Protein AF-A0A7V0MUB4-F1 (afdb_monomer)

Mean predicted aligned error: 11.5 Å

Radius of gyration: 42.66 Å; Cα contacts (8 Å, |Δi|>4): 1455; chains: 1; bounding box: 99×56×119 Å

Sequence (787 aa):
MRIVLFWFCVVALLAFSLGAVGSDPETWPIVYQDDFEDSGSGWRTGETEHVSRAYVDGVYEIQVKDDWSIAWSRIPGELEFLDFSVEVTFRSVEGEGEAGFLFRYQDSDNFYCFTVSTRGEYRLRRQRYDEWETLIDWTPFTGLEPTGWNRLRIVAQGDEFSFFLNGKLLAEFRDNAFRAGQLALCAGTFAEPELIVRFDELVVQEDPEVRALADQAQALFNQAWESYQQEDIQTAVNRFRQALELFQQLEWNEKEADCYLNLGSCKYSTREFLKAREYYWIALFLYRGIGDQKGVAGSLNNIGNCYRSLEDYQQAMEFYRESLTICREIDDRKGEALSLNNLGSCYEALGNYQQAIELFRDSLAIYREIGDQEGEARSLYNLGVCFYSLGNYQLAIEYLQESHVISQRVGDQEGEAQSLNSIGDCYEALEDYRRASEFHERALAIYCQVGDRQGEASSLSDLGDCYYHLEDYWRAIDFLQQSLVIYQEIGDREGEAKSSHNLGLCYKVLRDYRQAIDYLQRALAVFRDIGNRDKEALSLNNLGDCYAALDNHRQAIEYYEKALAIFREIGNQKGEARSLNNLGNCYHYLGDHQRAIDYHEEALVIYREIWDQRGEARSLGFLAISYSASGDYQRAIHFYQLSLSFYREIGGRKGEAASLRGLGDCHSSLENYWQAIDYYHKSLTIYREIKDQGGEAEVLNNLGLCYEALSDYQRAIDCHRQSLAIKREIGDRKGEAYSLNNLGNCYNSLGDYRQAIEYYQRSLAIFREINDQDGEARSLNNLGTCY

Nearest PDB structures (foldseek):
  3ro2-assembly1_A  TM=8.791E-01  e=4.548E-15  Mus musculus
  5a6c-assembly2_A  TM=8.368E-01  e=6.036E-15  Homo sapiens
  6hc2-assembly1_C  TM=5.904E-01  e=2.192E-17  Homo sapiens
  4jhr-assembly1_A  TM=8.407E-01  e=3.180E-10  Mus musculus
  6mfv-assembly4_D  TM=7.577E-01  e=4.972E-08  Pyrococcus horikoshii OT3

Secondary structure (DSSP, 8-state):
--SGGGSSSSSSS--------PPPTTSSPEEEEE-S--TTS----EE-SSEEEEEETTEEEEEE-STT-EEEEEPSSS--BSSEEEEEEEEEEESSEEEEEEEEEEETTEEEEEEEETTSEEEEEEEETTEEEEEEEEEE-S---TTS-EEEEEEEETTEEEEEETTEEEEEEE--S-SSBEEEEEEEE-SSS-EEEEEEEEEEEE-HHHHHHHHHHHHHHHHHHHHHHTT-HHHHHHHHHHHHHHHHHTT-HHHHHHHHHHHHHHHHHTT-HHHHHHHHHHHHHHHHHHT-HHHHHHHHHHHHHHHHHTT-HHHHHHHHHHHHHHHHHTT-HHHHHHHHHHHHHHHHHTT-HHHHHHHHHHHHHHHHHHT-HHHHHHHHHHHHHHHHHTT-HHHHHHHHHHHHHHHHHHT-HHHHHHHHHHHHHHHHHTT-HHHHHHHHHHHHHHHHHHT-HHHHHHHHHHHHHHHHHTT-HHHHHHHHHHHHHHHHHHT-HHHHHHHHHHHHHHHHHTT-HHHHHHHHHHHHHHHHHTT-HHHHHHHHHHHHHHHHHTT-HHHHHHHHHHHHHHHHHTT-HHHHHHHHHHHHHHHHHTT-HHHHHHHHHHHHHHHHHTT-HHHHHHHHHHHHHHHHHTT-HHHHHHHHHHHHHHHHHTT-HHHHHHHHHHHHHHHHHTT-HHHHHHHHHHHHHHHHHTT-HHHHHHHHHHHHHHHHHTT-HHHHHHHHHHHHHHHHHTT-HHHHHHHHHHHHHHHHHTT-HHHHHHHHHHHHHHHHHTT-HHHHHHHHHHHHHH-

Foldseek 3Di:
DPPPPPPPPPVPDDPPPPPVPQDPQVPFDWPDKDQQQDQPQAKDADDDPAWGWGRDPSWTKIKGFDAFDKDKIFRPDFDKAFWKKKKWKKAWDDAWWWKDKWFLDPDPQFTKDWIATLQQWIFIWTGHLNDIDTPGPTHHDPDDPSGDIKMWMWGDDQQWIWTDINRHTDDIDGDHLHRMGTMMIMIHHHRDGIIMMIIGIITMGHDPVLVVLLVQLVVLQVVLVVCVVVVVLVSSLVSLVVSLVSCVVSVVLLSNLVSLQVNLVSCVVVVVLVSSLVSLVSSLVSCVVSVPLLSNLSSLQSNLVSCVSVVNLVSSLVSLVVSLVSCVVSVVLLSNLSSLQSNLVSCVVVVVLVSSLVSLVVSLVSCVVVVPLLSNLSSLQSNLVSCVSVVVLVVSLVSLVSSLVSCVVVVVLLSNLSSLQSNLVSCVSVVVLVSSLVSLVVSLVSCVVVVVLVSNLSSLQSNLVSCVSVVVLVSSLVSLVVSLVSCVVVVPLLSNLSSLQSNLVSCVVVLVLVSSLVSLVSSLVSCVVVVVLLSNLVSLQSNLVSCVSVVNLVSSLVSLVSSLVSCVVVVVLLSNLSSLQSNLVSCVSVVVLVSSLVSLVVSLVSCVVVVVLLSNLVSLQSNLSSCVSVVNLVSSLVSLVVSLVSCVVVVVLLSNLSSLQSNLVSCVVVVVLVSSLVSLVVSLVSCVVVVVLLSNLVSLQSNLVSCVSVVVLVSSLVSLVSSLVSCVVVVVLLSNLVSLQSNLVSCVSVVVLVSSLVSLVVSLVSCVVVVPPVSNVSSVVSNVVSD

Solvent-accessible surface area (backbone atoms only — not comparable to full-atom values): 37585 Å² total; per-residue (Å²): 144,85,76,80,79,78,76,77,74,74,87,76,82,78,85,72,77,75,62,74,76,73,74,60,69,88,74,33,55,77,78,45,75,47,55,40,63,56,83,79,71,57,60,69,66,52,77,56,92,49,39,37,26,45,71,54,97,50,20,36,33,46,34,32,47,39,54,70,38,76,49,72,39,49,60,61,72,95,64,68,46,55,39,31,32,39,35,34,31,34,31,55,78,44,62,51,31,36,38,42,38,34,37,38,31,73,54,100,34,34,28,35,41,40,35,40,33,68,86,32,28,34,35,33,32,36,38,46,87,82,41,78,44,78,79,37,65,84,40,78,59,90,75,75,49,72,82,36,82,35,41,44,34,43,38,35,51,68,41,37,37,40,35,30,47,69,87,39,82,75,52,77,49,78,55,67,72,57,57,50,18,20,48,23,47,32,36,27,23,36,92,46,49,42,23,34,39,40,36,35,57,36,39,32,22,36,45,66,67,61,49,54,49,50,54,52,22,51,51,31,38,53,54,12,51,55,27,44,78,69,67,38,43,70,60,12,50,54,28,28,50,54,16,30,57,42,25,58,75,64,69,32,56,69,61,33,19,53,30,28,41,52,48,11,51,50,25,44,74,70,66,39,33,74,60,12,34,52,28,18,51,52,16,28,52,39,20,56,72,53,60,40,58,66,54,28,24,54,23,30,39,54,36,15,51,30,28,44,76,68,70,37,41,70,62,13,44,52,29,19,50,54,20,29,51,46,20,60,76,71,67,35,58,69,54,28,22,52,23,30,37,57,40,14,54,39,30,42,77,71,68,40,38,71,62,13,45,53,28,20,49,54,18,28,53,44,21,59,72,76,64,39,58,70,55,29,20,54,26,29,35,54,42,12,55,40,29,41,76,71,70,40,32,71,62,11,40,53,31,17,50,55,14,24,56,40,19,58,72,76,65,37,58,66,56,24,21,52,25,30,34,54,41,11,54,36,28,43,77,69,69,38,34,67,62,13,37,58,27,16,54,53,16,27,58,41,20,62,70,76,62,39,57,68,54,30,23,48,27,27,33,54,36,13,53,27,27,44,76,71,68,39,44,68,62,11,44,53,30,18,52,54,15,28,52,43,18,58,75,76,63,38,59,66,55,29,22,50,25,26,36,54,44,13,51,44,29,44,74,73,64,40,39,68,61,12,44,54,29,25,52,53,15,29,53,42,24,55,76,75,63,40,56,68,61,25,22,51,30,30,36,54,44,13,53,39,31,41,74,67,74,36,36,71,62,13,42,59,27,20,54,53,16,29,55,42,21,58,73,74,64,38,58,71,58,26,25,52,26,30,39,52,41,11,52,35,30,40,77,73,66,41,34,65,61,12,35,55,28,17,52,54,18,30,53,45,21,58,75,71,65,36,61,68,56,28,23,50,25,31,40,52,36,13,54,29,30,40,76,69,66,41,39,70,59,13,43,53,27,18,52,50,16,26,54,43,19,59,74,76,64,35,57,71,54,27,22,52,21,30,36,52,40,13,52,41,29,42,76,69,68,38,37,73,60,12,46,54,29,26,52,58,18,35,54,44,21,58,73,73,65,36,57,66,59,30,24,52,39,28,38,56,46,14,54,41,26,44,75,70,67,40,40,68,60,14,43,55,26,20,51,52,17,30,55,43,23,58,73,76,64,36,58,69,57,28,22,50,27,28,37,53,40,14,51,44,28,43,77,71,67,40,42,71,59,13,46,53,28,17,54,54,17,28,53,42,20,58,74,72,67,36,63,69,54,30,52,50,26,52,52,54,41,64,72,64,108

Structure (mmCIF, N/CA/C/O backbone):
data_AF-A0A7V0MUB4-F1
#
_entry.id   AF-A0A7V0MUB4-F1
#
loop_
_atom_site.group_PDB
_atom_site.id
_atom_site.type_symbol
_atom_site.label_atom_id
_atom_site.label_alt_id
_atom_site.label_comp_id
_atom_site.label_asym_id
_atom_site.label_entity_id
_atom_site.label_seq_id
_atom_site.pdbx_PDB_ins_code
_atom_site.Cartn_x
_atom_site.Cartn_y
_atom_site.Cartn_z
_atom_site.occupancy
_atom_site.B_iso_or_equiv
_atom_site.auth_seq_id
_atom_site.auth_comp_id
_atom_site.auth_asym_id
_atom_site.auth_atom_id
_atom_site.pdbx_PDB_model_num
ATOM 1 N N . MET A 1 1 ? -29.291 -19.054 1.103 1.00 38.56 1 MET A N 1
ATOM 2 C CA . MET A 1 1 ? -30.291 -19.295 2.172 1.00 38.56 1 MET A CA 1
ATOM 3 C C . MET A 1 1 ? -30.601 -20.797 2.310 1.00 38.56 1 MET A C 1
ATOM 5 O O . MET A 1 1 ? -31.638 -21.239 1.838 1.00 38.56 1 MET A O 1
ATOM 9 N N . ARG A 1 2 ? -29.669 -21.603 2.863 1.00 31.50 2 ARG A N 1
ATOM 10 C CA . ARG A 1 2 ? -29.887 -23.004 3.336 1.00 31.50 2 ARG A CA 1
ATOM 11 C C . ARG A 1 2 ? -28.655 -23.697 3.971 1.00 31.50 2 ARG A C 1
ATOM 13 O O . ARG A 1 2 ? -28.720 -24.893 4.211 1.00 31.50 2 ARG A O 1
ATOM 20 N N . ILE A 1 3 ? -27.564 -22.978 4.284 1.00 31.27 3 ILE A N 1
ATOM 21 C CA . ILE A 1 3 ? -26.342 -23.562 4.898 1.00 31.27 3 ILE A CA 1
ATOM 22 C C . ILE A 1 3 ? -26.031 -23.005 6.310 1.00 31.27 3 ILE A C 1
ATOM 24 O O . ILE A 1 3 ? -25.260 -23.602 7.045 1.00 31.27 3 ILE A O 1
ATOM 28 N N . VAL A 1 4 ? -26.711 -21.953 6.780 1.00 33.69 4 VAL A N 1
ATOM 29 C CA . VAL A 1 4 ? -26.437 -21.338 8.106 1.00 33.69 4 VAL A CA 1
ATOM 30 C C . VAL A 1 4 ? -27.181 -22.028 9.271 1.00 33.69 4 VAL A C 1
ATOM 32 O O . VAL A 1 4 ? -26.923 -21.768 10.437 1.00 33.69 4 VAL A O 1
ATOM 35 N N . LEU A 1 5 ? -28.069 -22.984 8.983 1.00 30.53 5 LEU A N 1
ATOM 36 C CA . LEU A 1 5 ? -28.905 -23.653 9.994 1.00 30.53 5 LEU A CA 1
ATOM 37 C C . LEU A 1 5 ? -28.242 -24.850 10.702 1.00 30.53 5 LEU A C 1
ATOM 39 O O . LEU A 1 5 ? -28.870 -25.445 11.569 1.00 30.53 5 LEU A O 1
ATOM 43 N N . PHE A 1 6 ? -26.998 -25.214 10.368 1.00 29.28 6 PHE A N 1
ATOM 44 C CA . PHE A 1 6 ? -26.353 -26.418 10.921 1.00 29.28 6 PHE A CA 1
ATOM 45 C C . PHE A 1 6 ? -25.281 -26.153 11.992 1.00 29.28 6 PHE A C 1
ATOM 47 O O . PHE A 1 6 ? -24.736 -27.103 12.544 1.00 29.28 6 PHE A O 1
ATOM 54 N N . TRP A 1 7 ? -25.017 -24.887 12.338 1.00 28.28 7 TRP A N 1
ATOM 55 C CA . TRP A 1 7 ? -24.085 -24.510 13.418 1.00 28.28 7 TRP A CA 1
ATOM 56 C C . TRP A 1 7 ? -24.773 -23.964 14.680 1.00 28.28 7 TRP A C 1
ATOM 58 O O . TRP A 1 7 ? -24.111 -23.560 15.627 1.00 28.28 7 TRP A O 1
ATOM 68 N N . PHE A 1 8 ? -26.108 -24.023 14.735 1.00 32.44 8 PHE A N 1
ATOM 69 C CA . PHE A 1 8 ? -26.910 -23.588 15.888 1.00 32.44 8 PHE A CA 1
ATOM 70 C C . PHE A 1 8 ? -27.218 -24.705 16.909 1.00 32.44 8 PHE A C 1
ATOM 72 O O . PHE A 1 8 ? -27.986 -24.492 17.841 1.00 32.44 8 PHE A O 1
ATOM 79 N N . CYS A 1 9 ? -26.614 -25.894 16.780 1.00 27.72 9 CYS A N 1
ATOM 80 C CA . CYS A 1 9 ? -26.904 -27.049 17.648 1.00 27.72 9 CYS A CA 1
ATOM 81 C C . CYS A 1 9 ? -25.720 -27.568 18.487 1.00 27.72 9 CYS A C 1
ATOM 83 O O . CYS A 1 9 ? -25.807 -28.678 19.002 1.00 27.72 9 CYS A O 1
ATOM 85 N N . VAL A 1 10 ? -24.636 -26.799 18.669 1.00 28.92 10 VAL A N 1
ATOM 86 C CA . VAL A 1 10 ? -23.506 -27.215 19.539 1.00 28.92 10 VAL A CA 1
ATOM 87 C C . VAL A 1 10 ? -23.296 -26.307 20.765 1.00 28.92 10 VAL A C 1
ATOM 89 O O . VAL A 1 10 ? -22.574 -26.686 21.676 1.00 28.92 10 VAL A O 1
ATOM 92 N N . VAL A 1 11 ? -24.012 -25.183 20.894 1.00 35.19 11 VAL A N 1
ATOM 93 C CA . VAL A 1 11 ? -23.970 -24.347 22.122 1.00 35.19 11 VAL A CA 1
ATOM 94 C C . VAL A 1 11 ? -25.015 -24.780 23.171 1.00 35.19 11 VAL A C 1
ATOM 96 O O . VAL A 1 11 ? -25.001 -24.328 24.307 1.00 35.19 11 VAL A O 1
ATOM 99 N N . ALA A 1 12 ? -25.882 -25.741 22.848 1.00 35.38 12 ALA A N 1
ATOM 100 C CA . ALA A 1 12 ? -26.870 -26.285 23.777 1.00 35.38 12 ALA A CA 1
ATOM 101 C C . ALA A 1 12 ? -26.560 -27.749 24.116 1.00 35.38 12 ALA A C 1
ATOM 103 O O . ALA A 1 12 ? -27.239 -28.629 23.602 1.00 35.38 12 ALA A O 1
ATOM 104 N N . LEU A 1 13 ? -25.522 -28.015 24.923 1.00 32.91 13 LEU A N 1
ATOM 105 C CA . LEU A 1 13 ? -25.377 -29.218 25.772 1.00 32.91 13 LEU A CA 1
ATOM 106 C C . LEU A 1 13 ? -24.011 -29.225 26.479 1.00 32.91 13 LEU A C 1
ATOM 108 O O . LEU A 1 13 ? -23.063 -29.849 26.016 1.00 32.91 13 LEU A O 1
ATOM 112 N N . LEU A 1 14 ? -23.939 -28.515 27.606 1.00 30.33 14 LEU A N 1
ATOM 113 C CA . LEU A 1 14 ? -23.380 -28.955 28.897 1.00 30.33 14 LEU A CA 1
ATOM 114 C C . LEU A 1 14 ? -23.415 -27.764 29.874 1.00 30.33 14 LEU A C 1
ATOM 116 O O . LEU A 1 14 ? -22.417 -27.406 30.485 1.00 30.33 14 LEU A O 1
ATOM 120 N N . ALA A 1 15 ? -24.597 -27.169 30.063 1.00 30.22 15 ALA A N 1
ATOM 121 C CA . ALA A 1 15 ? -24.877 -26.446 31.297 1.00 30.22 15 ALA A CA 1
ATOM 122 C C . ALA A 1 15 ? -25.101 -27.505 32.387 1.00 30.22 15 ALA A C 1
ATOM 124 O O . ALA A 1 15 ? -26.229 -27.840 32.747 1.00 30.22 15 ALA A O 1
ATOM 125 N N . PHE A 1 16 ? -24.013 -28.112 32.865 1.00 28.64 16 PHE A N 1
ATOM 126 C CA . PHE A 1 16 ? -24.017 -28.554 34.249 1.00 28.64 16 PHE A CA 1
ATOM 127 C C . PHE A 1 16 ? -24.072 -27.261 35.049 1.00 28.64 16 PHE A C 1
ATOM 129 O O . PHE A 1 16 ? -23.063 -26.578 35.191 1.00 28.64 16 PHE A O 1
ATOM 136 N N . SER A 1 17 ? -25.270 -26.904 35.507 1.00 32.41 17 SER A N 1
ATOM 137 C CA . SER A 1 17 ? -25.464 -25.899 36.539 1.00 32.41 17 SER A CA 1
ATOM 138 C C . SER A 1 17 ? -24.786 -26.406 37.816 1.00 32.41 17 SER A C 1
ATOM 140 O O . SER A 1 17 ? -25.427 -26.927 38.729 1.00 32.41 17 SER A O 1
ATOM 142 N N . LEU A 1 18 ? -23.468 -26.257 37.893 1.00 32.28 18 LEU A N 1
ATOM 143 C CA . LEU A 1 18 ? -22.861 -25.786 39.124 1.00 32.28 18 LEU A CA 1
ATOM 144 C C . LEU A 1 18 ? -23.253 -24.313 39.201 1.00 32.28 18 LEU A C 1
ATOM 146 O O . LEU A 1 18 ? -22.443 -23.436 38.937 1.00 32.28 18 LEU A O 1
ATOM 150 N N . GLY A 1 19 ? -24.537 -24.053 39.483 1.00 33.44 19 GLY A N 1
ATOM 151 C CA . GLY A 1 19 ? -24.891 -22.764 40.041 1.00 33.44 19 GLY A CA 1
ATOM 152 C C . GLY A 1 19 ? -24.001 -22.633 41.260 1.00 33.44 19 GLY A C 1
ATOM 153 O O . GLY A 1 19 ? -23.987 -23.548 42.096 1.00 33.44 19 GLY A O 1
ATOM 154 N N . ALA A 1 20 ? -23.190 -21.578 41.307 1.00 38.03 20 ALA A N 1
ATOM 155 C CA . ALA A 1 20 ? -22.642 -21.143 42.572 1.00 38.03 20 ALA A CA 1
ATOM 156 C C . ALA A 1 20 ? -23.837 -21.148 43.527 1.00 38.03 20 ALA A C 1
ATOM 158 O O . ALA A 1 20 ? -24.848 -20.492 43.276 1.00 38.03 20 ALA A O 1
ATOM 159 N N . VAL A 1 21 ? -23.802 -22.027 44.528 1.00 42.19 21 VAL A N 1
ATOM 160 C CA . VAL A 1 21 ? -24.739 -21.938 45.639 1.00 42.19 21 VAL A CA 1
ATOM 161 C C . VAL A 1 21 ? -24.428 -20.567 46.203 1.00 42.19 21 VAL A C 1
ATOM 163 O O . VAL A 1 21 ? -23.370 -20.424 46.810 1.00 42.19 21 VAL A O 1
ATOM 166 N N . GLY A 1 22 ? -25.252 -19.569 45.858 1.00 55.38 22 GLY A N 1
ATOM 167 C CA . GLY A 1 22 ? -24.997 -18.177 46.201 1.00 55.38 22 GLY A CA 1
ATOM 168 C C . GLY A 1 22 ? -24.621 -18.135 47.668 1.00 55.38 22 GLY A C 1
ATOM 169 O O . GLY A 1 22 ? -25.365 -18.658 48.506 1.00 55.38 22 GLY A O 1
ATOM 170 N N . SER A 1 23 ? -23.411 -17.656 47.957 1.00 73.06 23 SER A N 1
ATOM 171 C CA . SER A 1 23 ? -22.950 -17.621 49.333 1.00 73.06 23 SER A CA 1
ATOM 172 C C . SER A 1 23 ? -23.886 -16.687 50.106 1.00 73.06 23 SER A C 1
ATOM 174 O O . SER A 1 23 ? -24.417 -15.725 49.549 1.00 73.06 23 SER A O 1
ATOM 176 N N . ASP A 1 24 ? -24.208 -17.052 51.345 1.00 85.62 24 ASP A N 1
ATOM 177 C CA . ASP A 1 24 ? -25.268 -16.387 52.103 1.00 85.62 24 ASP A CA 1
ATOM 178 C C . ASP A 1 24 ? -24.921 -14.897 52.303 1.00 85.62 24 ASP A C 1
ATOM 180 O O . ASP A 1 24 ? -23.923 -14.618 52.982 1.00 85.62 24 ASP A O 1
ATOM 184 N N . PRO A 1 25 ? -25.720 -13.946 51.770 1.00 87.94 25 PRO A N 1
ATOM 185 C CA . PRO A 1 25 ? -25.437 -12.516 51.862 1.00 87.94 25 PRO A CA 1
ATOM 186 C C . PRO A 1 25 ? -25.310 -11.990 53.291 1.00 87.94 25 PRO A C 1
ATOM 188 O O . PRO A 1 25 ? -24.697 -10.949 53.513 1.00 87.94 25 PRO A O 1
ATOM 191 N N . GLU A 1 26 ? -25.876 -12.687 54.281 1.00 84.94 26 GLU A N 1
ATOM 192 C CA . GLU A 1 26 ? -25.707 -12.324 55.694 1.00 84.94 26 GLU A CA 1
ATOM 193 C C . GLU A 1 26 ? -24.301 -12.621 56.228 1.00 84.94 26 GLU A C 1
ATOM 195 O O . GLU A 1 26 ? -23.872 -12.029 57.219 1.00 84.94 26 GLU A O 1
ATOM 200 N N . THR A 1 27 ? -23.568 -13.521 55.572 1.00 88.31 27 THR A N 1
ATOM 201 C CA . THR A 1 27 ? -22.220 -13.945 55.977 1.00 88.31 27 THR A CA 1
ATOM 202 C C . THR A 1 27 ? -21.101 -13.165 55.292 1.00 88.31 27 THR A C 1
ATOM 204 O O . THR A 1 27 ? -19.932 -13.333 55.648 1.00 88.31 27 THR A O 1
ATOM 207 N N . TRP A 1 28 ? -21.440 -12.296 54.337 1.00 94.44 28 TRP A N 1
ATOM 208 C CA . TRP A 1 28 ? -20.472 -11.494 53.600 1.00 94.44 28 TRP A CA 1
ATOM 209 C C . TRP A 1 28 ? -19.726 -10.502 54.506 1.00 94.44 28 TRP A C 1
ATOM 211 O O . TRP A 1 28 ? -20.324 -9.901 55.405 1.00 94.44 28 TRP A O 1
ATOM 221 N N . PRO A 1 29 ? -18.413 -10.302 54.301 1.00 94.69 29 PRO A N 1
ATOM 222 C CA . PRO A 1 29 ? -17.656 -9.301 55.035 1.00 94.69 29 PRO A CA 1
ATOM 223 C C . PRO A 1 29 ? -18.172 -7.891 54.731 1.00 94.69 29 PRO A C 1
ATOM 225 O O . PRO A 1 29 ? -18.535 -7.574 53.599 1.00 94.69 29 PRO A O 1
ATOM 228 N N . ILE A 1 30 ? -18.160 -7.029 55.748 1.00 95.88 30 ILE A N 1
ATOM 229 C CA . ILE A 1 30 ? -18.434 -5.598 55.584 1.00 95.88 30 ILE A CA 1
ATOM 230 C C . ILE A 1 30 ? -17.250 -4.971 54.845 1.00 95.88 30 ILE A C 1
ATOM 232 O O . ILE A 1 30 ? -16.117 -5.023 55.328 1.00 95.88 30 ILE A O 1
ATOM 236 N N . VAL A 1 31 ? -17.523 -4.379 53.685 1.00 94.12 31 VAL A N 1
ATOM 237 C CA . VAL A 1 31 ? -16.532 -3.698 52.836 1.00 94.12 31 VAL A CA 1
ATOM 238 C C . VAL A 1 31 ? -16.627 -2.175 52.939 1.00 94.12 31 VAL A C 1
ATOM 240 O O . VAL A 1 31 ? -15.650 -1.482 52.665 1.00 94.12 31 VAL A O 1
ATOM 243 N N . TYR A 1 32 ? -17.773 -1.650 53.380 1.00 95.38 32 TYR A N 1
ATOM 244 C CA . TYR A 1 32 ? -17.973 -0.232 53.670 1.00 95.38 32 TYR A CA 1
ATOM 245 C C . TYR A 1 32 ? -19.014 -0.057 54.784 1.00 95.38 32 TYR A C 1
ATOM 247 O O . TYR A 1 32 ? -20.017 -0.770 54.811 1.00 95.38 32 TYR A O 1
ATOM 255 N N . GLN A 1 33 ? -18.788 0.887 55.697 1.00 95.25 33 GLN A N 1
ATOM 256 C CA . GLN A 1 33 ? -19.728 1.241 56.760 1.00 95.25 33 GLN A CA 1
ATOM 257 C C . GLN A 1 33 ? -19.590 2.724 57.115 1.00 95.25 33 GLN A C 1
ATOM 259 O O . GLN A 1 33 ? -18.469 3.226 57.189 1.00 95.25 33 GLN A O 1
ATOM 264 N N . ASP A 1 34 ? -20.716 3.393 57.362 1.00 94.38 34 ASP A N 1
ATOM 265 C CA . ASP A 1 34 ? -20.771 4.787 57.809 1.00 94.38 34 ASP A CA 1
ATOM 266 C C . ASP A 1 34 ? -21.948 4.979 58.779 1.00 94.38 34 ASP A C 1
ATOM 268 O O . ASP A 1 34 ? -23.082 4.606 58.469 1.00 94.38 34 ASP A O 1
ATOM 272 N N . ASP A 1 35 ? -21.672 5.521 59.964 1.00 92.44 35 ASP A N 1
ATOM 273 C CA . ASP A 1 35 ? -22.679 5.909 60.963 1.00 92.44 35 ASP A CA 1
ATOM 274 C C . ASP A 1 35 ? -23.084 7.387 60.836 1.00 92.44 35 ASP A C 1
ATOM 276 O O . ASP A 1 35 ? -23.961 7.852 61.551 1.00 92.44 35 ASP A O 1
ATOM 280 N N . PHE A 1 36 ? -22.465 8.125 59.906 1.00 94.06 36 PHE A N 1
ATOM 281 C CA . PHE A 1 36 ? -22.699 9.541 59.638 1.00 94.06 36 PHE A CA 1
ATOM 282 C C . PHE A 1 36 ? -22.463 10.484 60.835 1.00 94.06 36 PHE A C 1
ATOM 284 O O . PHE A 1 36 ? -22.811 11.669 60.754 1.00 94.06 36 PHE A O 1
ATOM 291 N N . GLU A 1 37 ? -21.812 10.022 61.912 1.00 89.38 37 GLU A N 1
ATOM 292 C CA . GLU A 1 37 ? -21.401 10.891 63.021 1.00 89.38 37 GLU A CA 1
ATOM 293 C C . GLU A 1 37 ? -20.202 11.772 62.624 1.00 89.38 37 GLU A C 1
ATOM 295 O O . GLU A 1 37 ? -20.080 12.918 63.077 1.00 89.38 37 GLU A O 1
ATOM 300 N N . ASP A 1 38 ? -19.326 11.269 61.745 1.00 87.00 38 ASP A N 1
ATOM 301 C CA . ASP A 1 38 ? -18.185 12.016 61.217 1.00 87.00 38 ASP A CA 1
ATOM 302 C C . ASP A 1 38 ? -18.545 12.800 59.944 1.00 87.00 38 ASP A C 1
ATOM 304 O O . ASP A 1 38 ? -18.625 12.278 58.834 1.00 87.00 38 ASP A O 1
ATOM 308 N N . SER A 1 39 ? -18.653 14.124 60.077 1.00 82.50 39 SER A N 1
ATOM 309 C CA . SER A 1 39 ? -18.835 15.026 58.927 1.00 82.50 39 SER A CA 1
ATOM 310 C C . SER A 1 39 ? -17.692 14.980 57.888 1.00 82.50 39 SER A C 1
ATOM 312 O O . SER A 1 39 ? -17.830 15.529 56.790 1.00 82.50 39 SER A O 1
ATOM 314 N N . GLY A 1 40 ? -16.564 14.344 58.225 1.00 82.56 40 GLY A N 1
ATOM 315 C CA . GLY A 1 40 ? -15.415 14.085 57.365 1.00 82.56 40 GLY A CA 1
ATOM 316 C C . GLY A 1 40 ? -15.520 12.840 56.478 1.00 82.56 40 GLY A C 1
ATOM 317 O O . GLY A 1 40 ? -14.638 12.669 55.635 1.00 82.56 40 GLY A O 1
ATOM 318 N N . SER A 1 41 ? -16.579 12.022 56.580 1.00 83.56 41 SER A N 1
ATOM 319 C CA . SER A 1 41 ? -16.726 10.768 55.812 1.00 83.56 41 SER A CA 1
ATOM 320 C C . SER A 1 41 ? -16.771 10.947 54.285 1.00 83.56 41 SER A C 1
ATOM 322 O O . SER A 1 41 ? -16.647 9.980 53.542 1.00 83.56 41 SER A O 1
ATOM 324 N N . GLY A 1 42 ? -16.891 12.186 53.788 1.00 87.81 42 GLY A N 1
ATOM 325 C CA . GLY A 1 42 ? -16.696 12.522 52.371 1.00 87.81 42 GLY A CA 1
ATOM 326 C C . GLY A 1 42 ? -17.967 12.558 51.519 1.00 87.81 42 GLY A C 1
ATOM 327 O O . GLY A 1 42 ? -17.877 12.781 50.311 1.00 87.81 42 GLY A O 1
ATOM 328 N N . TRP A 1 43 ? -19.150 12.378 52.119 1.00 93.56 43 TRP A N 1
ATOM 329 C CA . TRP A 1 43 ? -20.429 12.518 51.417 1.00 93.56 43 TRP A CA 1
ATOM 330 C C . TRP A 1 43 ? -20.621 13.922 50.849 1.00 93.56 43 TRP A C 1
ATOM 332 O O . TRP A 1 43 ? -20.156 14.920 51.406 1.00 93.56 43 TRP A O 1
ATOM 342 N N . ARG A 1 44 ? -21.359 14.015 49.736 1.00 91.38 44 ARG A N 1
ATOM 343 C CA . ARG A 1 44 ? -21.631 15.296 49.075 1.00 91.38 44 ARG A CA 1
ATOM 344 C C . ARG A 1 44 ? -22.408 16.213 50.020 1.00 91.38 44 ARG A C 1
ATOM 346 O O . ARG A 1 44 ? -23.551 15.923 50.354 1.00 91.38 44 ARG A O 1
ATOM 353 N N . THR A 1 45 ? -21.824 17.337 50.409 1.00 91.00 45 THR A N 1
ATOM 354 C CA . THR A 1 45 ? -22.497 18.377 51.200 1.00 91.00 45 THR A CA 1
ATOM 355 C C . THR A 1 45 ? -22.657 19.653 50.383 1.00 91.00 45 THR A C 1
ATOM 357 O O . THR A 1 45 ? -21.978 19.852 49.372 1.00 91.00 45 THR A O 1
ATOM 360 N N . GLY A 1 46 ? -23.590 20.509 50.791 1.00 90.25 46 GLY A N 1
ATOM 361 C CA . GLY A 1 46 ? -23.817 21.811 50.173 1.00 90.25 46 GLY A CA 1
ATOM 362 C C . GLY A 1 46 ? -25.289 22.102 49.921 1.00 90.25 46 GLY A C 1
ATOM 363 O O . GLY A 1 46 ? -26.128 21.202 49.878 1.00 90.25 46 GLY A O 1
ATOM 364 N N . GLU A 1 47 ? -25.579 23.384 49.735 1.00 92.25 47 GLU A N 1
ATOM 365 C CA . GLU A 1 47 ? -26.922 23.903 49.517 1.00 92.25 47 GLU A CA 1
ATOM 366 C C . GLU A 1 47 ? -27.023 24.566 48.141 1.00 92.25 47 GLU A C 1
ATOM 368 O O . GLU A 1 47 ? -26.163 25.348 47.735 1.00 92.25 47 GLU A O 1
ATOM 373 N N . THR A 1 48 ? -28.096 24.242 47.430 1.00 90.69 48 THR A N 1
ATOM 374 C CA . THR A 1 48 ? -28.518 24.870 46.175 1.00 90.69 48 THR A CA 1
ATOM 375 C C . THR A 1 48 ? -29.961 25.362 46.317 1.00 90.69 48 THR A C 1
ATOM 377 O O . THR A 1 48 ? -30.617 25.110 47.337 1.00 90.69 48 THR A O 1
ATOM 380 N N . GLU A 1 49 ? -30.469 26.061 45.300 1.00 88.06 49 GLU A N 1
ATOM 381 C CA . GLU A 1 49 ? -31.885 26.451 45.251 1.00 88.06 49 GLU A CA 1
ATOM 382 C C . GLU A 1 49 ? -32.830 25.236 45.195 1.00 88.06 49 GLU A C 1
ATOM 384 O O . GLU A 1 49 ? -33.926 25.303 45.739 1.00 88.06 49 GLU A O 1
ATOM 389 N N . HIS A 1 50 ? -32.344 24.104 44.676 1.00 89.38 50 HIS A N 1
ATOM 390 C CA . HIS A 1 50 ? -33.114 22.882 44.427 1.00 89.38 50 HIS A CA 1
ATOM 391 C C . HIS A 1 50 ? -32.944 21.796 45.503 1.00 89.38 50 HIS A C 1
ATOM 393 O O . HIS A 1 50 ? -33.865 21.041 45.805 1.00 89.38 50 HIS A O 1
ATOM 399 N N . VAL A 1 51 ? -31.748 21.674 46.093 1.00 93.00 51 VAL A N 1
ATOM 400 C CA . VAL A 1 51 ? -31.391 20.587 47.025 1.00 93.00 51 VAL A CA 1
ATOM 401 C C . VAL A 1 51 ? -30.402 21.072 48.085 1.00 93.00 51 VAL A C 1
ATOM 403 O O . VAL A 1 51 ? -29.452 21.789 47.759 1.00 93.00 51 VAL A O 1
ATOM 406 N N . SER A 1 52 ? -30.561 20.616 49.328 1.00 94.06 52 SER A N 1
ATOM 407 C CA . SER A 1 52 ? -29.560 20.732 50.398 1.00 94.06 52 SER A CA 1
ATOM 408 C C . SER A 1 52 ? -29.112 19.351 50.887 1.00 94.06 52 SER A C 1
ATOM 410 O O . SER A 1 52 ? -29.911 18.419 50.946 1.00 94.06 52 SER A O 1
ATOM 412 N N . ARG A 1 53 ? -27.820 19.203 51.200 1.00 95.56 53 ARG A N 1
ATOM 413 C CA . ARG A 1 53 ? -27.229 17.984 51.776 1.00 95.56 53 ARG A CA 1
ATOM 414 C C . ARG A 1 53 ? -26.294 18.356 52.918 1.00 95.56 53 ARG A C 1
ATOM 416 O O . ARG A 1 53 ? -25.362 19.141 52.705 1.00 95.56 53 ARG A O 1
ATOM 423 N N . ALA A 1 54 ? -26.499 17.790 54.099 1.00 94.31 54 ALA A N 1
ATOM 424 C CA . ALA A 1 54 ? -25.698 18.123 55.274 1.00 94.31 54 ALA A CA 1
ATOM 425 C C . ALA A 1 54 ? -25.696 17.000 56.315 1.00 94.31 54 ALA A C 1
ATOM 427 O O . ALA A 1 54 ? -26.600 16.174 56.353 1.00 94.31 54 ALA A O 1
ATOM 428 N N . TYR A 1 55 ? -24.699 17.018 57.197 1.00 92.81 55 TYR A N 1
ATOM 429 C CA . TYR A 1 55 ? -24.731 16.243 58.435 1.00 92.81 55 TYR A CA 1
ATOM 430 C C . TYR A 1 55 ? -25.482 17.054 59.493 1.00 92.81 55 TYR A C 1
ATOM 432 O O . TYR A 1 55 ? -25.098 18.189 59.791 1.00 92.81 55 TYR A O 1
ATOM 440 N N . VAL A 1 56 ? -26.562 16.499 60.038 1.00 90.75 56 VAL A N 1
ATOM 441 C CA . VAL A 1 56 ? -27.455 17.176 60.986 1.00 90.75 56 VAL A CA 1
ATOM 442 C C . VAL A 1 56 ? -27.727 16.241 62.154 1.00 90.75 56 VAL A C 1
ATOM 444 O O . VAL A 1 56 ? -28.269 15.163 61.962 1.00 90.75 56 VAL A O 1
ATOM 447 N N . ASP A 1 57 ? -27.373 16.657 63.371 1.00 87.31 57 ASP A N 1
ATOM 448 C CA . ASP A 1 57 ? -27.581 15.880 64.604 1.00 87.31 57 ASP A CA 1
ATOM 449 C C . ASP A 1 57 ? -27.000 14.448 64.570 1.00 87.31 57 ASP A 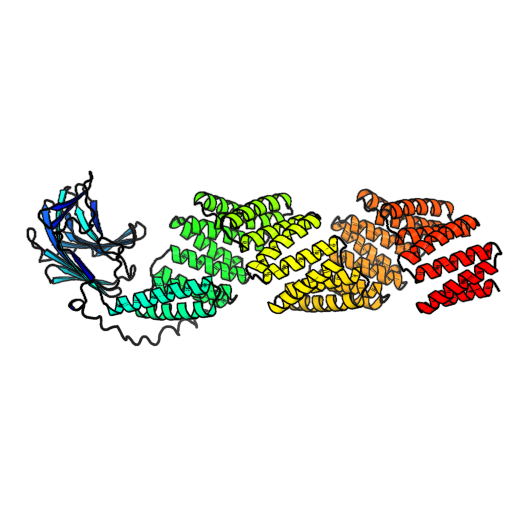C 1
ATOM 451 O O . ASP A 1 57 ? -27.601 13.530 65.122 1.00 87.31 57 ASP A O 1
ATOM 455 N N . GLY A 1 58 ? -25.841 14.258 63.927 1.00 88.25 58 GLY A N 1
ATOM 456 C CA . GLY A 1 58 ? -25.171 12.952 63.832 1.00 88.25 58 GLY A CA 1
ATOM 457 C C . GLY A 1 58 ? -25.752 12.007 62.779 1.00 88.25 58 GLY A C 1
ATOM 458 O O . GLY A 1 58 ? -25.462 10.826 62.822 1.00 88.25 58 GLY A O 1
ATOM 459 N N . VAL A 1 59 ? -26.578 12.510 61.855 1.00 94.25 59 VAL A N 1
ATOM 460 C CA . VAL A 1 59 ? -27.115 11.738 60.724 1.00 94.25 59 VAL A CA 1
ATOM 461 C C . VAL A 1 59 ? -26.950 12.508 59.416 1.00 94.25 59 VAL A C 1
ATOM 463 O O . VAL A 1 59 ? -26.770 13.731 59.424 1.00 94.25 59 VAL A O 1
ATOM 466 N N . TYR A 1 60 ? -27.038 11.826 58.276 1.00 96.44 60 TYR A N 1
ATOM 467 C CA . TYR A 1 60 ? -26.929 12.463 56.963 1.00 96.44 60 TYR A CA 1
ATOM 468 C C . TYR A 1 60 ? -28.304 12.847 56.412 1.00 96.44 60 TYR A C 1
ATOM 470 O O . TYR A 1 60 ? -29.190 12.011 56.259 1.00 96.44 60 TYR A O 1
ATOM 478 N N . GLU A 1 61 ? -28.506 14.127 56.117 1.00 96.81 61 GLU A N 1
ATOM 479 C CA . GLU A 1 61 ? -29.781 14.689 55.672 1.00 96.81 61 GLU A CA 1
ATOM 480 C C . GLU A 1 61 ? -29.720 15.086 54.192 1.00 96.81 61 GLU A C 1
ATOM 482 O O . GLU A 1 61 ? -28.812 15.805 53.761 1.00 96.81 61 GLU A O 1
ATOM 487 N N . ILE A 1 62 ? -30.715 14.642 53.419 1.00 96.44 62 ILE A N 1
ATOM 488 C CA . ILE A 1 62 ? -30.988 15.118 52.061 1.00 96.44 62 ILE A CA 1
ATOM 489 C C . ILE A 1 62 ? -32.335 15.842 52.084 1.00 96.44 62 ILE A C 1
ATOM 491 O O . ILE A 1 62 ? -33.372 15.237 52.364 1.00 96.44 62 ILE A O 1
ATOM 495 N N . GLN A 1 63 ? -32.313 17.133 51.757 1.00 95.44 63 GLN A N 1
ATOM 496 C CA . GLN A 1 63 ? -33.502 17.954 51.567 1.00 95.44 63 GLN A CA 1
ATOM 497 C C . GLN A 1 63 ? -33.686 18.270 50.085 1.00 95.44 63 GLN A C 1
ATOM 499 O O . GLN A 1 63 ? -32.809 18.859 49.449 1.00 95.44 63 GLN A O 1
ATOM 504 N N . VAL A 1 64 ? -34.854 17.933 49.557 1.00 94.25 64 VAL A N 1
ATOM 505 C CA . VAL A 1 64 ? -35.257 18.176 48.171 1.00 94.25 64 VAL A CA 1
ATOM 506 C C . VAL A 1 64 ? -36.306 19.283 48.162 1.00 94.25 64 VAL A C 1
ATOM 508 O O . VAL A 1 64 ? -37.350 19.133 48.789 1.00 94.25 64 VAL A O 1
ATOM 511 N N . LYS A 1 65 ? -36.010 20.411 47.510 1.00 92.31 65 LYS A N 1
ATOM 512 C CA . LYS A 1 65 ? -36.822 21.640 47.568 1.00 92.31 65 LYS A CA 1
ATOM 513 C C . LYS A 1 65 ? -37.757 21.804 46.367 1.00 92.31 65 LYS A C 1
ATOM 515 O O . LYS A 1 65 ? -38.800 22.425 46.524 1.00 92.31 65 LYS A O 1
ATOM 520 N N . ASP A 1 66 ? -37.421 21.241 45.207 1.00 87.75 66 ASP A N 1
ATOM 521 C CA . ASP A 1 66 ? -38.290 21.298 44.021 1.00 87.75 66 ASP A CA 1
ATOM 522 C C . ASP A 1 66 ? -39.365 20.212 44.035 1.00 87.75 66 ASP A C 1
ATOM 524 O O . ASP A 1 66 ? -39.242 19.213 44.744 1.00 87.75 66 ASP A O 1
ATOM 528 N N . ASP A 1 67 ? -40.379 20.362 43.187 1.00 83.81 67 ASP A N 1
ATOM 529 C CA . ASP A 1 67 ? -41.315 19.305 42.820 1.00 83.81 67 ASP A CA 1
ATOM 530 C C . ASP A 1 67 ? -40.724 18.369 41.748 1.00 83.81 67 ASP A C 1
ATOM 532 O O . ASP A 1 67 ? -39.909 18.766 40.917 1.00 83.81 67 ASP A O 1
ATOM 536 N N . TRP A 1 68 ? -41.125 17.095 41.772 1.00 81.44 68 TRP A N 1
ATOM 537 C CA . TRP A 1 68 ? -40.717 16.065 40.803 1.00 81.44 68 TRP A CA 1
ATOM 538 C C . TRP A 1 68 ? -39.201 15.888 40.613 1.00 81.44 68 TRP A C 1
ATOM 540 O O . TRP A 1 68 ? -38.747 15.499 39.533 1.00 81.44 68 TRP A O 1
ATOM 550 N N . SER A 1 69 ? -38.409 16.129 41.656 1.00 86.81 69 SER A N 1
ATOM 551 C CA . SER A 1 69 ? -36.948 16.045 41.587 1.00 86.81 69 SER A CA 1
ATOM 552 C C . SER A 1 69 ? -36.405 14.909 42.450 1.00 86.81 69 SER A C 1
ATOM 554 O O . SER A 1 69 ? -36.990 14.550 43.470 1.00 86.81 69 SER A O 1
ATOM 556 N N . ILE A 1 70 ? -35.275 14.325 42.034 1.00 89.00 70 ILE A N 1
ATOM 557 C CA . ILE A 1 70 ? -34.539 13.325 42.812 1.00 89.00 70 ILE A CA 1
ATOM 558 C C . ILE A 1 70 ? -33.127 13.834 43.100 1.00 89.00 70 ILE A C 1
ATOM 560 O O . ILE A 1 70 ? -32.346 14.155 42.204 1.00 89.00 70 ILE A O 1
ATOM 564 N N . ALA A 1 71 ? -32.793 13.912 44.379 1.00 92.56 71 ALA A N 1
ATOM 565 C CA . ALA A 1 71 ? -31.464 14.208 44.864 1.00 92.56 71 ALA A CA 1
ATOM 566 C C . ALA A 1 71 ? -30.773 12.924 45.296 1.00 92.56 71 ALA A C 1
ATOM 568 O O . ALA A 1 71 ? -31.357 12.090 45.979 1.00 92.56 71 ALA A O 1
ATOM 569 N N . TRP A 1 72 ? -29.491 12.803 44.976 1.00 93.62 72 TRP A N 1
ATOM 570 C CA . TRP A 1 72 ? -28.682 11.682 45.437 1.00 93.62 72 TRP A CA 1
ATOM 571 C C . TRP A 1 72 ? -27.310 12.118 45.941 1.00 93.62 72 TRP A C 1
ATOM 573 O O . TRP A 1 72 ? -26.874 13.259 45.721 1.00 93.62 72 TRP A O 1
ATOM 583 N N . SER A 1 73 ? -26.652 11.206 46.647 1.00 93.69 73 SER A N 1
ATOM 584 C CA . SER A 1 73 ? -25.277 11.308 47.123 1.00 93.69 73 SER A CA 1
ATOM 585 C C . SER A 1 73 ? -24.645 9.919 47.089 1.00 93.69 73 SER A C 1
ATOM 587 O O . SER A 1 73 ? -25.223 8.973 47.615 1.00 93.69 73 SER A O 1
ATOM 589 N N . ARG A 1 74 ? -23.510 9.774 46.401 1.00 93.31 74 ARG A N 1
ATOM 590 C CA . ARG A 1 74 ? -22.814 8.486 46.258 1.00 93.31 74 ARG A CA 1
ATOM 591 C C . ARG A 1 74 ? -21.991 8.173 47.494 1.00 93.31 74 ARG A C 1
ATOM 593 O O . ARG A 1 74 ? -21.497 9.100 48.139 1.00 93.31 74 ARG A O 1
ATOM 600 N N . ILE A 1 75 ? -21.782 6.879 47.730 1.00 93.81 75 ILE A N 1
ATOM 601 C CA . ILE A 1 75 ? -20.732 6.417 48.636 1.00 93.81 75 ILE A CA 1
ATOM 602 C C . ILE A 1 75 ? -19.407 7.086 48.218 1.00 93.81 75 ILE A C 1
ATOM 604 O O . ILE A 1 75 ? -19.062 7.053 47.034 1.00 93.81 75 ILE A O 1
ATOM 608 N N . PRO A 1 76 ? -18.688 7.741 49.145 1.00 90.75 76 PRO A N 1
ATOM 609 C CA . PRO A 1 76 ? -17.426 8.411 48.854 1.00 90.75 76 PRO A CA 1
ATOM 610 C C . PRO A 1 76 ? -16.353 7.452 48.327 1.00 90.75 76 PRO A C 1
ATOM 612 O O . PRO A 1 76 ? -16.150 6.363 48.860 1.00 90.75 76 PRO A O 1
ATOM 615 N N . GLY A 1 77 ? -15.627 7.900 47.301 1.00 84.69 77 GLY A N 1
ATOM 616 C CA . GLY A 1 77 ? -14.657 7.086 46.566 1.00 84.69 77 GLY A CA 1
ATOM 617 C C . GLY A 1 77 ? -15.234 6.485 45.281 1.00 84.69 77 GLY A C 1
ATOM 618 O O . GLY A 1 77 ? -16.427 6.576 45.008 1.00 84.69 77 GLY A O 1
ATOM 619 N N . GLU A 1 78 ? -14.370 5.894 44.459 1.00 81.56 78 GLU A N 1
ATOM 620 C CA . GLU A 1 78 ? -14.759 5.202 43.222 1.00 81.56 78 GLU A CA 1
ATOM 621 C C . GLU A 1 78 ? -14.927 3.698 43.487 1.00 81.56 78 GLU A C 1
ATOM 623 O O . GLU A 1 78 ? -14.218 2.866 42.931 1.00 81.56 78 GLU A O 1
ATOM 628 N N . LEU A 1 79 ? -15.829 3.354 44.412 1.00 87.62 79 LEU A N 1
ATOM 629 C CA . LEU A 1 79 ? -16.091 1.968 44.807 1.00 87.62 79 LEU A CA 1
ATOM 630 C C . LEU A 1 79 ? -17.212 1.366 43.953 1.00 87.62 79 LEU A C 1
ATOM 632 O O . LEU A 1 79 ? -18.364 1.788 44.049 1.00 87.62 79 LEU A O 1
ATOM 636 N N . GLU A 1 80 ? -16.877 0.361 43.148 1.00 90.06 80 GLU A N 1
ATOM 637 C CA . GLU A 1 80 ? -17.840 -0.426 42.371 1.00 90.06 80 GLU A CA 1
ATOM 638 C C . GLU A 1 80 ? -18.102 -1.775 43.026 1.00 90.06 80 GLU A C 1
ATOM 640 O O . GLU A 1 80 ? -17.161 -2.440 43.451 1.00 90.06 80 GLU A O 1
ATOM 645 N N . PHE A 1 81 ? -19.361 -2.202 43.055 1.00 91.75 81 PHE A N 1
ATOM 646 C CA . PHE A 1 81 ? -19.808 -3.437 43.696 1.00 91.75 81 PHE A CA 1
ATOM 647 C C . PHE A 1 81 ? -20.493 -4.358 42.680 1.00 91.75 81 PHE A C 1
ATOM 649 O O . PHE A 1 81 ? -21.250 -3.877 41.832 1.00 91.75 81 PHE A O 1
ATOM 656 N N . LEU A 1 82 ? -20.242 -5.670 42.772 1.00 91.19 82 LEU A N 1
ATOM 657 C CA . LEU A 1 82 ? -20.840 -6.687 41.889 1.00 91.19 82 LEU A CA 1
ATOM 658 C C . LEU A 1 82 ? -22.039 -7.376 42.557 1.00 91.19 82 LEU A C 1
ATOM 660 O O . LEU A 1 82 ? -23.197 -7.096 42.222 1.00 91.19 82 LEU A O 1
ATOM 664 N N . ASP A 1 83 ? -21.723 -8.262 43.507 1.00 94.00 83 ASP A N 1
ATOM 665 C CA . ASP A 1 83 ? -22.668 -9.017 44.327 1.00 94.00 83 ASP A CA 1
ATOM 666 C C . ASP A 1 83 ? -22.588 -8.499 45.755 1.00 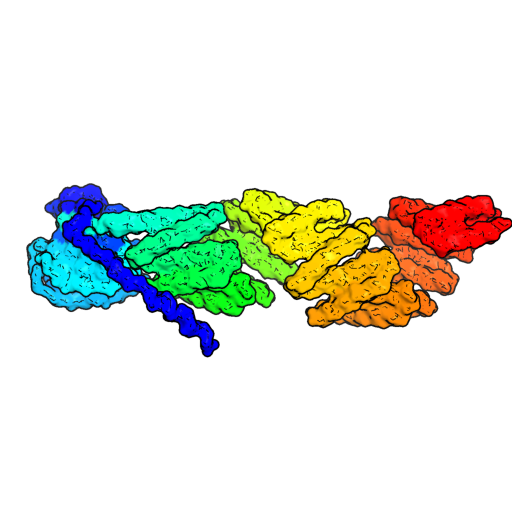94.00 83 ASP A C 1
ATOM 668 O O . ASP A 1 83 ? -21.629 -8.767 46.477 1.00 94.00 83 ASP A O 1
ATOM 672 N N . PHE A 1 84 ? -23.574 -7.689 46.133 1.00 95.44 84 PHE A N 1
ATOM 673 C CA . PHE A 1 84 ? -23.532 -6.889 47.349 1.00 95.44 84 PHE A CA 1
ATOM 674 C C . PHE A 1 84 ? -24.842 -6.939 48.127 1.00 95.44 84 PHE A C 1
ATOM 676 O O . PHE A 1 84 ? -25.924 -7.147 47.579 1.00 95.44 84 PHE A O 1
ATOM 683 N N . SER A 1 85 ? -24.732 -6.735 49.434 1.00 96.81 85 SER A N 1
ATOM 684 C CA . SER A 1 85 ? -25.845 -6.495 50.343 1.00 96.81 85 SER A CA 1
ATOM 685 C C . SER A 1 85 ? -25.624 -5.126 50.963 1.00 96.81 85 SER A C 1
ATOM 687 O O . SER A 1 85 ? -24.654 -4.932 51.690 1.00 96.81 85 SER A O 1
ATOM 689 N N . VAL A 1 86 ? -26.501 -4.173 50.666 1.00 97.38 86 VAL A N 1
ATOM 690 C CA . VAL A 1 86 ? -26.460 -2.828 51.246 1.00 97.38 86 VAL A CA 1
ATOM 691 C C . VAL A 1 86 ? -27.681 -2.613 52.124 1.00 97.38 86 VAL A C 1
ATOM 693 O O . VAL A 1 86 ? -28.798 -2.889 51.697 1.00 97.38 86 VAL A O 1
ATOM 696 N N . GLU A 1 87 ? -27.474 -2.127 53.344 1.00 97.62 87 GLU A N 1
ATOM 697 C CA . GLU A 1 87 ? -28.527 -1.767 54.293 1.00 97.62 87 GLU A CA 1
ATOM 698 C C . GLU A 1 87 ? -28.298 -0.341 54.800 1.00 97.62 87 GLU A C 1
ATOM 700 O O . GLU A 1 87 ? -27.175 0.018 55.140 1.00 97.62 87 GLU A O 1
ATOM 705 N N . VAL A 1 88 ? -29.356 0.472 54.841 1.00 97.75 88 VAL A N 1
ATOM 706 C CA . VAL A 1 88 ? -29.347 1.804 55.465 1.00 97.75 88 VAL A CA 1
ATOM 707 C C . VAL A 1 88 ? -30.599 1.987 56.310 1.00 97.75 88 VAL A C 1
ATOM 709 O O . VAL A 1 88 ? -31.688 1.529 55.938 1.00 97.75 88 VAL A O 1
ATOM 712 N N . THR A 1 89 ? -30.474 2.688 57.433 1.00 97.12 89 THR A N 1
ATOM 713 C CA . THR A 1 89 ? -31.643 3.186 58.161 1.00 97.12 89 THR A CA 1
ATOM 714 C C . THR A 1 89 ? -32.027 4.570 57.649 1.00 97.12 89 THR A C 1
ATOM 716 O O . THR A 1 89 ? -31.182 5.431 57.431 1.00 97.12 89 THR A O 1
ATOM 719 N N . PHE A 1 90 ? -33.316 4.807 57.429 1.00 96.25 90 PHE A N 1
ATOM 720 C CA . PHE A 1 90 ? -33.807 6.108 56.989 1.00 96.25 90 PHE A CA 1
ATOM 721 C C . PHE A 1 90 ? -35.127 6.479 57.665 1.00 96.25 90 PHE A C 1
ATOM 723 O O . PHE A 1 90 ? -35.894 5.616 58.104 1.00 96.25 90 PHE A O 1
ATOM 730 N N . ARG A 1 91 ? -35.416 7.779 57.729 1.00 94.69 91 ARG A N 1
ATOM 731 C CA . ARG A 1 91 ? -36.725 8.305 58.138 1.00 94.69 91 ARG A CA 1
ATOM 732 C C . ARG A 1 91 ? -37.094 9.556 57.353 1.00 94.69 91 ARG A C 1
ATOM 734 O O . ARG A 1 91 ? -36.237 10.395 57.074 1.00 94.69 91 ARG A O 1
ATOM 741 N N . SER A 1 92 ? -38.384 9.699 57.063 1.00 91.50 92 SER A N 1
ATOM 742 C CA . SER A 1 92 ? -38.946 10.945 56.543 1.00 91.50 92 SER A CA 1
ATOM 743 C C . SER A 1 92 ? -39.243 11.886 57.707 1.00 91.50 92 SER A C 1
ATOM 745 O O . SER A 1 92 ? -39.881 11.483 58.681 1.00 91.50 92 SER A O 1
ATOM 747 N N . VAL A 1 93 ? -38.763 13.124 57.626 1.00 90.94 93 VAL A N 1
ATOM 748 C CA . VAL A 1 93 ? -38.970 14.150 58.661 1.00 90.94 93 VAL A CA 1
ATOM 749 C C . VAL A 1 93 ? -40.126 15.069 58.280 1.00 90.94 93 VAL A C 1
ATOM 751 O O . VAL A 1 93 ? -40.988 15.347 59.112 1.00 90.94 93 VAL A O 1
ATOM 754 N N . GLU A 1 94 ? -40.156 15.508 57.024 1.00 89.50 94 GLU A N 1
ATOM 755 C CA . GLU A 1 94 ? -41.134 16.457 56.492 1.00 89.50 94 GLU A CA 1
ATOM 756 C C . GLU A 1 94 ? -41.339 16.212 54.993 1.00 89.50 94 GLU A C 1
ATOM 758 O O . GLU A 1 94 ? -40.406 15.768 54.323 1.00 89.50 94 GLU A O 1
ATOM 763 N N . GLY A 1 95 ? -42.545 16.486 54.489 1.00 88.88 95 GLY A N 1
ATOM 764 C CA . GLY A 1 95 ? -42.897 16.370 53.071 1.00 88.88 95 GLY A CA 1
ATOM 765 C C . GLY A 1 95 ? -43.434 15.009 52.624 1.00 88.88 95 GLY A C 1
ATOM 766 O O . GLY A 1 95 ? -43.354 14.002 53.333 1.00 88.88 95 GLY A O 1
ATOM 767 N N . GLU A 1 96 ? -43.987 14.989 51.409 1.00 89.81 96 GLU A N 1
ATOM 768 C CA . GLU A 1 96 ? -44.360 13.767 50.694 1.00 89.81 96 GLU A CA 1
ATOM 769 C C . GLU A 1 96 ? -43.377 13.471 49.557 1.00 89.81 96 GLU A C 1
ATOM 771 O O . GLU A 1 96 ? -43.083 14.323 48.720 1.00 89.81 96 GLU A O 1
ATOM 776 N N . GLY A 1 97 ? -42.907 12.227 49.483 1.00 92.94 97 GLY A N 1
ATOM 777 C CA . GLY A 1 97 ? -41.950 11.830 48.461 1.00 92.94 97 GLY A CA 1
ATOM 778 C C . GLY A 1 97 ? -41.457 10.404 48.643 1.00 92.94 97 GLY A C 1
ATOM 779 O O . GLY A 1 97 ? -42.203 9.534 49.097 1.00 92.94 97 GLY A O 1
ATOM 780 N N . GLU A 1 98 ? -40.204 10.162 48.282 1.00 94.06 98 GLU A N 1
ATOM 781 C CA . GLU A 1 98 ? -39.567 8.852 48.253 1.00 94.06 98 GLU A CA 1
ATOM 782 C C . GLU A 1 98 ? -38.109 8.897 48.718 1.00 94.06 98 GLU A C 1
ATOM 784 O O . GLU A 1 98 ? -37.437 9.920 48.602 1.00 94.06 98 GLU A O 1
ATOM 789 N N . ALA A 1 99 ? -37.611 7.768 49.218 1.00 95.81 99 ALA A N 1
ATOM 790 C CA . ALA A 1 99 ? -36.213 7.589 49.588 1.00 95.81 99 ALA A CA 1
ATOM 791 C C . ALA A 1 99 ? -35.735 6.174 49.268 1.00 95.81 99 ALA A C 1
ATOM 793 O O . ALA A 1 99 ? -36.519 5.223 49.307 1.00 95.81 99 ALA A O 1
ATOM 794 N N . GLY A 1 100 ? -34.448 6.019 48.979 1.00 96.38 100 GLY A N 1
ATOM 795 C CA . GLY A 1 100 ? -33.849 4.705 48.794 1.00 96.38 100 GLY A CA 1
ATOM 796 C C . GLY A 1 100 ? -32.450 4.763 48.207 1.00 96.38 100 GLY A C 1
ATOM 797 O O . GLY A 1 100 ? -31.648 5.614 48.593 1.00 96.38 100 GLY A O 1
ATOM 798 N N . PHE A 1 101 ? -32.170 3.870 47.260 1.00 96.88 101 PHE A N 1
ATOM 799 C CA . PHE A 1 101 ? -30.850 3.717 46.660 1.00 96.88 101 PHE A CA 1
ATOM 800 C C . PHE A 1 101 ? -30.860 3.946 45.153 1.00 96.88 101 PHE A C 1
ATOM 802 O O . PHE A 1 101 ? -31.767 3.504 44.442 1.00 96.88 101 PHE A O 1
ATOM 809 N N . LEU A 1 102 ? -29.774 4.544 44.669 1.00 96.12 102 LEU A N 1
ATOM 810 C CA . LEU A 1 102 ? -29.271 4.242 43.337 1.00 96.12 102 LEU A CA 1
ATOM 811 C C . LEU A 1 102 ? -28.241 3.119 43.468 1.00 96.12 102 LEU A C 1
ATOM 813 O O . LEU A 1 102 ? -27.388 3.174 44.357 1.00 96.12 102 LEU A O 1
ATOM 817 N N . PHE A 1 103 ? -28.315 2.104 42.614 1.00 95.62 103 PHE A N 1
ATOM 818 C CA . PHE A 1 103 ? -27.399 0.967 42.660 1.00 95.62 103 PHE A CA 1
ATOM 819 C C . PHE A 1 103 ? -26.999 0.486 41.269 1.00 95.62 103 PHE A C 1
ATOM 821 O O . PHE A 1 103 ? -27.699 0.743 40.287 1.00 95.62 103 PHE A O 1
ATOM 828 N N . ARG A 1 104 ? -25.834 -0.176 41.202 1.00 91.94 104 ARG A N 1
ATOM 829 C CA . ARG A 1 104 ? -25.097 -0.427 39.952 1.00 91.94 104 ARG A CA 1
ATOM 830 C C . ARG A 1 104 ? -25.002 0.841 39.099 1.00 91.94 104 ARG A C 1
ATOM 832 O O . ARG A 1 104 ? -25.250 0.824 37.900 1.00 91.94 104 ARG A O 1
ATOM 839 N N . TYR A 1 105 ? -24.695 1.951 39.768 1.00 87.88 105 TYR A N 1
ATOM 840 C CA . TYR A 1 105 ? -24.541 3.255 39.143 1.00 87.88 105 TYR A CA 1
ATOM 841 C C . TYR A 1 105 ? -23.219 3.301 38.382 1.00 87.88 105 TYR A C 1
ATOM 843 O O . TYR A 1 105 ? -22.158 3.219 39.003 1.00 87.88 105 TYR A O 1
ATOM 851 N N . GLN A 1 106 ? -23.288 3.419 37.060 1.00 84.69 106 GLN A N 1
ATOM 852 C CA . GLN A 1 106 ? -22.113 3.564 36.200 1.00 84.69 106 GLN A CA 1
ATOM 853 C C . GLN A 1 106 ? -21.867 5.047 35.898 1.00 84.69 106 GLN A C 1
ATOM 855 O O . GLN A 1 106 ? -20.776 5.569 36.129 1.00 84.69 106 GLN A O 1
ATOM 860 N N . ASP A 1 107 ? -22.916 5.756 35.483 1.00 81.00 107 ASP A N 1
ATOM 861 C CA . ASP A 1 107 ? -22.899 7.183 35.167 1.00 81.00 107 ASP A CA 1
ATOM 862 C C . ASP A 1 107 ? -24.301 7.805 35.343 1.00 81.00 107 ASP A C 1
ATOM 864 O O . ASP A 1 107 ? -25.204 7.175 35.897 1.00 81.00 107 ASP A O 1
ATOM 868 N N . SER A 1 108 ? -24.477 9.066 34.929 1.00 80.25 108 SER A N 1
ATOM 869 C CA . SER A 1 108 ? -25.746 9.796 35.076 1.00 80.25 108 SER A CA 1
ATOM 870 C C . SER A 1 108 ? -26.904 9.209 34.277 1.00 80.25 108 SER A C 1
ATOM 872 O O . SER A 1 108 ? -28.049 9.579 34.539 1.00 80.25 108 SER A O 1
ATOM 874 N N . ASP A 1 109 ? -26.616 8.310 33.341 1.00 80.88 109 ASP A N 1
ATOM 875 C CA . ASP A 1 109 ? -27.570 7.827 32.355 1.00 80.88 109 ASP A CA 1
ATOM 876 C C . ASP A 1 109 ? -27.763 6.310 32.482 1.00 80.88 109 ASP A C 1
ATOM 878 O O . ASP A 1 109 ? -28.617 5.758 31.797 1.00 80.88 109 ASP A O 1
ATOM 882 N N . ASN A 1 110 ? -27.009 5.639 33.365 1.00 85.75 110 ASN A N 1
ATOM 883 C CA . ASN A 1 110 ? -26.964 4.184 33.518 1.00 85.75 110 ASN A CA 1
ATOM 884 C C . ASN A 1 110 ? -26.938 3.768 35.000 1.00 85.75 110 ASN A C 1
ATOM 886 O O . ASN A 1 110 ? -25.877 3.701 35.633 1.00 85.75 110 ASN A O 1
ATOM 890 N N . PHE A 1 111 ? -28.115 3.491 35.570 1.00 92.31 111 PHE A N 1
ATOM 891 C CA . PHE A 1 111 ? -28.255 2.994 36.946 1.00 92.31 111 PHE A CA 1
ATOM 892 C C . PHE A 1 111 ? -29.649 2.416 37.230 1.00 92.31 111 PHE A C 1
ATOM 894 O O . PHE A 1 111 ? -30.619 2.674 36.512 1.00 92.31 111 PHE A O 1
ATOM 901 N N . TYR A 1 112 ? -29.778 1.683 38.338 1.00 95.56 112 TYR A N 1
ATOM 902 C CA . TYR A 1 112 ? -31.075 1.343 38.927 1.00 95.56 112 TYR A CA 1
ATOM 903 C C . TYR A 1 112 ? -31.429 2.282 40.077 1.00 95.56 112 TYR A C 1
ATOM 905 O O . TYR A 1 112 ? -30.570 2.663 40.866 1.00 95.56 112 TYR A O 1
ATOM 913 N N . CYS A 1 113 ? -32.711 2.611 40.209 1.00 96.06 113 CYS A N 1
ATOM 914 C CA . CYS A 1 113 ? -33.272 3.434 41.272 1.00 96.06 113 CYS A CA 1
ATOM 915 C C . CYS A 1 113 ? -34.387 2.656 41.975 1.00 96.06 113 CYS A C 1
ATOM 917 O O . CYS A 1 113 ? -35.458 2.444 41.398 1.00 96.06 113 CYS A O 1
ATOM 919 N N . PHE A 1 114 ? -34.132 2.231 43.214 1.00 97.38 114 PHE A N 1
ATOM 920 C CA . PHE A 1 114 ? -35.130 1.599 44.073 1.00 97.38 114 PHE A CA 1
ATOM 921 C C . PHE A 1 114 ? -35.495 2.529 45.220 1.00 97.38 114 PHE A C 1
ATOM 923 O O . PHE A 1 114 ? -34.625 2.948 45.987 1.00 97.38 114 PHE A O 1
ATOM 930 N N . THR A 1 115 ? -36.783 2.823 45.361 1.00 96.25 115 THR A N 1
ATOM 931 C CA . THR A 1 115 ? -37.270 3.783 46.351 1.00 96.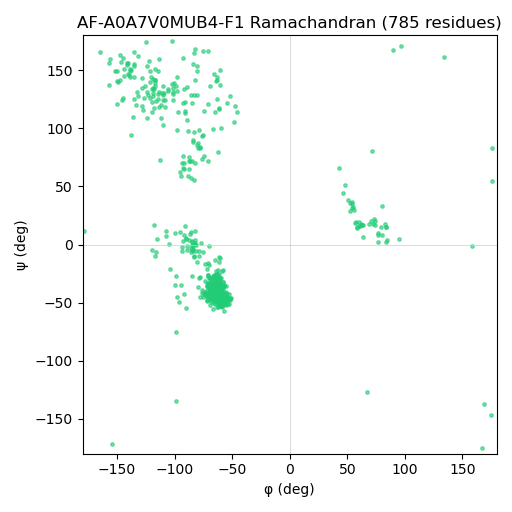25 115 THR A CA 1
ATOM 932 C C . THR A 1 115 ? -38.544 3.306 47.035 1.00 96.25 115 THR A C 1
ATOM 934 O O . THR A 1 115 ? -39.363 2.578 46.468 1.00 96.25 115 THR A O 1
ATOM 937 N N . VAL A 1 116 ? -38.715 3.751 48.278 1.00 95.56 116 VAL A N 1
ATOM 938 C CA . VAL A 1 116 ? -39.924 3.587 49.084 1.00 95.56 116 VAL A CA 1
ATOM 939 C C . VAL A 1 116 ? -40.521 4.968 49.335 1.00 95.56 116 VAL A C 1
ATOM 941 O O . VAL A 1 116 ? -39.821 5.890 49.754 1.00 95.56 116 VAL A O 1
ATOM 944 N N . SER A 1 117 ? -41.814 5.122 49.069 1.00 93.81 117 SER A N 1
ATOM 945 C CA . SER A 1 117 ? -42.545 6.367 49.275 1.00 93.81 117 SER A CA 1
ATOM 946 C C . SER A 1 117 ? -43.024 6.533 50.713 1.00 93.81 117 SER A C 1
ATOM 948 O O . SER A 1 117 ? -43.312 5.561 51.419 1.00 93.81 117 SER A O 1
ATOM 950 N N . THR A 1 118 ? -43.238 7.785 51.119 1.00 90.44 118 THR A N 1
ATOM 951 C CA . THR A 1 118 ? -43.891 8.128 52.393 1.00 90.44 118 THR A CA 1
ATOM 952 C C . THR A 1 118 ? -45.335 7.612 52.484 1.00 90.44 118 THR A C 1
ATOM 954 O O . THR A 1 118 ? -45.889 7.523 53.580 1.00 90.44 118 THR A O 1
ATOM 957 N N . ARG A 1 119 ? -45.938 7.214 51.352 1.00 89.75 119 ARG A N 1
ATOM 958 C CA . ARG A 1 119 ? -47.294 6.648 51.242 1.00 89.75 119 ARG A CA 1
ATOM 959 C C . ARG A 1 119 ? -47.357 5.133 51.475 1.00 89.75 119 ARG A C 1
ATOM 961 O O . ARG A 1 119 ? -48.451 4.575 51.492 1.00 89.75 119 ARG A O 1
ATOM 968 N N . GLY A 1 120 ? -46.220 4.465 51.690 1.00 90.50 120 GLY A N 1
ATOM 969 C CA . GLY A 1 120 ? -46.178 3.010 51.878 1.00 90.50 120 GLY A CA 1
ATOM 970 C C . GLY A 1 120 ? -46.244 2.226 50.566 1.00 90.50 120 GLY A C 1
ATOM 971 O O . GLY A 1 120 ? -46.810 1.135 50.516 1.00 90.50 120 GLY A O 1
ATOM 972 N N . GLU A 1 121 ? -45.667 2.781 49.504 1.00 94.44 121 GLU A N 1
ATOM 973 C CA . GLU A 1 121 ? -45.529 2.145 48.190 1.00 94.44 121 GLU A CA 1
ATOM 974 C C . GLU A 1 121 ? -44.043 2.065 47.833 1.00 94.44 121 GLU A C 1
ATOM 976 O O . GLU A 1 121 ? -43.276 2.936 48.234 1.00 94.44 121 GLU A O 1
ATOM 981 N N . TYR A 1 122 ? -43.616 1.058 47.079 1.00 95.31 122 TYR A N 1
ATOM 982 C CA . TYR A 1 122 ? -42.244 0.974 46.569 1.00 95.31 122 TYR A CA 1
ATOM 983 C C . TYR A 1 122 ? -42.230 0.894 45.044 1.00 95.31 122 TYR A C 1
ATOM 985 O O . TYR A 1 122 ? -43.230 0.505 44.433 1.00 95.31 122 TYR A O 1
ATOM 993 N N . ARG A 1 123 ? -41.100 1.257 44.433 1.00 95.69 123 ARG A N 1
ATOM 994 C CA . ARG A 1 123 ? -40.884 1.138 42.988 1.00 95.69 123 ARG A CA 1
ATOM 995 C C . ARG A 1 123 ? -39.433 0.822 42.643 1.00 95.69 123 ARG A C 1
ATOM 997 O O . ARG A 1 123 ? -38.520 1.150 43.399 1.00 95.69 123 ARG A O 1
ATOM 1004 N N . LEU A 1 124 ? -39.242 0.244 41.460 1.00 96.56 124 LEU A N 1
ATOM 1005 C CA . LEU A 1 124 ? -37.940 0.034 40.832 1.00 96.56 124 LEU A CA 1
ATOM 1006 C C . LEU A 1 124 ? -37.967 0.627 39.426 1.00 96.56 124 LEU A C 1
ATOM 1008 O O . LEU A 1 124 ? -38.811 0.270 38.601 1.00 96.56 124 LEU A O 1
ATOM 1012 N N . ARG A 1 125 ? -37.012 1.505 39.140 1.00 94.50 125 ARG A N 1
ATOM 1013 C CA . ARG A 1 125 ? -36.784 2.065 37.808 1.00 94.50 125 ARG A CA 1
ATOM 1014 C C . ARG A 1 125 ? -35.347 1.816 37.372 1.00 94.50 125 ARG A C 1
ATOM 1016 O O . ARG A 1 125 ? -34.457 1.719 38.214 1.00 94.50 125 ARG A O 1
ATOM 1023 N N . ARG A 1 126 ? -35.121 1.757 36.067 1.00 93.75 126 ARG A N 1
ATOM 1024 C CA . ARG A 1 126 ? -33.796 1.756 35.444 1.00 93.75 126 ARG A CA 1
ATOM 1025 C C . ARG A 1 126 ? -33.683 2.983 34.550 1.00 93.75 126 ARG A C 1
ATOM 1027 O O . ARG A 1 126 ? -34.619 3.261 33.807 1.00 93.75 126 ARG A O 1
ATOM 1034 N N . GLN A 1 127 ? -32.569 3.697 34.627 1.00 89.25 127 GLN A N 1
ATOM 1035 C CA . GLN A 1 127 ? -32.202 4.695 33.626 1.00 89.25 127 GLN A CA 1
ATOM 1036 C C . GLN A 1 127 ? -31.149 4.085 32.704 1.00 89.25 127 GLN A C 1
ATOM 1038 O O . GLN A 1 127 ? -30.243 3.395 33.184 1.00 89.25 127 GLN A O 1
ATOM 1043 N N . ARG A 1 128 ? -31.326 4.283 31.397 1.00 81.62 128 ARG A N 1
ATOM 1044 C CA . ARG A 1 128 ? -30.405 3.805 30.373 1.00 81.62 128 ARG A CA 1
ATOM 1045 C C . ARG A 1 128 ? -30.417 4.726 29.154 1.00 81.62 128 ARG A C 1
ATOM 1047 O O . ARG A 1 128 ? -31.463 4.858 28.530 1.00 81.62 128 ARG A O 1
ATOM 1054 N N . TYR A 1 129 ? -29.269 5.301 28.789 1.00 74.31 129 TYR A N 1
ATOM 1055 C CA . TYR A 1 129 ? -29.128 6.210 27.633 1.00 74.31 129 TYR A CA 1
ATOM 1056 C C . TYR A 1 129 ? -30.217 7.298 27.600 1.00 74.31 129 TYR A C 1
ATOM 1058 O O . TYR A 1 129 ? -30.928 7.446 26.610 1.00 74.31 129 TYR A O 1
ATOM 1066 N N . ASP A 1 130 ? -30.394 7.999 28.723 1.00 72.12 130 ASP A N 1
ATOM 1067 C CA . ASP A 1 130 ? -31.433 9.021 28.933 1.00 72.12 130 ASP A CA 1
ATOM 1068 C C . ASP A 1 130 ? -32.896 8.546 28.875 1.00 72.12 130 ASP A C 1
ATOM 1070 O O . ASP A 1 130 ? -33.824 9.347 29.027 1.00 72.12 130 ASP A O 1
ATOM 1074 N N . GLU A 1 131 ? -33.142 7.240 28.770 1.00 79.12 131 GLU A N 1
ATOM 1075 C CA . GLU A 1 131 ? -34.482 6.669 28.853 1.00 79.12 131 GLU A CA 1
ATOM 1076 C C . GLU A 1 131 ? -34.748 6.055 30.233 1.00 79.12 131 GLU A C 1
ATOM 1078 O O . GLU A 1 131 ? -33.981 5.246 30.759 1.00 79.12 131 GLU A O 1
ATOM 1083 N N . TRP A 1 132 ? -35.879 6.439 30.831 1.00 88.62 132 TRP A N 1
ATOM 1084 C CA . TRP A 1 132 ? -36.376 5.841 32.066 1.00 88.62 132 TRP A CA 1
ATOM 1085 C C . TRP A 1 132 ? -37.308 4.675 31.761 1.00 88.62 132 TRP A C 1
ATOM 1087 O O . TRP A 1 132 ? -38.376 4.849 31.173 1.00 88.62 132 TRP A O 1
ATOM 1097 N N . GLU A 1 133 ? -36.964 3.505 32.280 1.00 91.94 133 GLU A N 1
ATOM 1098 C CA . GLU A 1 133 ? -37.805 2.320 32.246 1.00 91.94 133 GLU A CA 1
ATOM 1099 C C . GLU A 1 133 ? -38.324 1.997 33.648 1.00 91.94 133 GLU A C 1
ATOM 1101 O O . GLU A 1 133 ? -37.574 1.915 34.624 1.00 91.94 133 GLU A O 1
ATOM 1106 N N . THR A 1 134 ? -39.638 1.818 33.765 1.00 93.19 134 THR A N 1
ATOM 1107 C CA . THR A 1 134 ? -40.261 1.392 35.023 1.00 93.19 134 THR A CA 1
ATOM 1108 C C . THR A 1 134 ? -40.338 -0.127 35.045 1.00 93.19 134 THR A C 1
ATOM 1110 O O . THR A 1 134 ? -41.073 -0.719 34.261 1.00 93.19 134 THR A O 1
ATOM 1113 N N . LEU A 1 135 ? -39.574 -0.739 35.948 1.00 93.75 135 LEU A N 1
ATOM 1114 C CA . LEU A 1 135 ? -39.450 -2.192 36.080 1.00 93.75 135 LEU A CA 1
ATOM 1115 C C . LEU A 1 135 ? -40.466 -2.744 37.083 1.00 93.75 135 LEU A C 1
ATOM 1117 O O . LEU A 1 135 ? -41.118 -3.757 36.838 1.00 93.75 135 LEU A O 1
ATOM 1121 N N . ILE A 1 136 ? -40.632 -2.035 38.201 1.00 94.31 136 ILE A N 1
ATOM 1122 C CA . ILE A 1 136 ? -41.699 -2.252 39.176 1.00 94.31 136 ILE A CA 1
ATOM 1123 C C . ILE A 1 136 ? -42.388 -0.909 39.386 1.00 94.31 136 ILE A C 1
ATOM 1125 O O . ILE A 1 136 ? -41.768 0.040 39.871 1.00 94.31 136 ILE A O 1
ATOM 1129 N N . ASP A 1 137 ? -43.661 -0.836 39.008 1.00 93.44 137 ASP A N 1
ATOM 1130 C CA . ASP A 1 137 ? -44.500 0.335 39.264 1.00 93.44 137 ASP A CA 1
ATOM 1131 C C . ASP A 1 137 ? -44.922 0.391 40.742 1.00 93.44 137 ASP A C 1
ATOM 1133 O O . ASP A 1 137 ? -44.764 -0.585 41.483 1.00 93.44 137 ASP A O 1
ATOM 1137 N N . TRP A 1 138 ? -45.458 1.531 41.176 1.00 93.81 138 TRP A N 1
ATOM 1138 C CA . TRP A 1 138 ? -45.852 1.791 42.559 1.00 93.81 138 TRP A CA 1
ATOM 1139 C C . TRP A 1 138 ? -46.694 0.661 43.155 1.00 93.81 138 TRP A C 1
ATOM 1141 O O . TRP A 1 138 ? -47.880 0.503 42.860 1.00 93.81 138 TRP A O 1
ATOM 1151 N N . THR A 1 139 ? -46.056 -0.124 44.023 1.00 95.25 139 THR A N 1
ATOM 1152 C CA . THR A 1 139 ? -46.650 -1.314 44.626 1.00 95.25 139 THR A CA 1
ATOM 1153 C C . THR A 1 139 ? -46.870 -1.079 46.123 1.00 95.25 139 THR A C 1
ATOM 1155 O O . THR A 1 139 ? -45.902 -0.834 46.849 1.00 95.25 139 THR A O 1
ATOM 1158 N N . PRO A 1 140 ? -48.120 -1.146 46.622 1.00 93.50 140 PRO A N 1
ATOM 1159 C CA . PRO A 1 140 ? -48.415 -0.951 48.040 1.00 93.50 140 PRO A CA 1
ATOM 1160 C C . PRO A 1 140 ? -47.815 -2.050 48.918 1.00 93.50 140 PRO A C 1
ATOM 1162 O O . PRO A 1 140 ? -47.816 -3.225 48.544 1.00 93.50 140 PRO A O 1
ATOM 1165 N N . PHE A 1 141 ? -47.400 -1.704 50.137 1.00 89.44 141 PHE A N 1
ATOM 1166 C CA . PHE A 1 141 ? -46.962 -2.690 51.123 1.00 89.44 141 PHE A CA 1
ATOM 1167 C C . PHE A 1 141 ? -47.346 -2.302 52.562 1.00 89.44 141 PHE A C 1
ATOM 1169 O O . PHE A 1 141 ? -47.611 -1.148 52.888 1.00 89.44 141 PHE A O 1
ATOM 1176 N N . THR A 1 142 ? -47.362 -3.289 53.463 1.00 82.94 142 THR A N 1
ATOM 1177 C CA . THR A 1 142 ? -47.660 -3.082 54.891 1.00 82.94 142 THR A CA 1
ATOM 1178 C C . THR A 1 142 ? -46.421 -3.322 55.754 1.00 82.94 142 THR A C 1
ATOM 1180 O O . THR A 1 142 ? -46.002 -4.470 55.955 1.00 82.94 142 THR A O 1
ATOM 1183 N N . GLY A 1 143 ? -45.847 -2.255 56.307 1.00 81.12 143 GLY A N 1
ATOM 1184 C CA . GLY A 1 143 ? -44.666 -2.355 57.173 1.00 81.12 143 GLY A CA 1
ATOM 1185 C C . GLY A 1 143 ? -43.823 -1.088 57.317 1.00 81.12 143 GLY A C 1
ATOM 1186 O O . GLY A 1 143 ? -42.836 -1.145 58.041 1.00 81.12 143 GLY A O 1
ATOM 1187 N N . LEU A 1 144 ? -44.187 0.010 56.641 1.00 90.56 144 LEU A N 1
ATOM 1188 C CA . LEU A 1 144 ? -43.555 1.313 56.832 1.00 90.56 144 LEU A CA 1
ATOM 1189 C C . LEU A 1 144 ? -43.919 1.857 58.213 1.00 90.56 144 LEU A C 1
ATOM 1191 O O . LEU A 1 144 ? -45.093 1.835 58.587 1.00 90.56 144 LEU A O 1
ATOM 1195 N N . GLU A 1 145 ? -42.945 2.407 58.925 1.00 90.69 145 GLU A N 1
ATOM 1196 C CA . GLU A 1 145 ? -43.167 3.273 60.079 1.00 90.69 145 GLU A CA 1
ATOM 1197 C C . GLU A 1 145 ? -43.057 4.737 59.618 1.00 90.69 145 GLU A C 1
ATOM 1199 O O . GLU A 1 145 ? -41.940 5.236 59.490 1.00 90.69 145 GLU A O 1
ATOM 1204 N N . PRO A 1 146 ? -44.168 5.455 59.347 1.00 82.75 146 PRO A N 1
ATOM 1205 C CA . PRO A 1 146 ? -44.125 6.733 58.619 1.00 82.75 146 PRO A CA 1
ATOM 1206 C C . PRO A 1 146 ? -43.314 7.838 59.306 1.00 82.75 146 PRO A C 1
ATOM 1208 O O . PRO A 1 146 ? -42.771 8.710 58.642 1.00 82.75 146 PRO A O 1
ATOM 1211 N N . THR A 1 147 ? -43.231 7.800 60.638 1.00 79.94 147 THR A N 1
ATOM 1212 C CA . THR A 1 147 ? -42.476 8.760 61.461 1.00 79.94 147 THR A CA 1
ATOM 1213 C C . THR A 1 147 ? -41.306 8.106 62.205 1.00 79.94 147 THR A C 1
ATOM 1215 O O . THR A 1 147 ? -40.695 8.736 63.068 1.00 79.94 147 THR A O 1
ATOM 1218 N N . GLY A 1 148 ? -41.058 6.817 61.953 1.00 90.50 148 GLY A N 1
ATOM 1219 C CA . GLY A 1 148 ? -40.040 6.000 62.613 1.00 90.50 148 GLY A CA 1
ATOM 1220 C C . GLY A 1 148 ? -38.802 5.798 61.742 1.00 90.50 148 GLY A C 1
ATOM 1221 O O . GLY A 1 148 ? -38.761 6.214 60.584 1.00 90.50 148 GLY A O 1
ATOM 1222 N N . TRP A 1 149 ? -37.789 5.150 62.313 1.00 94.94 149 TRP A N 1
ATOM 1223 C CA . TRP A 1 149 ? -36.627 4.683 61.562 1.00 94.94 149 TRP A CA 1
ATOM 1224 C C . TRP A 1 149 ? -36.970 3.377 60.852 1.00 94.94 149 TRP A C 1
ATOM 1226 O O . TRP A 1 149 ? -37.448 2.435 61.479 1.00 94.94 149 TRP A O 1
ATOM 1236 N N . ASN A 1 150 ? -36.712 3.319 59.550 1.00 95.75 150 ASN A N 1
ATOM 1237 C CA . ASN A 1 150 ? -36.956 2.151 58.715 1.00 95.75 150 ASN A CA 1
ATOM 1238 C C . ASN A 1 150 ? -35.631 1.637 58.147 1.00 95.75 150 ASN A C 1
ATOM 1240 O O . ASN A 1 150 ? -34.804 2.434 57.718 1.00 95.75 150 ASN A O 1
ATOM 1244 N N . ARG A 1 151 ? -35.438 0.318 58.107 1.00 96.62 151 ARG A N 1
ATOM 1245 C CA . ARG A 1 151 ? -34.263 -0.333 57.506 1.00 96.62 151 ARG A CA 1
ATOM 1246 C C . ARG A 1 151 ? -34.571 -0.773 56.094 1.00 96.62 151 ARG A C 1
ATOM 1248 O O . ARG A 1 151 ? -35.399 -1.666 55.917 1.00 96.62 151 ARG A O 1
ATOM 1255 N N . LEU A 1 152 ? -33.909 -0.166 55.119 1.00 97.12 152 LEU A N 1
ATOM 1256 C CA . LEU A 1 152 ? -33.987 -0.558 53.720 1.00 97.12 152 LEU A CA 1
ATOM 1257 C C . LEU A 1 152 ? -32.746 -1.367 53.358 1.00 97.12 152 LEU A C 1
ATOM 1259 O O . LEU A 1 152 ? -31.635 -0.867 53.512 1.00 97.12 152 LEU A O 1
ATOM 1263 N N . ARG A 1 153 ? -32.944 -2.584 52.844 1.00 97.38 153 ARG A N 1
ATOM 1264 C CA . ARG A 1 153 ? -31.861 -3.466 52.401 1.00 97.38 153 ARG A CA 1
ATOM 1265 C C . ARG A 1 153 ? -32.066 -3.910 50.957 1.00 97.38 153 ARG A C 1
ATOM 1267 O O . ARG A 1 153 ? -33.172 -4.291 50.576 1.00 97.38 153 ARG A O 1
ATOM 1274 N N . ILE A 1 154 ? -30.993 -3.885 50.176 1.00 97.50 154 ILE A N 1
ATOM 1275 C CA . ILE A 1 154 ? -30.929 -4.428 48.817 1.00 97.50 154 ILE A CA 1
ATOM 1276 C C . ILE A 1 154 ? -29.869 -5.519 48.803 1.00 97.50 154 ILE A C 1
ATOM 1278 O O . ILE A 1 154 ? -28.752 -5.295 49.263 1.00 97.50 154 ILE A O 1
ATOM 1282 N N . VAL A 1 155 ? -30.220 -6.679 48.261 1.00 96.69 155 VAL A N 1
ATOM 1283 C CA . VAL A 1 155 ? -29.285 -7.762 47.958 1.00 96.69 155 VAL A CA 1
ATOM 1284 C C . VAL A 1 155 ? -29.244 -7.929 46.445 1.00 96.69 155 VAL A C 1
ATOM 1286 O O . VAL A 1 155 ? -30.290 -8.104 45.828 1.00 96.69 155 VAL A O 1
ATOM 1289 N N . ALA A 1 156 ? -28.055 -7.861 45.858 1.00 94.62 156 ALA A N 1
ATOM 1290 C CA . ALA A 1 156 ? -27.811 -8.129 44.449 1.00 94.62 156 ALA A CA 1
ATOM 1291 C C . ALA A 1 156 ? -26.897 -9.353 44.317 1.00 94.62 156 ALA A C 1
ATOM 1293 O O . ALA A 1 156 ? -25.807 -9.367 44.886 1.00 94.62 156 ALA A O 1
ATOM 1294 N N . GLN A 1 157 ? -27.349 -10.367 43.581 1.00 91.19 157 GLN A N 1
ATOM 1295 C CA . GLN A 1 157 ? -26.615 -11.600 43.284 1.00 91.19 157 GLN A CA 1
ATOM 1296 C C . GLN A 1 157 ? -26.787 -11.930 41.802 1.00 91.19 157 GLN A C 1
ATOM 1298 O O . GLN A 1 157 ? -27.875 -12.291 41.365 1.00 91.19 157 GLN A O 1
ATOM 1303 N N . GLY A 1 158 ? -25.733 -11.804 41.000 1.00 88.00 158 GLY A N 1
ATOM 1304 C CA . GLY A 1 158 ? -25.858 -12.033 39.561 1.00 88.00 158 GLY A CA 1
ATOM 1305 C C . GLY A 1 158 ? -26.736 -10.975 38.893 1.00 88.00 158 GLY A C 1
ATOM 1306 O O . GLY A 1 158 ? -26.524 -9.768 39.032 1.00 88.00 158 GLY A O 1
ATOM 1307 N N . ASP A 1 159 ? -27.741 -11.433 38.164 1.00 87.81 159 ASP A N 1
ATOM 1308 C CA . ASP A 1 159 ? -28.812 -10.618 37.600 1.00 87.81 159 ASP A CA 1
ATOM 1309 C C . ASP A 1 159 ? -30.044 -10.528 38.521 1.00 87.81 159 ASP A C 1
ATOM 1311 O O . ASP A 1 159 ? -31.026 -9.894 38.149 1.00 87.81 159 ASP A O 1
ATOM 1315 N N . GLU A 1 160 ? -30.012 -11.119 39.720 1.00 92.50 160 GLU A N 1
ATOM 1316 C CA . GLU A 1 160 ? -31.129 -11.134 40.668 1.00 92.50 160 GLU A CA 1
ATOM 1317 C C . GLU A 1 160 ? -30.975 -10.059 41.757 1.00 92.50 160 GLU A C 1
ATOM 1319 O O . GLU A 1 160 ? -29.902 -9.851 42.333 1.00 92.50 160 GLU A O 1
ATOM 1324 N N . PHE A 1 161 ? -32.077 -9.369 42.051 1.00 94.31 161 PHE A N 1
ATOM 1325 C CA . PHE A 1 161 ? -32.191 -8.342 43.080 1.00 94.31 161 PHE A CA 1
ATOM 1326 C C . PHE A 1 161 ? -33.313 -8.691 44.050 1.00 94.31 161 PHE A C 1
ATOM 1328 O O . PHE A 1 161 ? -34.446 -8.923 43.627 1.00 94.31 161 PHE A O 1
ATOM 1335 N N . SER A 1 162 ? -33.026 -8.617 45.344 1.00 96.25 162 SER A N 1
ATOM 1336 C CA . SER A 1 162 ? -34.003 -8.804 46.414 1.00 96.25 162 SER A CA 1
ATOM 1337 C C . SER A 1 162 ? -34.054 -7.562 47.295 1.00 96.25 162 SER A C 1
ATOM 1339 O O . SER A 1 162 ? -33.036 -7.097 47.812 1.00 96.25 162 SER A O 1
ATOM 1341 N N . PHE A 1 163 ? -35.256 -7.021 47.476 1.00 96.88 163 PHE A N 1
ATOM 1342 C CA . PHE A 1 163 ? -35.485 -5.773 48.201 1.00 96.88 163 PHE A CA 1
ATOM 1343 C C . PHE A 1 163 ? -36.212 -6.053 49.508 1.00 96.88 163 PHE A C 1
ATOM 1345 O O . PHE A 1 163 ? -37.249 -6.714 49.510 1.00 96.88 163 PHE A O 1
ATOM 1352 N N . PHE A 1 164 ? -35.714 -5.519 50.619 1.00 96.06 164 PHE A N 1
ATOM 1353 C CA . PHE A 1 164 ? -36.287 -5.729 51.943 1.00 96.06 164 PHE A CA 1
ATOM 1354 C C . PHE A 1 164 ? -36.517 -4.405 52.654 1.00 96.06 164 PHE A C 1
ATOM 1356 O O . PHE A 1 164 ? -35.694 -3.495 52.584 1.00 96.06 164 PHE A O 1
ATOM 1363 N N . LEU A 1 165 ? -37.605 -4.328 53.414 1.00 95.81 165 LEU A N 1
ATOM 1364 C CA . LEU A 1 165 ? -37.854 -3.220 54.325 1.00 95.81 165 LEU A CA 1
ATOM 1365 C C . LEU A 1 165 ? -38.269 -3.742 55.696 1.00 95.81 165 LEU A C 1
ATOM 1367 O O . LEU A 1 165 ? -39.187 -4.558 55.810 1.00 95.81 165 LEU A O 1
ATOM 1371 N N . ASN A 1 166 ? -37.590 -3.274 56.744 1.00 95.00 166 ASN A N 1
ATOM 1372 C CA . ASN A 1 166 ? -37.792 -3.711 58.129 1.00 95.00 166 ASN A CA 1
ATOM 1373 C C . ASN A 1 166 ? -37.765 -5.250 58.263 1.00 95.00 166 ASN A C 1
ATOM 1375 O O . ASN A 1 166 ? -38.569 -5.845 58.983 1.00 95.00 166 ASN A O 1
ATOM 1379 N N . GLY A 1 167 ? -36.873 -5.901 57.505 1.00 91.12 167 GLY A N 1
ATOM 1380 C CA . GLY A 1 167 ? -36.708 -7.359 57.463 1.00 91.12 167 GLY A CA 1
ATOM 1381 C C . GLY A 1 167 ? -37.774 -8.128 56.668 1.00 91.12 167 GLY A C 1
ATOM 1382 O O . GLY A 1 167 ? -37.728 -9.356 56.632 1.00 91.12 167 GLY A O 1
ATOM 1383 N N . LYS A 1 168 ? -38.739 -7.454 56.028 1.00 93.62 168 LYS A N 1
ATOM 1384 C CA . LYS A 1 168 ? -39.730 -8.092 55.146 1.00 93.62 168 LYS A CA 1
ATOM 1385 C C . LYS A 1 168 ? -39.319 -7.955 53.686 1.00 93.62 168 LYS A C 1
ATOM 1387 O O . LYS A 1 168 ? -39.033 -6.848 53.243 1.00 93.62 168 LYS A O 1
ATOM 1392 N N . LEU A 1 169 ? -39.364 -9.059 52.942 1.00 94.75 169 LEU A N 1
ATOM 1393 C CA . LEU A 1 169 ? -39.178 -9.062 51.490 1.00 94.75 169 LEU A CA 1
ATOM 1394 C C . LEU A 1 169 ? -40.295 -8.248 50.818 1.00 94.75 169 LEU A C 1
ATOM 1396 O O . LEU A 1 169 ? -41.478 -8.508 51.050 1.00 94.75 169 LEU A O 1
ATOM 1400 N N . LEU A 1 170 ? -39.906 -7.264 50.010 1.00 94.56 170 LEU A N 1
ATOM 1401 C CA . LEU A 1 170 ? -40.797 -6.443 49.195 1.00 94.56 170 LEU A CA 1
ATOM 1402 C C . LEU A 1 170 ? -40.995 -7.065 47.813 1.00 94.56 170 LEU A C 1
ATOM 1404 O O . LEU A 1 170 ? -42.135 -7.296 47.413 1.00 94.56 170 LEU A O 1
ATOM 1408 N N . ALA A 1 171 ? -39.895 -7.343 47.110 1.00 94.06 171 ALA A N 1
ATOM 1409 C CA . ALA A 1 171 ? -39.889 -7.896 45.762 1.00 94.06 171 ALA A CA 1
ATOM 1410 C C . ALA A 1 171 ? -38.569 -8.614 45.455 1.00 94.06 171 ALA A C 1
ATOM 1412 O O . ALA A 1 171 ? -37.530 -8.293 46.036 1.00 94.06 171 ALA A O 1
ATOM 1413 N N . GLU A 1 172 ? -38.639 -9.535 44.497 1.00 94.62 172 GLU A N 1
ATOM 1414 C CA . GLU A 1 172 ? -37.494 -10.119 43.798 1.00 94.62 172 GLU A CA 1
ATOM 1415 C C . GLU A 1 172 ? -37.616 -9.743 42.319 1.00 94.62 172 GLU A C 1
ATOM 1417 O O . GLU A 1 172 ? -38.713 -9.778 41.751 1.00 94.62 172 GLU A O 1
ATOM 1422 N N . PHE A 1 173 ? -36.512 -9.345 41.701 1.00 93.81 173 PHE A N 1
ATOM 1423 C CA . PHE A 1 173 ? -36.470 -8.923 40.307 1.00 93.81 173 PHE A CA 1
ATOM 1424 C C . PHE A 1 173 ? -35.225 -9.478 39.627 1.00 93.81 173 PHE A C 1
ATOM 1426 O O . PHE A 1 173 ? -34.204 -9.650 40.282 1.00 93.81 173 PHE A O 1
ATOM 1433 N N . ARG A 1 174 ? -35.301 -9.747 38.322 1.00 91.00 174 ARG A N 1
ATOM 1434 C CA . ARG A 1 174 ? -34.176 -10.280 37.553 1.00 91.00 174 ARG A CA 1
ATOM 1435 C C . ARG A 1 174 ? -33.928 -9.440 36.309 1.00 91.00 174 ARG A C 1
ATOM 1437 O O . ARG A 1 174 ? -34.812 -9.357 35.459 1.00 91.00 174 ARG A O 1
ATOM 1444 N N . ASP A 1 175 ? -32.743 -8.848 36.208 1.00 86.94 175 ASP A N 1
ATOM 1445 C CA . ASP A 1 175 ? -32.295 -8.073 35.054 1.00 86.94 175 ASP A CA 1
ATOM 1446 C C . ASP A 1 175 ? -30.764 -7.997 34.964 1.00 86.94 175 ASP A C 1
ATOM 1448 O O . ASP A 1 175 ? -30.055 -7.807 35.953 1.00 86.94 175 ASP A O 1
ATOM 1452 N N . ASN A 1 176 ? -30.250 -8.152 33.746 1.00 81.56 176 ASN A N 1
ATOM 1453 C CA . ASN A 1 176 ? -28.831 -8.326 33.460 1.00 81.56 176 ASN A CA 1
ATOM 1454 C C . ASN A 1 176 ? -28.169 -7.095 32.816 1.00 81.56 176 ASN A C 1
ATOM 1456 O O . ASN A 1 176 ? -27.048 -7.217 32.324 1.00 81.56 176 ASN A O 1
ATOM 1460 N N . ALA A 1 177 ? -28.831 -5.930 32.794 1.00 82.56 177 ALA A N 1
ATOM 1461 C CA . ALA A 1 177 ? -28.307 -4.755 32.093 1.00 82.56 177 ALA A CA 1
ATOM 1462 C C . ALA A 1 177 ? -26.997 -4.229 32.687 1.00 82.56 177 ALA A C 1
ATOM 1464 O O . ALA A 1 177 ? -26.076 -3.908 31.944 1.00 82.56 177 ALA A O 1
ATOM 1465 N N . PHE A 1 178 ? -26.898 -4.180 34.015 1.00 85.50 178 PHE A N 1
ATOM 1466 C CA . PHE A 1 178 ? -25.681 -3.779 34.719 1.00 85.50 178 PHE A CA 1
ATOM 1467 C C . PHE A 1 178 ? -25.276 -4.907 35.658 1.00 85.50 178 PHE A C 1
ATOM 1469 O O . PHE A 1 178 ? -26.117 -5.365 36.432 1.00 85.50 178 PHE A O 1
ATOM 1476 N N . ARG A 1 179 ? -24.014 -5.353 35.606 1.00 87.31 179 ARG A N 1
ATOM 1477 C CA . ARG A 1 179 ? -23.459 -6.389 36.505 1.00 87.31 179 ARG A CA 1
ATOM 1478 C C . ARG A 1 179 ? -22.754 -5.790 37.722 1.00 87.31 179 ARG A C 1
ATOM 1480 O O . ARG A 1 179 ? -22.834 -6.366 38.802 1.00 87.31 179 ARG A O 1
ATOM 1487 N N . ALA A 1 180 ? -22.102 -4.645 37.540 1.00 90.12 180 ALA A N 1
ATOM 1488 C CA . ALA A 1 180 ? -21.330 -3.942 38.554 1.00 90.12 180 ALA A CA 1
ATOM 1489 C C . ALA A 1 180 ? -21.635 -2.441 38.518 1.00 90.12 180 ALA A C 1
ATOM 1491 O O . ALA A 1 180 ? -22.043 -1.913 37.482 1.00 90.12 180 ALA A O 1
ATOM 1492 N N . GLY A 1 181 ? -21.426 -1.755 39.637 1.00 90.69 181 GLY A N 1
ATOM 1493 C CA . GLY A 1 181 ? -21.419 -0.295 39.678 1.00 90.69 181 GLY A CA 1
ATOM 1494 C C . GLY A 1 181 ? -21.476 0.251 41.096 1.00 90.69 181 GLY A C 1
ATOM 1495 O O . GLY A 1 181 ? -21.434 -0.490 42.077 1.00 90.69 181 GLY A O 1
ATOM 1496 N N . GLN A 1 182 ? -21.567 1.567 41.209 1.00 94.62 182 GLN A N 1
ATOM 1497 C CA . GLN A 1 182 ? -21.519 2.271 42.485 1.00 94.62 182 GLN A CA 1
ATOM 1498 C C . GLN A 1 182 ? -22.881 2.275 43.195 1.00 94.62 182 GLN A C 1
ATOM 1500 O O . GLN A 1 182 ? -23.921 1.938 42.616 1.00 94.62 182 GLN A O 1
ATOM 1505 N N . LEU A 1 183 ? -22.869 2.685 44.464 1.00 96.44 183 LEU A N 1
ATOM 1506 C CA . LEU A 1 183 ? -24.052 2.837 45.309 1.00 96.44 183 LEU A CA 1
ATOM 1507 C C . LEU A 1 183 ? -24.235 4.303 45.715 1.00 96.44 183 LEU A C 1
ATOM 1509 O O . LEU A 1 183 ? -23.267 5.012 46.007 1.00 96.44 183 LEU A O 1
ATOM 1513 N N . ALA A 1 184 ? -25.484 4.757 45.763 1.00 95.44 184 ALA A N 1
ATOM 1514 C CA . ALA A 1 184 ? -25.844 6.094 46.215 1.00 95.44 184 ALA A CA 1
ATOM 1515 C C . ALA A 1 184 ? -27.120 6.074 47.049 1.00 95.44 184 ALA A C 1
ATOM 1517 O O . ALA A 1 184 ? -28.044 5.323 46.758 1.00 95.44 184 ALA A O 1
ATOM 1518 N N . LEU A 1 185 ? -27.200 6.962 48.034 1.00 96.81 185 LEU A N 1
ATOM 1519 C CA . LEU A 1 185 ? -28.452 7.281 48.712 1.00 96.81 185 LEU A CA 1
ATOM 1520 C C . LEU A 1 185 ? -29.220 8.303 47.886 1.00 96.81 185 LEU A C 1
ATOM 1522 O O . LEU A 1 185 ? -28.617 9.221 47.323 1.00 96.81 185 LEU A O 1
ATOM 1526 N N . CYS A 1 186 ? -30.541 8.168 47.826 1.00 95.94 186 CYS A N 1
ATOM 1527 C CA . CYS A 1 186 ? -31.398 9.108 47.119 1.00 95.94 186 CYS A CA 1
ATOM 1528 C C . CYS A 1 186 ? -32.679 9.441 47.884 1.00 95.94 186 CYS A C 1
ATOM 1530 O O . CYS A 1 186 ? -33.203 8.627 48.644 1.00 95.94 186 CYS A O 1
ATOM 1532 N N . ALA A 1 187 ? -33.174 10.653 47.657 1.00 95.75 187 ALA A N 1
ATOM 1533 C CA . ALA A 1 187 ? -34.464 11.148 48.112 1.00 95.75 187 ALA A CA 1
ATOM 1534 C C . ALA A 1 187 ? -35.106 11.949 46.976 1.00 95.75 187 ALA A C 1
ATOM 1536 O O . ALA A 1 187 ? -34.395 12.630 46.237 1.00 95.75 187 ALA A O 1
ATOM 1537 N N . GLY A 1 188 ? -36.424 11.889 46.821 1.00 92.69 188 GLY A N 1
ATOM 1538 C CA . GLY A 1 188 ? -37.116 12.616 45.760 1.00 92.69 188 GLY A CA 1
ATOM 1539 C C . GLY A 1 188 ? -38.536 13.018 46.121 1.00 92.69 188 GLY A C 1
ATOM 1540 O O . GLY A 1 188 ? -39.200 12.343 46.898 1.00 92.69 188 GLY A O 1
ATOM 1541 N N . THR A 1 189 ? -39.001 14.131 45.574 1.00 91.25 189 THR A N 1
ATOM 1542 C CA . THR A 1 189 ? -40.338 14.689 45.820 1.00 91.25 189 THR A CA 1
ATOM 1543 C C . THR A 1 189 ? -41.353 14.212 44.784 1.00 91.25 189 THR A C 1
ATOM 1545 O O . THR A 1 189 ? -41.009 13.757 43.690 1.00 91.25 189 THR A O 1
ATOM 1548 N N . PHE A 1 190 ? -42.638 14.322 45.129 1.00 85.94 190 PHE A N 1
ATOM 1549 C CA . PHE A 1 190 ? -43.739 14.157 44.177 1.00 85.94 190 PHE A CA 1
ATOM 1550 C C . PHE A 1 190 ? -44.242 15.523 43.693 1.00 85.94 190 PHE A C 1
ATOM 1552 O O . PHE A 1 190 ? -43.456 16.391 43.333 1.00 85.94 190 PHE A O 1
ATOM 1559 N N . ALA A 1 191 ? -45.565 15.703 43.669 1.00 77.38 191 ALA A N 1
ATOM 1560 C CA . ALA A 1 191 ? -46.213 16.944 43.269 1.00 77.38 191 ALA A CA 1
ATOM 1561 C C . ALA A 1 191 ? -46.088 18.066 44.313 1.00 77.38 191 ALA A C 1
ATOM 1563 O O . ALA A 1 191 ? -46.347 19.218 43.976 1.00 77.38 191 ALA A O 1
ATOM 1564 N N . GLU A 1 192 ? -45.744 17.742 45.562 1.00 81.50 192 GLU A N 1
ATOM 1565 C CA . GLU A 1 192 ? -45.501 18.739 46.604 1.00 81.50 192 GLU A CA 1
ATOM 1566 C C . GLU A 1 192 ? -43.988 18.938 46.790 1.00 81.50 192 GLU A C 1
ATOM 1568 O O . GLU A 1 192 ? -43.259 17.944 46.887 1.00 81.50 192 GLU A O 1
ATOM 1573 N N . PRO A 1 193 ? -43.509 20.196 46.805 1.00 81.94 193 PRO A N 1
ATOM 1574 C CA . PRO A 1 193 ? -42.116 20.509 47.101 1.00 81.94 193 PRO A CA 1
ATOM 1575 C C . PRO A 1 193 ? -41.803 20.282 48.589 1.00 81.94 193 PRO A C 1
ATOM 1577 O O . PRO A 1 193 ? -42.709 20.194 49.413 1.00 81.94 193 PRO A O 1
ATOM 1580 N N . GLU A 1 194 ? -40.511 20.265 48.921 1.00 88.69 194 GLU A N 1
ATOM 1581 C CA . GLU A 1 194 ? -39.972 20.149 50.288 1.00 88.69 194 GLU A CA 1
ATOM 1582 C C . GLU A 1 194 ? -40.129 18.765 50.945 1.00 88.69 194 GLU A C 1
ATOM 1584 O O . GLU A 1 194 ? -40.967 18.554 51.816 1.00 88.69 194 GLU A O 1
ATOM 1589 N N . LEU A 1 195 ? -39.237 17.832 50.591 1.00 93.88 195 LEU A N 1
ATOM 1590 C CA . LEU A 1 195 ? -39.021 16.573 51.316 1.00 93.88 195 LEU A CA 1
ATOM 1591 C C . LEU A 1 195 ? -37.709 16.629 52.109 1.00 93.88 195 LEU A C 1
ATOM 1593 O O . LEU A 1 195 ? -36.665 16.974 51.553 1.00 93.88 195 LEU A O 1
ATOM 1597 N N . ILE A 1 196 ? -37.739 16.210 53.375 1.00 94.88 196 ILE A N 1
ATOM 1598 C CA . ILE A 1 196 ? -36.548 16.033 54.219 1.00 94.88 196 ILE A CA 1
ATOM 1599 C C . ILE A 1 196 ? -36.430 14.567 54.635 1.00 94.88 196 ILE A C 1
ATOM 1601 O O . ILE A 1 196 ? -37.279 14.047 55.365 1.00 94.88 196 ILE A O 1
ATOM 1605 N N . VAL A 1 197 ? -35.338 13.917 54.222 1.00 95.75 197 VAL A N 1
ATOM 1606 C CA . VAL A 1 197 ? -35.008 12.533 54.590 1.00 95.75 197 VAL A CA 1
ATOM 1607 C C . VAL A 1 197 ? -33.682 12.502 55.333 1.00 95.75 197 VAL A C 1
ATOM 1609 O O . VAL A 1 197 ? -32.703 13.108 54.898 1.00 95.75 197 VAL A O 1
ATOM 1612 N N . ARG A 1 198 ? -33.646 11.766 56.445 1.00 96.25 198 ARG A N 1
ATOM 1613 C CA . ARG A 1 198 ? -32.422 11.497 57.208 1.00 96.25 198 ARG A CA 1
ATOM 1614 C C . ARG A 1 198 ? -32.028 10.034 57.067 1.00 96.25 198 ARG A C 1
ATOM 1616 O O . ARG A 1 198 ? -32.898 9.170 57.174 1.00 96.25 198 ARG A O 1
ATOM 1623 N N . PHE A 1 199 ? -30.739 9.794 56.868 1.00 96.75 199 PHE A N 1
ATOM 1624 C CA . PHE A 1 199 ? -30.094 8.493 56.738 1.00 96.75 199 PHE A CA 1
ATOM 1625 C C . PHE A 1 199 ? -29.102 8.283 57.878 1.00 96.75 199 PHE A C 1
ATOM 1627 O O . PHE A 1 199 ? -28.417 9.221 58.283 1.00 96.75 199 PHE A O 1
ATOM 1634 N N . ASP A 1 200 ? -29.051 7.056 58.374 1.00 95.75 200 ASP A N 1
ATOM 1635 C CA . ASP A 1 200 ? -28.206 6.620 59.480 1.00 95.75 200 ASP A CA 1
ATOM 1636 C C . ASP A 1 200 ? -27.795 5.142 59.260 1.00 95.75 200 ASP A C 1
ATOM 1638 O O . ASP A 1 200 ? -28.419 4.444 58.450 1.00 95.75 200 ASP A O 1
ATOM 1642 N N . GLU A 1 201 ? -26.764 4.653 59.948 1.00 95.00 201 GLU A N 1
ATOM 1643 C CA . GLU A 1 201 ? -26.281 3.257 59.925 1.00 95.00 201 GLU A CA 1
ATOM 1644 C C . GLU A 1 201 ? -26.221 2.618 58.509 1.00 95.00 201 GLU A C 1
ATOM 1646 O O . GLU A 1 201 ? -26.960 1.675 58.214 1.00 95.00 201 GLU A O 1
ATOM 1651 N N . LEU A 1 202 ? -25.356 3.108 57.610 1.00 96.75 202 LEU A N 1
ATOM 1652 C CA . LEU A 1 202 ? -25.134 2.487 56.295 1.00 96.75 202 LEU A CA 1
ATOM 1653 C C . LEU A 1 202 ? -24.086 1.371 56.389 1.00 96.75 202 LEU A C 1
ATOM 1655 O O . LEU A 1 202 ? -22.964 1.599 56.838 1.00 96.75 202 LEU A O 1
ATOM 1659 N N . VAL A 1 203 ? -24.415 0.183 55.883 1.00 96.94 203 VAL A N 1
ATOM 1660 C CA . VAL A 1 203 ? -23.509 -0.971 55.808 1.00 96.94 203 VAL A CA 1
ATOM 1661 C C . VAL A 1 203 ? -23.575 -1.589 54.414 1.00 96.94 203 VAL A C 1
ATOM 1663 O O . VAL A 1 203 ? -24.658 -1.871 53.907 1.00 96.94 203 VAL A O 1
ATOM 1666 N N . VAL A 1 204 ? -22.414 -1.837 53.805 1.00 96.81 204 VAL A N 1
ATOM 1667 C CA . VAL A 1 204 ? -22.267 -2.581 52.548 1.00 96.81 204 VAL A CA 1
ATOM 1668 C C . VAL A 1 204 ? -21.416 -3.819 52.797 1.00 96.81 204 VAL A C 1
ATOM 1670 O O . VAL A 1 204 ? -20.301 -3.734 53.319 1.00 96.81 204 VAL A O 1
ATOM 1673 N N . GLN A 1 205 ? -21.934 -4.967 52.387 1.00 96.12 205 GLN A N 1
ATOM 1674 C CA . GLN A 1 205 ? -21.253 -6.255 52.381 1.00 96.12 205 GLN A CA 1
ATOM 1675 C C . GLN A 1 205 ? -21.132 -6.757 50.942 1.00 96.12 205 GLN A C 1
ATOM 1677 O O . GLN A 1 205 ? -21.993 -6.454 50.117 1.00 96.12 205 GLN A O 1
ATOM 1682 N N . GLU A 1 206 ? -20.098 -7.536 50.643 1.00 94.56 206 GLU A N 1
ATOM 1683 C CA . GLU A 1 206 ? -19.851 -8.056 49.292 1.00 94.56 206 GLU A CA 1
ATOM 1684 C C . GLU A 1 206 ? -19.378 -9.508 49.326 1.00 94.56 206 GLU A C 1
ATOM 1686 O O . GLU A 1 206 ? -18.652 -9.896 50.244 1.00 94.56 206 GLU A O 1
ATOM 1691 N N . ASP A 1 207 ? -19.761 -10.298 48.320 1.00 93.12 207 ASP A N 1
ATOM 1692 C CA . ASP A 1 207 ? -19.267 -11.665 48.166 1.00 93.12 207 ASP A CA 1
ATOM 1693 C C . ASP A 1 207 ? -17.743 -11.663 47.897 1.00 93.12 207 ASP A C 1
ATOM 1695 O O . ASP A 1 207 ? -17.287 -11.194 46.843 1.00 93.12 207 ASP A O 1
ATOM 1699 N N . PRO A 1 208 ? -16.921 -12.192 48.825 1.00 90.44 208 PRO A N 1
ATOM 1700 C CA . PRO A 1 208 ? -15.471 -12.142 48.696 1.00 90.44 208 PRO A CA 1
ATOM 1701 C C . PRO A 1 208 ? -14.945 -13.073 47.597 1.00 90.44 208 PRO A C 1
ATOM 1703 O O . PRO A 1 208 ? -13.874 -12.812 47.047 1.00 90.44 208 PRO A O 1
ATOM 1706 N N . GLU A 1 209 ? -15.665 -14.150 47.271 1.00 89.69 209 GLU A N 1
ATOM 1707 C CA . GLU A 1 209 ? -15.274 -15.086 46.215 1.00 89.69 209 GLU A CA 1
ATOM 1708 C C . GLU A 1 209 ? -15.538 -14.473 44.838 1.00 89.69 209 GLU A C 1
ATOM 1710 O O . GLU A 1 209 ? -14.652 -14.489 43.979 1.00 89.69 209 GLU A O 1
ATOM 1715 N N . VAL A 1 210 ? -16.710 -13.852 44.654 1.00 90.38 210 VAL A N 1
ATOM 1716 C CA . VAL A 1 210 ? -17.059 -13.132 43.416 1.00 90.38 210 VAL A CA 1
ATOM 1717 C C . VAL A 1 210 ? -16.099 -11.969 43.181 1.00 90.38 210 VAL A C 1
ATOM 1719 O O . VAL A 1 210 ? -15.586 -11.825 42.070 1.00 90.38 210 VAL A O 1
ATOM 1722 N N . ARG A 1 211 ? -15.790 -11.178 44.219 1.00 90.75 211 ARG A N 1
ATOM 1723 C CA . ARG A 1 211 ? -14.815 -10.082 44.110 1.00 90.75 211 ARG A CA 1
ATOM 1724 C C . ARG A 1 211 ? -13.435 -10.592 43.697 1.00 90.75 211 ARG A C 1
ATOM 1726 O O . ARG A 1 211 ? -12.854 -10.067 42.753 1.00 90.75 211 ARG A O 1
ATOM 1733 N N . ALA A 1 212 ? -12.924 -11.633 44.357 1.00 91.19 212 ALA A N 1
ATOM 1734 C CA . ALA A 1 212 ? -11.608 -12.186 44.039 1.00 91.19 212 ALA A CA 1
ATOM 1735 C C . ALA A 1 212 ? -11.529 -12.724 42.598 1.00 91.19 212 ALA A C 1
ATOM 1737 O O . ALA A 1 212 ? -10.522 -12.520 41.915 1.00 91.19 212 ALA A O 1
ATOM 1738 N N . LEU A 1 213 ? -12.592 -13.382 42.121 1.00 92.81 213 LEU A N 1
ATOM 1739 C CA . LEU A 1 213 ? -12.694 -13.854 40.738 1.00 92.81 213 LEU A CA 1
ATOM 1740 C C . LEU A 1 213 ? -12.740 -12.692 39.737 1.00 92.81 213 LEU A C 1
ATOM 1742 O O . LEU A 1 213 ? -12.050 -12.746 38.718 1.00 92.81 213 LEU A O 1
ATOM 1746 N N . ALA A 1 214 ? -13.508 -11.639 40.027 1.00 90.88 214 ALA A N 1
ATOM 1747 C CA . ALA A 1 214 ? -13.604 -10.447 39.188 1.00 90.88 214 ALA A CA 1
ATOM 1748 C C . ALA A 1 214 ? -12.261 -9.710 39.077 1.00 90.88 214 ALA A C 1
ATOM 1750 O O . ALA A 1 214 ? -11.824 -9.396 37.968 1.00 90.88 214 ALA A O 1
ATOM 1751 N N . ASP A 1 215 ? -11.563 -9.519 40.199 1.00 92.31 215 ASP A N 1
ATOM 1752 C CA . ASP A 1 215 ? -10.235 -8.898 40.229 1.00 92.31 215 ASP A CA 1
ATOM 1753 C C . ASP A 1 215 ? -9.217 -9.723 39.432 1.00 92.31 215 ASP A C 1
ATOM 1755 O O . ASP A 1 215 ? -8.426 -9.181 38.654 1.00 92.31 215 ASP A O 1
ATOM 1759 N N . GLN A 1 216 ? -9.256 -11.053 39.570 1.00 96.00 216 GLN A N 1
ATOM 1760 C CA . GLN A 1 216 ? -8.407 -11.954 38.794 1.00 96.00 216 GLN A CA 1
ATOM 1761 C C . GLN A 1 216 ? -8.707 -11.867 37.289 1.00 96.00 216 GLN A C 1
ATOM 1763 O O . GLN A 1 216 ? -7.773 -11.795 36.483 1.00 96.00 216 GLN A O 1
ATOM 1768 N N . ALA A 1 217 ? -9.985 -11.869 36.899 1.00 95.19 217 ALA A N 1
ATOM 1769 C CA . ALA A 1 217 ? -10.406 -11.764 35.505 1.00 95.19 217 ALA A CA 1
ATOM 1770 C C . ALA A 1 217 ? -9.965 -10.431 34.885 1.00 95.19 217 ALA A C 1
ATOM 1772 O O . ALA A 1 217 ? -9.366 -10.417 33.806 1.00 95.19 217 ALA A O 1
ATOM 1773 N N . GLN A 1 218 ? -10.167 -9.320 35.598 1.00 94.50 218 GLN A N 1
ATOM 1774 C CA . GLN A 1 218 ? -9.767 -7.991 35.140 1.00 94.50 218 GLN A CA 1
ATOM 1775 C C . GLN A 1 218 ? -8.243 -7.848 35.049 1.00 94.50 218 GLN A C 1
ATOM 1777 O O . GLN A 1 218 ? -7.731 -7.273 34.087 1.00 94.50 218 GLN A O 1
ATOM 1782 N N . ALA A 1 219 ? -7.494 -8.417 35.998 1.00 96.12 219 ALA A N 1
ATOM 1783 C CA . ALA A 1 219 ? -6.035 -8.437 35.937 1.00 96.12 219 ALA A CA 1
ATOM 1784 C C . ALA A 1 219 ? -5.529 -9.205 34.705 1.00 96.12 219 ALA A C 1
ATOM 1786 O O . ALA A 1 219 ? -4.634 -8.725 34.008 1.00 96.12 219 ALA A O 1
ATOM 1787 N N . LEU A 1 220 ? -6.118 -10.368 34.400 1.00 97.38 220 LEU A N 1
ATOM 1788 C CA . LEU A 1 220 ? -5.791 -11.137 33.196 1.00 97.38 220 LEU A CA 1
ATOM 1789 C C . LEU A 1 220 ? -6.139 -10.375 31.917 1.00 97.38 220 LEU A C 1
ATOM 1791 O O . LEU A 1 220 ? -5.339 -10.378 30.982 1.00 97.38 220 LEU A O 1
ATOM 1795 N N . PHE A 1 221 ? -7.289 -9.701 31.882 1.00 97.19 221 PHE A N 1
ATOM 1796 C CA . PHE A 1 221 ? -7.703 -8.871 30.753 1.00 97.19 221 PHE A CA 1
ATOM 1797 C C . PHE A 1 221 ? -6.709 -7.729 30.494 1.00 97.19 221 PHE A C 1
ATOM 1799 O O . PHE A 1 221 ? -6.238 -7.558 29.370 1.00 97.19 221 PHE A O 1
ATOM 1806 N N . ASN A 1 222 ? -6.312 -7.001 31.540 1.00 96.38 222 ASN A N 1
ATOM 1807 C CA . ASN A 1 222 ? -5.348 -5.904 31.427 1.00 96.38 222 ASN A CA 1
ATOM 1808 C C . ASN A 1 222 ? -3.972 -6.411 30.966 1.00 96.38 222 ASN A C 1
ATOM 1810 O O . ASN A 1 222 ? -3.376 -5.855 30.047 1.00 96.38 222 ASN A O 1
ATOM 1814 N N . GLN A 1 223 ? -3.498 -7.526 31.530 1.00 96.50 223 GLN A N 1
ATOM 1815 C CA . GLN A 1 223 ? -2.253 -8.170 31.098 1.00 96.50 223 GLN A CA 1
ATOM 1816 C C . GLN A 1 223 ? -2.320 -8.697 29.657 1.00 96.50 223 GLN A C 1
ATOM 1818 O O . GLN A 1 223 ? -1.292 -8.795 28.984 1.00 96.50 223 GLN A O 1
ATOM 1823 N N . ALA A 1 224 ? -3.499 -9.104 29.185 1.00 96.44 224 ALA A N 1
ATOM 1824 C CA . ALA A 1 224 ? -3.700 -9.508 27.799 1.00 96.44 224 ALA A CA 1
ATOM 1825 C C . ALA A 1 224 ? -3.570 -8.307 26.858 1.00 96.44 224 ALA A C 1
ATOM 1827 O O . ALA A 1 224 ? -2.897 -8.406 25.833 1.00 96.44 224 ALA A O 1
ATOM 1828 N N . TRP A 1 225 ? -4.151 -7.168 27.243 1.00 95.44 225 TRP A N 1
ATOM 1829 C CA . TRP A 1 225 ? -4.034 -5.914 26.507 1.00 95.44 225 TRP A CA 1
ATOM 1830 C C . TRP A 1 225 ? -2.585 -5.419 26.439 1.00 95.44 225 TRP A C 1
ATOM 1832 O O . TRP A 1 225 ? -2.106 -5.083 25.362 1.00 95.44 225 TRP A O 1
ATOM 1842 N N . GLU A 1 226 ? -1.845 -5.462 27.549 1.00 94.25 226 GLU A N 1
ATOM 1843 C CA . GLU A 1 226 ? -0.412 -5.134 27.563 1.00 94.25 226 GLU A CA 1
ATOM 1844 C C . GLU A 1 226 ? 0.396 -6.025 26.609 1.00 94.25 226 GLU A C 1
ATOM 1846 O O . GLU A 1 226 ? 1.220 -5.524 25.847 1.00 94.25 226 GLU A O 1
ATOM 1851 N N . SER A 1 227 ? 0.139 -7.338 26.604 1.00 94.12 227 SER A N 1
ATOM 1852 C CA . SER A 1 227 ? 0.781 -8.259 25.656 1.00 94.12 227 SER A CA 1
ATOM 1853 C C . SER A 1 227 ? 0.412 -7.965 24.206 1.00 94.12 227 SER A C 1
ATOM 1855 O O . SER A 1 227 ? 1.268 -8.083 23.336 1.00 94.12 227 SER A O 1
ATOM 1857 N N . TYR A 1 228 ? -0.834 -7.570 23.941 1.00 92.06 228 TYR A N 1
ATOM 1858 C CA . TYR A 1 228 ? -1.273 -7.184 22.602 1.00 92.06 228 TYR A CA 1
ATOM 1859 C C . TYR A 1 228 ? -0.520 -5.944 22.102 1.00 92.06 228 TYR A C 1
ATOM 1861 O O . TYR A 1 228 ? -0.040 -5.945 20.974 1.00 92.06 228 TYR A O 1
ATOM 1869 N N . GLN A 1 229 ? -0.351 -4.931 22.957 1.00 87.69 229 GLN A N 1
ATOM 1870 C CA . GLN A 1 229 ? 0.412 -3.715 22.642 1.00 87.69 229 GLN A CA 1
ATOM 1871 C C . GLN A 1 229 ? 1.913 -3.979 22.441 1.00 87.69 229 GLN A C 1
ATOM 1873 O O . GLN A 1 229 ? 2.583 -3.237 21.737 1.00 87.69 229 GLN A O 1
ATOM 1878 N N . GLN A 1 230 ? 2.447 -5.039 23.052 1.00 87.62 230 GLN A N 1
ATOM 1879 C CA . GLN A 1 230 ? 3.826 -5.503 22.848 1.00 87.62 230 GLN A CA 1
ATOM 1880 C C . GLN A 1 230 ? 3.966 -6.468 21.658 1.00 87.62 230 GLN A C 1
ATOM 1882 O O . GLN A 1 230 ? 5.009 -7.104 21.518 1.00 87.62 230 GLN A O 1
ATOM 1887 N N . GLU A 1 231 ? 2.911 -6.632 20.855 1.00 85.31 231 GLU A N 1
ATOM 1888 C CA . GLU A 1 231 ? 2.833 -7.561 19.720 1.00 85.31 231 GLU A CA 1
ATOM 1889 C C . GLU A 1 231 ? 3.056 -9.045 20.075 1.00 85.31 231 GLU A C 1
ATOM 1891 O O . GLU A 1 231 ? 3.187 -9.903 19.198 1.00 85.31 231 GLU A O 1
ATOM 1896 N N . ASP A 1 232 ? 2.998 -9.409 21.360 1.00 92.06 232 ASP A N 1
ATOM 1897 C CA . ASP A 1 232 ? 2.964 -10.804 21.803 1.00 92.06 232 ASP A CA 1
ATOM 1898 C C . ASP A 1 232 ? 1.530 -11.342 21.713 1.00 92.06 232 ASP A C 1
ATOM 1900 O O . ASP A 1 232 ? 0.831 -11.595 22.706 1.00 92.06 232 ASP A O 1
ATOM 1904 N N . ILE A 1 233 ? 1.078 -11.507 20.467 1.00 92.69 233 ILE A N 1
ATOM 1905 C CA . ILE A 1 233 ? -0.301 -11.885 20.153 1.00 92.69 233 ILE A CA 1
ATOM 1906 C C . ILE A 1 233 ? -0.656 -13.254 20.746 1.00 92.69 233 ILE A C 1
ATOM 1908 O O . ILE A 1 233 ? -1.793 -13.481 21.165 1.00 92.69 233 ILE A O 1
ATOM 1912 N N . GLN A 1 234 ? 0.297 -14.185 20.829 1.00 93.81 234 GLN A N 1
ATOM 1913 C CA . GLN A 1 234 ? 0.021 -15.522 21.352 1.00 93.81 234 GLN A CA 1
ATOM 1914 C C . GLN A 1 234 ? -0.239 -15.498 22.863 1.00 93.81 234 GLN A C 1
ATOM 1916 O O . GLN A 1 234 ? -1.167 -16.171 23.332 1.00 93.81 234 GLN A O 1
ATOM 1921 N N . THR A 1 235 ? 0.536 -14.719 23.621 1.00 94.75 235 THR A N 1
ATOM 1922 C CA . THR A 1 235 ? 0.284 -14.516 25.053 1.00 94.75 235 THR A CA 1
ATOM 1923 C C . THR A 1 235 ? -1.005 -13.735 25.278 1.00 94.75 235 THR A C 1
ATOM 1925 O O . THR A 1 235 ? -1.802 -14.136 26.131 1.00 94.75 235 THR A O 1
ATOM 1928 N N . ALA A 1 236 ? -1.264 -12.696 24.477 1.00 96.81 236 ALA A N 1
ATOM 1929 C CA . ALA A 1 236 ? -2.507 -11.929 24.535 1.00 96.81 236 ALA A CA 1
ATOM 1930 C C . ALA A 1 236 ? -3.736 -12.834 24.356 1.00 96.81 236 ALA A C 1
ATOM 1932 O O . ALA A 1 236 ? -4.619 -12.858 25.211 1.00 96.81 236 ALA A O 1
ATOM 1933 N N . VAL A 1 237 ? -3.758 -13.674 23.312 1.00 96.94 237 VAL A N 1
ATOM 1934 C CA . VAL A 1 237 ? -4.855 -14.626 23.057 1.00 96.94 237 VAL A CA 1
ATOM 1935 C C . VAL A 1 237 ? -5.064 -15.585 24.229 1.00 96.94 237 VAL A C 1
ATOM 1937 O O . VAL A 1 237 ? -6.204 -15.863 24.600 1.00 96.94 237 VAL A O 1
ATOM 1940 N N . ASN A 1 238 ? -3.986 -16.106 24.819 1.00 96.62 238 ASN A N 1
ATOM 1941 C CA . ASN A 1 238 ? -4.089 -17.031 25.947 1.00 96.62 238 ASN A CA 1
ATOM 1942 C C . ASN A 1 238 ? -4.683 -16.350 27.186 1.00 96.62 238 ASN A C 1
ATOM 1944 O O . ASN A 1 238 ? -5.561 -16.921 27.831 1.00 96.62 238 ASN A O 1
ATOM 1948 N N . ARG A 1 239 ? -4.241 -15.128 27.499 1.00 97.50 239 ARG A N 1
ATOM 1949 C CA . ARG A 1 239 ? -4.738 -14.364 28.649 1.00 97.50 239 ARG A CA 1
ATOM 1950 C C . ARG A 1 239 ? -6.176 -13.892 28.451 1.00 97.50 239 ARG A C 1
ATOM 1952 O O . ARG A 1 239 ? -6.978 -14.070 29.361 1.00 97.50 239 ARG A O 1
ATOM 1959 N N . PHE A 1 240 ? -6.539 -13.406 27.260 1.00 98.06 240 PHE A N 1
ATOM 1960 C CA . PHE A 1 240 ? -7.931 -13.067 26.948 1.00 98.06 240 PHE A CA 1
ATOM 1961 C C . PHE A 1 240 ? -8.857 -14.279 27.077 1.00 98.06 240 PHE A C 1
ATOM 1963 O O . PHE A 1 240 ? -9.965 -14.134 27.571 1.00 98.06 240 PHE A O 1
ATOM 1970 N N . ARG A 1 241 ? -8.415 -15.486 26.695 1.00 97.50 241 ARG A N 1
ATOM 1971 C CA . ARG A 1 241 ? -9.207 -16.713 26.906 1.00 97.50 241 ARG A CA 1
ATOM 1972 C C . ARG A 1 241 ? -9.384 -17.065 28.380 1.00 97.50 241 ARG A C 1
ATOM 1974 O O . ARG A 1 241 ? -10.474 -17.459 28.766 1.00 97.50 241 ARG A O 1
ATOM 1981 N N . GLN A 1 242 ? -8.344 -16.910 29.197 1.00 97.38 242 GLN A N 1
ATOM 1982 C CA . GLN A 1 242 ? -8.454 -17.140 30.642 1.00 97.38 242 GLN A CA 1
ATOM 1983 C C . GLN A 1 242 ? -9.381 -16.113 31.304 1.00 97.38 242 GLN A C 1
ATOM 1985 O O . GLN A 1 242 ? -10.215 -16.486 32.121 1.00 97.38 242 GLN A O 1
ATOM 1990 N N . ALA A 1 243 ? -9.271 -14.836 30.923 1.00 97.56 243 ALA A N 1
ATOM 1991 C CA . ALA A 1 243 ? -10.186 -13.793 31.377 1.00 97.56 243 ALA A CA 1
ATOM 1992 C C . ALA A 1 243 ? -11.631 -14.096 30.946 1.00 97.56 243 ALA A C 1
ATOM 1994 O O . ALA A 1 243 ? -12.537 -14.032 31.770 1.00 97.56 243 ALA A O 1
ATOM 1995 N N . LEU A 1 244 ? -11.831 -14.509 29.690 1.00 97.50 244 LEU A N 1
ATOM 1996 C CA . LEU A 1 244 ? -13.129 -14.905 29.143 1.00 97.50 244 LEU A CA 1
ATOM 1997 C C . LEU A 1 244 ? -13.778 -16.032 29.957 1.00 97.50 244 LEU A C 1
ATOM 1999 O O . LEU A 1 244 ? -14.942 -15.914 30.323 1.00 97.50 244 LEU A O 1
ATOM 2003 N N . GLU A 1 245 ? -13.035 -17.098 30.270 1.00 96.69 245 GLU A N 1
ATOM 2004 C CA . GLU A 1 245 ? -13.542 -18.218 31.077 1.00 96.69 245 GLU A CA 1
ATOM 2005 C C . GLU A 1 245 ? -14.017 -17.760 32.464 1.00 96.69 245 GLU A C 1
ATOM 2007 O O . GLU A 1 245 ? -15.039 -18.241 32.954 1.00 96.69 245 GLU A O 1
ATOM 2012 N N . LEU A 1 246 ? -13.307 -16.817 33.091 1.00 94.75 246 LEU A N 1
ATOM 2013 C CA . LEU A 1 246 ? -13.694 -16.260 34.388 1.00 94.75 246 LEU A CA 1
ATOM 2014 C C . LEU A 1 246 ? -14.896 -15.313 34.275 1.00 94.75 246 LEU A C 1
ATOM 2016 O O . LEU A 1 246 ? -15.812 -15.406 35.086 1.00 94.75 246 LEU A O 1
ATOM 2020 N N . PHE A 1 247 ? -14.949 -14.448 33.260 1.00 94.19 247 PHE A N 1
ATOM 2021 C CA . PHE A 1 247 ? -16.109 -13.576 33.039 1.00 94.19 247 PHE A CA 1
ATOM 2022 C C . PHE A 1 247 ? -17.379 -14.366 32.706 1.00 94.19 247 PHE A C 1
ATOM 2024 O O . PHE A 1 247 ? -18.456 -13.985 33.158 1.00 94.19 247 PHE A O 1
ATOM 2031 N N . GLN A 1 248 ? -17.257 -15.500 32.009 1.00 93.31 248 GLN A N 1
ATOM 2032 C CA . GLN A 1 248 ? -18.364 -16.433 31.786 1.00 93.31 248 GLN A CA 1
ATOM 2033 C C . GLN A 1 248 ? -18.836 -17.092 33.087 1.00 93.31 248 GLN A C 1
ATOM 2035 O O . GLN A 1 248 ? -20.037 -17.218 33.302 1.00 93.31 248 GLN A O 1
ATOM 2040 N N . GLN A 1 249 ? -17.915 -17.476 33.978 1.00 91.50 249 GLN A N 1
ATOM 2041 C CA . GLN A 1 249 ? -18.272 -17.992 35.308 1.00 91.50 249 GLN A CA 1
ATOM 2042 C C . GLN A 1 249 ? -18.975 -16.940 36.176 1.00 91.50 249 GLN A C 1
ATOM 2044 O O . GLN A 1 249 ? -19.833 -17.289 36.979 1.00 91.50 249 GLN A O 1
ATOM 2049 N N . LEU A 1 250 ? -18.620 -15.664 36.006 1.00 89.19 250 LEU A N 1
ATOM 2050 C CA . LEU A 1 250 ? -19.225 -14.523 36.700 1.00 89.19 250 LEU A CA 1
ATOM 2051 C C . LEU A 1 250 ? -20.542 -14.038 36.069 1.00 89.19 250 LEU A C 1
ATOM 2053 O O . LEU A 1 250 ? -21.161 -13.116 36.611 1.00 89.19 250 LEU A O 1
ATOM 2057 N N . GLU A 1 251 ? -20.932 -14.604 34.921 1.00 87.81 251 GLU A N 1
ATOM 2058 C CA . GLU A 1 251 ? -22.045 -14.140 34.079 1.00 87.81 251 GLU A CA 1
ATOM 2059 C C . GLU A 1 251 ? -21.935 -12.637 33.728 1.00 87.81 251 GLU A C 1
ATOM 2061 O O . GLU A 1 251 ? -22.922 -11.901 33.655 1.00 87.81 251 GLU A O 1
ATOM 2066 N N . TRP A 1 252 ? -20.705 -12.146 33.522 1.00 89.38 252 TRP A N 1
ATOM 2067 C CA . TRP A 1 252 ? -20.425 -10.741 33.218 1.00 89.38 252 TRP A CA 1
ATOM 2068 C C . TRP A 1 252 ? -20.380 -10.492 31.704 1.00 89.38 252 TRP A C 1
ATOM 2070 O O . TRP A 1 252 ? -19.320 -10.306 31.107 1.00 89.38 252 TRP A O 1
ATOM 2080 N N . ASN A 1 253 ? -21.564 -10.449 31.091 1.00 89.19 253 ASN A N 1
ATOM 2081 C CA . ASN A 1 253 ? -21.749 -10.389 29.633 1.00 89.19 253 ASN A CA 1
ATOM 2082 C C . ASN A 1 253 ? -21.026 -9.220 28.930 1.00 89.19 253 ASN A C 1
ATOM 2084 O O . ASN A 1 253 ? -20.545 -9.386 27.813 1.00 89.19 253 ASN A O 1
ATOM 2088 N N . GLU A 1 254 ? -20.932 -8.047 29.565 1.00 88.50 254 GLU A N 1
ATOM 2089 C CA . GLU A 1 254 ? -20.191 -6.891 29.027 1.00 88.50 254 GLU A CA 1
ATOM 2090 C C . GLU A 1 254 ? -18.701 -7.217 28.840 1.00 88.50 254 GLU A C 1
ATOM 2092 O O . GLU A 1 254 ? -18.163 -7.106 27.741 1.00 88.50 254 GLU A O 1
ATOM 2097 N N . LYS A 1 255 ? -18.045 -7.723 29.891 1.00 92.31 255 LYS A N 1
ATOM 2098 C CA . LYS A 1 255 ? -16.628 -8.106 29.839 1.00 92.31 255 LYS A CA 1
ATOM 2099 C C . LYS A 1 255 ? -16.386 -9.358 29.002 1.00 92.31 255 LYS A C 1
ATOM 2101 O O . LYS A 1 255 ? -15.323 -9.498 28.395 1.00 92.31 255 LYS A O 1
ATOM 2106 N N . GLU A 1 256 ? -17.376 -10.244 28.912 1.00 94.75 256 GLU A N 1
ATOM 2107 C CA . GLU A 1 256 ? -17.367 -11.345 27.951 1.00 94.75 256 GLU A CA 1
ATOM 2108 C C . GLU A 1 256 ? -17.310 -10.819 26.505 1.00 94.75 256 GLU A C 1
ATOM 2110 O O . GLU A 1 256 ? -16.470 -11.261 25.714 1.00 94.75 256 GLU A O 1
ATOM 2115 N N . ALA A 1 257 ? -18.153 -9.837 26.166 1.00 95.06 257 ALA A N 1
ATOM 2116 C CA . ALA A 1 257 ? -18.168 -9.201 24.852 1.00 95.06 257 ALA A CA 1
ATOM 2117 C C . ALA A 1 257 ? -16.838 -8.493 24.549 1.00 95.06 257 ALA A C 1
ATOM 2119 O O . ALA A 1 257 ? -16.271 -8.712 23.473 1.00 95.06 257 ALA A O 1
ATOM 2120 N N . ASP A 1 258 ? -16.290 -7.749 25.518 1.00 95.75 258 ASP A N 1
ATOM 2121 C CA . ASP A 1 258 ? -14.972 -7.109 25.412 1.00 95.75 258 ASP A CA 1
ATOM 2122 C C . ASP A 1 258 ? -13.872 -8.143 25.113 1.00 95.75 258 ASP A C 1
ATOM 2124 O O . ASP A 1 258 ? -13.007 -7.921 24.259 1.00 95.75 258 ASP A O 1
ATOM 2128 N N . CYS A 1 259 ? -13.891 -9.304 25.777 1.00 97.44 259 CYS A N 1
ATOM 2129 C CA . CYS A 1 259 ? -12.929 -10.378 25.519 1.00 97.44 259 CYS A CA 1
ATOM 2130 C C . CYS A 1 259 ? -13.029 -10.900 24.084 1.00 97.44 259 CYS A C 1
ATOM 2132 O O . CYS A 1 259 ? -12.003 -11.067 23.421 1.00 97.44 259 CYS A O 1
ATOM 2134 N N . TYR A 1 260 ? -14.240 -11.144 23.580 1.00 98.31 260 TYR A N 1
ATOM 2135 C CA . TYR A 1 260 ? -14.426 -11.583 22.197 1.00 98.31 260 TYR A CA 1
ATOM 2136 C C . TYR A 1 260 ? -14.000 -10.519 21.186 1.00 98.31 260 TYR A C 1
ATOM 2138 O O . TYR A 1 260 ? -13.340 -10.858 20.203 1.00 98.31 260 TYR A O 1
ATOM 2146 N N . LEU A 1 261 ? -14.300 -9.243 21.435 1.00 97.56 261 LEU A N 1
ATOM 2147 C CA . LEU A 1 261 ? -13.853 -8.138 20.589 1.00 97.56 261 LEU A CA 1
ATOM 2148 C C . LEU A 1 261 ? -12.317 -8.133 20.486 1.00 97.56 261 LEU A C 1
ATOM 2150 O O . LEU A 1 261 ? -11.759 -8.124 19.391 1.00 97.56 261 LEU A O 1
ATOM 2154 N N . ASN A 1 262 ? -11.617 -8.252 21.613 1.00 97.44 262 ASN A N 1
ATOM 2155 C CA . ASN A 1 262 ? -10.153 -8.246 21.645 1.00 97.44 262 ASN A CA 1
ATOM 2156 C C . ASN A 1 262 ? -9.513 -9.525 21.083 1.00 97.44 262 ASN A C 1
ATOM 2158 O O . ASN A 1 262 ? -8.496 -9.459 20.388 1.00 97.44 262 ASN A O 1
ATOM 2162 N N . LEU A 1 263 ? -10.128 -10.691 21.299 1.00 97.69 263 LEU A N 1
ATOM 2163 C CA . LEU A 1 263 ? -9.736 -11.934 20.627 1.00 97.69 263 LEU A CA 1
ATOM 2164 C C . LEU A 1 263 ? -9.910 -11.829 19.109 1.00 97.69 263 LEU A C 1
ATOM 2166 O O . LEU A 1 263 ? -9.068 -12.334 18.361 1.00 97.69 263 LEU A O 1
ATOM 2170 N N . GLY A 1 264 ? -10.969 -11.155 18.656 1.00 97.31 264 GLY A N 1
ATOM 2171 C CA . GLY A 1 264 ? -11.177 -10.798 17.259 1.00 97.31 264 GLY A CA 1
ATOM 2172 C C . GLY A 1 264 ? -10.022 -9.960 16.720 1.00 97.31 264 GLY A C 1
ATOM 2173 O O . GLY A 1 264 ? -9.432 -10.335 15.709 1.00 97.31 264 GLY A O 1
ATOM 2174 N N . SER A 1 265 ? -9.619 -8.911 17.441 1.00 96.50 265 SER A N 1
ATOM 2175 C CA . SER A 1 265 ? -8.492 -8.041 17.061 1.00 96.50 265 SER A CA 1
ATOM 2176 C C . SER A 1 265 ? -7.160 -8.785 17.000 1.00 96.50 265 SER A C 1
ATOM 2178 O O . SER A 1 265 ? -6.424 -8.637 16.027 1.00 96.50 265 SER A O 1
ATOM 2180 N N . CYS A 1 266 ? -6.895 -9.687 17.949 1.00 95.62 266 CYS A N 1
ATOM 2181 C CA . CYS A 1 266 ? -5.729 -10.575 17.899 1.00 95.62 266 CYS A CA 1
ATOM 2182 C C . CYS A 1 266 ? -5.726 -11.479 16.655 1.00 95.62 266 CYS A C 1
ATOM 2184 O O . CYS A 1 266 ? -4.675 -11.791 16.108 1.00 95.62 266 CYS A O 1
ATOM 2186 N N . LYS A 1 267 ? -6.896 -11.953 16.211 1.00 96.06 267 LYS A N 1
ATOM 2187 C CA . LYS A 1 267 ? -7.007 -12.767 14.990 1.00 96.06 267 LYS A CA 1
ATOM 2188 C C . LYS A 1 267 ? -6.960 -11.947 13.719 1.00 96.06 267 LYS A C 1
ATOM 2190 O O . LYS A 1 267 ? -6.489 -12.437 12.696 1.00 96.06 267 LYS A O 1
ATOM 2195 N N . TYR A 1 268 ? -7.413 -10.705 13.785 1.00 94.38 268 TYR A N 1
ATOM 2196 C CA . TYR A 1 268 ? -7.289 -9.769 12.688 1.00 94.38 268 TYR A CA 1
ATOM 2197 C C . TYR A 1 268 ? -5.814 -9.427 12.434 1.00 94.38 268 TYR A C 1
ATOM 2199 O O . TYR A 1 268 ? -5.375 -9.495 11.286 1.00 94.38 268 TYR A O 1
ATOM 2207 N N . SER A 1 269 ? -5.030 -9.164 13.488 1.00 89.50 269 SER A N 1
ATOM 2208 C CA . SER A 1 269 ? -3.594 -8.871 13.363 1.00 89.50 269 SER A CA 1
ATOM 2209 C C . SER A 1 269 ? -2.790 -10.053 12.809 1.00 89.50 269 SER A C 1
ATOM 2211 O O . SER A 1 269 ? -1.883 -9.853 12.007 1.00 89.50 269 SER A O 1
ATOM 2213 N N . THR A 1 270 ? -3.178 -11.299 13.113 1.00 89.12 270 THR A N 1
ATOM 2214 C CA . THR A 1 270 ? -2.564 -12.505 12.516 1.00 89.12 270 THR A CA 1
ATOM 2215 C C . THR A 1 270 ? -3.109 -12.867 11.129 1.00 89.12 270 THR A C 1
ATOM 2217 O O . THR A 1 270 ? -2.846 -13.966 10.636 1.00 89.12 270 THR A O 1
ATOM 2220 N N . ARG A 1 271 ? -3.873 -11.970 10.485 1.00 89.81 271 ARG A N 1
ATOM 2221 C CA . ARG A 1 271 ? -4.531 -12.165 9.177 1.00 89.81 271 ARG A CA 1
ATOM 2222 C C . ARG A 1 271 ? -5.496 -13.364 9.119 1.00 89.81 271 ARG A C 1
ATOM 2224 O O . ARG A 1 271 ? -5.886 -13.815 8.043 1.00 89.81 271 ARG A O 1
ATOM 2231 N N . GLU A 1 272 ? -5.965 -13.864 10.264 1.00 93.50 272 GLU A N 1
ATOM 2232 C CA . GLU A 1 272 ? -7.006 -14.897 10.373 1.00 93.50 272 GLU A CA 1
ATOM 2233 C C . GLU A 1 272 ? -8.415 -14.262 10.278 1.00 93.50 272 GLU A C 1
ATOM 2235 O O . GLU A 1 272 ? -9.258 -14.436 11.164 1.00 93.50 272 GLU A O 1
ATOM 2240 N N . PHE A 1 273 ? -8.697 -13.521 9.197 1.00 95.19 273 PHE A N 1
ATOM 2241 C CA . PHE A 1 273 ? -9.878 -12.644 9.079 1.00 95.19 273 PHE A CA 1
ATOM 2242 C C . PHE A 1 273 ? -11.225 -13.354 9.274 1.00 95.19 273 PHE A C 1
ATOM 2244 O O . PHE A 1 273 ? -12.142 -12.800 9.877 1.00 95.19 273 PHE A O 1
ATOM 2251 N N . LEU A 1 274 ? -11.359 -14.602 8.814 1.00 94.94 274 LEU A N 1
ATOM 2252 C CA . LEU A 1 274 ? -12.593 -15.377 9.001 1.00 94.94 274 LEU A CA 1
ATOM 2253 C C . LEU A 1 274 ? -12.876 -15.663 10.480 1.00 94.94 274 LEU A C 1
ATOM 2255 O O . LEU A 1 274 ? -14.023 -15.585 10.911 1.00 94.94 274 LEU A O 1
ATOM 2259 N N . LYS A 1 275 ? -11.827 -15.947 11.253 1.00 95.81 275 LYS A N 1
ATOM 2260 C CA . LYS A 1 275 ? -11.915 -16.255 12.681 1.00 95.81 275 LYS A CA 1
ATOM 2261 C C . LYS A 1 275 ? -12.066 -14.993 13.523 1.00 95.81 275 LYS A C 1
ATOM 2263 O O . LYS A 1 275 ? -12.812 -14.995 14.495 1.00 95.81 275 LYS A O 1
ATOM 2268 N N . ALA A 1 276 ? -11.406 -13.907 13.118 1.00 97.56 276 ALA A N 1
ATOM 2269 C CA . ALA A 1 276 ? -11.638 -12.583 13.687 1.00 97.56 276 ALA A CA 1
ATOM 2270 C C . ALA A 1 276 ? -13.118 -12.198 13.571 1.00 97.56 276 ALA A C 1
ATOM 2272 O O . ALA A 1 276 ? -13.759 -11.863 14.563 1.00 97.56 276 ALA A O 1
ATOM 2273 N N . ARG A 1 277 ? -13.689 -12.372 12.372 1.00 97.19 277 ARG A N 1
ATOM 2274 C CA . ARG A 1 277 ? -15.106 -12.128 12.100 1.00 97.19 277 ARG A CA 1
ATOM 2275 C C . ARG A 1 277 ? -16.031 -12.968 12.983 1.00 97.19 277 ARG A C 1
ATOM 2277 O O . ARG A 1 277 ? -17.027 -12.437 13.458 1.00 97.19 277 ARG A O 1
ATOM 2284 N N . GLU A 1 278 ? -15.732 -14.249 13.210 1.00 97.44 278 GLU A N 1
ATOM 2285 C CA . GLU A 1 278 ? -16.512 -15.099 14.127 1.00 97.44 278 GLU A CA 1
ATOM 2286 C C . GLU A 1 278 ? -16.544 -14.524 15.548 1.00 97.44 278 GLU A C 1
ATOM 2288 O O . GLU A 1 278 ? -17.621 -14.397 16.127 1.00 97.44 278 GLU A O 1
ATOM 2293 N N . TYR A 1 279 ? -15.392 -14.114 16.086 1.00 97.94 279 TYR A N 1
ATOM 2294 C CA . TYR A 1 279 ? -15.330 -13.491 17.407 1.00 97.94 279 TYR A CA 1
ATOM 2295 C C . TYR A 1 279 ? -16.081 -12.157 17.464 1.00 97.94 279 TYR A C 1
ATOM 2297 O O . TYR A 1 279 ? -16.853 -11.936 18.396 1.00 97.94 279 TYR A O 1
ATOM 2305 N N . TYR A 1 280 ? -15.949 -11.309 16.442 1.00 98.19 280 TYR A N 1
ATOM 2306 C CA . TYR A 1 280 ? -16.700 -10.055 16.374 1.00 98.19 280 TYR A CA 1
ATOM 2307 C C . TYR A 1 280 ? -18.216 -10.263 16.275 1.00 98.19 280 TYR A C 1
ATOM 2309 O O . TYR A 1 280 ? -18.971 -9.475 16.835 1.00 98.19 280 TYR A O 1
ATOM 2317 N N . TRP A 1 281 ? -18.686 -11.335 15.628 1.00 97.94 281 TRP A N 1
ATOM 2318 C CA . TRP A 1 281 ? -20.111 -11.690 15.621 1.00 97.94 281 TRP A CA 1
ATOM 2319 C C . TRP A 1 281 ? -20.630 -12.092 17.001 1.00 97.94 281 TRP A C 1
ATOM 2321 O O . TRP A 1 281 ? -21.763 -11.753 17.342 1.00 97.94 281 TRP A O 1
ATOM 2331 N N . ILE A 1 282 ? -19.820 -12.805 17.788 1.00 97.69 282 ILE A N 1
ATOM 2332 C CA . ILE A 1 282 ? -20.185 -13.170 19.162 1.00 97.69 282 ILE A CA 1
ATOM 2333 C C . ILE A 1 282 ? -20.241 -11.910 20.032 1.00 97.69 282 ILE A C 1
ATOM 2335 O O . ILE A 1 282 ? -21.242 -11.700 20.714 1.00 97.69 282 ILE A O 1
ATOM 2339 N N . ALA A 1 283 ? -19.231 -11.037 19.941 1.00 97.50 283 ALA A N 1
ATOM 2340 C CA . ALA A 1 283 ? -19.227 -9.748 20.635 1.00 97.50 283 ALA A CA 1
ATOM 2341 C C . ALA A 1 283 ? -20.459 -8.905 20.261 1.00 97.50 283 ALA A C 1
ATOM 2343 O O . ALA A 1 283 ? -21.187 -8.457 21.140 1.00 97.50 283 ALA A O 1
ATOM 2344 N N . LEU A 1 284 ? -20.771 -8.785 18.964 1.00 97.31 284 LEU A N 1
ATOM 2345 C CA . LEU A 1 284 ? -21.964 -8.093 18.467 1.00 97.31 284 LEU A CA 1
ATOM 2346 C C . LEU A 1 284 ? -23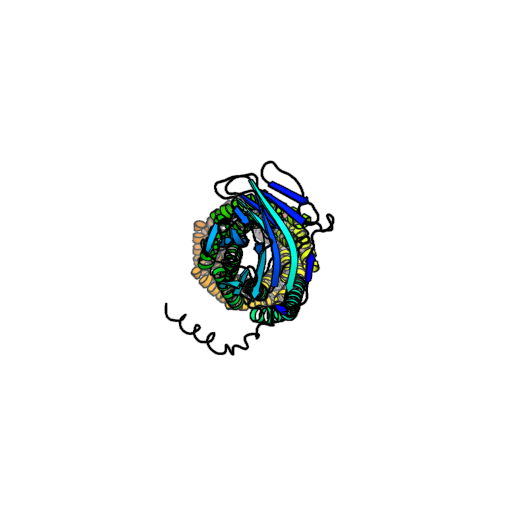.260 -8.652 19.074 1.00 97.31 284 LEU A C 1
ATOM 2348 O O . LEU A 1 284 ? -24.148 -7.887 19.447 1.00 97.31 284 LEU A O 1
ATOM 2352 N N . PHE A 1 285 ? -23.391 -9.979 19.153 1.00 96.62 285 PHE A N 1
ATOM 2353 C CA . PHE A 1 285 ? -24.564 -10.620 19.746 1.00 96.62 285 PHE A CA 1
ATOM 2354 C C . PHE A 1 285 ? -24.693 -10.301 21.240 1.00 96.62 285 PHE A C 1
ATOM 2356 O O . PHE A 1 285 ? -25.785 -9.955 21.688 1.00 96.62 285 PHE A O 1
ATOM 2363 N N . LEU A 1 286 ? -23.590 -10.370 21.990 1.00 92.81 286 LEU A N 1
ATOM 2364 C CA . LEU A 1 286 ? -23.567 -10.057 23.418 1.00 92.81 286 LEU A CA 1
ATOM 2365 C C . LEU A 1 286 ? -23.873 -8.578 23.675 1.00 92.81 286 LEU A C 1
ATOM 2367 O O . LEU A 1 286 ? -24.769 -8.293 24.465 1.00 92.81 286 LEU A O 1
ATOM 2371 N N . TYR A 1 287 ? -23.233 -7.652 22.951 1.00 92.50 287 TYR A N 1
ATOM 2372 C CA . TYR A 1 287 ? -23.512 -6.217 23.069 1.00 92.50 287 TYR A CA 1
ATOM 2373 C C . TYR A 1 287 ? -24.970 -5.887 22.733 1.00 92.50 287 TYR A C 1
ATOM 2375 O O . TYR A 1 287 ? -25.609 -5.147 23.473 1.00 92.50 287 TYR A O 1
ATOM 2383 N N . ARG A 1 288 ? -25.556 -6.494 21.686 1.00 91.19 288 ARG A N 1
ATOM 2384 C CA . ARG A 1 288 ? -27.000 -6.357 21.407 1.00 91.19 288 ARG A CA 1
ATOM 2385 C C . ARG A 1 288 ? -27.863 -6.905 22.540 1.00 91.19 288 ARG A C 1
ATOM 2387 O O . ARG A 1 288 ? -28.879 -6.300 22.862 1.00 91.19 288 ARG A O 1
ATOM 2394 N N . GLY A 1 289 ? -27.474 -8.040 23.121 1.00 87.31 289 GLY A N 1
ATOM 2395 C CA . GLY A 1 289 ? -28.194 -8.691 24.214 1.00 87.31 289 GLY A CA 1
ATOM 2396 C C . GLY A 1 289 ? -28.205 -7.864 25.496 1.00 87.31 289 GLY A C 1
ATOM 2397 O O . GLY A 1 289 ? -29.249 -7.756 26.133 1.00 87.31 289 GLY A O 1
ATOM 2398 N N . ILE A 1 290 ? -27.077 -7.237 25.837 1.00 83.88 290 ILE A N 1
ATOM 2399 C CA . ILE A 1 290 ? -27.002 -6.321 26.977 1.00 83.88 290 ILE A CA 1
ATOM 2400 C C . ILE A 1 290 ? -27.470 -4.918 26.626 1.00 83.88 290 ILE A C 1
ATOM 2402 O O . ILE A 1 290 ? -27.644 -4.153 27.556 1.00 83.88 290 ILE A O 1
ATOM 2406 N N . GLY A 1 291 ? -27.677 -4.580 25.346 1.00 81.31 291 GLY A N 1
ATOM 2407 C CA . GLY A 1 291 ? -28.142 -3.289 24.819 1.00 81.31 291 GLY A CA 1
ATOM 2408 C C . GLY A 1 291 ? -27.064 -2.210 24.629 1.00 81.31 291 GLY A C 1
ATOM 2409 O O . GLY A 1 291 ? -27.416 -1.043 24.494 1.00 81.31 291 GLY A O 1
ATOM 2410 N N . ASP A 1 292 ? -25.776 -2.558 24.653 1.00 84.69 292 ASP A N 1
ATOM 2411 C CA . ASP A 1 292 ? -24.669 -1.608 24.484 1.00 84.69 292 ASP A CA 1
ATOM 2412 C C . ASP A 1 292 ? -24.490 -1.190 23.019 1.00 84.69 292 ASP A C 1
ATOM 2414 O O . ASP A 1 292 ? -23.792 -1.838 22.238 1.00 84.69 292 ASP A O 1
ATOM 2418 N N . GLN A 1 293 ? -25.115 -0.074 22.642 1.00 88.69 293 GLN A N 1
ATOM 2419 C CA . GLN A 1 293 ? -25.079 0.441 21.271 1.00 88.69 293 GLN A CA 1
ATOM 2420 C C . GLN A 1 293 ? -23.670 0.829 20.804 1.00 88.69 293 GLN A C 1
ATOM 2422 O O . GLN A 1 293 ? -23.346 0.671 19.624 1.00 88.69 293 GLN A O 1
ATOM 2427 N N . LYS A 1 294 ? -22.799 1.275 21.715 1.00 89.81 294 LYS A N 1
ATOM 2428 C CA . LYS A 1 294 ? -21.424 1.642 21.367 1.00 89.81 294 LYS A CA 1
ATOM 2429 C C . LYS A 1 294 ? -20.602 0.397 21.032 1.00 89.81 294 LYS A C 1
ATOM 2431 O O . LYS A 1 294 ? -19.929 0.365 19.998 1.00 89.81 294 LYS A O 1
ATOM 2436 N N . GLY A 1 295 ? -20.715 -0.654 21.845 1.00 91.75 295 GLY A N 1
ATOM 2437 C CA . GLY A 1 295 ? -20.122 -1.965 21.567 1.00 91.75 295 GLY A CA 1
ATOM 2438 C C . GLY A 1 295 ? -20.664 -2.608 20.283 1.00 91.75 295 GLY A C 1
ATOM 2439 O O . GLY A 1 295 ? -19.901 -3.197 19.504 1.00 91.75 295 GLY A O 1
ATOM 2440 N N . VAL A 1 296 ? -21.961 -2.429 19.993 1.00 95.50 296 VAL A N 1
ATOM 2441 C CA . VAL A 1 296 ? -22.586 -2.851 18.725 1.00 95.50 296 VAL A CA 1
ATOM 2442 C C . VAL A 1 296 ? -21.932 -2.154 17.532 1.00 95.50 296 VAL A C 1
ATOM 2444 O O . VAL A 1 296 ? -21.461 -2.840 16.621 1.00 95.50 296 VAL A O 1
ATOM 2447 N N . ALA A 1 297 ? -21.842 -0.822 17.540 1.00 96.06 297 ALA A N 1
ATOM 2448 C CA . ALA A 1 297 ? -21.220 -0.058 16.458 1.00 96.06 297 ALA A CA 1
ATOM 2449 C C . ALA A 1 297 ? -19.738 -0.438 16.257 1.00 96.06 297 ALA A C 1
ATOM 2451 O O . ALA A 1 297 ? -19.299 -0.725 15.138 1.00 96.06 297 ALA A O 1
ATOM 2452 N N . GLY A 1 298 ? -18.969 -0.551 17.347 1.00 95.62 298 GLY A N 1
ATOM 2453 C CA . GLY A 1 298 ? -17.573 -1.001 17.301 1.00 95.62 298 GLY A CA 1
ATOM 2454 C C . GLY A 1 298 ? -17.412 -2.397 16.684 1.00 95.62 298 GLY A C 1
ATOM 2455 O O . GLY A 1 298 ? -16.547 -2.612 15.829 1.00 95.62 298 GLY A O 1
ATOM 2456 N N . SER A 1 299 ? -18.290 -3.336 17.044 1.00 97.56 299 SER A N 1
ATOM 2457 C CA . SER A 1 299 ? -18.284 -4.697 16.494 1.00 97.56 299 SER A CA 1
ATOM 2458 C C . SER A 1 299 ? -18.639 -4.723 15.005 1.00 97.56 299 SER A C 1
ATOM 2460 O O . SER A 1 299 ? -17.979 -5.421 14.235 1.00 97.56 299 SER A O 1
ATOM 2462 N N . LEU A 1 300 ? -19.632 -3.936 14.572 1.00 98.12 300 LEU A N 1
ATOM 2463 C CA . LEU A 1 300 ? -20.007 -3.807 13.158 1.00 98.12 300 LEU A CA 1
ATOM 2464 C C . LEU A 1 300 ? -18.851 -3.239 12.324 1.00 98.12 300 LEU A C 1
ATOM 2466 O O . LEU A 1 300 ? -18.523 -3.798 11.278 1.00 98.12 300 LEU A O 1
ATOM 2470 N N . ASN A 1 301 ? -18.168 -2.198 12.813 1.00 96.69 301 ASN A N 1
ATOM 2471 C CA . ASN A 1 301 ? -16.961 -1.667 12.170 1.00 96.69 301 ASN A CA 1
ATOM 2472 C C . ASN A 1 301 ? -15.874 -2.744 12.015 1.00 96.69 301 ASN A C 1
ATOM 2474 O O . ASN A 1 301 ? -15.309 -2.921 10.936 1.00 96.69 301 ASN A O 1
ATOM 2478 N N . ASN A 1 302 ? -15.612 -3.522 13.062 1.00 97.75 302 ASN A N 1
ATOM 2479 C CA . ASN A 1 302 ? -14.606 -4.580 13.015 1.00 97.75 302 ASN A CA 1
ATOM 2480 C C . ASN A 1 302 ? -14.982 -5.737 12.067 1.00 97.75 302 ASN A C 1
ATOM 2482 O O . ASN A 1 302 ? -14.122 -6.266 11.354 1.00 97.75 302 ASN A O 1
ATOM 2486 N N . ILE A 1 303 ? -16.268 -6.092 11.980 1.00 98.06 303 ILE A N 1
ATOM 2487 C CA . ILE A 1 303 ? -16.779 -7.038 10.975 1.00 98.06 303 ILE A CA 1
ATOM 2488 C C . ILE A 1 303 ? -16.589 -6.474 9.562 1.00 98.06 303 ILE A C 1
ATOM 2490 O O . ILE A 1 303 ? -16.123 -7.198 8.677 1.00 98.06 303 ILE A O 1
ATOM 2494 N N . GLY A 1 304 ? -16.890 -5.188 9.354 1.00 97.31 304 GLY A N 1
ATOM 2495 C CA . GLY A 1 304 ? -16.636 -4.491 8.095 1.00 97.31 304 GLY A CA 1
ATOM 2496 C C . GLY A 1 304 ? -15.160 -4.552 7.691 1.00 97.31 304 GLY A C 1
ATOM 2497 O O . GLY A 1 304 ? -14.855 -4.901 6.551 1.00 97.31 304 GLY A O 1
ATOM 2498 N N . ASN A 1 305 ? -14.240 -4.349 8.643 1.00 97.06 305 ASN A N 1
ATOM 2499 C CA . ASN A 1 305 ? -12.794 -4.469 8.415 1.00 97.06 305 ASN A CA 1
ATOM 2500 C C . ASN A 1 305 ? -12.404 -5.870 7.931 1.00 97.06 305 ASN A C 1
ATOM 2502 O O . ASN A 1 305 ? -11.599 -6.000 7.012 1.00 97.06 305 ASN A O 1
ATOM 2506 N N . CYS A 1 306 ? -13.000 -6.925 8.495 1.00 96.38 306 CYS A N 1
ATOM 2507 C CA . CYS A 1 306 ? -12.769 -8.293 8.029 1.00 96.38 306 CYS A CA 1
ATOM 2508 C C . CYS A 1 306 ? -13.242 -8.507 6.587 1.00 96.38 306 CYS A C 1
ATOM 2510 O O . CYS A 1 306 ? -12.523 -9.128 5.812 1.00 96.38 306 CYS A O 1
ATOM 2512 N N . TYR A 1 307 ? -14.420 -8.000 6.213 1.00 97.00 307 TYR A N 1
ATOM 2513 C CA . TYR A 1 307 ? -14.905 -8.105 4.832 1.00 97.00 307 TYR A CA 1
ATOM 2514 C C . TYR A 1 307 ? -14.040 -7.311 3.852 1.00 97.00 307 TYR A C 1
ATOM 2516 O O . TYR A 1 307 ? -13.702 -7.835 2.795 1.00 97.00 307 TYR A O 1
ATOM 2524 N N . ARG A 1 308 ? -13.602 -6.104 4.230 1.00 95.94 308 ARG A N 1
ATOM 2525 C CA . ARG A 1 308 ? -12.684 -5.289 3.423 1.00 95.94 308 ARG A CA 1
ATOM 2526 C C . ARG A 1 308 ? -11.363 -6.017 3.164 1.00 95.94 308 ARG A C 1
ATOM 2528 O O . ARG A 1 308 ? -10.897 -6.038 2.032 1.00 95.94 308 ARG A O 1
ATOM 2535 N N . SER A 1 309 ? -10.793 -6.653 4.188 1.00 92.62 309 SER A N 1
ATOM 2536 C CA . SER A 1 309 ? -9.557 -7.445 4.073 1.00 92.62 309 SER A CA 1
ATOM 2537 C C . SER A 1 309 ? -9.733 -8.765 3.315 1.00 92.62 309 SER A C 1
ATOM 2539 O O . SER A 1 309 ? -8.750 -9.369 2.899 1.00 92.62 309 SER A O 1
ATOM 2541 N N . LEU A 1 310 ? -10.975 -9.216 3.128 1.00 92.06 310 LEU A N 1
ATOM 2542 C CA . LEU A 1 310 ? -11.346 -10.334 2.256 1.00 92.06 310 LEU A CA 1
ATOM 2543 C C . LEU A 1 310 ? -11.780 -9.861 0.855 1.00 92.06 310 LEU A C 1
ATOM 2545 O O . LEU A 1 310 ? -12.338 -10.658 0.104 1.00 92.06 310 LEU A O 1
ATOM 2549 N N . GLU A 1 311 ? -11.558 -8.582 0.527 1.00 92.44 311 GLU A N 1
ATOM 2550 C CA . GLU A 1 311 ? -11.918 -7.928 -0.743 1.00 92.44 311 GLU A CA 1
ATOM 2551 C C . GLU A 1 311 ? -13.430 -7.910 -1.054 1.00 92.44 311 GLU A C 1
ATOM 2553 O O . GLU A 1 311 ? -13.856 -7.598 -2.167 1.00 92.44 311 GLU A O 1
ATOM 2558 N N . ASP A 1 312 ? -14.280 -8.172 -0.057 1.00 94.94 312 ASP A N 1
ATOM 2559 C CA . ASP A 1 312 ? -15.735 -8.035 -0.162 1.00 94.94 312 ASP A CA 1
ATOM 2560 C C . ASP A 1 312 ? -16.163 -6.630 0.284 1.00 94.94 312 ASP A C 1
ATOM 2562 O O . ASP A 1 312 ? -16.754 -6.408 1.348 1.00 94.94 312 ASP A O 1
ATOM 2566 N N . TYR A 1 313 ? -15.813 -5.643 -0.542 1.00 95.00 313 TYR A N 1
ATOM 2567 C CA . TYR A 1 313 ? -16.065 -4.229 -0.253 1.00 95.00 313 TYR A CA 1
ATOM 2568 C C . TYR A 1 313 ? -17.559 -3.908 -0.126 1.00 95.00 313 TYR A C 1
ATOM 2570 O O . TYR A 1 313 ? -17.934 -3.030 0.647 1.00 95.00 313 TYR A O 1
ATOM 2578 N N . GLN A 1 314 ? -18.429 -4.626 -0.846 1.00 94.50 314 GLN A N 1
ATOM 2579 C CA . GLN A 1 314 ? -19.874 -4.391 -0.786 1.00 94.50 314 GLN A CA 1
ATOM 2580 C C . GLN A 1 314 ? -20.437 -4.750 0.588 1.00 94.50 314 GLN A C 1
ATOM 2582 O O . GLN A 1 314 ? -21.145 -3.935 1.180 1.00 94.50 314 GLN A O 1
ATOM 2587 N N . GLN A 1 315 ? -20.088 -5.926 1.119 1.00 95.38 315 GLN A N 1
ATOM 2588 C CA . GLN A 1 315 ? -20.499 -6.309 2.468 1.00 95.38 315 GLN A CA 1
ATOM 2589 C C . GLN A 1 315 ? -19.864 -5.407 3.526 1.00 95.38 315 GLN A C 1
ATOM 2591 O O . GLN A 1 315 ? -20.560 -4.970 4.440 1.00 95.38 315 GLN A O 1
ATOM 2596 N N . ALA A 1 316 ? -18.583 -5.052 3.383 1.00 97.50 316 ALA A N 1
ATOM 2597 C CA . ALA A 1 316 ? -17.923 -4.130 4.309 1.00 97.50 316 ALA A CA 1
ATOM 2598 C C . ALA A 1 316 ? -18.697 -2.807 4.452 1.00 97.50 316 ALA A C 1
ATOM 2600 O O . ALA A 1 316 ? -18.977 -2.357 5.564 1.00 97.50 316 ALA A O 1
ATOM 2601 N N . MET A 1 317 ? -19.128 -2.230 3.326 1.00 97.56 317 MET A N 1
ATOM 2602 C CA . MET A 1 317 ? -19.904 -0.990 3.302 1.00 97.56 317 MET A CA 1
ATOM 2603 C C . MET A 1 317 ? -21.279 -1.098 3.977 1.00 97.56 317 MET A C 1
ATOM 2605 O O . MET A 1 317 ? -21.753 -0.099 4.518 1.00 97.56 317 MET A O 1
ATOM 2609 N N . GLU A 1 318 ? -21.937 -2.260 3.951 1.00 97.69 318 GLU A N 1
ATOM 2610 C CA . GLU A 1 318 ? -23.206 -2.469 4.666 1.00 97.69 318 GLU A CA 1
ATOM 2611 C C . GLU A 1 318 ? -22.999 -2.353 6.182 1.00 97.69 318 GLU A C 1
ATOM 2613 O O . GLU A 1 318 ? -23.684 -1.562 6.833 1.00 97.69 318 GLU A O 1
ATOM 2618 N N . PHE A 1 319 ? -21.990 -3.044 6.722 1.00 97.94 319 PHE A N 1
ATOM 2619 C CA . PHE A 1 319 ? -21.664 -3.000 8.151 1.00 97.94 319 PHE A CA 1
ATOM 2620 C C . PHE A 1 319 ? -21.199 -1.616 8.612 1.00 97.94 319 PHE A C 1
ATOM 2622 O O . PHE A 1 319 ? -21.626 -1.143 9.666 1.00 97.94 319 PHE A O 1
ATOM 2629 N N . TYR A 1 320 ? -20.371 -0.929 7.821 1.00 98.12 320 TYR A N 1
ATOM 2630 C CA . TYR A 1 320 ? -19.940 0.425 8.171 1.00 98.12 320 TYR A CA 1
ATOM 2631 C C . TYR A 1 320 ? -21.090 1.439 8.147 1.00 98.12 320 TYR A C 1
ATOM 2633 O O . TYR A 1 320 ? -21.104 2.353 8.966 1.00 98.12 320 TYR A O 1
ATOM 2641 N N . ARG A 1 321 ? -22.074 1.288 7.248 1.00 98.31 321 ARG A N 1
ATOM 2642 C CA . ARG A 1 321 ? -23.279 2.138 7.243 1.00 98.31 321 ARG A CA 1
ATOM 2643 C C . ARG A 1 321 ? -24.158 1.891 8.462 1.00 98.31 321 ARG A C 1
ATOM 2645 O O . ARG A 1 321 ? -24.646 2.856 9.033 1.00 98.31 321 ARG A O 1
ATOM 2652 N N . GLU A 1 322 ? -24.346 0.632 8.856 1.00 97.88 322 GLU A N 1
ATOM 2653 C CA . GLU A 1 322 ? -25.104 0.296 10.066 1.00 97.88 322 GLU A CA 1
ATOM 2654 C C . GLU A 1 322 ? -24.426 0.880 11.314 1.00 97.88 322 GLU A C 1
ATOM 2656 O O . GLU A 1 322 ? -25.078 1.555 12.107 1.00 97.88 322 GLU A O 1
ATOM 2661 N N . SER A 1 323 ? -23.102 0.720 11.430 1.00 97.94 323 SER A N 1
ATOM 2662 C CA . SER A 1 323 ? -22.309 1.347 12.493 1.00 97.94 323 SER A CA 1
ATOM 2663 C C . SER A 1 323 ? -22.446 2.874 12.496 1.00 97.94 323 SER A C 1
ATOM 2665 O O . SER A 1 323 ? -22.713 3.475 13.532 1.00 97.94 323 SER A O 1
ATOM 2667 N N . LEU A 1 324 ? -22.344 3.506 11.320 1.00 97.75 324 LEU A N 1
ATOM 2668 C CA . LEU A 1 324 ? -22.487 4.952 11.159 1.00 97.75 324 LEU A CA 1
ATOM 2669 C C . LEU A 1 324 ? -23.850 5.465 11.644 1.00 97.75 324 LEU A C 1
ATOM 2671 O O . LEU A 1 324 ? -23.914 6.521 12.271 1.00 97.75 324 LEU A O 1
ATOM 2675 N N . THR A 1 325 ? -24.934 4.746 11.339 1.00 97.88 325 THR A N 1
ATOM 2676 C CA . THR A 1 325 ? -26.279 5.090 11.817 1.00 97.88 325 THR A CA 1
ATOM 2677 C C . THR A 1 325 ? -26.339 5.047 13.339 1.00 97.88 325 THR A C 1
ATOM 2679 O O . THR A 1 325 ? -26.756 6.031 13.939 1.00 97.88 325 THR A O 1
ATOM 2682 N N . ILE A 1 326 ? -25.847 3.970 13.956 1.00 95.00 326 ILE A N 1
ATOM 2683 C CA . ILE A 1 326 ? -25.867 3.813 15.416 1.00 95.00 326 ILE A CA 1
ATOM 2684 C C . ILE A 1 326 ? -25.017 4.891 16.093 1.00 95.00 326 ILE A C 1
ATOM 2686 O O . ILE A 1 326 ? -25.494 5.543 17.014 1.00 95.00 326 ILE A O 1
ATOM 2690 N N . CYS A 1 327 ? -23.794 5.145 15.611 1.00 95.25 327 CYS A N 1
ATOM 2691 C CA . CYS A 1 327 ? -22.931 6.195 16.161 1.00 95.25 327 CYS A CA 1
ATOM 2692 C C . CYS A 1 327 ? -23.597 7.577 16.125 1.00 95.25 327 CYS A C 1
ATOM 2694 O O . CYS A 1 327 ? -23.417 8.352 17.057 1.00 95.25 327 CYS A O 1
ATOM 2696 N N . ARG A 1 328 ? -24.384 7.884 15.086 1.00 94.69 328 ARG A N 1
ATOM 2697 C CA . ARG A 1 328 ? -25.157 9.134 15.009 1.00 94.69 328 ARG A CA 1
ATOM 2698 C C . ARG A 1 328 ? -26.340 9.168 15.967 1.00 94.69 328 ARG A C 1
ATOM 2700 O O . ARG A 1 328 ? -26.663 10.234 16.466 1.00 94.69 328 ARG A O 1
ATOM 2707 N N . GLU A 1 329 ? -27.000 8.037 16.192 1.00 93.44 329 GLU A N 1
ATOM 2708 C CA . GLU A 1 329 ? -28.131 7.944 17.124 1.00 93.44 329 GLU A CA 1
ATOM 2709 C C . GLU A 1 329 ? -27.694 8.124 18.583 1.00 93.44 329 GLU A C 1
ATOM 2711 O O . GLU A 1 329 ? -28.449 8.687 19.368 1.00 93.44 329 GLU A O 1
ATOM 2716 N N . ILE A 1 330 ? -26.476 7.693 18.931 1.00 88.69 330 ILE A N 1
ATOM 2717 C CA . ILE A 1 330 ? -25.906 7.821 20.285 1.00 88.69 330 ILE A CA 1
ATOM 2718 C C . ILE A 1 330 ? -24.940 9.009 20.443 1.00 88.69 330 ILE A C 1
ATOM 2720 O O . ILE A 1 330 ? -24.215 9.072 21.433 1.00 88.69 330 ILE A O 1
ATOM 2724 N N . ASP A 1 331 ? -24.868 9.904 19.450 1.00 91.31 331 ASP A N 1
ATOM 2725 C CA . ASP A 1 331 ? -23.939 11.045 19.396 1.00 91.31 331 ASP A CA 1
ATOM 2726 C C . ASP A 1 331 ? -22.441 10.684 19.609 1.00 91.31 331 ASP A C 1
ATOM 2728 O O . ASP A 1 331 ? -21.623 11.506 20.037 1.00 91.31 331 ASP A O 1
ATOM 2732 N N . ASP A 1 332 ? -22.021 9.467 19.237 1.00 91.75 332 ASP A N 1
ATOM 2733 C CA . ASP A 1 332 ? -20.611 9.053 19.224 1.00 91.75 332 ASP A CA 1
ATOM 2734 C C . ASP A 1 332 ? -19.886 9.618 17.994 1.00 91.75 332 ASP A C 1
ATOM 2736 O O . ASP A 1 332 ? -19.695 8.955 16.967 1.00 91.75 332 ASP A O 1
ATOM 2740 N N . ARG A 1 333 ? -19.428 10.866 18.120 1.00 95.44 333 ARG A N 1
ATOM 2741 C CA . ARG A 1 333 ? -18.693 11.586 17.067 1.00 95.44 333 ARG A CA 1
ATOM 2742 C C . ARG A 1 333 ? -17.412 10.870 16.629 1.00 95.44 333 ARG A C 1
ATOM 2744 O O . ARG A 1 333 ? -17.078 10.886 15.444 1.00 95.44 333 ARG A O 1
ATOM 2751 N N . LYS A 1 334 ? -16.694 10.209 17.547 1.00 95.50 334 LYS A N 1
ATOM 2752 C CA . LYS A 1 334 ? -15.462 9.476 17.201 1.00 95.50 334 LYS A CA 1
ATOM 2753 C C . LYS A 1 334 ? -15.784 8.230 16.373 1.00 95.50 334 LYS A C 1
ATOM 2755 O O . LYS A 1 334 ? -15.109 7.976 15.371 1.00 95.50 334 LYS A O 1
ATOM 2760 N N . GLY A 1 335 ? -16.814 7.479 16.763 1.00 94.94 335 GLY A N 1
ATOM 2761 C CA . GLY A 1 335 ? -17.315 6.328 16.010 1.00 94.94 335 GLY A CA 1
ATOM 2762 C C . GLY A 1 335 ? -17.907 6.706 14.645 1.00 94.94 335 GLY A C 1
ATOM 2763 O O . GLY A 1 335 ? -17.683 5.993 13.660 1.00 94.94 335 GLY A O 1
ATOM 2764 N N . GLU A 1 336 ? -18.580 7.859 14.548 1.00 97.44 336 GLU A N 1
ATOM 2765 C CA . GLU A 1 336 ? -19.077 8.415 13.282 1.00 97.44 336 GLU A CA 1
ATOM 2766 C C . GLU A 1 336 ? -17.924 8.653 12.296 1.00 97.44 336 GLU A C 1
ATOM 2768 O O . GLU A 1 336 ? -17.948 8.131 11.177 1.00 97.44 336 GLU A O 1
ATOM 2773 N N . ALA A 1 337 ? -16.889 9.383 12.725 1.00 97.81 337 ALA A N 1
ATOM 2774 C CA . ALA A 1 337 ? -15.720 9.682 11.899 1.00 97.81 337 ALA A CA 1
ATOM 2775 C C . ALA A 1 337 ? -14.993 8.405 11.447 1.00 97.81 337 ALA A C 1
ATOM 2777 O O . ALA A 1 337 ? -14.682 8.246 10.266 1.00 97.81 337 ALA A O 1
ATOM 2778 N N . LEU A 1 338 ? -14.805 7.443 12.359 1.00 97.56 338 LEU A N 1
ATOM 2779 C CA . LEU A 1 338 ? -14.172 6.160 12.046 1.00 97.56 338 LEU A CA 1
ATOM 2780 C C . LEU A 1 338 ? -14.952 5.381 10.974 1.00 97.56 338 LEU A C 1
ATOM 2782 O O . LEU A 1 338 ? -14.359 4.853 10.032 1.00 97.56 338 LEU A O 1
ATOM 2786 N N . SER A 1 339 ? -16.281 5.344 11.085 1.00 97.81 339 SER A N 1
ATOM 2787 C CA . SER A 1 339 ? -17.149 4.652 10.124 1.00 97.81 339 SER A CA 1
ATOM 2788 C C . SER A 1 339 ? -17.133 5.331 8.748 1.00 97.81 339 SER A C 1
ATOM 2790 O O . SER A 1 339 ? -17.071 4.646 7.725 1.00 97.81 339 SER A O 1
ATOM 2792 N N . LEU A 1 340 ? -17.126 6.671 8.703 1.00 98.19 340 LEU A N 1
ATOM 2793 C CA . LEU A 1 340 ? -16.972 7.446 7.463 1.00 98.19 340 LEU A CA 1
ATOM 2794 C C . LEU A 1 340 ? -15.620 7.183 6.795 1.00 98.19 340 LEU A C 1
ATOM 2796 O O . LEU A 1 340 ? -15.574 6.930 5.591 1.00 98.19 340 LEU A O 1
ATOM 2800 N N . ASN A 1 341 ? -14.534 7.178 7.570 1.00 96.62 341 ASN A N 1
ATOM 2801 C CA . ASN A 1 341 ? -13.202 6.876 7.062 1.00 96.62 341 ASN A CA 1
ATOM 2802 C C . ASN A 1 341 ? -13.137 5.455 6.477 1.00 96.62 341 ASN A C 1
ATOM 2804 O O . ASN A 1 341 ? -12.676 5.263 5.356 1.00 96.62 341 ASN A O 1
ATOM 2808 N N . ASN A 1 342 ? -13.678 4.458 7.178 1.00 97.50 342 ASN A N 1
ATOM 2809 C CA . ASN A 1 342 ? -13.706 3.077 6.689 1.00 97.50 342 ASN A CA 1
ATOM 2810 C C . ASN A 1 342 ? -14.553 2.906 5.411 1.00 97.50 342 ASN A C 1
ATOM 2812 O O . ASN A 1 342 ? -14.169 2.165 4.499 1.00 97.50 342 ASN A O 1
ATOM 2816 N N . LEU A 1 343 ? -15.682 3.620 5.307 1.00 97.50 343 LEU A N 1
ATOM 2817 C CA . LEU A 1 343 ? -16.471 3.692 4.073 1.00 97.50 343 LEU A CA 1
ATOM 2818 C C . LEU A 1 343 ? -15.674 4.327 2.932 1.00 97.50 343 LEU A C 1
ATOM 2820 O O . LEU A 1 343 ? -15.697 3.805 1.817 1.00 97.50 343 LEU A O 1
ATOM 2824 N N . GLY A 1 344 ? -14.959 5.419 3.212 1.00 97.12 344 GLY A N 1
ATOM 2825 C CA . GLY A 1 344 ? -14.074 6.083 2.258 1.00 97.12 344 GLY A CA 1
ATOM 2826 C C . GLY A 1 344 ? -13.033 5.120 1.690 1.00 97.12 344 GLY A C 1
ATOM 2827 O O . GLY A 1 344 ? -12.896 5.024 0.472 1.00 97.12 344 GLY A O 1
ATOM 2828 N N . SER A 1 345 ? -12.391 4.318 2.546 1.00 96.31 345 SER A N 1
ATOM 2829 C CA . SER A 1 345 ? -11.412 3.307 2.123 1.00 96.31 345 SER A CA 1
ATOM 2830 C C . SER A 1 345 ? -12.016 2.209 1.239 1.00 96.31 345 SER A C 1
ATOM 2832 O O . SER A 1 345 ? -11.327 1.674 0.379 1.00 96.31 345 SER A O 1
ATOM 2834 N N . CYS A 1 346 ? -13.302 1.870 1.394 1.00 96.31 346 CYS A N 1
ATOM 2835 C CA . CYS A 1 346 ? -13.964 0.941 0.467 1.00 96.31 346 CYS A CA 1
ATOM 2836 C C . CYS A 1 346 ? -14.214 1.571 -0.904 1.00 96.31 346 CYS A C 1
ATOM 2838 O O . CYS A 1 346 ? -14.033 0.912 -1.924 1.00 96.31 346 CYS A O 1
ATOM 2840 N N . TYR A 1 347 ? -14.639 2.837 -0.945 1.00 96.69 347 TYR A N 1
ATOM 2841 C CA . TYR A 1 347 ? -14.822 3.536 -2.217 1.00 96.69 347 TYR A CA 1
ATOM 2842 C C . TYR A 1 347 ? -13.494 3.746 -2.946 1.00 96.69 347 TYR A C 1
ATOM 2844 O O . TYR A 1 347 ? -13.464 3.605 -4.166 1.00 96.69 347 TYR A O 1
ATOM 2852 N N . GLU A 1 348 ? -12.415 4.034 -2.217 1.00 95.31 348 GLU A N 1
ATOM 2853 C CA . GLU A 1 348 ? -11.056 4.126 -2.757 1.00 95.31 348 GLU A CA 1
ATOM 2854 C C . GLU A 1 348 ? -10.628 2.798 -3.398 1.00 95.31 348 GLU A C 1
ATOM 2856 O O . GLU A 1 348 ? -10.320 2.787 -4.589 1.00 95.31 348 GLU A O 1
ATOM 2861 N N . ALA A 1 349 ? -10.767 1.674 -2.686 1.00 92.50 349 ALA A N 1
ATOM 2862 C CA . ALA A 1 349 ? -10.449 0.347 -3.220 1.00 92.50 349 ALA A CA 1
ATOM 2863 C C . ALA A 1 349 ? -11.297 -0.054 -4.448 1.00 92.50 349 ALA A C 1
ATOM 2865 O O . ALA A 1 349 ? -10.848 -0.810 -5.307 1.00 92.50 349 ALA A O 1
ATOM 2866 N N . LEU A 1 350 ? -12.523 0.471 -4.565 1.00 92.88 350 LEU A N 1
ATOM 2867 C CA . LEU A 1 350 ? -13.391 0.293 -5.738 1.00 92.88 350 LEU A CA 1
ATOM 2868 C C . LEU A 1 350 ? -13.075 1.267 -6.895 1.00 92.88 350 LEU A C 1
ATOM 2870 O O . LEU A 1 350 ? -13.769 1.240 -7.912 1.00 92.88 350 LEU A O 1
ATOM 2874 N N . GLY A 1 351 ? -12.079 2.147 -6.749 1.00 91.56 351 GLY A N 1
ATOM 2875 C CA . GLY A 1 351 ? -11.704 3.168 -7.735 1.00 91.56 351 GLY A CA 1
ATOM 2876 C C . GLY A 1 351 ? -12.634 4.389 -7.778 1.00 91.56 351 GLY A C 1
ATOM 2877 O O . GLY A 1 351 ? -12.510 5.250 -8.649 1.00 91.56 351 GLY A O 1
ATOM 2878 N N . ASN A 1 352 ? -13.572 4.505 -6.836 1.00 95.38 352 ASN A N 1
ATOM 2879 C CA . ASN A 1 352 ? -14.522 5.613 -6.731 1.00 95.38 352 ASN A CA 1
ATOM 2880 C C . ASN A 1 352 ? -13.938 6.767 -5.896 1.00 95.38 352 ASN A C 1
ATOM 2882 O O . ASN A 1 352 ? -14.501 7.184 -4.880 1.00 95.38 352 ASN A O 1
ATOM 2886 N N . TYR A 1 353 ? -12.805 7.312 -6.343 1.00 94.81 353 TYR A N 1
ATOM 2887 C CA . TYR A 1 353 ? -12.007 8.282 -5.581 1.00 94.81 353 TYR A CA 1
ATOM 2888 C C . TYR A 1 353 ? -12.767 9.552 -5.174 1.00 94.81 353 TYR A C 1
ATOM 2890 O O . TYR A 1 353 ? -12.521 10.107 -4.110 1.00 94.81 353 TYR A O 1
ATOM 2898 N N . GLN A 1 354 ? -13.720 10.017 -5.986 1.00 94.75 354 GLN A N 1
ATOM 2899 C CA . GLN A 1 354 ? -14.508 11.219 -5.671 1.00 94.75 354 GLN A CA 1
ATOM 2900 C C . GLN A 1 354 ? -15.387 11.023 -4.429 1.00 94.75 354 GLN A C 1
ATOM 2902 O O . GLN A 1 354 ? -15.407 11.882 -3.553 1.00 94.75 354 GLN A O 1
ATOM 2907 N N . GLN A 1 355 ? -16.055 9.872 -4.324 1.00 95.94 355 GLN A N 1
ATOM 2908 C CA . GLN A 1 355 ? -16.887 9.525 -3.167 1.00 95.94 355 GLN A CA 1
ATOM 2909 C C . GLN A 1 355 ? -16.028 9.264 -1.927 1.00 95.94 355 GLN A C 1
ATOM 2911 O O . GLN A 1 355 ? -16.395 9.663 -0.824 1.00 95.94 355 GLN A O 1
ATOM 2916 N N . ALA A 1 356 ? -14.859 8.643 -2.111 1.00 97.81 356 ALA A N 1
ATOM 2917 C CA . ALA A 1 356 ? -13.892 8.454 -1.037 1.00 97.81 356 ALA A CA 1
ATOM 2918 C C . ALA A 1 356 ? -13.437 9.801 -0.446 1.00 97.81 356 ALA A C 1
ATOM 2920 O O . ALA A 1 356 ? -13.480 9.985 0.767 1.00 97.81 356 ALA A O 1
ATOM 2921 N N . ILE A 1 357 ? -13.093 10.775 -1.298 1.00 97.88 357 ILE A N 1
ATOM 2922 C CA . ILE A 1 357 ? -12.674 12.123 -0.878 1.00 97.88 357 ILE A CA 1
ATOM 2923 C C . ILE A 1 357 ? -13.760 12.842 -0.069 1.00 97.88 357 ILE A C 1
ATOM 2925 O O . ILE A 1 357 ? -13.432 13.504 0.915 1.00 97.88 357 ILE A O 1
ATOM 2929 N N . GLU A 1 358 ? -15.032 12.743 -0.465 1.00 98.00 358 GLU A N 1
ATOM 2930 C CA . GLU A 1 358 ? -16.146 13.337 0.291 1.00 98.00 358 GLU A CA 1
ATOM 2931 C C . GLU A 1 358 ? -16.211 12.762 1.712 1.00 98.00 358 GLU A C 1
ATOM 2933 O O . GLU A 1 358 ? -16.170 13.511 2.686 1.00 98.00 358 GLU A O 1
ATOM 2938 N N . LEU A 1 359 ? -16.187 11.434 1.836 1.00 98.19 359 LEU A N 1
ATOM 2939 C CA . LEU A 1 359 ? -16.253 10.752 3.131 1.00 98.19 359 LEU A CA 1
ATOM 2940 C C . LEU A 1 359 ? -15.030 11.019 4.013 1.00 98.19 359 LEU A C 1
ATOM 2942 O O . LEU A 1 359 ? -15.174 11.233 5.217 1.00 98.19 359 LEU A O 1
ATOM 2946 N N . PHE A 1 360 ? -13.828 11.044 3.432 1.00 98.38 360 PHE A N 1
ATOM 2947 C CA . PHE A 1 360 ? -12.616 11.372 4.179 1.00 98.38 360 PHE A CA 1
ATOM 2948 C C . PHE A 1 360 ? -12.603 12.829 4.650 1.00 98.38 360 PHE A C 1
ATOM 2950 O O . PHE A 1 360 ? -12.106 13.104 5.740 1.00 98.38 360 PHE A O 1
ATOM 2957 N N . ARG A 1 361 ? -13.176 13.768 3.883 1.00 98.31 361 ARG A N 1
ATOM 2958 C CA . ARG A 1 361 ? -13.337 15.167 4.316 1.00 98.31 361 ARG A CA 1
ATOM 2959 C C . ARG A 1 361 ? -14.326 15.305 5.465 1.00 98.31 361 ARG A C 1
ATOM 2961 O O . ARG A 1 361 ? -14.037 16.051 6.399 1.00 98.31 361 ARG A O 1
ATOM 2968 N N . ASP A 1 362 ? -15.441 14.583 5.414 1.00 98.12 362 ASP A N 1
ATOM 2969 C CA . ASP A 1 362 ? -16.421 14.574 6.501 1.00 98.12 362 ASP A CA 1
ATOM 2970 C C . ASP A 1 362 ? -15.805 13.980 7.778 1.00 98.12 362 ASP A C 1
ATOM 2972 O O . ASP A 1 362 ? -15.867 14.602 8.837 1.00 98.12 362 ASP A O 1
ATOM 2976 N N . SER A 1 363 ? -15.109 12.842 7.667 1.00 98.25 363 SER A N 1
ATOM 2977 C CA . SER A 1 363 ? -14.333 12.245 8.767 1.00 98.25 363 SER A CA 1
ATOM 2978 C C . SER A 1 363 ? -13.304 13.223 9.347 1.00 98.25 363 SER A C 1
ATOM 2980 O O . SER A 1 363 ? -13.255 13.444 10.558 1.00 98.25 363 SER A O 1
ATOM 2982 N N . LEU A 1 364 ? -12.511 13.867 8.483 1.00 98.25 364 LEU A N 1
ATOM 2983 C CA . LEU A 1 364 ? -11.495 14.843 8.876 1.00 98.25 364 LEU A CA 1
ATOM 2984 C C . LEU A 1 364 ? -12.095 16.026 9.648 1.00 98.25 364 LEU A C 1
ATOM 2986 O O . LEU A 1 364 ? -11.514 16.475 10.637 1.00 98.25 364 LEU A O 1
ATOM 2990 N N . ALA A 1 365 ? -13.242 16.544 9.202 1.00 98.31 365 ALA A N 1
ATOM 2991 C CA . ALA A 1 365 ? -13.920 17.651 9.869 1.00 98.31 365 ALA A CA 1
ATOM 2992 C C . ALA A 1 365 ? -14.344 17.276 11.296 1.00 98.31 365 ALA A C 1
ATOM 2994 O O . ALA A 1 365 ? -14.125 18.062 12.217 1.00 98.31 365 ALA A O 1
ATOM 2995 N N . ILE A 1 366 ? -14.874 16.064 11.485 1.00 98.19 366 ILE A N 1
ATOM 2996 C CA . ILE A 1 366 ? -15.290 15.562 12.800 1.00 98.19 366 ILE A CA 1
ATOM 2997 C C . ILE A 1 366 ? -14.075 15.340 13.708 1.00 98.19 366 ILE A C 1
ATOM 2999 O O . ILE A 1 366 ? -14.082 15.788 14.852 1.00 98.19 366 ILE A O 1
ATOM 3003 N N . TYR A 1 367 ? -13.004 14.710 13.212 1.00 98.19 367 TYR A N 1
ATOM 3004 C CA . TYR A 1 367 ? -11.793 14.502 14.014 1.00 98.19 367 TYR A CA 1
ATOM 3005 C C . TYR A 1 367 ? -11.150 15.820 14.464 1.00 98.19 367 TYR A C 1
ATOM 3007 O O . TYR A 1 367 ? -10.732 15.935 15.618 1.00 98.19 367 TYR A O 1
ATOM 3015 N N . ARG A 1 368 ? -11.156 16.849 13.604 1.00 97.56 368 ARG A N 1
ATOM 3016 C CA . ARG A 1 368 ? -10.726 18.210 13.971 1.00 97.56 368 ARG A CA 1
ATOM 3017 C C . ARG A 1 368 ? -11.629 18.854 15.020 1.00 97.56 368 ARG A C 1
ATOM 3019 O O . ARG A 1 368 ? -11.123 19.538 15.904 1.00 97.56 368 ARG A O 1
ATOM 3026 N N . GLU A 1 369 ? -12.941 18.647 14.931 1.00 97.31 369 GLU A N 1
ATOM 3027 C CA . GLU A 1 369 ? -13.917 19.164 15.897 1.00 97.31 369 GLU A CA 1
ATOM 3028 C C . GLU A 1 369 ? -13.693 18.587 17.301 1.00 97.31 369 GLU A C 1
ATOM 3030 O O . GLU A 1 369 ? -13.664 19.341 18.273 1.00 97.31 369 GLU A O 1
ATOM 3035 N N . ILE A 1 370 ? -13.482 17.271 17.407 1.00 96.81 370 ILE A N 1
ATOM 3036 C CA . ILE A 1 370 ? -13.281 16.588 18.696 1.00 96.81 370 ILE A CA 1
ATOM 3037 C C . ILE A 1 370 ? -11.823 16.617 19.188 1.00 96.81 370 ILE A C 1
ATOM 3039 O O . ILE A 1 370 ? -11.539 16.157 20.292 1.00 96.81 370 ILE A O 1
ATOM 3043 N N . GLY A 1 371 ? -10.893 17.146 18.384 1.00 95.88 371 GLY A N 1
ATOM 3044 C CA . GLY A 1 371 ? -9.469 17.237 18.716 1.00 95.88 371 GLY A CA 1
ATOM 3045 C C . GLY A 1 371 ? -8.703 15.907 18.668 1.00 95.88 371 GLY A C 1
ATOM 3046 O O . GLY A 1 371 ? -7.648 15.799 19.294 1.00 95.88 371 GLY A O 1
ATOM 3047 N N . ASP A 1 372 ? -9.204 14.903 17.943 1.00 96.25 372 ASP A N 1
ATOM 3048 C CA . ASP A 1 372 ? -8.549 13.598 17.781 1.00 96.25 372 ASP A CA 1
ATOM 3049 C C . ASP A 1 372 ? -7.491 13.667 16.669 1.00 96.25 372 ASP A C 1
ATOM 3051 O O . ASP A 1 372 ? -7.780 13.552 15.476 1.00 96.25 372 ASP A O 1
ATOM 3055 N N . GLN A 1 373 ? -6.242 13.876 17.084 1.00 96.56 373 GLN A N 1
ATOM 3056 C CA . GLN A 1 373 ? -5.115 14.073 16.174 1.00 96.56 373 GLN A CA 1
ATOM 3057 C C . GLN A 1 373 ? -4.728 12.802 15.401 1.00 96.56 373 GLN A C 1
ATOM 3059 O O . GLN A 1 373 ? -4.277 12.905 14.263 1.00 96.56 373 GLN A O 1
ATOM 3064 N N . GLU A 1 374 ? -4.924 11.611 15.972 1.00 94.75 374 GLU A N 1
ATOM 3065 C CA . GLU A 1 374 ? -4.640 10.344 15.281 1.00 94.75 374 GLU A CA 1
ATOM 3066 C C . GLU A 1 374 ? -5.641 10.110 14.142 1.00 94.75 374 GLU A C 1
ATOM 3068 O O . GLU A 1 374 ? -5.268 9.744 13.024 1.00 94.75 374 GLU A O 1
ATOM 3073 N N . GLY A 1 375 ? -6.928 10.360 14.406 1.00 95.44 375 GLY A N 1
ATOM 3074 C CA . GLY A 1 375 ? -7.973 10.309 13.384 1.00 95.44 375 GLY A CA 1
ATOM 3075 C C . GLY A 1 375 ? -7.793 11.366 12.288 1.00 95.44 375 GLY A C 1
ATOM 3076 O O . GLY A 1 375 ? -8.017 11.079 11.104 1.00 95.44 375 GLY A O 1
ATOM 3077 N N . GLU A 1 376 ? -7.338 12.567 12.668 1.00 97.50 376 GLU A N 1
ATOM 3078 C CA . GLU A 1 376 ? -6.997 13.647 11.737 1.00 97.50 376 GLU A CA 1
ATOM 3079 C C . GLU A 1 376 ? -5.898 13.208 10.757 1.00 97.50 376 GLU A C 1
ATOM 3081 O O . GLU A 1 376 ? -6.111 13.272 9.543 1.00 97.50 376 GLU A O 1
ATOM 3086 N N . ALA A 1 377 ? -4.767 12.705 11.266 1.00 97.62 377 ALA A N 1
ATOM 3087 C CA . ALA A 1 377 ? -3.655 12.226 10.441 1.00 97.62 377 ALA A CA 1
ATOM 3088 C C . ALA A 1 377 ? -4.103 11.121 9.472 1.00 97.62 377 ALA A C 1
ATOM 3090 O O . ALA A 1 377 ? -3.878 11.221 8.266 1.00 97.62 377 ALA A O 1
ATOM 3091 N N . ARG A 1 378 ? -4.849 10.123 9.964 1.00 97.31 378 ARG A N 1
ATOM 3092 C CA . ARG A 1 378 ? -5.349 9.014 9.135 1.00 97.31 378 ARG A CA 1
ATOM 3093 C C . ARG A 1 378 ? -6.254 9.484 7.992 1.00 97.31 378 ARG A C 1
ATOM 3095 O O . ARG A 1 378 ? -6.138 8.992 6.870 1.00 97.31 378 ARG A O 1
ATOM 3102 N N . SER A 1 379 ? -7.141 10.445 8.254 1.00 97.88 379 SER A N 1
ATOM 3103 C CA . SER A 1 379 ? -8.040 10.986 7.223 1.00 97.88 379 SER A CA 1
ATOM 3104 C C . SER A 1 379 ? -7.273 11.812 6.178 1.00 97.88 379 SER A C 1
ATOM 3106 O O . SER A 1 379 ? -7.572 11.730 4.986 1.00 97.88 379 SER A O 1
ATOM 3108 N N . LEU A 1 380 ? -6.258 12.579 6.602 1.00 98.38 380 LEU A N 1
ATOM 3109 C CA . LEU A 1 380 ? -5.369 13.331 5.706 1.00 98.38 380 LEU A CA 1
ATOM 3110 C C . LEU A 1 380 ? -4.530 12.402 4.822 1.00 98.38 380 LEU A C 1
ATOM 3112 O O . LEU A 1 380 ? -4.448 12.629 3.615 1.00 98.38 380 LEU A O 1
ATOM 3116 N N . TYR A 1 381 ? -3.967 11.336 5.394 1.00 98.19 381 TYR A N 1
ATOM 3117 C CA . TYR A 1 381 ? -3.235 10.316 4.645 1.00 98.19 381 TYR A CA 1
ATOM 3118 C C . TYR A 1 381 ? -4.097 9.716 3.526 1.00 98.19 381 TYR A C 1
ATOM 3120 O O . TYR A 1 381 ? -3.719 9.740 2.354 1.00 98.19 381 TYR A O 1
ATOM 3128 N N . ASN A 1 382 ? -5.309 9.274 3.871 1.00 97.88 382 ASN A N 1
ATOM 3129 C CA . ASN A 1 382 ? -6.253 8.686 2.924 1.00 97.88 382 ASN A CA 1
ATOM 3130 C C . ASN A 1 382 ? -6.677 9.658 1.805 1.00 97.88 382 ASN A C 1
ATOM 3132 O O . ASN A 1 382 ? -6.814 9.257 0.645 1.00 97.88 382 ASN A O 1
ATOM 3136 N N . LEU A 1 383 ? -6.846 10.949 2.122 1.00 98.00 383 LEU A N 1
ATOM 3137 C CA . LEU A 1 383 ? -7.056 11.992 1.110 1.00 98.00 383 LEU A CA 1
ATOM 3138 C C . LEU A 1 383 ? -5.854 12.109 0.170 1.00 98.00 383 LEU A C 1
ATOM 3140 O O . LEU A 1 383 ? -6.042 12.181 -1.046 1.00 98.00 383 LEU A O 1
ATOM 3144 N N . GLY A 1 384 ? -4.640 12.094 0.721 1.00 97.56 384 GLY A N 1
ATOM 3145 C CA . GLY A 1 384 ? -3.393 12.085 -0.037 1.00 97.56 384 GLY A CA 1
ATOM 3146 C C . GLY A 1 384 ? -3.339 10.956 -1.066 1.00 97.56 384 GLY A C 1
ATOM 3147 O O . GLY A 1 384 ? -3.147 11.216 -2.253 1.00 97.56 384 GLY A O 1
ATOM 3148 N N . VAL A 1 385 ? -3.618 9.722 -0.637 1.00 97.06 385 VAL A N 1
ATOM 3149 C CA . VAL A 1 385 ? -3.657 8.531 -1.508 1.00 97.06 385 VAL A CA 1
ATOM 3150 C C . VAL A 1 385 ? -4.723 8.655 -2.610 1.00 97.06 385 VAL A C 1
ATOM 3152 O O . VAL A 1 385 ? -4.471 8.316 -3.771 1.00 97.06 385 VAL A O 1
ATOM 3155 N N . CYS A 1 386 ? -5.900 9.210 -2.302 1.00 96.56 386 CYS A N 1
ATOM 3156 C CA . CYS A 1 386 ? -6.932 9.456 -3.317 1.00 96.56 386 CYS A CA 1
ATOM 3157 C C . CYS A 1 386 ? -6.488 10.486 -4.364 1.00 96.56 386 CYS A C 1
ATOM 3159 O O . CYS A 1 386 ? -6.719 10.295 -5.559 1.00 96.56 386 CYS A O 1
ATOM 3161 N N . PHE A 1 387 ? -5.854 11.584 -3.941 1.00 97.44 387 PHE A N 1
ATOM 3162 C CA . PHE A 1 387 ? -5.351 12.593 -4.874 1.00 97.44 387 PHE A CA 1
ATOM 3163 C C . PHE A 1 387 ? -4.178 12.080 -5.708 1.00 97.44 387 PHE A C 1
ATOM 3165 O O . PHE A 1 387 ? -4.107 12.420 -6.891 1.00 97.44 387 PHE A O 1
ATOM 3172 N N . TYR A 1 388 ? -3.324 11.226 -5.138 1.00 96.44 388 TYR A N 1
ATOM 3173 C CA . TYR A 1 388 ? -2.293 10.506 -5.882 1.00 96.44 388 TYR A CA 1
ATOM 3174 C C . TYR A 1 388 ? -2.923 9.649 -6.987 1.00 96.44 388 TYR A C 1
ATOM 3176 O O . TYR A 1 388 ? -2.567 9.792 -8.155 1.00 96.44 388 TYR A O 1
ATOM 3184 N N . SER A 1 389 ? -3.942 8.855 -6.648 1.00 93.81 389 SER A N 1
ATOM 3185 C CA . SER A 1 389 ? -4.644 7.983 -7.603 1.00 93.81 389 SER A CA 1
ATOM 3186 C C . SER A 1 389 ? -5.368 8.753 -8.717 1.00 93.81 389 SER A C 1
ATOM 3188 O O . SER A 1 389 ? -5.509 8.261 -9.835 1.00 93.81 389 SER A O 1
ATOM 3190 N N . LEU A 1 390 ? -5.796 9.991 -8.448 1.00 93.44 390 LEU A N 1
ATOM 3191 C CA . LEU A 1 390 ? -6.364 10.906 -9.448 1.00 93.44 390 LEU A CA 1
ATOM 3192 C C . LEU A 1 390 ? -5.305 11.642 -10.295 1.00 93.44 390 LEU A C 1
ATOM 3194 O O . LEU A 1 390 ? -5.670 12.450 -11.151 1.00 93.44 390 LEU A O 1
ATOM 3198 N N . GLY A 1 391 ? -4.011 11.410 -10.056 1.00 92.50 391 GLY A N 1
ATOM 3199 C CA . GLY A 1 391 ? -2.904 12.079 -10.743 1.00 92.50 391 GLY A CA 1
ATOM 3200 C C . GLY A 1 391 ? -2.635 13.512 -10.270 1.00 92.50 391 GLY A C 1
ATOM 3201 O O . GLY A 1 391 ? -1.860 14.238 -10.894 1.00 92.50 391 GLY A O 1
ATOM 3202 N N . ASN A 1 392 ? -3.267 13.957 -9.179 1.00 96.25 392 ASN A N 1
ATOM 3203 C CA . ASN A 1 392 ? -3.036 15.277 -8.594 1.00 96.25 392 ASN A CA 1
ATOM 3204 C C . ASN A 1 392 ? -1.938 15.207 -7.524 1.00 96.25 392 ASN A C 1
ATOM 3206 O O . ASN A 1 392 ? -2.180 15.420 -6.334 1.00 96.25 392 ASN A O 1
ATOM 3210 N N . TYR A 1 393 ? -0.719 14.895 -7.969 1.00 96.44 393 TYR A N 1
ATOM 3211 C CA . TYR A 1 393 ? 0.422 14.612 -7.094 1.00 96.44 393 TYR A CA 1
ATOM 3212 C C . TYR A 1 393 ? 0.796 15.788 -6.188 1.00 96.44 393 TYR A C 1
ATOM 3214 O O . TYR A 1 393 ? 1.169 15.587 -5.038 1.00 96.44 393 TYR A O 1
ATOM 3222 N N . GLN A 1 394 ? 0.641 17.027 -6.663 1.00 96.38 394 GLN A N 1
ATOM 3223 C CA . GLN A 1 394 ? 0.962 18.205 -5.856 1.00 96.38 394 GLN A CA 1
ATOM 3224 C C . GLN A 1 394 ? 0.029 18.342 -4.644 1.00 96.38 394 GLN A C 1
ATOM 3226 O O . GLN A 1 394 ? 0.500 18.581 -3.536 1.00 96.38 394 GLN A O 1
ATOM 3231 N N . LEU A 1 395 ? -1.279 18.151 -4.843 1.00 97.06 395 LEU A N 1
ATOM 3232 C CA . LEU A 1 395 ? -2.249 18.200 -3.749 1.00 97.06 395 LEU A CA 1
ATOM 3233 C C . LEU A 1 395 ? -2.129 16.975 -2.831 1.00 97.06 395 LEU A C 1
ATOM 3235 O O . LEU A 1 395 ? -2.328 17.092 -1.625 1.00 97.06 395 LEU A O 1
ATOM 3239 N N . ALA A 1 396 ? -1.768 15.812 -3.384 1.00 98.19 396 ALA A N 1
ATOM 3240 C CA . ALA A 1 396 ? -1.460 14.627 -2.590 1.00 98.19 396 ALA A CA 1
ATOM 3241 C C . ALA A 1 396 ? -0.310 14.897 -1.608 1.00 98.19 396 ALA A C 1
ATOM 3243 O O . ALA A 1 396 ? -0.451 14.632 -0.416 1.00 98.19 396 ALA A O 1
ATOM 3244 N N . ILE A 1 397 ? 0.781 15.510 -2.084 1.00 98.31 397 ILE A N 1
ATOM 3245 C CA . ILE A 1 397 ? 1.926 15.900 -1.250 1.00 98.31 397 ILE A CA 1
ATOM 3246 C C . ILE A 1 397 ? 1.498 16.841 -0.117 1.00 98.31 397 ILE A C 1
ATOM 3248 O O . ILE A 1 397 ? 1.952 16.653 1.006 1.00 98.31 397 ILE A O 1
ATOM 3252 N N . GLU A 1 398 ? 0.627 17.822 -0.372 1.00 98.12 398 GLU A N 1
ATOM 3253 C CA . GLU A 1 398 ? 0.142 18.748 0.667 1.00 98.12 398 GLU A CA 1
ATOM 3254 C C . GLU A 1 398 ? -0.574 18.002 1.807 1.00 98.12 398 GLU A C 1
ATOM 3256 O O . GLU A 1 398 ? -0.204 18.151 2.974 1.00 98.12 398 GLU A O 1
ATOM 3261 N N . TYR A 1 399 ? -1.535 17.132 1.477 1.00 98.25 399 TYR A N 1
ATOM 3262 C CA . TYR A 1 399 ? -2.262 16.342 2.478 1.00 98.25 399 TYR A CA 1
ATOM 3263 C C . TYR A 1 399 ? -1.361 15.346 3.223 1.00 98.25 399 TYR A C 1
ATOM 3265 O O . TYR A 1 399 ? -1.456 15.222 4.446 1.00 98.25 399 TYR A O 1
ATOM 3273 N N . LEU A 1 400 ? -0.455 14.666 2.514 1.00 98.31 400 LEU A N 1
ATOM 3274 C CA . LEU A 1 400 ? 0.486 13.723 3.122 1.00 98.31 400 LEU A CA 1
ATOM 3275 C C . LEU A 1 400 ? 1.504 14.430 4.030 1.00 98.31 400 LEU A C 1
ATOM 3277 O O . LEU A 1 400 ? 1.903 13.876 5.052 1.00 98.31 400 LEU A O 1
ATOM 3281 N N . GLN A 1 401 ? 1.905 15.662 3.703 1.00 98.00 401 GLN A N 1
ATOM 3282 C CA . GLN A 1 401 ? 2.768 16.475 4.563 1.00 98.00 401 GLN A CA 1
ATOM 3283 C C . GLN A 1 401 ? 2.060 16.896 5.852 1.00 98.00 401 GLN A C 1
ATOM 3285 O O . GLN A 1 401 ? 2.670 16.823 6.919 1.00 98.00 401 GLN A O 1
ATOM 3290 N N . GLU A 1 402 ? 0.788 17.304 5.780 1.00 97.94 402 GLU A N 1
ATOM 3291 C CA . GLU A 1 402 ? -0.008 17.577 6.984 1.00 97.94 402 GLU A CA 1
ATOM 3292 C C . GLU A 1 402 ? -0.139 16.317 7.854 1.00 97.94 402 GLU A C 1
ATOM 3294 O O . GLU A 1 402 ? 0.119 16.385 9.057 1.00 97.94 402 GLU A O 1
ATOM 3299 N N . SER A 1 403 ? -0.448 15.164 7.245 1.00 98.12 403 SER A N 1
ATOM 3300 C CA . SER A 1 403 ? -0.493 13.863 7.930 1.00 98.12 403 SER A CA 1
ATOM 3301 C C . SER A 1 403 ? 0.828 13.546 8.639 1.00 98.12 403 SER A C 1
ATOM 3303 O O . SER A 1 403 ? 0.842 13.327 9.848 1.00 98.12 403 SER A O 1
ATOM 3305 N N . HIS A 1 404 ? 1.953 13.628 7.919 1.00 96.94 404 HIS A N 1
ATOM 3306 C CA . HIS A 1 404 ? 3.297 13.384 8.450 1.00 96.94 404 HIS A CA 1
ATOM 3307 C C . HIS A 1 404 ? 3.604 14.230 9.696 1.00 96.94 404 HIS A C 1
ATOM 3309 O O . HIS A 1 404 ? 4.076 13.702 10.703 1.00 96.94 404 HIS A O 1
ATOM 3315 N N . VAL A 1 405 ? 3.325 15.538 9.648 1.00 97.50 405 VAL A N 1
ATOM 3316 C CA . VAL A 1 405 ? 3.594 16.455 10.769 1.00 97.50 405 VAL A CA 1
ATOM 3317 C C . VAL A 1 405 ? 2.748 16.104 11.994 1.00 97.50 405 VAL A C 1
ATOM 3319 O O . VAL A 1 405 ? 3.230 16.209 13.124 1.00 97.50 405 VAL A O 1
ATOM 3322 N N . ILE A 1 406 ? 1.495 15.691 11.793 1.00 97.31 406 ILE A N 1
ATOM 3323 C CA . ILE A 1 406 ? 0.617 15.295 12.895 1.00 97.31 406 ILE A CA 1
ATOM 3324 C C . ILE A 1 406 ? 1.062 13.954 13.482 1.00 97.31 406 ILE A C 1
ATOM 3326 O O . ILE A 1 406 ? 1.233 13.895 14.698 1.00 97.31 406 ILE A O 1
ATOM 3330 N N . SER A 1 407 ? 1.325 12.934 12.656 1.00 96.31 407 SER A N 1
ATOM 3331 C CA . SER A 1 407 ? 1.834 11.627 13.105 1.00 96.31 407 SER A CA 1
ATOM 3332 C C . SER A 1 407 ? 3.121 11.774 13.921 1.00 96.31 407 SER A C 1
ATOM 3334 O O . SER A 1 407 ? 3.212 11.262 15.037 1.00 96.31 407 SER A O 1
ATOM 3336 N N . GLN A 1 408 ? 4.064 12.601 13.457 1.00 94.56 408 GLN A N 1
ATOM 3337 C CA . GLN A 1 408 ? 5.286 12.905 14.207 1.00 94.56 408 GLN A CA 1
ATOM 3338 C C . GLN A 1 408 ? 4.998 13.579 15.562 1.00 94.56 408 GLN A C 1
ATOM 3340 O O . GLN A 1 408 ? 5.662 13.294 16.559 1.00 94.56 408 GLN A O 1
ATOM 3345 N N . ARG A 1 409 ? 4.008 14.481 15.628 1.00 95.81 409 ARG A N 1
ATOM 3346 C CA . ARG A 1 409 ? 3.630 15.175 16.871 1.00 95.81 409 ARG A CA 1
ATOM 3347 C C . ARG A 1 409 ? 2.988 14.236 17.894 1.00 95.81 409 ARG A C 1
ATOM 3349 O O . ARG A 1 409 ? 3.236 14.416 19.085 1.00 95.81 409 ARG A O 1
ATOM 3356 N N . VAL A 1 410 ? 2.160 13.290 17.449 1.00 94.88 410 VAL A N 1
ATOM 3357 C CA . VAL A 1 410 ? 1.492 12.316 18.334 1.00 94.88 410 VAL A CA 1
ATOM 3358 C C . VAL A 1 410 ? 2.374 11.109 18.669 1.00 94.88 410 VAL A C 1
ATOM 3360 O O . VAL A 1 410 ? 2.041 10.356 19.576 1.00 94.88 410 VAL A O 1
ATOM 3363 N N . GLY A 1 411 ? 3.521 10.956 17.997 1.00 93.31 411 GLY A N 1
ATOM 3364 C CA . GLY A 1 411 ? 4.442 9.834 18.195 1.00 93.31 411 GLY A CA 1
ATOM 3365 C C . GLY A 1 411 ? 4.051 8.565 17.432 1.00 93.31 411 GLY A C 1
ATOM 3366 O O . GLY A 1 411 ? 4.544 7.490 17.760 1.00 93.31 411 GLY A O 1
ATOM 3367 N N . ASP A 1 412 ? 3.189 8.686 16.421 1.00 92.69 412 ASP A N 1
ATOM 3368 C CA . ASP A 1 412 ? 2.795 7.603 15.519 1.00 92.69 412 ASP A CA 1
ATOM 3369 C C . ASP A 1 412 ? 3.882 7.395 14.454 1.00 92.69 412 ASP A C 1
ATOM 3371 O O . ASP A 1 412 ? 3.873 8.009 13.384 1.00 92.69 412 ASP A O 1
ATOM 3375 N N . GLN A 1 413 ? 4.866 6.558 14.784 1.00 93.75 413 GLN A N 1
ATOM 3376 C CA . GLN A 1 413 ? 6.010 6.287 13.912 1.00 93.75 413 GLN A CA 1
ATOM 3377 C C . GLN A 1 413 ? 5.605 5.537 12.632 1.00 93.75 413 GLN A C 1
ATOM 3379 O O . GLN A 1 413 ? 6.174 5.795 11.571 1.00 93.75 413 GLN A O 1
ATOM 3384 N N . GLU A 1 414 ? 4.608 4.650 12.698 1.00 91.44 414 GLU A N 1
ATOM 3385 C CA . GLU A 1 414 ? 4.112 3.925 11.522 1.00 91.44 414 GLU A CA 1
ATOM 3386 C C . GLU A 1 414 ? 3.430 4.874 10.533 1.00 91.44 414 GLU A C 1
ATOM 3388 O O . GLU A 1 414 ? 3.776 4.883 9.348 1.00 91.44 414 GLU A O 1
ATOM 3393 N N . GLY A 1 415 ? 2.517 5.728 11.010 1.00 93.25 415 GLY A N 1
ATOM 3394 C CA . GLY A 1 415 ? 1.866 6.738 10.173 1.00 93.25 415 GLY A CA 1
ATOM 3395 C C . GLY A 1 415 ? 2.842 7.789 9.636 1.00 93.25 415 GLY A C 1
ATOM 3396 O O . GLY A 1 415 ? 2.683 8.263 8.503 1.00 93.25 415 GLY A O 1
ATOM 3397 N N . GLU A 1 416 ? 3.898 8.117 10.395 1.00 96.25 416 GLU A N 1
ATOM 3398 C CA . GLU A 1 416 ? 4.993 8.973 9.926 1.00 96.25 416 GLU A CA 1
ATOM 3399 C C . GLU A 1 416 ? 5.704 8.344 8.719 1.00 96.25 416 GLU A C 1
ATOM 3401 O O . GLU A 1 416 ? 5.865 9.008 7.688 1.00 96.25 416 GLU A O 1
ATOM 3406 N N . ALA A 1 417 ? 6.092 7.070 8.827 1.00 96.56 417 ALA A N 1
ATOM 3407 C CA . ALA A 1 417 ? 6.776 6.333 7.769 1.00 96.56 417 ALA A CA 1
ATOM 3408 C C . ALA A 1 417 ? 5.891 6.156 6.525 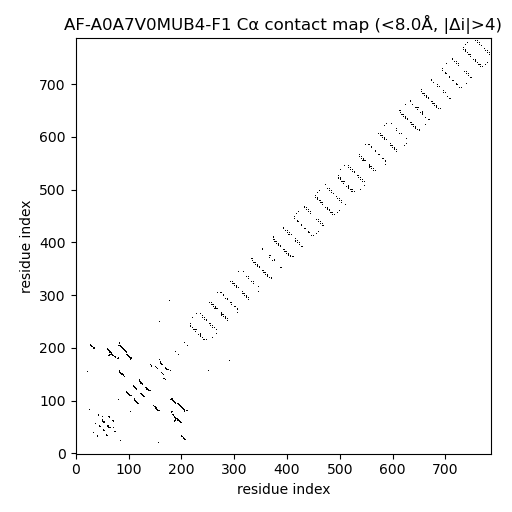1.00 96.56 417 ALA A C 1
ATOM 3410 O O . ALA A 1 417 ? 6.343 6.442 5.415 1.00 96.56 417 ALA A O 1
ATOM 3411 N N . GLN A 1 418 ? 4.618 5.786 6.710 1.00 96.31 418 GLN A N 1
ATOM 3412 C CA . GLN A 1 418 ? 3.644 5.648 5.619 1.00 96.31 418 GLN A CA 1
ATOM 3413 C C . GLN A 1 418 ? 3.462 6.961 4.856 1.00 96.31 418 GLN A C 1
ATOM 3415 O O . GLN A 1 418 ? 3.519 6.982 3.626 1.00 96.31 418 GLN A O 1
ATOM 3420 N N . SER A 1 419 ? 3.302 8.076 5.576 1.00 97.62 419 SER A N 1
ATOM 3421 C CA . SER A 1 419 ? 3.149 9.392 4.952 1.00 97.62 419 SER A CA 1
ATOM 3422 C C . SER A 1 419 ? 4.402 9.785 4.160 1.00 97.62 419 SER A C 1
ATOM 3424 O O . SER A 1 419 ? 4.284 10.307 3.053 1.00 97.62 419 SER A O 1
ATOM 3426 N N . LEU A 1 420 ? 5.605 9.511 4.684 1.00 97.88 420 LEU A N 1
ATOM 3427 C CA . LEU A 1 420 ? 6.861 9.778 3.973 1.00 97.88 420 LEU A CA 1
ATOM 3428 C C . LEU A 1 420 ? 7.028 8.901 2.727 1.00 97.88 420 LEU A C 1
ATOM 3430 O O . LEU A 1 420 ? 7.407 9.440 1.688 1.00 97.88 420 LEU A O 1
ATOM 3434 N N . ASN A 1 421 ? 6.720 7.601 2.799 1.00 96.81 421 ASN A N 1
ATOM 3435 C CA . ASN A 1 421 ? 6.825 6.713 1.639 1.00 96.81 421 ASN A CA 1
ATOM 3436 C C . ASN A 1 421 ? 5.884 7.169 0.518 1.00 96.81 421 ASN A C 1
ATOM 3438 O O . ASN A 1 421 ? 6.326 7.351 -0.609 1.00 96.81 421 ASN A O 1
ATOM 3442 N N . SER A 1 422 ? 4.630 7.498 0.849 1.00 97.62 422 SER A N 1
ATOM 3443 C CA . SER A 1 422 ? 3.661 8.002 -0.134 1.00 97.62 422 SER A CA 1
ATOM 3444 C C . SER A 1 422 ? 4.021 9.381 -0.705 1.00 97.62 422 SER A C 1
ATOM 3446 O O . SER A 1 422 ? 3.677 9.686 -1.847 1.00 97.62 422 SER A O 1
ATOM 3448 N N . ILE A 1 423 ? 4.734 10.235 0.044 1.00 98.25 423 ILE A N 1
ATOM 3449 C CA . ILE A 1 423 ? 5.320 11.464 -0.523 1.00 98.25 423 ILE A CA 1
ATOM 3450 C C . ILE A 1 423 ? 6.418 11.109 -1.535 1.00 98.25 423 ILE A C 1
ATOM 3452 O O . ILE A 1 423 ? 6.507 11.761 -2.578 1.00 98.25 423 ILE A O 1
ATOM 3456 N N . GLY A 1 424 ? 7.230 10.089 -1.243 1.00 97.50 424 GLY A N 1
ATOM 3457 C CA . GLY A 1 424 ? 8.200 9.520 -2.177 1.00 97.50 424 GLY A CA 1
ATOM 3458 C C . GLY A 1 424 ? 7.538 9.070 -3.481 1.00 97.50 424 GLY A C 1
ATOM 3459 O O . GLY A 1 424 ? 7.906 9.584 -4.540 1.00 97.50 424 GLY A O 1
ATOM 3460 N N . ASP A 1 425 ? 6.466 8.274 -3.386 1.00 97.25 425 ASP A N 1
ATOM 3461 C CA . ASP A 1 425 ? 5.675 7.801 -4.535 1.00 97.25 425 ASP A CA 1
ATOM 3462 C C . ASP A 1 425 ? 5.160 8.971 -5.394 1.00 97.25 425 ASP A C 1
ATOM 3464 O O . ASP A 1 425 ? 5.179 8.930 -6.627 1.00 97.25 425 ASP A O 1
ATOM 3468 N N . CYS A 1 426 ? 4.714 10.061 -4.754 1.00 97.44 426 CYS A N 1
ATOM 3469 C CA . CYS A 1 426 ? 4.270 11.266 -5.459 1.00 97.44 426 CYS A CA 1
ATOM 3470 C C . CYS A 1 426 ? 5.410 11.940 -6.239 1.00 97.44 426 CYS A C 1
ATOM 3472 O O . CYS A 1 426 ? 5.191 12.417 -7.353 1.00 97.44 426 CYS A O 1
ATOM 3474 N N . TYR A 1 427 ? 6.614 12.014 -5.665 1.00 97.75 427 TYR A N 1
ATOM 3475 C CA . TYR A 1 427 ? 7.778 12.578 -6.353 1.00 97.75 427 TYR A CA 1
ATOM 3476 C C . TYR A 1 427 ? 8.285 11.672 -7.476 1.00 97.75 427 TYR A C 1
ATOM 3478 O O . TYR A 1 427 ? 8.707 12.193 -8.509 1.00 97.75 427 TYR A O 1
ATOM 3486 N N . GLU A 1 428 ? 8.189 10.351 -7.319 1.00 95.38 428 GLU A N 1
ATOM 3487 C CA . GLU A 1 428 ? 8.472 9.397 -8.393 1.00 95.38 428 GLU A CA 1
ATOM 3488 C C . GLU A 1 428 ? 7.519 9.613 -9.574 1.00 95.38 428 GLU A C 1
ATOM 3490 O O . GLU A 1 428 ? 7.962 9.756 -10.714 1.00 95.38 428 GLU A O 1
ATOM 3495 N N . ALA A 1 429 ? 6.218 9.759 -9.304 1.00 94.38 429 ALA A N 1
ATOM 3496 C CA . ALA A 1 429 ? 5.216 10.039 -10.333 1.00 94.38 429 ALA A CA 1
ATOM 3497 C C . ALA A 1 429 ? 5.406 11.407 -11.025 1.00 94.38 429 ALA A C 1
ATOM 3499 O O . ALA A 1 429 ? 4.955 11.606 -12.155 1.00 94.38 429 ALA A O 1
ATOM 3500 N N . LEU A 1 430 ? 6.091 12.348 -10.365 1.00 94.06 430 LEU A N 1
ATOM 3501 C CA . LEU A 1 430 ? 6.530 13.632 -10.928 1.00 94.06 430 LEU A CA 1
ATOM 3502 C C . LEU A 1 430 ? 7.899 13.555 -11.634 1.00 94.06 430 LEU A C 1
ATOM 3504 O O . LEU A 1 430 ? 8.403 14.586 -12.083 1.00 94.06 430 LEU A O 1
ATOM 3508 N N . GLU A 1 431 ? 8.494 12.364 -11.736 1.00 93.75 431 GLU A N 1
ATOM 3509 C CA . GLU A 1 431 ? 9.828 12.091 -12.287 1.00 93.75 431 GLU A CA 1
ATOM 3510 C C . GLU A 1 431 ? 10.984 12.803 -11.541 1.00 93.75 431 GLU A C 1
ATOM 3512 O O . GLU A 1 431 ? 12.099 12.918 -12.059 1.00 93.75 431 GLU A O 1
ATOM 3517 N N . ASP A 1 432 ? 10.763 13.254 -10.298 1.00 96.31 432 ASP A N 1
ATOM 3518 C CA . ASP A 1 432 ? 11.809 13.786 -9.411 1.00 96.31 432 ASP A CA 1
ATOM 3519 C C . ASP A 1 432 ? 12.371 12.670 -8.517 1.00 96.31 432 ASP A C 1
ATOM 3521 O O . ASP A 1 432 ? 12.238 12.666 -7.290 1.00 96.31 432 ASP A O 1
ATOM 3525 N N . TYR A 1 433 ? 13.039 11.709 -9.161 1.00 96.00 433 TYR A N 1
ATOM 3526 C CA . TYR A 1 433 ? 13.597 10.516 -8.511 1.00 96.00 433 TYR A CA 1
ATOM 3527 C C . TYR A 1 433 ? 14.616 10.834 -7.406 1.00 96.00 433 TYR A C 1
ATOM 3529 O O . TYR A 1 433 ? 14.832 10.026 -6.506 1.00 96.00 433 TYR A O 1
ATOM 3537 N N . ARG A 1 434 ? 15.248 12.020 -7.437 1.00 96.56 434 ARG A N 1
ATOM 3538 C CA . ARG A 1 434 ? 16.165 12.440 -6.366 1.00 96.56 434 ARG A CA 1
ATOM 3539 C C . ARG A 1 434 ? 15.400 12.720 -5.083 1.00 96.56 434 ARG A C 1
ATOM 3541 O O . ARG A 1 434 ? 15.741 12.150 -4.052 1.00 96.56 434 ARG A O 1
ATOM 3548 N N . ARG A 1 435 ? 14.357 13.553 -5.144 1.00 96.81 435 ARG A N 1
ATOM 3549 C CA . ARG A 1 435 ? 13.529 13.822 -3.961 1.00 96.81 435 ARG A CA 1
ATOM 3550 C C . ARG A 1 435 ? 12.800 12.574 -3.496 1.00 96.81 435 ARG A C 1
ATOM 3552 O O . ARG A 1 435 ? 12.763 12.343 -2.295 1.00 96.81 435 ARG A O 1
ATOM 3559 N N . ALA A 1 436 ? 12.285 11.765 -4.423 1.00 97.94 436 ALA A N 1
ATOM 3560 C CA . ALA A 1 436 ? 11.658 10.492 -4.082 1.00 97.94 436 ALA A CA 1
ATOM 3561 C C . ALA A 1 436 ? 12.597 9.634 -3.216 1.00 97.94 436 ALA A C 1
ATOM 3563 O O . ALA A 1 436 ? 12.233 9.265 -2.100 1.00 97.94 436 ALA A O 1
ATOM 3564 N N . SER A 1 437 ? 13.852 9.449 -3.651 1.00 97.06 437 SER A N 1
ATOM 3565 C CA . SER A 1 437 ? 14.834 8.669 -2.887 1.00 97.06 437 SER A CA 1
ATOM 3566 C C . SER A 1 437 ? 15.103 9.217 -1.477 1.00 97.06 437 SER A C 1
ATOM 3568 O O . SER A 1 437 ? 15.193 8.442 -0.531 1.00 97.06 437 SER A O 1
ATOM 3570 N N . GLU A 1 438 ? 15.141 10.542 -1.289 1.00 97.75 438 GLU A N 1
ATOM 3571 C CA . GLU A 1 438 ? 15.311 11.149 0.041 1.00 97.75 438 GLU A CA 1
ATOM 3572 C C . GLU A 1 438 ? 14.139 10.822 0.985 1.00 97.75 438 GLU A C 1
ATOM 3574 O O . GLU A 1 438 ? 14.342 10.597 2.180 1.00 97.75 438 GLU A O 1
ATOM 3579 N N . PHE A 1 439 ? 12.905 10.800 0.471 1.00 98.06 439 PHE A N 1
ATOM 3580 C CA . PHE A 1 439 ? 11.722 10.470 1.269 1.00 98.06 439 PHE A CA 1
ATOM 3581 C C . PHE A 1 439 ? 11.635 8.972 1.583 1.00 98.06 439 PHE A C 1
ATOM 3583 O O . PHE A 1 439 ? 11.393 8.627 2.742 1.00 98.06 439 PHE A O 1
ATOM 3590 N N . HIS A 1 440 ? 11.919 8.097 0.614 1.00 97.88 440 HIS A N 1
ATOM 3591 C CA . HIS A 1 440 ? 11.959 6.650 0.848 1.00 97.88 440 HIS A CA 1
ATOM 3592 C C . HIS A 1 440 ? 13.082 6.247 1.818 1.00 97.88 440 HIS A C 1
ATOM 3594 O O . HIS A 1 440 ? 12.853 5.409 2.684 1.00 97.88 440 HIS A O 1
ATOM 3600 N N . GLU A 1 441 ? 14.264 6.879 1.770 1.00 97.75 441 GLU A N 1
ATOM 3601 C CA . GLU A 1 441 ? 15.343 6.634 2.747 1.00 97.75 441 GLU A CA 1
ATOM 3602 C C . GLU A 1 441 ? 14.920 7.010 4.179 1.00 97.75 441 GLU A C 1
ATOM 3604 O O . GLU A 1 441 ? 15.251 6.310 5.140 1.00 97.75 441 GLU A O 1
ATOM 3609 N N . ARG A 1 442 ? 14.157 8.101 4.341 1.00 97.94 442 ARG A N 1
ATOM 3610 C CA . ARG A 1 442 ? 13.616 8.505 5.648 1.00 97.94 442 ARG A CA 1
ATOM 3611 C C . ARG A 1 442 ? 12.540 7.542 6.146 1.00 97.94 442 ARG A C 1
ATOM 3613 O O . ARG A 1 442 ? 12.573 7.193 7.322 1.00 97.94 442 ARG A O 1
ATOM 3620 N N . ALA A 1 443 ? 11.623 7.116 5.276 1.00 97.75 443 ALA A N 1
ATOM 3621 C CA . ALA A 1 443 ? 10.601 6.123 5.613 1.00 97.75 443 ALA A CA 1
ATOM 3622 C C . ALA A 1 443 ? 11.245 4.788 6.021 1.00 97.75 443 ALA A C 1
ATOM 3624 O O . ALA A 1 443 ? 10.959 4.274 7.100 1.00 97.75 443 ALA A O 1
ATOM 3625 N N . LEU A 1 444 ? 12.209 4.305 5.230 1.00 97.75 444 LEU A N 1
ATOM 3626 C CA . LEU A 1 444 ? 12.993 3.101 5.505 1.00 97.75 444 LEU A CA 1
ATOM 3627 C C . LEU A 1 444 ? 13.648 3.144 6.891 1.00 97.75 444 LEU A C 1
ATOM 3629 O O . LEU A 1 444 ? 13.571 2.178 7.647 1.00 97.75 444 LEU A O 1
ATOM 3633 N N . ALA A 1 445 ? 14.272 4.268 7.252 1.00 97.50 445 ALA A N 1
ATOM 3634 C CA . ALA A 1 445 ? 14.918 4.413 8.553 1.00 97.50 445 ALA A CA 1
ATOM 3635 C C . ALA A 1 445 ? 13.936 4.262 9.728 1.00 97.50 445 ALA A C 1
ATOM 3637 O O . ALA A 1 445 ? 14.333 3.744 10.771 1.00 97.50 445 ALA A O 1
ATOM 3638 N N . ILE A 1 446 ? 12.683 4.703 9.568 1.00 96.75 446 ILE A N 1
ATOM 3639 C CA . ILE A 1 446 ? 11.637 4.557 10.586 1.00 96.75 446 ILE A CA 1
ATOM 3640 C C . ILE A 1 446 ? 11.095 3.125 10.588 1.00 96.75 446 ILE A C 1
ATOM 3642 O O . ILE A 1 446 ? 11.029 2.527 11.658 1.00 96.75 446 ILE A O 1
ATOM 3646 N N . TYR A 1 447 ? 10.805 2.536 9.422 1.00 96.69 447 TYR A N 1
ATOM 3647 C CA . TYR A 1 447 ? 10.356 1.142 9.323 1.00 96.69 447 TYR A CA 1
ATOM 3648 C C . TYR A 1 447 ? 11.342 0.161 9.972 1.00 96.69 447 TYR A C 1
ATOM 3650 O O . TYR A 1 447 ? 10.937 -0.684 10.771 1.00 96.69 447 TYR A O 1
ATOM 3658 N N . CYS A 1 448 ? 12.648 0.351 9.758 1.00 93.19 448 CYS A N 1
ATOM 3659 C CA . CYS A 1 448 ? 13.689 -0.418 10.444 1.00 93.19 448 CYS A CA 1
ATOM 3660 C C . CYS A 1 448 ? 13.681 -0.235 11.974 1.00 93.19 448 CYS A C 1
ATOM 3662 O O . CYS A 1 448 ? 14.063 -1.151 12.700 1.00 93.19 448 CYS A O 1
ATOM 3664 N N . GLN A 1 449 ? 13.306 0.947 12.477 1.00 93.88 449 GLN A N 1
ATOM 3665 C CA . GLN A 1 449 ? 13.258 1.228 13.918 1.00 93.88 449 GLN A CA 1
ATOM 3666 C C . GLN A 1 449 ? 12.046 0.589 14.591 1.00 93.88 449 GLN A C 1
ATOM 3668 O O . GLN A 1 449 ? 12.192 0.060 15.692 1.00 93.88 449 GLN A O 1
ATOM 3673 N N . VAL A 1 450 ? 10.879 0.639 13.943 1.00 91.31 450 VAL A N 1
ATOM 3674 C CA . VAL A 1 450 ? 9.639 0.045 14.469 1.00 91.31 450 VAL A CA 1
ATOM 3675 C C . VAL A 1 450 ? 9.562 -1.464 14.226 1.00 91.31 450 VAL A C 1
ATOM 3677 O O . VAL A 1 450 ? 8.784 -2.145 14.877 1.00 91.31 450 VAL A O 1
ATOM 3680 N N . GLY A 1 451 ? 10.408 -2.008 13.344 1.00 89.38 451 GLY A N 1
ATOM 3681 C CA . GLY A 1 451 ? 10.434 -3.437 13.024 1.00 89.38 451 GLY A CA 1
ATOM 3682 C C . GLY A 1 451 ? 9.406 -3.860 11.971 1.00 89.38 451 GLY A C 1
ATOM 3683 O O . GLY A 1 451 ? 9.177 -5.059 11.799 1.00 89.38 451 GLY A O 1
ATOM 3684 N N . ASP A 1 452 ? 8.821 -2.911 11.235 1.00 90.94 452 ASP A N 1
ATOM 3685 C CA . ASP A 1 452 ? 7.898 -3.196 10.135 1.00 90.94 452 ASP A CA 1
ATOM 3686 C C . ASP A 1 452 ? 8.672 -3.692 8.905 1.00 90.94 452 ASP A C 1
ATOM 3688 O O . ASP A 1 452 ? 9.159 -2.928 8.066 1.00 90.94 452 ASP A O 1
ATOM 3692 N N . ARG A 1 453 ? 8.768 -5.019 8.795 1.00 92.94 453 ARG A N 1
ATOM 3693 C CA . ARG A 1 453 ? 9.446 -5.702 7.687 1.00 92.94 453 ARG A CA 1
ATOM 3694 C C . ARG A 1 453 ? 8.751 -5.492 6.341 1.00 92.94 453 ARG A C 1
ATOM 3696 O O . ARG A 1 453 ? 9.428 -5.520 5.316 1.00 92.94 453 ARG A O 1
ATOM 3703 N N . GLN A 1 454 ? 7.430 -5.294 6.320 1.00 93.44 454 GLN A N 1
ATOM 3704 C CA . GLN A 1 454 ? 6.704 -5.037 5.075 1.00 93.44 454 GLN A CA 1
ATOM 3705 C C . GLN A 1 454 ? 7.047 -3.638 4.552 1.00 93.44 454 GLN A C 1
ATOM 3707 O O . GLN A 1 454 ? 7.394 -3.497 3.379 1.00 93.44 454 GLN A O 1
ATOM 3712 N N . GLY A 1 455 ? 6.994 -2.627 5.424 1.00 94.38 455 GLY A N 1
ATOM 3713 C CA . GLY A 1 455 ? 7.387 -1.256 5.101 1.00 94.38 455 GLY A CA 1
ATOM 3714 C C . GLY A 1 455 ? 8.852 -1.158 4.669 1.00 94.38 455 GLY A C 1
ATOM 3715 O O . GLY A 1 455 ? 9.151 -0.553 3.641 1.00 94.38 455 GLY A O 1
ATOM 3716 N N . GLU A 1 456 ? 9.759 -1.843 5.377 1.00 96.50 456 GLU A N 1
ATOM 3717 C CA . GLU A 1 456 ? 11.184 -1.918 5.023 1.00 96.50 456 GLU A CA 1
ATOM 3718 C C . GLU A 1 456 ? 11.386 -2.457 3.597 1.00 96.50 456 GLU A C 1
ATOM 3720 O O . GLU A 1 456 ? 12.075 -1.840 2.781 1.00 96.50 456 GLU A O 1
ATOM 3725 N N . ALA A 1 457 ? 10.747 -3.584 3.268 1.00 96.88 457 ALA A N 1
ATOM 3726 C CA . ALA A 1 457 ? 10.851 -4.201 1.948 1.00 96.88 457 ALA A CA 1
ATOM 3727 C C . ALA A 1 457 ? 10.278 -3.320 0.827 1.00 96.88 457 ALA A C 1
ATOM 3729 O O . ALA A 1 457 ? 10.841 -3.307 -0.275 1.00 96.88 457 ALA A O 1
ATOM 3730 N N . SER A 1 458 ? 9.190 -2.590 1.104 1.00 96.31 458 SER A N 1
ATOM 3731 C CA . SER A 1 458 ? 8.574 -1.652 0.159 1.00 96.31 458 SER A CA 1
ATOM 3732 C C . SER A 1 458 ? 9.498 -0.480 -0.117 1.00 96.31 458 SER A C 1
ATOM 3734 O O . SER A 1 458 ? 9.903 -0.308 -1.261 1.00 96.31 458 SER A O 1
ATOM 3736 N N . SER A 1 459 ? 9.950 0.239 0.916 1.00 97.00 459 SER A N 1
ATOM 3737 C CA . SER A 1 459 ? 10.832 1.394 0.725 1.00 97.00 459 SER A CA 1
ATOM 3738 C C . SER A 1 459 ? 12.156 1.020 0.048 1.00 97.00 459 SER A C 1
ATOM 3740 O O . SER A 1 459 ? 12.671 1.793 -0.756 1.00 97.00 459 SER A O 1
ATOM 3742 N N . LEU A 1 460 ? 12.712 -0.171 0.314 1.00 98.06 460 LEU A N 1
ATOM 3743 C CA . LEU A 1 460 ? 13.878 -0.688 -0.418 1.00 98.06 460 LEU A CA 1
ATOM 3744 C C . LEU A 1 460 ? 13.569 -0.950 -1.901 1.00 98.06 460 LEU A C 1
ATOM 3746 O O . LEU A 1 460 ? 14.411 -0.684 -2.758 1.00 98.06 460 LEU A O 1
ATOM 3750 N N . SER A 1 461 ? 12.381 -1.469 -2.220 1.00 97.19 461 SER A N 1
ATOM 3751 C CA . SER A 1 461 ? 11.954 -1.654 -3.610 1.00 97.19 461 SER A CA 1
ATOM 3752 C C . SER A 1 461 ? 11.830 -0.311 -4.331 1.00 97.19 461 SER A C 1
ATOM 3754 O O . SER A 1 461 ? 12.391 -0.156 -5.415 1.00 97.19 461 SER A O 1
ATOM 3756 N N . ASP A 1 462 ? 11.171 0.660 -3.698 1.00 97.12 462 ASP A N 1
ATOM 3757 C CA . ASP A 1 462 ? 10.924 1.998 -4.250 1.00 97.12 462 ASP A CA 1
ATOM 3758 C C . ASP A 1 462 ? 12.249 2.763 -4.453 1.00 97.12 462 ASP A C 1
ATOM 3760 O O . ASP A 1 462 ? 12.484 3.400 -5.484 1.00 97.12 462 ASP A O 1
ATOM 3764 N N . LEU A 1 463 ? 13.204 2.614 -3.523 1.00 97.81 463 LEU A N 1
ATOM 3765 C CA . LEU A 1 463 ? 14.576 3.104 -3.701 1.00 97.81 463 LEU A CA 1
ATOM 3766 C C . LEU A 1 463 ? 15.278 2.441 -4.885 1.00 97.81 463 LEU A C 1
ATOM 3768 O O . LEU A 1 463 ? 15.959 3.120 -5.657 1.00 97.81 463 LEU A O 1
ATOM 3772 N N . GLY A 1 464 ? 15.113 1.128 -5.034 1.00 97.00 464 GLY A N 1
ATOM 3773 C CA . GLY A 1 464 ? 15.598 0.374 -6.182 1.00 97.00 464 GLY A CA 1
ATOM 3774 C C . GLY A 1 464 ? 15.155 0.986 -7.510 1.00 97.00 464 GLY A C 1
ATOM 3775 O O . GLY A 1 464 ? 15.984 1.234 -8.392 1.00 97.00 464 GLY A O 1
ATOM 3776 N N . ASP A 1 465 ? 13.869 1.304 -7.612 1.00 95.62 465 ASP A N 1
ATOM 3777 C CA . ASP A 1 465 ? 13.262 1.887 -8.807 1.00 95.62 465 ASP A CA 1
ATOM 3778 C C . ASP A 1 465 ? 13.731 3.333 -9.035 1.00 95.62 465 ASP A C 1
ATOM 3780 O O . ASP A 1 465 ? 14.157 3.684 -10.143 1.00 95.62 465 ASP A O 1
ATOM 3784 N N . CYS A 1 466 ? 13.809 4.145 -7.978 1.00 96.56 466 CYS A N 1
ATOM 3785 C CA . CYS A 1 466 ? 14.391 5.488 -8.041 1.00 96.56 466 CYS A CA 1
ATOM 3786 C C . CYS A 1 466 ? 15.829 5.472 -8.586 1.00 96.56 466 CYS A C 1
ATOM 3788 O O . CYS A 1 466 ? 16.165 6.222 -9.508 1.00 96.56 466 CYS A O 1
ATOM 3790 N N . TYR A 1 467 ? 16.696 4.608 -8.050 1.00 97.00 467 TYR A N 1
ATOM 3791 C CA . TYR A 1 467 ? 18.091 4.520 -8.492 1.00 97.00 467 TYR A CA 1
ATOM 3792 C C . TYR A 1 467 ? 18.232 3.936 -9.905 1.00 97.00 467 TYR A C 1
ATOM 3794 O O . TYR A 1 467 ? 19.146 4.338 -10.631 1.00 97.00 467 TYR A O 1
ATOM 3802 N N . TYR A 1 468 ? 17.310 3.069 -10.339 1.00 96.00 468 TYR A N 1
ATOM 3803 C CA . TYR A 1 468 ? 17.231 2.620 -11.730 1.00 96.00 468 TYR A CA 1
ATOM 3804 C C . TYR A 1 468 ? 16.975 3.800 -12.679 1.00 96.00 468 TYR A C 1
ATOM 3806 O O . TYR A 1 468 ? 17.678 3.953 -13.681 1.00 96.00 468 TYR A O 1
ATOM 3814 N N . HIS A 1 469 ? 16.027 4.678 -12.342 1.00 93.25 469 HIS A N 1
ATOM 3815 C CA . HIS A 1 469 ? 15.717 5.870 -13.135 1.00 93.25 469 HIS A CA 1
ATOM 3816 C C . HIS A 1 469 ? 16.796 6.962 -13.071 1.00 93.25 469 HIS A C 1
ATOM 3818 O O . HIS A 1 469 ? 16.965 7.716 -14.030 1.00 93.25 469 HIS A O 1
ATOM 3824 N N . LEU A 1 470 ? 17.574 7.015 -11.987 1.00 93.69 470 LEU A N 1
ATOM 3825 C CA . LEU A 1 470 ? 18.773 7.856 -11.870 1.00 93.69 470 LEU A CA 1
ATOM 3826 C C . LEU A 1 470 ? 19.998 7.291 -12.613 1.00 93.69 470 LEU A C 1
ATOM 3828 O O . LEU A 1 470 ? 21.065 7.907 -12.569 1.00 93.69 470 LEU A O 1
ATOM 3832 N N . GLU A 1 471 ? 19.849 6.151 -13.293 1.00 92.94 471 GLU A N 1
ATOM 3833 C CA . GLU A 1 471 ? 20.898 5.424 -14.018 1.00 92.94 471 GLU A CA 1
ATOM 3834 C C . GLU A 1 471 ? 22.038 4.884 -13.124 1.00 92.94 471 GLU A C 1
ATOM 3836 O O . GLU A 1 471 ? 23.091 4.477 -13.625 1.00 92.94 471 GLU A O 1
ATOM 3841 N N . ASP A 1 472 ? 21.834 4.811 -11.803 1.00 95.31 472 ASP A N 1
ATOM 3842 C CA . ASP A 1 472 ? 22.740 4.135 -10.863 1.00 95.31 472 ASP A CA 1
ATOM 3843 C C . ASP A 1 472 ? 22.275 2.690 -10.635 1.00 95.31 472 ASP A C 1
ATOM 3845 O O . ASP A 1 472 ? 21.777 2.295 -9.577 1.00 95.31 472 ASP A O 1
ATOM 3849 N N . TYR A 1 473 ? 22.433 1.879 -11.682 1.00 94.12 473 TYR A N 1
ATOM 3850 C CA . TYR A 1 473 ? 21.932 0.503 -11.715 1.00 94.12 473 TYR A CA 1
ATOM 3851 C C . TYR A 1 473 ? 22.552 -0.403 -10.642 1.00 94.12 473 TYR A C 1
ATOM 3853 O O . TYR A 1 473 ? 21.942 -1.393 -10.252 1.00 94.12 473 TYR A O 1
ATOM 3861 N N . TRP A 1 474 ? 23.758 -0.093 -10.156 1.00 95.38 474 TRP A N 1
ATOM 3862 C CA . TRP A 1 474 ? 24.408 -0.903 -9.123 1.00 95.38 474 TRP A CA 1
ATOM 3863 C C . TRP A 1 474 ? 23.780 -0.684 -7.750 1.00 95.38 474 TRP A C 1
ATOM 3865 O O . TRP A 1 474 ? 23.557 -1.662 -7.039 1.00 95.38 474 TRP A O 1
ATOM 3875 N N . ARG A 1 475 ? 23.441 0.564 -7.395 1.00 96.38 475 ARG A N 1
ATOM 3876 C CA . ARG A 1 475 ? 22.659 0.838 -6.178 1.00 96.38 475 ARG A CA 1
ATOM 3877 C C . ARG A 1 475 ? 21.249 0.278 -6.277 1.00 96.38 475 ARG A C 1
ATOM 3879 O O . ARG A 1 475 ? 20.779 -0.312 -5.313 1.00 96.38 475 ARG A O 1
ATOM 3886 N N . ALA A 1 476 ? 20.614 0.408 -7.443 1.00 97.81 476 ALA A N 1
ATOM 3887 C CA . ALA A 1 476 ? 19.300 -0.179 -7.686 1.00 97.81 476 ALA A CA 1
ATOM 3888 C C . ALA A 1 476 ? 19.296 -1.688 -7.390 1.00 97.81 476 ALA A C 1
ATOM 3890 O O . ALA A 1 476 ? 18.453 -2.179 -6.646 1.00 97.81 476 ALA A O 1
ATOM 3891 N N . ILE A 1 477 ? 20.292 -2.417 -7.908 1.00 98.00 477 ILE A N 1
ATOM 3892 C CA . ILE A 1 477 ? 20.445 -3.856 -7.658 1.00 98.00 477 ILE A CA 1
ATOM 3893 C C . ILE A 1 477 ? 20.622 -4.161 -6.167 1.00 98.00 477 ILE A C 1
ATOM 3895 O O . ILE A 1 477 ? 20.010 -5.110 -5.685 1.00 98.00 477 ILE A O 1
ATOM 3899 N N . ASP A 1 478 ? 21.434 -3.387 -5.443 1.00 97.94 478 ASP A N 1
ATOM 3900 C CA . ASP A 1 478 ? 21.671 -3.604 -4.011 1.00 97.94 478 ASP A CA 1
ATOM 3901 C C . ASP A 1 478 ? 20.372 -3.483 -3.196 1.00 97.94 478 ASP A C 1
ATOM 3903 O O . ASP A 1 478 ? 20.003 -4.411 -2.474 1.00 97.94 478 ASP A O 1
ATOM 3907 N N . PHE A 1 479 ? 19.618 -2.398 -3.393 1.00 98.25 479 PHE A N 1
ATOM 3908 C CA . PHE A 1 479 ? 18.339 -2.189 -2.711 1.00 98.25 479 PHE A CA 1
ATOM 3909 C C . PHE A 1 479 ? 17.290 -3.246 -3.078 1.00 98.25 479 PHE A C 1
ATOM 3911 O O . PHE A 1 479 ? 16.645 -3.815 -2.195 1.00 98.25 479 PHE A O 1
ATOM 3918 N N . LEU A 1 480 ? 17.162 -3.587 -4.365 1.00 98.12 480 LEU A N 1
ATOM 3919 C CA . LEU A 1 480 ? 16.206 -4.600 -4.820 1.00 98.12 480 LEU A CA 1
ATOM 3920 C C . LEU A 1 480 ? 16.557 -6.010 -4.318 1.00 98.12 480 LEU A C 1
ATOM 3922 O O . LEU A 1 480 ? 15.655 -6.803 -4.050 1.00 98.12 480 LEU A O 1
ATOM 3926 N N . GLN A 1 481 ? 17.845 -6.339 -4.166 1.00 97.94 481 GLN A N 1
ATOM 3927 C CA . GLN A 1 481 ? 18.275 -7.605 -3.563 1.00 97.94 481 GLN A CA 1
ATOM 3928 C C . GLN A 1 481 ? 17.911 -7.677 -2.081 1.00 97.94 481 GLN A C 1
ATOM 3930 O O . GLN A 1 481 ? 17.428 -8.718 -1.635 1.00 97.94 481 GLN A O 1
ATOM 3935 N N . GLN A 1 482 ? 18.108 -6.587 -1.334 1.00 98.06 482 GLN A N 1
ATOM 3936 C CA . GLN A 1 482 ? 17.688 -6.513 0.065 1.00 98.06 482 GLN A CA 1
ATOM 3937 C C . GLN A 1 482 ? 16.167 -6.685 0.173 1.00 98.06 482 GLN A C 1
ATOM 3939 O O . GLN A 1 482 ? 15.714 -7.601 0.853 1.00 98.06 482 GLN A O 1
ATOM 3944 N N . SER A 1 483 ? 15.392 -5.902 -0.586 1.00 98.00 483 SER A N 1
ATOM 3945 C CA . SER A 1 483 ? 13.926 -6.003 -0.663 1.00 98.00 483 SER A CA 1
ATOM 3946 C C . SER A 1 483 ? 13.445 -7.431 -0.964 1.00 98.00 483 SER A C 1
ATOM 3948 O O . SER A 1 483 ? 12.583 -7.962 -0.263 1.00 98.00 483 SER A O 1
ATOM 3950 N N . LEU A 1 484 ? 14.054 -8.098 -1.955 1.00 97.25 484 LEU A N 1
ATOM 3951 C CA . LEU A 1 484 ? 13.711 -9.467 -2.345 1.00 97.25 484 LEU A CA 1
ATOM 3952 C C . LEU A 1 484 ? 13.863 -10.467 -1.188 1.00 97.25 484 LEU A C 1
ATOM 3954 O O . LEU A 1 484 ? 12.995 -11.319 -1.003 1.00 97.25 484 LEU A O 1
ATOM 3958 N N . VAL A 1 485 ? 14.948 -10.372 -0.413 1.00 97.69 485 VAL A N 1
ATOM 3959 C CA . VAL A 1 485 ? 15.187 -11.264 0.733 1.00 97.69 485 VAL A CA 1
ATOM 3960 C C . VAL A 1 485 ? 14.106 -11.074 1.796 1.00 97.69 485 VAL A C 1
ATOM 3962 O O . VAL A 1 485 ? 13.551 -12.060 2.276 1.00 97.69 485 VAL A O 1
ATOM 3965 N N . ILE A 1 486 ? 13.754 -9.827 2.120 1.00 97.25 486 ILE A N 1
ATOM 3966 C CA . ILE A 1 486 ? 12.732 -9.540 3.135 1.00 97.25 486 ILE A CA 1
ATOM 3967 C C . ILE A 1 486 ? 11.363 -10.053 2.689 1.00 97.25 486 ILE A C 1
ATOM 3969 O O . ILE A 1 486 ? 10.686 -10.734 3.459 1.00 97.25 486 ILE A O 1
ATOM 3973 N N . TYR A 1 487 ? 10.970 -9.796 1.438 1.00 96.88 487 TYR A N 1
ATOM 3974 C CA . TYR A 1 487 ? 9.704 -10.297 0.905 1.00 96.88 487 TYR A CA 1
ATOM 3975 C C . TYR A 1 487 ? 9.614 -11.829 0.942 1.00 96.88 487 TYR A C 1
ATOM 3977 O O . TYR A 1 487 ? 8.561 -12.377 1.272 1.00 96.88 487 TYR A O 1
ATOM 3985 N N . GLN A 1 488 ? 10.723 -12.535 0.692 1.00 93.50 488 GLN A N 1
ATOM 3986 C CA . GLN A 1 488 ? 10.787 -13.992 0.843 1.00 93.50 488 GLN A CA 1
ATOM 3987 C C . GLN A 1 488 ? 10.646 -14.447 2.303 1.00 93.50 488 GLN A C 1
ATOM 3989 O O . GLN A 1 488 ? 9.979 -15.449 2.561 1.00 93.50 488 GLN A O 1
ATOM 3994 N N . GLU A 1 489 ? 11.241 -13.725 3.255 1.00 94.44 489 GLU A N 1
ATOM 3995 C CA . GLU A 1 489 ? 11.139 -14.028 4.688 1.00 94.44 489 GLU A CA 1
ATOM 3996 C C . GLU A 1 489 ? 9.713 -13.857 5.223 1.00 94.44 489 GLU A C 1
ATOM 3998 O O . GLU A 1 489 ? 9.235 -14.712 5.970 1.00 94.44 489 GLU A O 1
ATOM 4003 N N . ILE A 1 490 ? 9.019 -12.785 4.824 1.00 92.19 490 ILE A N 1
ATOM 4004 C CA . ILE A 1 490 ? 7.641 -12.505 5.263 1.00 92.19 490 ILE A CA 1
ATOM 4005 C C . ILE A 1 490 ? 6.579 -13.235 4.424 1.00 92.19 490 ILE A C 1
ATOM 4007 O O . ILE A 1 490 ? 5.394 -13.200 4.754 1.00 92.19 490 ILE A O 1
ATOM 4011 N N . GLY A 1 491 ? 6.992 -13.924 3.355 1.00 89.62 491 GLY A N 1
ATOM 4012 C CA . GLY A 1 491 ? 6.109 -14.694 2.478 1.00 89.62 491 GLY A CA 1
ATOM 4013 C C . GLY A 1 491 ? 5.245 -13.846 1.539 1.00 89.62 491 GLY A C 1
ATOM 4014 O O . GLY A 1 491 ? 4.231 -14.343 1.040 1.00 89.62 491 GLY A O 1
ATOM 4015 N N . ASP A 1 492 ? 5.624 -12.593 1.278 1.00 91.31 492 ASP A N 1
ATOM 4016 C CA . ASP A 1 492 ? 4.946 -11.734 0.306 1.00 91.31 492 ASP A CA 1
ATOM 4017 C C . ASP A 1 492 ? 5.388 -12.094 -1.119 1.00 91.31 492 ASP A C 1
ATOM 4019 O O . ASP A 1 492 ? 6.428 -11.674 -1.633 1.00 91.31 492 ASP A O 1
ATOM 4023 N N . ARG A 1 493 ? 4.546 -12.896 -1.771 1.00 92.06 493 ARG A N 1
ATOM 4024 C CA . ARG A 1 493 ? 4.754 -13.368 -3.142 1.00 92.06 493 ARG A CA 1
ATOM 4025 C C . ARG A 1 493 ? 4.688 -12.232 -4.160 1.00 92.06 493 ARG A C 1
ATOM 4027 O O . ARG A 1 493 ? 5.396 -12.287 -5.163 1.00 92.06 493 ARG A O 1
ATOM 4034 N N . GLU A 1 494 ? 3.844 -11.222 -3.950 1.00 92.00 494 GLU A N 1
ATOM 4035 C CA . GLU A 1 494 ? 3.754 -10.126 -4.914 1.00 92.00 494 GLU A CA 1
ATOM 4036 C C . GLU A 1 494 ? 5.007 -9.249 -4.843 1.00 92.00 494 GLU A C 1
ATOM 4038 O O . GLU A 1 494 ? 5.591 -8.946 -5.887 1.00 92.00 494 GLU A O 1
ATOM 4043 N N . GLY A 1 495 ? 5.447 -8.899 -3.631 1.00 93.62 495 GLY A N 1
ATOM 4044 C CA . GLY A 1 495 ? 6.699 -8.180 -3.397 1.00 93.62 495 GLY A CA 1
ATOM 4045 C C . GLY A 1 495 ? 7.908 -8.912 -3.987 1.00 93.62 495 GLY A C 1
ATOM 4046 O O . GLY A 1 495 ? 8.653 -8.331 -4.776 1.00 93.62 495 GLY A O 1
ATOM 4047 N N . GLU A 1 496 ? 8.035 -10.222 -3.730 1.00 94.38 496 GLU A N 1
ATOM 4048 C CA . GLU A 1 496 ? 9.088 -11.080 -4.303 1.00 94.38 496 GLU A CA 1
ATOM 4049 C C . GLU A 1 496 ? 9.154 -10.962 -5.839 1.00 94.38 496 GLU A C 1
ATOM 4051 O O . GLU A 1 496 ? 10.231 -10.825 -6.437 1.00 94.38 496 GLU A O 1
ATOM 4056 N N . ALA A 1 497 ? 7.990 -11.010 -6.491 1.00 95.25 497 ALA A N 1
ATOM 4057 C CA . ALA A 1 497 ? 7.881 -10.941 -7.940 1.00 95.25 497 ALA A CA 1
ATOM 4058 C C . ALA A 1 497 ? 8.238 -9.552 -8.488 1.00 95.25 497 ALA A C 1
ATOM 4060 O O . ALA A 1 497 ? 8.916 -9.472 -9.516 1.00 95.25 497 ALA A O 1
ATOM 4061 N N . LYS A 1 498 ? 7.821 -8.471 -7.811 1.00 95.25 498 LYS A N 1
ATOM 4062 C CA . LYS A 1 498 ? 8.166 -7.088 -8.187 1.00 95.25 498 LYS A CA 1
ATOM 4063 C C . LYS A 1 498 ? 9.676 -6.858 -8.102 1.00 95.25 498 LYS A C 1
ATOM 4065 O O . LYS A 1 498 ? 10.280 -6.520 -9.119 1.00 95.25 498 LYS A O 1
ATOM 4070 N N . SER A 1 499 ? 10.305 -7.154 -6.961 1.00 96.38 499 SER A N 1
ATOM 4071 C CA . SER A 1 499 ? 11.751 -6.952 -6.785 1.00 96.38 499 SER A CA 1
ATOM 4072 C C . SER A 1 499 ? 12.558 -7.803 -7.774 1.00 96.38 499 SER A C 1
ATOM 4074 O O . SER A 1 499 ? 13.515 -7.324 -8.383 1.00 96.38 499 SER A O 1
ATOM 4076 N N . SER A 1 500 ? 12.122 -9.044 -8.037 1.00 97.00 500 SER A N 1
ATOM 4077 C CA . SER A 1 500 ? 12.723 -9.893 -9.078 1.00 97.00 500 SER A CA 1
ATOM 4078 C C . SER A 1 500 ? 12.568 -9.298 -10.483 1.00 97.00 500 SER A C 1
ATOM 4080 O O . SER A 1 500 ? 13.519 -9.300 -11.263 1.00 97.00 500 SER A O 1
ATOM 4082 N N . HIS A 1 501 ? 11.396 -8.764 -10.834 1.00 96.81 501 HIS A N 1
ATOM 4083 C CA . HIS A 1 501 ? 11.178 -8.135 -12.138 1.00 96.81 501 HIS A CA 1
ATOM 4084 C C . HIS A 1 501 ? 12.118 -6.942 -12.347 1.00 96.81 501 HIS A C 1
ATOM 4086 O O . HIS A 1 501 ? 12.772 -6.850 -13.390 1.00 96.81 501 HIS A O 1
ATOM 4092 N N . ASN A 1 502 ? 12.236 -6.076 -11.340 1.00 96.25 502 ASN A N 1
ATOM 4093 C CA . ASN A 1 502 ? 13.044 -4.859 -11.409 1.00 96.25 502 ASN A CA 1
ATOM 4094 C C . ASN A 1 502 ? 14.550 -5.175 -11.422 1.00 96.25 502 ASN A C 1
ATOM 4096 O O . ASN A 1 502 ? 15.301 -4.560 -12.185 1.00 96.25 502 ASN A O 1
ATOM 4100 N N . LEU A 1 503 ? 14.996 -6.223 -10.714 1.00 97.56 503 LEU A N 1
ATOM 4101 C CA . LEU A 1 503 ? 16.354 -6.767 -10.873 1.00 97.56 503 LEU A CA 1
ATOM 4102 C C . LEU A 1 503 ? 16.604 -7.223 -12.313 1.00 97.56 503 LEU A C 1
ATOM 4104 O O . LEU A 1 503 ? 17.638 -6.904 -12.906 1.00 97.56 503 LEU A O 1
ATOM 4108 N N . GLY A 1 504 ? 15.633 -7.922 -12.901 1.00 96.81 504 GLY A N 1
ATOM 4109 C CA . GLY A 1 504 ? 15.666 -8.324 -14.302 1.00 96.81 504 GLY A CA 1
ATOM 4110 C C . GLY A 1 504 ? 15.841 -7.141 -15.260 1.00 96.81 504 GLY A C 1
ATOM 4111 O O . GLY A 1 504 ? 16.640 -7.213 -16.196 1.00 96.81 504 GLY A O 1
ATOM 4112 N N . LEU A 1 505 ? 15.147 -6.028 -15.006 1.00 96.56 505 LEU A N 1
ATOM 4113 C CA . LEU A 1 505 ? 15.295 -4.787 -15.771 1.00 96.56 505 LEU A CA 1
ATOM 4114 C C . LEU A 1 505 ? 16.688 -4.164 -15.617 1.00 96.56 505 LEU A C 1
ATOM 4116 O O . LEU A 1 505 ? 17.293 -3.800 -16.629 1.00 96.56 505 LEU A O 1
ATOM 4120 N N . CYS A 1 506 ? 17.227 -4.104 -14.396 1.00 96.31 506 CYS A N 1
ATOM 4121 C CA . CYS A 1 506 ? 18.574 -3.588 -14.138 1.00 96.31 506 CYS A CA 1
ATOM 4122 C C . CYS A 1 506 ? 19.636 -4.380 -14.917 1.00 96.31 506 CYS A C 1
ATOM 4124 O O . CYS A 1 506 ? 20.425 -3.804 -15.671 1.00 96.31 506 CYS A O 1
ATOM 4126 N N . TYR A 1 507 ? 19.615 -5.714 -14.816 1.00 96.50 507 TYR A N 1
ATOM 4127 C CA . TYR A 1 507 ? 20.555 -6.569 -15.547 1.00 96.50 507 TYR A CA 1
ATOM 4128 C C . TYR A 1 507 ? 20.374 -6.485 -17.067 1.00 96.50 507 TYR A C 1
ATOM 4130 O O . TYR A 1 507 ? 21.365 -6.526 -17.801 1.00 96.50 507 TYR A O 1
ATOM 4138 N N . LYS A 1 508 ? 19.138 -6.297 -17.557 1.00 94.88 508 LYS A N 1
ATOM 4139 C CA . LYS A 1 508 ? 18.867 -6.071 -18.986 1.00 94.88 508 LYS A CA 1
ATOM 4140 C C . LYS A 1 508 ? 19.568 -4.807 -19.486 1.00 94.88 508 LYS A C 1
ATOM 4142 O O . LYS A 1 508 ? 20.201 -4.846 -20.539 1.00 94.88 508 LYS A O 1
ATOM 4147 N N . VAL A 1 509 ? 19.487 -3.702 -18.740 1.00 92.12 509 VAL A N 1
ATOM 4148 C CA . VAL A 1 509 ? 20.143 -2.435 -19.113 1.00 92.12 509 VAL A CA 1
ATOM 4149 C C . VAL A 1 509 ? 21.668 -2.547 -19.042 1.00 92.12 509 VAL A C 1
ATOM 4151 O O . VAL A 1 509 ? 22.359 -2.070 -19.944 1.00 92.12 509 VAL A O 1
ATOM 4154 N N . LEU A 1 510 ? 22.195 -3.275 -18.053 1.00 91.38 510 LEU A N 1
ATOM 4155 C CA . LEU A 1 510 ? 23.620 -3.617 -17.952 1.00 91.38 510 LEU A CA 1
ATOM 4156 C C . LEU A 1 510 ? 24.095 -4.629 -19.015 1.00 91.38 510 LEU A C 1
ATOM 4158 O O . LEU A 1 510 ? 25.283 -4.943 -19.071 1.00 91.38 510 LEU A O 1
ATOM 4162 N N . ARG A 1 511 ? 23.192 -5.114 -19.881 1.00 90.50 511 ARG A N 1
ATOM 4163 C CA . ARG A 1 511 ? 23.435 -6.114 -20.936 1.00 90.50 511 ARG A CA 1
ATOM 4164 C C . ARG A 1 511 ? 23.873 -7.489 -20.423 1.00 90.50 511 ARG A C 1
ATOM 4166 O O . ARG A 1 511 ? 24.335 -8.317 -21.210 1.00 90.50 511 ARG A O 1
ATOM 4173 N N . ASP A 1 512 ? 23.669 -7.778 -19.140 1.00 93.31 512 ASP A N 1
ATOM 4174 C CA . ASP A 1 512 ? 23.756 -9.140 -18.613 1.00 93.31 512 ASP A CA 1
ATOM 4175 C C . ASP A 1 512 ? 22.414 -9.849 -18.825 1.00 93.31 512 ASP A C 1
ATOM 4177 O O . ASP A 1 512 ? 21.621 -10.085 -17.910 1.00 93.31 512 ASP A O 1
ATOM 4181 N N . TYR A 1 513 ? 22.140 -10.181 -20.088 1.00 93.38 513 TYR A N 1
ATOM 4182 C CA . TYR A 1 513 ? 20.876 -10.803 -20.478 1.00 93.38 513 TYR A CA 1
ATOM 4183 C C . TYR A 1 513 ? 20.660 -12.173 -19.827 1.00 93.38 513 TYR A C 1
ATOM 4185 O O . TYR A 1 513 ? 19.522 -12.617 -19.713 1.00 93.38 513 TYR A O 1
ATOM 4193 N N . ARG A 1 514 ? 21.724 -12.855 -19.379 1.00 94.00 514 ARG A N 1
ATOM 4194 C CA . ARG A 1 514 ? 21.599 -14.157 -18.710 1.00 94.00 514 ARG A CA 1
ATOM 4195 C C . ARG A 1 514 ? 21.011 -14.000 -17.314 1.00 94.00 514 ARG A C 1
ATOM 4197 O O . ARG A 1 514 ? 20.060 -14.707 -16.996 1.00 94.00 514 ARG A O 1
ATOM 4204 N N . GLN A 1 515 ? 21.542 -13.072 -16.517 1.00 95.50 515 GLN A N 1
ATOM 4205 C CA . GLN A 1 515 ? 20.969 -12.754 -15.204 1.00 95.50 515 GLN A CA 1
ATOM 4206 C C . GLN A 1 515 ? 19.569 -12.155 -15.343 1.00 95.50 515 GLN A C 1
ATOM 4208 O O . GLN A 1 515 ? 18.658 -12.555 -14.623 1.00 95.50 515 GLN A O 1
ATOM 4213 N N . ALA A 1 516 ? 19.366 -11.267 -16.324 1.00 97.56 516 ALA A N 1
ATOM 4214 C CA . ALA A 1 516 ? 18.054 -10.687 -16.592 1.00 97.56 516 ALA A CA 1
ATOM 4215 C C . ALA A 1 516 ? 16.983 -11.762 -16.842 1.00 97.56 516 ALA A C 1
ATOM 4217 O O . ALA A 1 516 ? 15.900 -11.701 -16.264 1.00 97.56 516 ALA A O 1
ATOM 4218 N N . ILE A 1 517 ? 17.296 -12.772 -17.664 1.00 97.69 517 ILE A N 1
ATOM 4219 C CA . ILE A 1 517 ? 16.384 -13.886 -17.950 1.00 97.69 517 ILE A CA 1
ATOM 4220 C C . ILE A 1 517 ? 16.049 -14.681 -16.682 1.00 97.69 517 ILE A C 1
ATOM 4222 O O . ILE A 1 517 ? 14.877 -14.994 -16.486 1.00 97.69 517 ILE A O 1
ATOM 4226 N N . ASP A 1 518 ? 17.026 -14.986 -15.822 1.00 97.56 518 ASP A N 1
ATOM 4227 C CA . ASP A 1 518 ? 16.788 -15.754 -14.589 1.00 97.56 518 ASP A CA 1
ATOM 4228 C C . ASP A 1 518 ? 15.794 -15.036 -13.661 1.00 97.56 518 ASP A C 1
ATOM 4230 O O . ASP A 1 518 ? 14.772 -15.604 -13.270 1.00 97.56 518 ASP A O 1
ATOM 4234 N N . TYR A 1 519 ? 16.032 -13.752 -13.386 1.00 97.88 519 TYR A N 1
ATOM 4235 C CA . TYR A 1 519 ? 15.152 -12.948 -12.537 1.00 97.88 519 TYR A CA 1
ATOM 4236 C C . TYR A 1 519 ? 13.760 -12.731 -13.150 1.00 97.88 519 TYR A C 1
ATOM 4238 O O . TYR A 1 519 ? 12.750 -12.888 -12.461 1.00 97.88 519 TYR A O 1
ATOM 4246 N N . LEU A 1 520 ? 13.676 -12.448 -14.456 1.00 97.69 520 LEU A N 1
ATOM 4247 C CA . LEU A 1 520 ? 12.392 -12.281 -15.143 1.00 97.69 520 LEU A CA 1
ATOM 4248 C C . LEU A 1 520 ? 11.584 -13.587 -15.203 1.00 97.69 520 LEU A C 1
ATOM 4250 O O . LEU A 1 520 ? 10.357 -13.542 -15.139 1.00 97.69 520 LEU A O 1
ATOM 4254 N N . GLN A 1 521 ? 12.235 -14.752 -15.299 1.00 97.50 521 GLN A N 1
ATOM 4255 C CA . GLN A 1 521 ? 11.557 -16.052 -15.236 1.00 97.50 521 GLN A CA 1
ATOM 4256 C C . GLN A 1 521 ? 10.986 -16.340 -13.845 1.00 97.50 521 GLN A C 1
ATOM 4258 O O . GLN A 1 521 ? 9.869 -16.854 -13.749 1.00 97.50 521 GLN A O 1
ATOM 4263 N N . ARG A 1 522 ? 11.713 -15.982 -12.778 1.00 95.81 522 ARG A N 1
ATOM 4264 C CA . ARG A 1 522 ? 11.206 -16.078 -11.400 1.00 95.81 522 ARG A CA 1
ATOM 4265 C C . ARG A 1 522 ? 9.978 -15.191 -11.208 1.00 95.81 522 ARG A C 1
ATOM 4267 O O . ARG A 1 522 ? 8.932 -15.696 -10.809 1.00 95.81 522 ARG A O 1
ATOM 4274 N N . ALA A 1 523 ? 10.074 -13.914 -11.584 1.00 96.88 523 ALA A N 1
ATOM 4275 C CA . ALA A 1 523 ? 8.957 -12.973 -11.512 1.00 96.88 523 ALA A CA 1
ATOM 4276 C C . ALA A 1 523 ? 7.737 -13.465 -12.309 1.00 96.88 523 ALA A C 1
ATOM 4278 O O . ALA A 1 523 ? 6.617 -13.468 -11.804 1.00 96.88 523 ALA A O 1
ATOM 4279 N N . LEU A 1 524 ? 7.959 -13.959 -13.534 1.00 97.19 524 LEU A N 1
ATOM 4280 C CA . LEU A 1 524 ? 6.912 -14.511 -14.392 1.00 97.19 524 LEU A CA 1
ATOM 4281 C C . LEU A 1 524 ? 6.150 -15.667 -13.731 1.00 97.19 524 LEU A C 1
ATOM 4283 O O . LEU A 1 524 ? 4.923 -15.714 -13.816 1.00 97.19 524 LEU A O 1
ATOM 4287 N N . ALA A 1 525 ? 6.868 -16.611 -13.116 1.00 96.25 525 ALA A N 1
ATOM 4288 C CA . ALA A 1 525 ? 6.250 -17.757 -12.458 1.00 96.25 525 ALA A CA 1
ATOM 4289 C C . ALA A 1 525 ? 5.322 -17.302 -11.325 1.00 96.25 525 ALA A C 1
ATOM 4291 O O . ALA A 1 525 ? 4.177 -17.740 -11.258 1.00 96.25 525 ALA A O 1
ATOM 4292 N N . VAL A 1 526 ? 5.781 -16.359 -10.500 1.00 94.81 526 VAL A N 1
ATOM 4293 C CA . VAL A 1 526 ? 4.992 -15.857 -9.372 1.00 94.81 526 VAL A CA 1
ATOM 4294 C C . VAL A 1 526 ? 3.804 -15.011 -9.834 1.00 94.81 526 VAL A C 1
ATOM 4296 O O . VAL A 1 526 ? 2.699 -15.229 -9.346 1.00 94.81 526 VAL A O 1
ATOM 4299 N N . PHE A 1 527 ? 3.973 -14.111 -10.813 1.00 96.19 527 PHE A N 1
ATOM 4300 C CA . PHE A 1 527 ? 2.854 -13.324 -11.351 1.00 96.19 527 PHE A CA 1
ATOM 4301 C C . PHE A 1 527 ? 1.755 -14.197 -11.955 1.00 96.19 527 PHE A C 1
ATOM 4303 O O . PHE A 1 527 ? 0.574 -13.895 -11.782 1.00 96.19 527 PHE A O 1
ATOM 4310 N N . ARG A 1 528 ? 2.127 -15.305 -12.607 1.00 94.19 528 ARG A N 1
ATOM 4311 C CA . ARG A 1 528 ? 1.162 -16.298 -13.084 1.00 94.19 528 ARG A CA 1
ATOM 4312 C C . ARG A 1 528 ? 0.425 -16.974 -11.928 1.00 94.19 528 ARG A C 1
ATOM 4314 O O . ARG A 1 528 ? -0.792 -17.111 -12.004 1.00 94.19 528 ARG A O 1
ATOM 4321 N N . ASP A 1 529 ? 1.141 -17.387 -10.885 1.00 93.12 529 ASP A N 1
ATOM 4322 C CA . ASP A 1 529 ? 0.552 -18.077 -9.732 1.00 93.12 529 ASP A CA 1
ATOM 4323 C C . ASP A 1 529 ? -0.457 -17.194 -8.981 1.00 93.12 529 ASP A C 1
ATOM 4325 O O . ASP A 1 529 ? -1.517 -17.679 -8.588 1.00 93.12 529 ASP A O 1
ATOM 4329 N N . ILE A 1 530 ? -0.157 -15.899 -8.814 1.00 90.44 530 ILE A N 1
ATOM 4330 C CA . ILE A 1 530 ? -1.053 -14.938 -8.143 1.00 90.44 530 ILE A CA 1
ATOM 4331 C C . ILE A 1 530 ? -2.130 -14.358 -9.077 1.00 90.44 530 ILE A C 1
ATOM 4333 O O . ILE A 1 530 ? -2.940 -13.544 -8.650 1.00 90.44 530 ILE A O 1
ATOM 4337 N N . GLY A 1 531 ? -2.140 -14.740 -10.359 1.00 90.88 531 GLY A N 1
ATOM 4338 C CA . GLY A 1 531 ? -3.126 -14.272 -11.336 1.00 90.88 531 GLY A CA 1
ATOM 4339 C C . GLY A 1 531 ? -2.944 -12.824 -11.808 1.00 90.88 531 GLY A C 1
ATOM 4340 O O . GLY A 1 531 ? -3.862 -12.264 -12.408 1.00 90.88 531 GLY A O 1
ATOM 4341 N N . ASN A 1 532 ? -1.776 -12.206 -11.599 1.00 92.25 532 ASN A N 1
ATOM 4342 C CA . ASN A 1 532 ? -1.492 -10.855 -12.089 1.00 92.25 532 ASN A CA 1
ATOM 4343 C C . ASN A 1 532 ? -1.128 -10.885 -13.587 1.00 92.25 532 ASN A C 1
ATOM 4345 O O . ASN A 1 532 ? 0.044 -10.909 -13.975 1.00 92.25 532 ASN A O 1
ATOM 4349 N N . ARG A 1 533 ? -2.163 -10.903 -14.435 1.00 94.00 533 ARG A N 1
ATOM 4350 C CA . ARG A 1 533 ? -2.049 -11.047 -15.898 1.00 94.00 533 ARG A CA 1
ATOM 4351 C C . ARG A 1 533 ? -1.253 -9.918 -16.559 1.00 94.00 533 ARG A C 1
ATOM 4353 O O . ARG A 1 533 ? -0.487 -10.185 -17.482 1.00 94.00 533 ARG A O 1
ATOM 4360 N N . ASP A 1 534 ? -1.384 -8.681 -16.081 1.00 93.31 534 ASP A N 1
ATOM 4361 C CA . ASP A 1 534 ? -0.657 -7.538 -16.647 1.00 93.31 534 ASP A CA 1
ATOM 4362 C C . ASP A 1 534 ? 0.861 -7.671 -16.437 1.00 93.31 534 ASP A C 1
ATOM 4364 O O . ASP A 1 534 ? 1.638 -7.645 -17.398 1.00 93.31 534 ASP A O 1
ATOM 4368 N N . LYS A 1 535 ? 1.295 -7.946 -15.199 1.00 94.69 535 LYS A N 1
ATOM 4369 C CA . LYS A 1 535 ? 2.719 -8.146 -14.883 1.00 94.69 535 LYS A CA 1
ATOM 4370 C C . LYS A 1 535 ? 3.286 -9.441 -15.474 1.00 94.69 535 LYS A C 1
ATOM 4372 O O . LYS A 1 535 ? 4.470 -9.483 -15.832 1.00 94.69 535 LYS A O 1
ATOM 4377 N N . GLU A 1 536 ? 2.459 -10.477 -15.648 1.00 96.44 536 GLU A N 1
ATOM 4378 C CA . GLU A 1 536 ? 2.819 -11.676 -16.418 1.00 96.44 536 GLU A CA 1
ATOM 4379 C C . GLU A 1 536 ? 3.197 -11.296 -17.861 1.00 96.44 536 GLU A C 1
ATOM 4381 O O . GLU A 1 536 ? 4.283 -11.642 -18.338 1.00 96.44 536 GLU A O 1
ATOM 4386 N N . ALA A 1 537 ? 2.339 -10.530 -18.541 1.00 96.94 537 ALA A N 1
ATOM 4387 C CA . ALA A 1 537 ? 2.557 -10.085 -19.916 1.00 96.94 537 ALA A CA 1
ATOM 4388 C C . ALA A 1 537 ? 3.784 -9.170 -20.055 1.00 96.94 537 ALA A C 1
ATOM 4390 O O . ALA A 1 537 ? 4.585 -9.340 -20.981 1.00 96.94 537 ALA A O 1
ATOM 4391 N N . LEU A 1 538 ? 3.988 -8.246 -19.110 1.00 96.25 538 LEU A N 1
ATOM 4392 C CA . LEU A 1 538 ? 5.177 -7.388 -19.069 1.00 96.25 538 LEU A CA 1
ATOM 4393 C C . LEU A 1 538 ? 6.467 -8.201 -18.907 1.00 96.25 538 LEU A C 1
ATOM 4395 O O . LEU A 1 538 ? 7.448 -7.951 -19.612 1.00 96.25 538 LEU A O 1
ATOM 4399 N N . SER A 1 539 ? 6.467 -9.204 -18.026 1.00 96.69 539 SER A N 1
ATOM 4400 C CA . SER A 1 539 ? 7.623 -10.085 -17.809 1.00 96.69 539 SER A CA 1
ATOM 4401 C C . SER A 1 539 ? 7.941 -10.918 -19.055 1.00 96.69 539 SER A C 1
ATOM 4403 O O . SER A 1 539 ? 9.104 -11.013 -19.444 1.00 96.69 539 SER A O 1
ATOM 4405 N N . LEU A 1 540 ? 6.921 -11.449 -19.744 1.00 98.00 540 LEU A N 1
ATOM 4406 C CA . LEU A 1 540 ? 7.086 -12.134 -21.034 1.00 98.00 540 LEU A CA 1
ATOM 4407 C C . LEU A 1 540 ? 7.679 -11.204 -22.100 1.00 98.00 540 LEU A C 1
ATOM 4409 O O . LEU A 1 540 ? 8.612 -11.592 -22.797 1.00 98.00 540 LEU A O 1
ATOM 4413 N N . ASN A 1 541 ? 7.184 -9.971 -22.209 1.00 96.50 541 ASN A N 1
ATOM 4414 C CA . ASN A 1 541 ? 7.700 -9.005 -23.176 1.00 96.50 541 ASN A CA 1
ATOM 4415 C C . ASN A 1 541 ? 9.180 -8.667 -22.889 1.00 96.50 541 ASN A C 1
ATOM 4417 O O . ASN A 1 541 ? 10.015 -8.718 -23.788 1.00 96.50 541 ASN A O 1
ATOM 4421 N N . ASN A 1 542 ? 9.550 -8.447 -21.624 1.00 97.19 542 ASN A N 1
ATOM 4422 C CA . ASN A 1 542 ? 10.947 -8.211 -21.244 1.00 97.19 542 ASN A CA 1
ATOM 4423 C C . ASN A 1 542 ? 11.857 -9.439 -21.451 1.00 97.19 542 ASN A C 1
ATOM 4425 O O . ASN A 1 542 ? 13.027 -9.270 -21.800 1.00 97.19 542 ASN A O 1
ATOM 4429 N N . LEU A 1 543 ? 11.346 -10.665 -21.286 1.00 97.75 543 LEU A N 1
ATOM 4430 C CA . LEU A 1 543 ? 12.071 -11.881 -21.676 1.00 97.75 543 LEU A CA 1
ATOM 4431 C C . LEU A 1 543 ? 12.306 -11.915 -23.188 1.00 97.75 543 LEU A C 1
ATOM 4433 O O . LEU A 1 543 ? 13.422 -12.196 -23.623 1.00 97.75 543 LEU A O 1
ATOM 4437 N N . GLY A 1 544 ? 11.285 -11.567 -23.977 1.00 97.25 544 GLY A N 1
ATOM 4438 C CA . GLY A 1 544 ? 11.403 -11.387 -25.422 1.00 97.25 544 GLY A CA 1
ATOM 4439 C C . GLY A 1 544 ? 12.510 -10.397 -25.790 1.00 97.25 544 GLY A C 1
ATOM 4440 O O . GLY A 1 544 ? 13.360 -10.731 -26.614 1.00 97.25 544 GLY A O 1
ATOM 4441 N N . ASP A 1 545 ? 12.573 -9.244 -25.109 1.00 96.31 545 ASP A N 1
ATOM 4442 C CA . ASP A 1 545 ? 13.627 -8.236 -25.310 1.00 96.31 545 ASP A CA 1
ATOM 4443 C C . ASP A 1 545 ? 15.027 -8.830 -25.063 1.00 96.31 545 ASP A C 1
ATOM 4445 O O . ASP A 1 545 ? 15.948 -8.594 -25.845 1.00 96.31 545 ASP A O 1
ATOM 4449 N N . CYS A 1 546 ? 15.193 -9.634 -24.006 1.00 96.50 546 CYS A N 1
ATOM 4450 C CA . CYS A 1 546 ? 16.475 -10.268 -23.683 1.00 96.50 546 CYS A CA 1
ATOM 4451 C C . CYS A 1 546 ? 16.889 -11.309 -24.736 1.00 96.50 546 CYS A C 1
ATOM 4453 O O . CYS A 1 546 ? 18.048 -11.340 -25.146 1.00 96.50 546 CYS A O 1
ATOM 4455 N N . TYR A 1 547 ? 15.959 -12.147 -25.205 1.00 96.38 547 TYR A N 1
ATOM 4456 C CA . TYR A 1 547 ? 16.248 -13.124 -26.261 1.00 96.38 547 TYR A CA 1
ATOM 4457 C C . TYR A 1 547 ? 16.522 -12.458 -27.612 1.00 96.38 547 TYR A C 1
ATOM 4459 O O . TYR A 1 547 ? 17.420 -12.902 -28.327 1.00 96.38 547 TYR A O 1
ATOM 4467 N N . ALA A 1 548 ? 15.804 -11.383 -27.945 1.00 93.81 548 ALA A N 1
ATOM 4468 C CA . ALA A 1 548 ? 16.055 -10.604 -29.153 1.00 93.81 548 ALA A CA 1
ATOM 4469 C C . ALA A 1 548 ? 17.450 -9.966 -29.123 1.00 93.81 548 ALA A C 1
ATOM 4471 O O . ALA A 1 548 ? 18.149 -9.995 -30.130 1.00 93.81 548 ALA A O 1
ATOM 4472 N N . ALA A 1 549 ? 17.886 -9.457 -27.966 1.00 90.81 549 ALA A N 1
ATOM 4473 C CA . ALA A 1 549 ? 19.222 -8.891 -27.792 1.00 90.81 549 ALA A CA 1
ATOM 4474 C C . ALA A 1 549 ? 20.360 -9.934 -27.825 1.00 90.81 549 ALA A C 1
ATOM 4476 O O . ALA A 1 549 ? 21.516 -9.573 -28.032 1.00 90.81 549 ALA A O 1
ATOM 4477 N N . LEU A 1 550 ? 20.039 -11.217 -27.636 1.00 89.81 550 LEU A N 1
ATOM 4478 C CA . LEU A 1 550 ? 20.946 -12.356 -27.826 1.00 89.81 550 LEU A CA 1
ATOM 4479 C C . LEU A 1 550 ? 20.883 -12.932 -29.258 1.00 89.81 550 LEU A C 1
ATOM 4481 O O . LEU A 1 550 ? 21.308 -14.068 -29.469 1.00 89.81 550 LEU A O 1
ATOM 4485 N N . ASP A 1 551 ? 20.308 -12.193 -30.216 1.00 88.12 551 ASP A N 1
ATOM 4486 C CA . ASP A 1 551 ? 20.053 -12.603 -31.610 1.00 88.12 551 ASP A CA 1
ATOM 4487 C C . ASP A 1 551 ? 19.201 -13.885 -31.747 1.00 88.12 551 ASP A C 1
ATOM 4489 O O . ASP A 1 551 ? 19.137 -14.530 -32.797 1.00 88.12 551 ASP A O 1
ATOM 4493 N N . ASN A 1 552 ? 18.475 -14.264 -30.691 1.00 93.62 552 ASN A N 1
ATOM 4494 C CA . ASN A 1 552 ? 17.574 -15.410 -30.693 1.00 93.62 552 ASN A CA 1
ATOM 4495 C C . ASN A 1 552 ? 16.134 -14.973 -30.992 1.00 93.62 552 ASN A C 1
ATOM 4497 O O . ASN A 1 552 ? 15.213 -15.126 -30.184 1.00 93.62 552 ASN A O 1
ATOM 4501 N N . HIS A 1 553 ? 15.939 -14.422 -32.191 1.00 94.06 553 HIS A N 1
ATOM 4502 C CA . HIS A 1 553 ? 14.663 -13.837 -32.615 1.00 94.06 553 HIS A CA 1
ATOM 4503 C C . HIS A 1 553 ? 13.500 -14.839 -32.616 1.00 94.06 553 HIS A C 1
ATOM 4505 O O . HIS A 1 553 ? 12.361 -14.451 -32.378 1.00 94.06 553 HIS A O 1
ATOM 4511 N N . ARG A 1 554 ? 13.762 -16.137 -32.834 1.00 94.69 554 ARG A N 1
ATOM 4512 C CA . ARG A 1 554 ? 12.710 -17.169 -32.796 1.00 94.69 554 ARG A CA 1
ATOM 4513 C C . ARG A 1 554 ? 12.128 -17.343 -31.397 1.00 94.69 554 ARG A C 1
ATOM 4515 O O . ARG A 1 554 ? 10.912 -17.348 -31.257 1.00 94.69 554 ARG A O 1
ATOM 4522 N N . GLN A 1 555 ? 12.976 -17.438 -30.370 1.00 95.44 555 GLN A N 1
ATOM 4523 C CA . GLN A 1 555 ? 12.487 -17.504 -28.990 1.00 95.44 555 GLN A CA 1
ATOM 4524 C C . GLN A 1 555 ? 11.842 -16.187 -28.562 1.00 95.44 555 GLN A C 1
ATOM 4526 O O . GLN A 1 555 ? 10.821 -16.210 -27.881 1.00 95.44 555 GLN A O 1
ATOM 4531 N N . ALA A 1 556 ? 12.386 -15.045 -28.993 1.00 97.69 556 ALA A N 1
ATOM 4532 C CA . ALA A 1 556 ? 11.785 -13.745 -28.711 1.00 97.69 556 ALA A CA 1
ATOM 4533 C C . ALA A 1 556 ? 10.335 -13.654 -29.222 1.00 97.69 556 ALA A C 1
ATOM 4535 O O . ALA A 1 556 ? 9.451 -13.246 -28.470 1.00 97.69 556 ALA A O 1
ATOM 4536 N N . ILE A 1 557 ? 10.075 -14.118 -30.453 1.00 98.12 557 ILE A N 1
ATOM 4537 C CA . ILE A 1 557 ? 8.725 -14.183 -31.034 1.00 98.12 557 ILE A CA 1
ATOM 4538 C C . ILE A 1 557 ? 7.773 -14.990 -30.146 1.00 98.12 557 ILE A C 1
ATOM 4540 O O . ILE A 1 557 ? 6.697 -14.494 -29.827 1.00 98.12 557 ILE A O 1
ATOM 4544 N N . GLU A 1 558 ? 8.171 -16.177 -29.672 1.00 98.00 558 GLU A N 1
ATOM 4545 C CA . GLU A 1 558 ? 7.313 -16.998 -28.800 1.00 98.00 558 GLU A CA 1
ATOM 4546 C C . GLU A 1 558 ? 6.895 -16.262 -27.516 1.00 98.00 558 GLU A C 1
ATOM 4548 O O . GLU A 1 558 ? 5.768 -16.417 -27.040 1.00 98.00 558 GLU A O 1
ATOM 4553 N N . TYR A 1 559 ? 7.799 -15.476 -26.926 1.00 98.25 559 TYR A N 1
ATOM 4554 C CA . TYR A 1 559 ? 7.502 -14.687 -25.731 1.00 98.25 559 TYR A CA 1
ATOM 4555 C C . TYR A 1 559 ? 6.613 -13.481 -26.039 1.00 98.25 559 TYR A C 1
ATOM 4557 O O . TYR A 1 559 ? 5.653 -13.235 -25.304 1.00 98.25 559 TYR A O 1
ATOM 4565 N N . TYR A 1 560 ? 6.882 -12.760 -27.128 1.00 98.38 560 TYR A N 1
ATOM 4566 C CA . TYR A 1 560 ? 6.064 -11.620 -27.533 1.00 98.38 560 TYR A CA 1
ATOM 4567 C C . TYR A 1 560 ? 4.648 -12.029 -27.957 1.00 98.38 560 TYR A C 1
ATOM 4569 O O . TYR A 1 560 ? 3.705 -11.325 -27.613 1.00 98.38 560 TYR A O 1
ATOM 4577 N N . GLU A 1 561 ? 4.466 -13.171 -28.627 1.00 98.31 561 GLU A N 1
ATOM 4578 C CA . GLU A 1 561 ? 3.137 -13.704 -28.969 1.00 98.31 561 GLU A CA 1
ATOM 4579 C C . GLU A 1 561 ? 2.327 -14.055 -27.715 1.00 98.31 561 GLU A C 1
ATOM 4581 O O . GLU A 1 561 ? 1.138 -13.738 -27.631 1.00 98.31 561 GLU A O 1
ATOM 4586 N N . LYS A 1 562 ? 2.971 -14.654 -26.702 1.00 98.25 562 LYS A N 1
ATOM 4587 C CA . LYS A 1 562 ? 2.326 -14.914 -25.406 1.00 98.25 562 LYS A CA 1
ATOM 4588 C C . LYS A 1 562 ? 1.940 -13.610 -24.711 1.00 98.25 562 LYS A C 1
ATOM 4590 O O . LYS A 1 562 ? 0.804 -13.494 -24.270 1.00 98.25 562 LYS A O 1
ATOM 4595 N N . ALA A 1 563 ? 2.843 -12.629 -24.644 1.00 98.19 563 ALA A N 1
ATOM 4596 C CA . ALA A 1 563 ? 2.548 -11.322 -24.053 1.00 98.19 563 ALA A CA 1
ATOM 4597 C C . ALA A 1 563 ? 1.388 -10.616 -24.777 1.00 98.19 563 ALA A C 1
ATOM 4599 O O . ALA A 1 563 ? 0.462 -10.130 -24.133 1.00 98.19 563 ALA A O 1
ATOM 4600 N N . LEU A 1 564 ? 1.403 -10.623 -26.115 1.00 98.19 564 LEU A N 1
ATOM 4601 C CA . LEU A 1 564 ? 0.367 -10.045 -26.968 1.00 98.19 564 LEU A CA 1
ATOM 4602 C C . LEU A 1 564 ? -1.017 -10.637 -26.677 1.00 98.19 564 LEU A C 1
ATOM 4604 O O . LEU A 1 564 ? -1.986 -9.893 -26.538 1.00 98.19 564 LEU A O 1
ATOM 4608 N N . ALA A 1 565 ? -1.111 -11.965 -26.563 1.00 98.19 565 ALA A N 1
ATOM 4609 C CA . ALA A 1 565 ? -2.371 -12.638 -26.260 1.00 98.19 565 ALA A CA 1
ATOM 4610 C C . ALA A 1 565 ? -2.954 -12.191 -24.910 1.00 98.19 565 ALA A C 1
ATOM 4612 O O . ALA A 1 565 ? -4.153 -11.942 -24.817 1.00 98.19 565 ALA A O 1
ATOM 4613 N N . ILE A 1 566 ? -2.105 -12.036 -23.888 1.00 98.06 566 ILE A N 1
ATOM 4614 C CA . ILE A 1 566 ? -2.535 -11.589 -22.558 1.00 98.06 566 ILE A CA 1
ATOM 4615 C C . ILE A 1 566 ? -2.941 -10.113 -22.580 1.00 98.06 566 ILE A C 1
ATOM 4617 O O . ILE A 1 566 ? -3.993 -9.770 -22.052 1.00 98.06 566 ILE A O 1
ATOM 4621 N N . PHE A 1 567 ? -2.157 -9.236 -23.216 1.00 98.12 567 PHE A N 1
ATOM 4622 C CA . PHE A 1 567 ? -2.505 -7.815 -23.305 1.00 98.12 567 PHE A CA 1
ATOM 4623 C C . PHE A 1 567 ? -3.850 -7.587 -24.008 1.00 98.12 567 PHE A C 1
ATOM 4625 O O . PHE A 1 567 ? -4.628 -6.748 -23.557 1.00 98.12 567 PHE A O 1
ATOM 4632 N N . ARG A 1 568 ? -4.163 -8.384 -25.038 1.00 97.38 568 ARG A N 1
ATOM 4633 C CA . ARG A 1 568 ? -5.487 -8.399 -25.684 1.00 97.38 568 ARG A CA 1
ATOM 4634 C C . ARG A 1 568 ? -6.600 -8.855 -24.748 1.00 97.38 568 ARG A C 1
ATOM 4636 O O . ARG A 1 568 ? -7.668 -8.256 -24.742 1.00 97.38 568 ARG A O 1
ATOM 4643 N N . GLU A 1 569 ? -6.356 -9.904 -23.966 1.00 96.88 569 GLU A N 1
ATOM 4644 C CA . GLU A 1 569 ? -7.320 -10.443 -22.998 1.00 96.88 569 GLU A CA 1
ATOM 4645 C C . GLU A 1 569 ? -7.707 -9.407 -21.935 1.00 96.88 569 GLU A C 1
ATOM 4647 O O . GLU A 1 569 ? -8.888 -9.261 -21.631 1.00 96.88 569 GLU A O 1
ATOM 4652 N N . ILE A 1 570 ? -6.730 -8.662 -21.409 1.00 95.75 570 ILE A N 1
ATOM 4653 C CA . ILE A 1 570 ? -6.956 -7.658 -20.357 1.00 95.75 570 ILE A CA 1
ATOM 4654 C C . ILE A 1 570 ? -7.283 -6.257 -20.901 1.00 95.75 570 ILE A C 1
ATOM 4656 O O . ILE A 1 570 ? -7.493 -5.334 -20.120 1.00 95.75 570 ILE A O 1
ATOM 4660 N N . GLY A 1 571 ? -7.302 -6.071 -22.226 1.00 94.44 571 GLY A N 1
ATOM 4661 C CA . GLY A 1 571 ? -7.573 -4.778 -22.864 1.00 94.44 571 GLY A CA 1
ATOM 4662 C C . GLY A 1 571 ? -6.458 -3.732 -22.714 1.00 94.44 571 GLY A C 1
ATOM 4663 O O . GLY A 1 571 ? -6.712 -2.539 -22.875 1.00 94.44 571 GLY A O 1
ATOM 4664 N N . ASN A 1 572 ? -5.218 -4.140 -22.424 1.00 95.56 572 ASN A N 1
ATOM 4665 C CA . ASN A 1 572 ? -4.077 -3.224 -22.334 1.00 95.56 572 ASN A CA 1
ATOM 4666 C C . ASN A 1 572 ? -3.537 -2.902 -23.740 1.00 95.56 572 ASN A C 1
ATOM 4668 O O . ASN A 1 572 ? -2.584 -3.512 -24.234 1.00 95.56 572 ASN A O 1
ATOM 4672 N N . GLN A 1 573 ? -4.141 -1.894 -24.368 1.00 96.31 573 GLN A N 1
ATOM 4673 C CA . GLN A 1 573 ? -3.816 -1.451 -25.727 1.00 96.31 573 GLN A CA 1
ATOM 4674 C C . GLN A 1 573 ? -2.348 -1.010 -25.886 1.00 96.31 573 GLN A C 1
ATOM 4676 O O . GLN A 1 573 ? -1.711 -1.286 -26.903 1.00 96.31 573 GLN A O 1
ATOM 4681 N N . LYS A 1 574 ? -1.757 -0.369 -24.868 1.00 95.31 574 LYS A N 1
ATOM 4682 C CA . LYS A 1 574 ? -0.354 0.077 -24.924 1.00 95.31 574 LYS A CA 1
ATOM 4683 C C . LYS A 1 574 ? 0.621 -1.106 -24.926 1.00 95.31 574 LYS A C 1
ATOM 4685 O O . LYS A 1 574 ? 1.605 -1.093 -25.673 1.00 95.31 574 LYS A O 1
ATOM 4690 N N . GLY A 1 575 ? 0.357 -2.123 -24.101 1.00 95.88 575 GLY A N 1
ATOM 4691 C CA . GLY A 1 575 ? 1.126 -3.369 -24.050 1.00 95.88 575 GLY A CA 1
ATOM 4692 C C . GLY A 1 575 ? 0.982 -4.204 -25.325 1.00 95.88 575 GLY A C 1
ATOM 4693 O O . GLY A 1 575 ? 1.974 -4.742 -25.832 1.00 95.88 575 GLY A O 1
ATOM 4694 N N . GLU A 1 576 ? -0.225 -4.241 -25.894 1.00 97.56 576 GLU A N 1
ATOM 4695 C CA . GLU A 1 576 ? -0.506 -4.844 -27.198 1.00 97.56 576 GLU A CA 1
ATOM 4696 C C . GLU A 1 576 ? 0.351 -4.202 -28.299 1.00 97.56 576 GLU A C 1
ATOM 4698 O O . GLU A 1 576 ? 1.164 -4.889 -28.924 1.00 97.56 576 GLU A O 1
ATOM 4703 N N . ALA A 1 577 ? 0.258 -2.880 -28.473 1.00 97.50 577 ALA A N 1
ATOM 4704 C CA . ALA A 1 577 ? 1.001 -2.149 -29.501 1.00 97.50 577 ALA A CA 1
ATOM 4705 C C . ALA A 1 577 ? 2.525 -2.304 -29.351 1.00 97.50 577 ALA A C 1
ATOM 4707 O O . ALA A 1 577 ? 3.253 -2.463 -30.336 1.00 97.50 577 ALA A O 1
ATOM 4708 N N . ARG A 1 578 ? 3.026 -2.331 -28.107 1.00 97.56 578 ARG A N 1
ATOM 4709 C CA . ARG A 1 578 ? 4.445 -2.597 -27.827 1.00 97.56 578 ARG A CA 1
ATOM 4710 C C . ARG A 1 578 ? 4.856 -3.998 -28.280 1.00 97.56 578 ARG A C 1
ATOM 4712 O O . ARG A 1 578 ? 5.913 -4.151 -28.889 1.00 97.56 578 ARG A O 1
ATOM 4719 N N . SER A 1 579 ? 4.048 -5.011 -27.977 1.00 97.75 579 SER A N 1
ATOM 4720 C CA . SER A 1 579 ? 4.333 -6.405 -28.342 1.00 97.75 579 SER A CA 1
ATOM 4721 C C . SER A 1 579 ? 4.312 -6.601 -29.861 1.00 97.75 579 SER A C 1
ATOM 4723 O O . SER A 1 579 ? 5.210 -7.245 -30.396 1.00 97.75 579 SER A O 1
ATOM 4725 N N . LEU A 1 580 ? 3.365 -5.969 -30.561 1.00 98.25 580 LEU A N 1
ATOM 4726 C CA . LEU A 1 580 ? 3.291 -5.955 -32.026 1.00 98.25 580 LEU A CA 1
ATOM 4727 C C . LEU A 1 580 ? 4.543 -5.328 -32.654 1.00 98.25 580 LEU A C 1
ATOM 4729 O O . LEU A 1 580 ? 5.181 -5.940 -33.506 1.00 98.25 580 LEU A O 1
ATOM 4733 N N . ASN A 1 581 ? 4.978 -4.162 -32.173 1.00 97.31 581 ASN A N 1
ATOM 4734 C CA . ASN A 1 581 ? 6.224 -3.554 -32.646 1.00 97.31 581 ASN A CA 1
ATOM 4735 C C . ASN A 1 581 ? 7.451 -4.446 -32.415 1.00 97.31 581 ASN A C 1
ATOM 4737 O O . ASN A 1 581 ? 8.336 -4.531 -33.266 1.00 97.31 581 ASN A O 1
ATOM 4741 N N . ASN A 1 582 ? 7.516 -5.121 -31.272 1.00 97.56 582 ASN A N 1
ATOM 4742 C CA . ASN A 1 582 ? 8.610 -6.032 -30.966 1.00 97.56 582 ASN A CA 1
ATOM 4743 C C . ASN A 1 582 ? 8.606 -7.283 -31.867 1.00 97.56 582 ASN A C 1
ATOM 4745 O O . ASN A 1 582 ? 9.669 -7.710 -32.326 1.00 97.56 582 ASN A O 1
ATOM 4749 N N . LEU A 1 583 ? 7.425 -7.819 -32.193 1.00 97.81 583 LEU A N 1
ATOM 4750 C CA . LEU A 1 583 ? 7.266 -8.878 -33.194 1.00 97.81 583 LEU A CA 1
ATOM 4751 C C . LEU A 1 583 ? 7.716 -8.409 -34.576 1.00 97.81 583 LEU A C 1
ATOM 4753 O O . LEU A 1 583 ? 8.504 -9.103 -35.220 1.00 97.81 583 LEU A O 1
ATOM 4757 N N . GLY A 1 584 ? 7.279 -7.220 -35.000 1.00 96.94 584 GLY A N 1
ATOM 4758 C CA . GLY A 1 584 ? 7.665 -6.640 -36.283 1.00 96.94 584 GLY A CA 1
ATOM 4759 C C . GLY A 1 584 ? 9.184 -6.521 -36.429 1.00 96.94 584 GLY A C 1
ATOM 4760 O O . GLY A 1 584 ? 9.753 -6.994 -37.413 1.00 96.94 584 GLY A O 1
ATOM 4761 N N . ASN A 1 585 ? 9.865 -6.043 -35.383 1.00 95.50 585 ASN A N 1
ATOM 4762 C CA . ASN A 1 585 ? 11.327 -5.987 -35.349 1.00 95.50 585 ASN A CA 1
ATOM 4763 C C . ASN A 1 585 ? 11.974 -7.379 -35.458 1.00 95.50 585 ASN A C 1
ATOM 4765 O O . ASN A 1 585 ? 12.949 -7.546 -36.188 1.00 95.50 585 ASN A O 1
ATOM 4769 N N . CYS A 1 586 ? 11.445 -8.400 -34.777 1.00 96.19 586 CYS A N 1
ATOM 4770 C CA . CYS A 1 586 ? 11.986 -9.759 -34.887 1.00 96.19 586 CYS A CA 1
ATOM 4771 C C . CYS A 1 586 ? 11.829 -10.333 -36.302 1.00 96.19 586 CYS A C 1
ATOM 4773 O O . CYS A 1 586 ? 12.769 -10.930 -36.828 1.00 96.19 586 CYS A O 1
ATOM 4775 N N . TYR A 1 587 ? 10.673 -10.130 -36.939 1.00 96.31 587 TYR A N 1
ATOM 4776 C CA . TYR A 1 587 ? 10.454 -10.554 -38.324 1.00 96.31 587 TYR A CA 1
ATOM 4777 C C . TYR A 1 587 ? 11.338 -9.785 -39.313 1.00 96.31 587 TYR A C 1
ATOM 4779 O O . TYR A 1 587 ? 11.860 -10.393 -40.248 1.00 96.31 587 TYR A O 1
ATOM 4787 N N . HIS A 1 588 ? 11.603 -8.499 -39.057 1.00 93.94 588 HIS A N 1
ATOM 4788 C CA . HIS A 1 588 ? 12.569 -7.712 -39.821 1.00 93.94 588 HIS A CA 1
ATOM 4789 C C . HIS A 1 588 ? 13.968 -8.348 -39.793 1.00 93.94 588 HIS A C 1
ATOM 4791 O O . HIS A 1 588 ? 14.546 -8.575 -40.856 1.00 93.94 588 HIS A O 1
ATOM 4797 N N . TYR A 1 589 ? 14.486 -8.704 -38.610 1.00 91.19 589 TYR A N 1
ATOM 4798 C CA . TYR A 1 589 ? 15.799 -9.354 -38.478 1.00 91.19 589 TYR A CA 1
ATOM 4799 C C . TYR A 1 589 ? 15.852 -10.766 -39.080 1.00 91.19 589 TYR A C 1
ATOM 4801 O O . TYR A 1 589 ? 16.907 -11.205 -39.533 1.00 91.19 589 TYR A O 1
ATOM 4809 N N . LEU A 1 590 ? 14.721 -11.475 -39.135 1.00 92.88 590 LEU A N 1
ATOM 4810 C CA . LEU A 1 590 ? 14.611 -12.767 -39.820 1.00 92.88 590 LEU A CA 1
ATOM 4811 C C . LEU A 1 590 ? 14.472 -12.643 -41.351 1.00 92.88 590 LEU A C 1
ATOM 4813 O O . LEU A 1 590 ? 14.481 -13.666 -42.037 1.00 92.88 590 LEU A O 1
ATOM 4817 N N . GLY A 1 591 ? 14.351 -11.423 -41.888 1.00 91.56 591 GLY A N 1
ATOM 4818 C CA . GLY A 1 591 ? 14.199 -11.148 -43.321 1.00 91.56 591 GLY A CA 1
ATOM 4819 C C . GLY A 1 591 ? 12.763 -11.245 -43.852 1.00 91.56 591 GLY A C 1
ATOM 4820 O O . GLY A 1 591 ? 12.547 -11.091 -45.053 1.00 91.56 591 GLY A O 1
ATOM 4821 N N . ASP A 1 592 ? 11.767 -11.477 -42.992 1.00 95.31 592 ASP A N 1
ATOM 4822 C CA . ASP A 1 592 ? 10.349 -11.464 -43.377 1.00 95.31 592 ASP A CA 1
ATOM 4823 C C . ASP A 1 592 ? 9.793 -10.040 -43.261 1.00 95.31 592 ASP A C 1
ATOM 4825 O O . ASP A 1 592 ? 9.102 -9.666 -42.308 1.00 95.31 592 ASP A O 1
ATOM 4829 N N . HIS A 1 593 ? 10.159 -9.206 -44.234 1.00 93.88 593 HIS A N 1
ATOM 4830 C CA . HIS A 1 593 ? 9.827 -7.785 -44.205 1.00 93.88 593 HIS A CA 1
ATOM 4831 C C . HIS A 1 593 ? 8.323 -7.511 -44.332 1.00 93.88 593 HIS A C 1
ATOM 4833 O O . HIS A 1 593 ? 7.853 -6.510 -43.799 1.00 93.88 593 HIS A O 1
ATOM 4839 N N . GLN A 1 594 ? 7.557 -8.394 -44.987 1.00 95.06 594 GLN A N 1
ATOM 4840 C CA . GLN A 1 594 ? 6.111 -8.206 -45.119 1.00 95.06 594 GLN A CA 1
ATOM 4841 C C . GLN A 1 594 ? 5.419 -8.359 -43.765 1.00 95.06 594 GLN A C 1
ATOM 4843 O O . GLN A 1 594 ? 4.685 -7.462 -43.364 1.00 95.06 594 GLN A O 1
ATOM 4848 N N . ARG A 1 595 ? 5.716 -9.433 -43.016 1.00 95.62 595 ARG A N 1
ATOM 4849 C CA . ARG A 1 595 ? 5.165 -9.587 -41.660 1.00 95.62 595 ARG A CA 1
ATOM 4850 C C . ARG A 1 595 ? 5.609 -8.463 -40.735 1.00 95.62 595 ARG A C 1
ATOM 4852 O O . ARG A 1 595 ? 4.824 -8.020 -39.905 1.00 95.62 595 ARG A O 1
ATOM 4859 N N . ALA A 1 596 ? 6.852 -7.997 -40.876 1.00 97.00 596 ALA A N 1
ATOM 4860 C CA . ALA A 1 596 ? 7.334 -6.855 -40.109 1.00 97.00 596 ALA A CA 1
ATOM 4861 C C . ALA A 1 596 ? 6.459 -5.613 -40.334 1.00 97.00 596 ALA A C 1
ATOM 4863 O O . ALA A 1 596 ? 6.000 -5.006 -39.368 1.00 97.00 596 ALA A O 1
ATOM 4864 N N . ILE A 1 597 ? 6.179 -5.280 -41.599 1.00 97.12 597 ILE A N 1
ATOM 4865 C CA . ILE A 1 597 ? 5.293 -4.169 -41.969 1.00 97.12 597 ILE A CA 1
ATOM 4866 C C . ILE A 1 597 ? 3.901 -4.368 -41.366 1.00 97.12 597 ILE A C 1
ATOM 4868 O O . ILE A 1 597 ? 3.430 -3.466 -40.678 1.00 97.12 597 ILE A O 1
ATOM 4872 N N . ASP A 1 598 ? 3.290 -5.543 -41.545 1.00 97.69 598 AS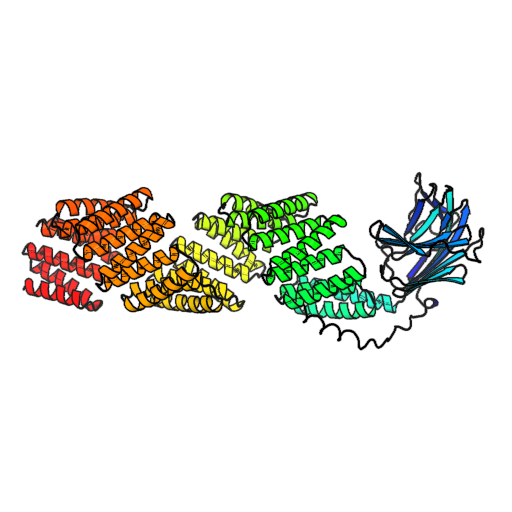P A N 1
ATOM 4873 C CA . ASP A 1 598 ? 1.933 -5.825 -41.060 1.00 97.69 598 ASP A CA 1
ATOM 4874 C C . ASP A 1 598 ? 1.808 -5.568 -39.541 1.00 97.69 598 ASP A C 1
ATOM 4876 O O . ASP A 1 598 ? 0.906 -4.857 -39.095 1.00 97.69 598 ASP A O 1
ATOM 4880 N N . TYR A 1 599 ? 2.760 -6.068 -38.740 1.00 98.19 599 TYR A N 1
ATOM 4881 C CA . TYR A 1 599 ? 2.764 -5.857 -37.287 1.00 98.19 599 TYR A CA 1
ATOM 4882 C C . TYR A 1 599 ? 3.004 -4.397 -36.880 1.00 98.19 599 TYR A C 1
ATOM 4884 O O . TYR A 1 599 ? 2.391 -3.909 -35.927 1.00 98.19 599 TYR A O 1
ATOM 4892 N N . HIS A 1 600 ? 3.896 -3.683 -37.570 1.00 97.88 600 HIS A N 1
ATOM 4893 C CA . HIS A 1 600 ? 4.153 -2.273 -37.275 1.00 97.88 600 HIS A CA 1
ATOM 4894 C C . HIS A 1 600 ? 2.974 -1.368 -37.668 1.00 97.88 600 HIS A C 1
ATOM 4896 O O . HIS A 1 600 ? 2.718 -0.376 -36.982 1.00 97.88 600 HIS A O 1
ATOM 4902 N N . GLU A 1 601 ? 2.238 -1.699 -38.735 1.00 97.75 601 GLU A N 1
ATOM 4903 C CA . GLU A 1 601 ? 1.007 -0.994 -39.117 1.00 97.75 601 GLU A CA 1
ATOM 4904 C C . GLU A 1 601 ? -0.097 -1.214 -38.076 1.00 97.75 601 GLU A C 1
ATOM 4906 O O . GLU A 1 601 ? -0.747 -0.252 -37.665 1.00 97.75 601 GLU A O 1
ATOM 4911 N N . GLU A 1 602 ? -0.261 -2.445 -37.584 1.00 98.06 602 GLU A N 1
ATOM 4912 C CA . GLU A 1 602 ? -1.216 -2.762 -36.516 1.00 98.06 602 GLU A CA 1
ATOM 4913 C C . GLU A 1 602 ? -0.889 -1.992 -35.222 1.00 98.06 602 GLU A C 1
ATOM 4915 O O . GLU A 1 602 ? -1.761 -1.338 -34.647 1.00 98.06 602 GLU A O 1
ATOM 4920 N N . ALA A 1 603 ? 0.385 -1.967 -34.810 1.00 97.94 603 ALA A N 1
ATOM 4921 C CA . ALA A 1 603 ? 0.832 -1.189 -33.653 1.00 97.94 603 ALA A CA 1
ATOM 4922 C C . ALA A 1 603 ? 0.573 0.320 -33.817 1.00 97.94 603 ALA A C 1
ATOM 4924 O O . ALA A 1 603 ? 0.150 0.988 -32.871 1.00 97.94 603 ALA A O 1
ATOM 4925 N N . LEU A 1 604 ? 0.812 0.866 -35.015 1.00 97.62 604 LEU A N 1
ATOM 4926 C CA . LEU A 1 604 ? 0.585 2.277 -35.328 1.00 97.62 604 LEU A CA 1
ATOM 4927 C C . LEU A 1 604 ? -0.888 2.672 -35.171 1.00 97.62 604 LEU A C 1
ATOM 4929 O O . LEU A 1 604 ? -1.172 3.749 -34.644 1.00 97.62 604 LEU A O 1
ATOM 4933 N N . VAL A 1 605 ? -1.817 1.824 -35.624 1.00 98.00 605 VAL A N 1
ATOM 4934 C CA . VAL A 1 605 ? -3.260 2.070 -35.468 1.00 98.00 605 VAL A CA 1
ATOM 4935 C C . VAL A 1 605 ? -3.618 2.184 -33.989 1.00 98.00 605 VAL A C 1
ATOM 4937 O O . VAL A 1 605 ? -4.231 3.172 -33.593 1.00 98.00 605 VAL A O 1
ATOM 4940 N N . ILE A 1 606 ? -3.151 1.249 -33.162 1.00 97.62 606 ILE A N 1
ATOM 4941 C CA . ILE A 1 606 ? -3.452 1.257 -31.726 1.00 97.62 606 ILE A CA 1
ATOM 4942 C C . ILE A 1 606 ? -2.863 2.496 -31.044 1.00 97.62 606 ILE A C 1
ATOM 4944 O O . ILE A 1 606 ? -3.558 3.168 -30.286 1.00 97.62 606 ILE A O 1
ATOM 4948 N N . TYR A 1 607 ? -1.606 2.854 -31.332 1.00 97.25 607 TYR A N 1
ATOM 4949 C CA . TYR A 1 607 ? -0.995 4.050 -30.739 1.00 97.25 607 TYR A CA 1
ATOM 4950 C C . TYR A 1 607 ? -1.727 5.348 -31.101 1.00 97.25 607 TYR A C 1
ATOM 4952 O O . TYR A 1 607 ? -1.799 6.249 -30.265 1.00 97.25 607 TYR A O 1
ATOM 4960 N N . ARG A 1 608 ? -2.323 5.429 -32.299 1.00 95.25 608 ARG A N 1
ATOM 4961 C CA . ARG A 1 608 ? -3.197 6.546 -32.688 1.00 95.25 608 ARG A CA 1
ATOM 4962 C C . ARG A 1 608 ? -4.498 6.570 -31.902 1.00 95.25 608 ARG A C 1
ATOM 4964 O O . ARG A 1 608 ? -4.933 7.641 -31.494 1.00 95.25 608 ARG A O 1
ATOM 4971 N N . GLU A 1 609 ? -5.114 5.412 -31.687 1.00 96.19 609 GLU A N 1
ATOM 4972 C CA . GLU A 1 609 ? -6.364 5.300 -30.928 1.00 96.19 609 GLU A CA 1
ATOM 4973 C C . GLU A 1 609 ? -6.190 5.733 -29.468 1.00 96.19 609 GLU A C 1
ATOM 4975 O O . GLU A 1 609 ? -7.062 6.415 -28.926 1.00 96.19 609 GLU A O 1
ATOM 4980 N N . ILE A 1 610 ? -5.049 5.402 -28.853 1.00 95.06 610 ILE A N 1
ATOM 4981 C CA . ILE A 1 610 ? -4.731 5.789 -27.467 1.00 95.06 610 ILE A CA 1
ATOM 4982 C C . ILE A 1 610 ? -3.991 7.129 -27.347 1.00 95.06 610 ILE A C 1
ATOM 4984 O O . ILE A 1 610 ? -3.580 7.497 -26.249 1.00 95.06 610 ILE A O 1
ATOM 4988 N N . TRP A 1 611 ? -3.813 7.855 -28.456 1.00 92.38 611 TRP A N 1
ATOM 4989 C CA . TRP A 1 611 ? -3.128 9.154 -28.513 1.00 92.38 611 TRP A CA 1
ATOM 4990 C C . TRP A 1 611 ? -1.689 9.150 -27.953 1.00 92.38 611 TRP A C 1
ATOM 4992 O O . TRP A 1 611 ? -1.193 10.172 -27.476 1.00 92.38 611 TRP A O 1
ATOM 5002 N N . ASP A 1 612 ? -0.979 8.020 -28.038 1.00 92.25 612 ASP A N 1
ATOM 5003 C CA . ASP A 1 612 ? 0.430 7.919 -27.637 1.00 92.25 612 ASP A CA 1
ATOM 5004 C C . ASP A 1 612 ? 1.331 8.374 -28.793 1.00 92.25 612 ASP A C 1
ATOM 5006 O O . ASP A 1 612 ? 1.798 7.584 -29.620 1.00 92.25 612 ASP A O 1
ATOM 5010 N N . GLN A 1 613 ? 1.601 9.680 -28.832 1.00 92.19 613 GLN A N 1
ATOM 5011 C CA . GLN A 1 613 ? 2.420 10.313 -29.870 1.00 92.19 613 GLN A CA 1
ATOM 5012 C C . GLN A 1 613 ? 3.835 9.717 -29.967 1.00 92.19 613 GLN A C 1
ATOM 5014 O O . GLN A 1 613 ? 4.419 9.652 -31.051 1.00 92.19 613 GLN A O 1
ATOM 5019 N N . ARG A 1 614 ? 4.411 9.265 -28.843 1.00 91.88 614 ARG A N 1
ATOM 5020 C CA . ARG A 1 614 ? 5.761 8.685 -28.821 1.00 91.88 614 ARG A CA 1
ATOM 5021 C C . ARG A 1 614 ? 5.758 7.267 -29.387 1.00 91.88 614 ARG A C 1
ATOM 5023 O O . ARG A 1 614 ? 6.692 6.908 -30.110 1.00 91.88 614 ARG A O 1
ATOM 5030 N N . GLY A 1 615 ? 4.730 6.478 -29.074 1.00 93.75 615 GLY A N 1
ATOM 5031 C CA . GLY A 1 615 ? 4.480 5.160 -29.659 1.00 93.75 615 GLY A CA 1
ATOM 5032 C C . GLY A 1 615 ? 4.191 5.231 -31.160 1.00 93.75 615 GLY A C 1
ATOM 5033 O O . GLY A 1 615 ? 4.764 4.457 -31.934 1.00 93.75 615 GLY A O 1
ATOM 5034 N N . GLU A 1 616 ? 3.400 6.215 -31.593 1.00 95.56 616 GLU A N 1
ATOM 5035 C CA . GLU A 1 616 ? 3.140 6.497 -33.009 1.00 95.56 616 GLU A CA 1
ATOM 5036 C C . GLU A 1 616 ? 4.440 6.824 -33.758 1.00 95.56 616 GLU A C 1
ATOM 5038 O O . GLU A 1 616 ? 4.774 6.144 -34.732 1.00 95.56 616 GLU A O 1
ATOM 5043 N N . ALA A 1 617 ? 5.227 7.788 -33.266 1.00 95.69 617 ALA A N 1
ATOM 5044 C CA . ALA A 1 617 ? 6.510 8.160 -33.869 1.00 95.69 617 ALA A CA 1
ATOM 5045 C C . ALA A 1 617 ? 7.447 6.952 -34.018 1.00 95.69 617 ALA A C 1
ATOM 5047 O O . ALA A 1 617 ? 8.068 6.746 -35.062 1.00 95.69 617 ALA A O 1
ATOM 5048 N N . ARG A 1 618 ? 7.506 6.107 -32.981 1.00 95.62 618 ARG A N 1
ATOM 5049 C CA . ARG A 1 618 ? 8.339 4.903 -32.976 1.00 95.62 618 ARG A CA 1
ATOM 5050 C C . ARG A 1 618 ? 7.886 3.883 -34.021 1.00 95.62 618 ARG A C 1
ATOM 5052 O O . ARG A 1 618 ? 8.727 3.339 -34.731 1.00 95.62 618 ARG A O 1
ATOM 5059 N N . SER A 1 619 ? 6.579 3.654 -34.136 1.00 96.88 619 SER A N 1
ATOM 5060 C CA . SER A 1 619 ? 6.000 2.709 -35.103 1.00 96.88 619 SER A CA 1
ATOM 5061 C C . SER A 1 619 ? 6.222 3.180 -36.542 1.00 96.88 619 SER A C 1
ATOM 5063 O O . SER A 1 619 ? 6.613 2.388 -37.395 1.00 96.88 619 SER A O 1
ATOM 5065 N N . LEU A 1 620 ? 6.093 4.487 -36.801 1.00 97.50 620 LEU A N 1
ATOM 5066 C CA . LEU A 1 620 ? 6.447 5.096 -38.090 1.00 97.50 620 LEU A CA 1
ATOM 5067 C C . LEU A 1 620 ? 7.932 4.884 -38.427 1.00 97.50 620 LEU A C 1
ATOM 5069 O O . LEU A 1 620 ? 8.265 4.525 -39.555 1.00 97.50 620 LEU A O 1
ATOM 5073 N N . GLY A 1 621 ? 8.828 5.049 -37.450 1.00 96.31 621 GLY A N 1
ATOM 5074 C CA . GLY A 1 621 ? 10.250 4.750 -37.619 1.00 96.31 621 GLY A CA 1
ATOM 5075 C C . GLY A 1 621 ? 10.520 3.278 -37.955 1.00 96.31 621 GLY A C 1
ATOM 5076 O O . GLY A 1 621 ? 11.322 2.991 -38.844 1.00 96.31 621 GLY A O 1
ATOM 5077 N N . PHE A 1 622 ? 9.831 2.340 -37.300 1.00 97.19 622 PHE A N 1
ATOM 5078 C CA . PHE A 1 622 ? 9.962 0.909 -37.595 1.00 97.19 622 PHE A CA 1
ATOM 5079 C C . PHE A 1 622 ? 9.392 0.512 -38.965 1.00 97.19 622 PHE A C 1
ATOM 5081 O O . PHE A 1 622 ? 10.004 -0.288 -39.680 1.00 97.19 622 PHE A O 1
ATOM 5088 N N . LEU A 1 623 ? 8.284 1.128 -39.391 1.00 96.94 623 LEU A N 1
ATOM 5089 C CA . LEU A 1 623 ? 7.782 0.992 -40.761 1.00 96.94 623 LEU A CA 1
ATOM 5090 C C . LEU A 1 623 ? 8.821 1.469 -41.770 1.00 96.94 623 LEU A C 1
ATOM 5092 O O . LEU A 1 623 ? 9.102 0.770 -42.741 1.00 96.94 623 LEU A O 1
ATOM 5096 N N . ALA A 1 624 ? 9.443 2.623 -41.520 1.00 96.94 624 ALA A N 1
ATOM 5097 C CA . ALA A 1 624 ? 10.475 3.157 -42.396 1.00 96.94 624 ALA A CA 1
ATOM 5098 C C . ALA A 1 624 ? 11.672 2.199 -42.542 1.00 96.94 624 ALA A C 1
ATOM 5100 O O . ALA A 1 624 ? 12.129 1.950 -43.659 1.00 96.94 624 ALA A O 1
ATOM 5101 N N . ILE A 1 625 ? 12.126 1.605 -41.432 1.00 95.19 625 ILE A N 1
ATOM 5102 C CA . ILE A 1 625 ? 13.182 0.579 -41.419 1.00 95.19 625 ILE A CA 1
ATOM 5103 C C . ILE A 1 625 ? 12.771 -0.640 -42.263 1.00 95.19 625 ILE A C 1
ATOM 5105 O O . ILE A 1 625 ? 13.552 -1.119 -43.087 1.00 95.19 625 ILE A O 1
ATOM 5109 N N . SER A 1 626 ? 11.536 -1.117 -42.105 1.00 95.19 626 SER A N 1
ATOM 5110 C CA . SER A 1 626 ? 11.037 -2.306 -42.809 1.00 95.19 626 SER A CA 1
ATOM 5111 C C . SER A 1 626 ? 10.851 -2.078 -44.315 1.00 95.19 626 SER A C 1
ATOM 5113 O O . SER A 1 626 ? 11.236 -2.929 -45.122 1.00 95.19 626 SER A O 1
ATOM 5115 N N . TYR A 1 627 ? 10.351 -0.905 -44.720 1.00 95.75 627 TYR A N 1
ATOM 5116 C CA . TYR A 1 627 ? 10.266 -0.514 -46.132 1.00 95.75 627 TYR A CA 1
ATOM 5117 C C . TYR A 1 627 ? 11.652 -0.324 -46.764 1.00 95.75 627 TYR A C 1
ATOM 5119 O O . TYR A 1 627 ? 11.865 -0.764 -47.894 1.00 95.75 627 TYR A O 1
ATOM 5127 N N . SER A 1 628 ? 12.611 0.252 -46.028 1.00 94.50 628 SER A N 1
ATOM 5128 C CA . SER A 1 628 ? 13.997 0.407 -46.491 1.00 94.50 628 SER A CA 1
ATOM 5129 C C . SER A 1 628 ? 14.658 -0.949 -46.756 1.00 94.50 628 SER A C 1
ATOM 5131 O O . SER A 1 628 ? 15.237 -1.158 -47.820 1.00 94.50 628 SER A O 1
ATOM 5133 N N . ALA A 1 629 ? 14.493 -1.914 -45.843 1.00 92.00 629 ALA A N 1
ATOM 5134 C CA . ALA A 1 629 ? 15.007 -3.274 -46.027 1.00 92.00 629 ALA A CA 1
ATOM 5135 C C . ALA A 1 629 ? 14.328 -4.036 -47.178 1.00 92.00 629 ALA A C 1
ATOM 5137 O O . ALA A 1 629 ? 14.970 -4.844 -47.842 1.00 92.00 629 ALA A O 1
ATOM 5138 N N . SER A 1 630 ? 13.064 -3.722 -47.475 1.00 91.75 630 SER A N 1
ATOM 5139 C CA . SER A 1 630 ? 12.348 -4.250 -48.647 1.00 91.75 630 SER A CA 1
ATOM 5140 C C . SER A 1 630 ? 12.777 -3.601 -49.975 1.00 91.75 630 SER A C 1
ATOM 5142 O O . SER A 1 630 ? 12.314 -4.018 -51.036 1.00 91.75 630 SER A O 1
ATOM 5144 N N . GLY A 1 631 ? 13.627 -2.567 -49.935 1.00 91.50 631 GLY A N 1
ATOM 5145 C CA . GLY A 1 631 ? 14.071 -1.795 -51.100 1.00 91.50 631 GLY A CA 1
ATOM 5146 C C . GLY A 1 631 ? 13.114 -0.680 -51.546 1.00 91.50 631 GLY A C 1
ATOM 5147 O O . GLY A 1 631 ? 13.405 0.019 -52.517 1.00 91.50 631 GLY A O 1
ATOM 5148 N N . ASP A 1 632 ? 11.991 -0.462 -50.849 1.00 95.31 632 ASP A N 1
ATOM 5149 C CA . ASP A 1 632 ? 11.075 0.656 -51.119 1.00 95.31 632 ASP A CA 1
ATOM 5150 C C . ASP A 1 632 ? 11.530 1.915 -50.364 1.00 95.31 632 ASP A C 1
ATOM 5152 O O . ASP A 1 632 ? 10.942 2.362 -49.372 1.00 95.31 632 ASP A O 1
ATOM 5156 N N . TYR A 1 633 ? 12.625 2.501 -50.849 1.00 94.81 633 TYR A N 1
ATOM 5157 C CA . TYR A 1 633 ? 13.226 3.691 -50.245 1.00 94.81 633 TYR A CA 1
ATOM 5158 C C . TYR A 1 633 ? 12.307 4.920 -50.290 1.00 94.81 633 TYR A C 1
ATOM 5160 O O . TYR A 1 633 ? 12.433 5.809 -49.451 1.00 94.81 633 TYR A O 1
ATOM 5168 N N . GLN A 1 634 ? 11.364 4.992 -51.238 1.00 94.50 634 GLN A N 1
ATOM 5169 C CA . GLN A 1 634 ? 10.434 6.122 -51.334 1.00 94.50 634 GLN A CA 1
ATOM 5170 C C . GLN A 1 634 ? 9.440 6.121 -50.171 1.00 94.50 634 GLN A C 1
ATOM 5172 O O . GLN A 1 634 ? 9.259 7.155 -49.520 1.00 94.50 634 GLN A O 1
ATOM 5177 N N . ARG A 1 635 ? 8.836 4.965 -49.861 1.00 95.44 635 ARG A N 1
ATOM 5178 C CA . ARG A 1 635 ? 7.979 4.833 -48.674 1.00 95.44 635 ARG A CA 1
ATOM 5179 C C . ARG A 1 635 ? 8.776 4.979 -47.386 1.00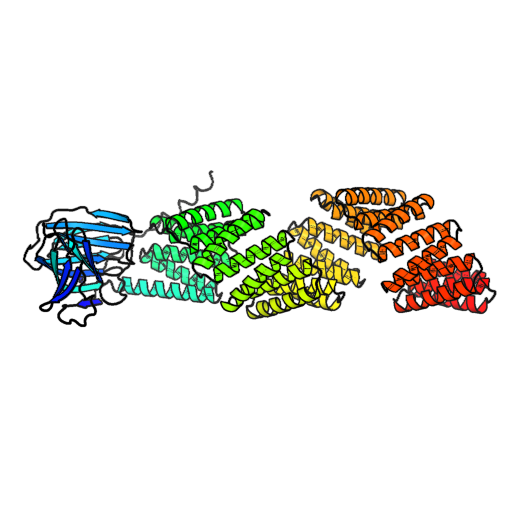 95.44 635 ARG A C 1
ATOM 5181 O O . ARG A 1 635 ? 8.308 5.654 -46.472 1.00 95.44 635 ARG A O 1
ATOM 5188 N N . ALA A 1 636 ? 9.987 4.427 -47.326 1.00 97.19 636 ALA A N 1
ATOM 5189 C CA . ALA A 1 636 ? 10.856 4.588 -46.163 1.00 97.19 636 ALA A CA 1
ATOM 5190 C C . ALA A 1 636 ? 11.125 6.069 -45.845 1.00 97.19 636 ALA A C 1
ATOM 5192 O O . ALA A 1 636 ? 10.945 6.499 -44.706 1.00 97.19 636 ALA A O 1
ATOM 5193 N N . ILE A 1 637 ? 11.465 6.878 -46.856 1.00 97.69 637 ILE A N 1
ATOM 5194 C CA . ILE A 1 637 ? 11.656 8.329 -46.699 1.00 97.69 637 ILE A CA 1
ATOM 5195 C C . ILE A 1 637 ? 10.385 9.001 -46.173 1.00 97.69 637 ILE A C 1
ATOM 5197 O O . ILE A 1 637 ? 10.468 9.812 -45.251 1.00 97.69 637 ILE A O 1
ATOM 5201 N N . HIS A 1 638 ? 9.214 8.657 -46.718 1.00 97.75 638 HIS A N 1
ATOM 5202 C CA . HIS A 1 638 ? 7.940 9.204 -46.249 1.00 97.75 638 HIS A CA 1
ATOM 5203 C C . HIS A 1 638 ? 7.713 8.924 -44.754 1.00 97.75 638 HIS A C 1
ATOM 5205 O O . HIS A 1 638 ? 7.455 9.850 -43.983 1.00 97.75 638 HIS A O 1
ATOM 5211 N N . PHE A 1 639 ? 7.874 7.673 -44.321 1.00 97.75 639 PHE A N 1
ATOM 5212 C CA . PHE A 1 639 ? 7.675 7.295 -42.922 1.00 97.75 639 PHE A CA 1
ATOM 5213 C C . PHE A 1 639 ? 8.733 7.891 -41.983 1.00 97.75 639 PHE A C 1
ATOM 5215 O O . PHE A 1 639 ? 8.381 8.360 -40.899 1.00 97.75 639 PHE A O 1
ATOM 5222 N N . TYR A 1 640 ? 10.002 7.976 -42.399 1.00 98.06 640 TYR A N 1
ATOM 5223 C CA . TYR A 1 640 ? 11.024 8.668 -41.610 1.00 98.06 640 TYR A CA 1
ATOM 5224 C C . TYR A 1 640 ? 10.747 10.169 -41.475 1.00 98.06 640 TYR A C 1
ATOM 5226 O O . TYR A 1 640 ? 11.005 10.732 -40.413 1.00 98.06 640 TYR A O 1
ATOM 5234 N N . GLN A 1 641 ? 10.209 10.831 -42.506 1.00 97.88 641 GLN A N 1
ATOM 5235 C CA . GLN A 1 641 ? 9.801 12.239 -42.418 1.00 97.88 641 GLN A CA 1
ATOM 5236 C C . GLN A 1 641 ? 8.657 12.439 -41.420 1.00 97.88 641 GLN A C 1
ATOM 5238 O O . GLN A 1 641 ? 8.696 13.392 -40.639 1.00 97.88 641 GLN A O 1
ATOM 5243 N N . LEU A 1 642 ? 7.674 11.532 -41.404 1.00 97.38 642 LEU A N 1
ATOM 5244 C CA . LEU A 1 642 ? 6.602 11.556 -40.410 1.00 97.38 642 LEU A CA 1
ATOM 5245 C C . LEU A 1 642 ? 7.162 11.339 -38.998 1.00 97.38 642 LEU A C 1
ATOM 5247 O O . LEU A 1 642 ? 6.980 12.205 -38.144 1.00 97.38 642 LEU A O 1
ATOM 5251 N N . SER A 1 643 ? 7.928 10.267 -38.774 1.00 97.12 643 SER A N 1
ATOM 5252 C CA . SER A 1 643 ? 8.610 9.991 -37.497 1.00 97.12 643 SER A CA 1
ATOM 5253 C C . SER A 1 643 ? 9.421 11.199 -37.007 1.00 97.12 643 SER A C 1
ATOM 5255 O O . SER A 1 643 ? 9.304 11.616 -35.854 1.00 97.12 643 SER A O 1
ATOM 5257 N N . LEU A 1 644 ? 10.188 11.828 -37.903 1.00 96.88 644 LEU A N 1
ATOM 5258 C CA . LEU A 1 644 ? 10.969 13.028 -37.612 1.00 96.88 644 LEU A CA 1
ATOM 5259 C C . LEU A 1 644 ? 10.096 14.199 -37.141 1.00 96.88 644 LEU A C 1
ATOM 5261 O O . LEU A 1 644 ? 10.468 14.897 -36.198 1.00 96.88 644 LEU A O 1
ATOM 5265 N N . SER A 1 645 ? 8.963 14.439 -37.806 1.00 95.94 645 SER A N 1
ATOM 5266 C CA . SER A 1 645 ? 8.053 15.531 -37.445 1.00 95.94 645 SER A CA 1
ATOM 5267 C C . SER A 1 645 ? 7.454 15.344 -36.049 1.00 95.94 645 SER A C 1
ATOM 5269 O O . SER A 1 645 ? 7.522 16.273 -35.246 1.00 95.94 645 SER A O 1
ATOM 5271 N N . PHE A 1 646 ? 7.007 14.129 -35.718 1.00 92.38 646 PHE A N 1
ATOM 5272 C CA . PHE A 1 646 ? 6.491 13.809 -34.388 1.00 92.38 646 PHE A CA 1
ATOM 5273 C C . PHE A 1 646 ? 7.568 13.948 -33.313 1.00 92.38 646 PHE A C 1
ATOM 5275 O O . PHE A 1 646 ? 7.340 14.602 -32.299 1.00 92.38 646 PHE A O 1
ATOM 5282 N N . TYR A 1 647 ? 8.769 13.396 -33.531 1.00 95.56 647 TYR A N 1
ATOM 5283 C CA . TYR A 1 647 ? 9.849 13.512 -32.547 1.00 95.56 647 TYR A CA 1
ATOM 5284 C C . TYR A 1 647 ? 10.274 14.961 -32.285 1.00 95.56 647 TYR A C 1
ATOM 5286 O O . TYR A 1 647 ? 10.665 15.273 -31.163 1.00 95.56 647 TYR A O 1
ATOM 5294 N N . ARG A 1 648 ? 10.163 15.857 -33.273 1.00 93.69 648 ARG A N 1
ATOM 5295 C CA . ARG A 1 648 ? 10.387 17.296 -33.065 1.00 93.69 648 ARG A CA 1
ATOM 5296 C C . ARG A 1 648 ? 9.300 17.947 -32.226 1.00 93.69 648 ARG A C 1
ATOM 5298 O O . ARG A 1 648 ? 9.625 18.771 -31.380 1.00 93.69 648 ARG A O 1
ATOM 5305 N N . GLU A 1 649 ? 8.044 17.585 -32.462 1.00 92.88 649 GLU A N 1
ATOM 5306 C CA . GLU A 1 649 ? 6.901 18.120 -31.721 1.00 92.88 649 GLU A CA 1
ATOM 5307 C C . GLU A 1 649 ? 6.957 17.726 -30.241 1.00 92.88 649 GLU A C 1
ATOM 5309 O O . GLU A 1 649 ? 6.830 18.584 -29.372 1.00 92.88 649 GLU A O 1
ATOM 5314 N N . ILE A 1 650 ? 7.257 16.456 -29.952 1.00 91.94 650 ILE A N 1
ATOM 5315 C CA . ILE A 1 650 ? 7.331 15.939 -28.575 1.00 91.94 650 ILE A CA 1
ATOM 5316 C C . ILE A 1 650 ? 8.697 16.163 -27.899 1.00 91.94 650 ILE A C 1
ATOM 5318 O O . ILE A 1 650 ? 8.927 15.676 -26.795 1.00 91.94 650 ILE A O 1
ATOM 5322 N N . GLY A 1 651 ? 9.649 16.824 -28.568 1.00 90.12 651 GLY A N 1
ATOM 5323 C CA . GLY A 1 651 ? 11.001 17.060 -28.039 1.00 90.12 651 GLY A CA 1
ATOM 5324 C C . GLY A 1 651 ? 11.887 15.806 -27.908 1.00 90.12 651 GLY A C 1
ATOM 5325 O O . GLY A 1 651 ? 12.900 15.822 -27.208 1.00 90.12 651 GLY A O 1
ATOM 5326 N N . GLY A 1 652 ? 11.553 14.706 -28.586 1.00 92.00 652 GLY A N 1
ATOM 5327 C CA . GLY A 1 652 ? 12.280 13.435 -28.544 1.00 92.00 652 GLY A CA 1
ATOM 5328 C C . GLY A 1 652 ? 13.577 13.434 -29.362 1.00 92.00 652 GLY A C 1
ATOM 5329 O O . GLY A 1 652 ? 13.660 12.780 -30.402 1.00 92.00 652 GLY A O 1
ATOM 5330 N N . ARG A 1 653 ? 14.624 14.105 -28.865 1.00 93.75 653 ARG A N 1
ATOM 5331 C CA . ARG A 1 653 ? 15.909 14.323 -29.571 1.00 93.75 653 ARG A CA 1
ATOM 5332 C C . ARG A 1 653 ? 16.571 13.049 -30.109 1.00 93.75 653 ARG A C 1
ATOM 5334 O O . ARG A 1 653 ? 17.035 13.033 -31.246 1.00 93.75 653 ARG A O 1
ATOM 5341 N N . LYS A 1 654 ? 16.586 11.953 -29.341 1.00 93.50 654 LYS A N 1
ATOM 5342 C CA . LYS A 1 654 ? 17.184 10.681 -29.795 1.00 93.50 654 LYS A CA 1
ATOM 5343 C C . LYS A 1 654 ? 16.443 10.079 -30.997 1.00 93.50 654 LYS A C 1
ATOM 5345 O O . LYS A 1 654 ? 17.083 9.593 -31.928 1.00 93.50 654 LYS A O 1
ATOM 5350 N N . GLY A 1 655 ? 15.109 10.132 -30.991 1.00 94.00 655 GLY A N 1
ATOM 5351 C CA . GLY A 1 655 ? 14.276 9.675 -32.108 1.00 94.00 655 GLY A CA 1
ATOM 5352 C C . GLY A 1 655 ? 14.370 10.597 -33.327 1.00 94.00 655 GLY A C 1
ATOM 5353 O O . GLY A 1 655 ? 14.396 10.118 -34.462 1.00 94.00 655 GLY A O 1
ATOM 5354 N N . GLU A 1 656 ? 14.517 11.907 -33.096 1.00 96.50 656 GLU A N 1
ATOM 5355 C CA . GLU A 1 656 ? 14.802 12.897 -34.141 1.00 96.50 656 GLU A CA 1
ATOM 5356 C C . GLU A 1 656 ? 16.105 12.553 -34.877 1.00 96.50 656 GLU A C 1
ATOM 5358 O O . GLU A 1 656 ? 16.113 12.425 -36.103 1.00 96.50 656 GLU A O 1
ATOM 5363 N N . ALA A 1 657 ? 17.191 12.336 -34.127 1.00 96.94 657 ALA A N 1
ATOM 5364 C CA . ALA A 1 657 ? 18.488 11.948 -34.675 1.00 96.94 657 ALA A CA 1
ATOM 5365 C C . ALA A 1 657 ? 18.406 10.625 -35.451 1.00 96.94 657 ALA A C 1
ATOM 5367 O O . ALA A 1 657 ? 18.831 10.560 -36.602 1.00 96.94 657 ALA A O 1
ATOM 5368 N N . ALA A 1 658 ? 17.775 9.597 -34.874 1.00 96.69 658 ALA A N 1
ATOM 5369 C CA . ALA A 1 658 ? 17.610 8.303 -35.536 1.00 96.69 658 ALA A CA 1
ATOM 5370 C C . ALA A 1 658 ? 16.817 8.410 -36.852 1.00 96.69 658 ALA A C 1
ATOM 5372 O O . ALA A 1 658 ? 17.184 7.783 -37.845 1.00 96.69 658 ALA A O 1
ATOM 5373 N N . SER A 1 659 ? 15.770 9.242 -36.887 1.00 97.56 659 SER A N 1
ATOM 5374 C CA . SER A 1 659 ? 14.973 9.476 -38.099 1.00 97.56 659 SER A CA 1
ATOM 5375 C C . SER A 1 659 ? 15.778 10.221 -39.171 1.00 97.56 659 SER A C 1
ATOM 5377 O O . SER A 1 659 ? 15.710 9.868 -40.346 1.00 97.56 659 SER A O 1
ATOM 5379 N N . LEU A 1 660 ? 16.589 11.214 -38.782 1.00 98.06 660 LEU A N 1
ATOM 5380 C CA . LEU A 1 660 ? 17.506 11.911 -39.694 1.00 98.06 660 LEU A CA 1
ATOM 5381 C C . LEU A 1 660 ? 18.564 10.964 -40.263 1.00 98.06 660 LEU A C 1
ATOM 5383 O O . LEU A 1 660 ? 18.812 10.985 -41.466 1.0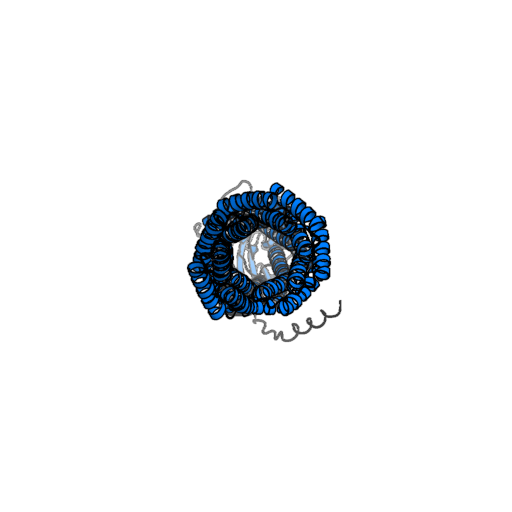0 98.06 660 LEU A O 1
ATOM 5387 N N . ARG A 1 661 ? 19.156 10.104 -39.428 1.00 97.81 661 ARG A N 1
ATOM 5388 C CA . ARG A 1 661 ? 20.088 9.073 -39.892 1.00 97.81 661 ARG A CA 1
ATOM 5389 C C . ARG A 1 661 ? 19.418 8.131 -40.890 1.00 97.81 661 ARG A C 1
ATOM 5391 O O . ARG A 1 661 ? 19.980 7.914 -41.954 1.00 97.81 661 ARG A O 1
ATOM 5398 N N . GLY A 1 662 ? 18.212 7.648 -40.589 1.00 96.69 662 GLY A N 1
ATOM 5399 C CA . GLY A 1 662 ? 17.445 6.782 -41.488 1.00 96.69 662 GLY A CA 1
ATOM 5400 C C . GLY A 1 662 ? 17.133 7.429 -42.843 1.00 96.69 662 GLY A C 1
ATOM 5401 O O . GLY A 1 662 ? 17.252 6.778 -43.881 1.00 96.69 662 GLY A O 1
ATOM 5402 N N . LEU A 1 663 ? 16.825 8.734 -42.867 1.00 97.88 663 LEU A N 1
ATOM 5403 C CA . LEU A 1 663 ? 16.726 9.501 -44.118 1.00 97.88 663 LEU A CA 1
ATOM 5404 C C . LEU A 1 663 ? 18.059 9.518 -44.869 1.00 97.88 663 LEU A C 1
ATOM 5406 O O . LEU A 1 663 ? 18.079 9.291 -46.079 1.00 97.88 663 LEU A O 1
ATOM 5410 N N . GLY A 1 664 ? 19.165 9.745 -44.159 1.00 97.31 664 GLY A N 1
ATOM 5411 C CA . GLY A 1 664 ? 20.510 9.654 -44.721 1.00 97.31 664 GLY A CA 1
ATOM 5412 C C . GLY A 1 664 ? 20.786 8.290 -45.356 1.00 97.31 664 GLY A C 1
ATOM 5413 O O . GLY A 1 664 ? 21.227 8.236 -46.502 1.00 97.31 664 GLY A O 1
ATOM 5414 N N . ASP A 1 665 ? 20.436 7.202 -44.666 1.00 96.75 665 ASP A N 1
ATOM 5415 C CA . ASP A 1 665 ? 20.618 5.823 -45.139 1.00 96.75 665 ASP A CA 1
ATOM 5416 C C . ASP A 1 665 ? 19.809 5.552 -46.420 1.00 96.75 665 ASP A C 1
ATOM 5418 O O . ASP A 1 665 ? 20.330 4.979 -47.383 1.00 96.75 665 ASP A O 1
ATOM 5422 N N . CYS A 1 666 ? 18.564 6.036 -46.487 1.00 96.88 666 CYS A N 1
ATOM 5423 C CA . CYS A 1 666 ? 17.732 5.924 -47.689 1.00 96.88 666 CYS A CA 1
ATOM 5424 C C . CYS A 1 666 ? 18.306 6.733 -48.862 1.00 96.88 666 CYS A C 1
ATOM 5426 O O . CYS A 1 666 ? 18.384 6.233 -49.982 1.00 96.88 666 CYS A O 1
ATOM 5428 N N . HIS A 1 667 ? 18.740 7.975 -48.622 1.00 96.75 667 HIS A N 1
ATOM 5429 C CA . HIS A 1 667 ? 19.348 8.807 -49.664 1.00 96.75 667 HIS A CA 1
ATOM 5430 C C . HIS A 1 667 ? 20.687 8.241 -50.149 1.00 96.75 667 HIS A C 1
ATOM 5432 O O . HIS A 1 667 ? 20.955 8.303 -51.346 1.00 96.75 667 HIS A O 1
ATOM 5438 N N . SER A 1 668 ? 21.491 7.655 -49.259 1.00 95.62 668 SER A N 1
ATOM 5439 C CA . SER A 1 668 ? 22.737 6.965 -49.611 1.00 95.62 668 SER A CA 1
ATOM 5440 C C . SER A 1 668 ? 22.467 5.737 -50.487 1.00 95.62 668 SER A C 1
ATOM 5442 O O . SER A 1 668 ? 23.121 5.554 -51.511 1.00 95.62 668 SER A O 1
ATOM 5444 N N . SER A 1 669 ? 21.432 4.955 -50.153 1.00 94.56 669 SER A N 1
ATOM 5445 C CA . SER A 1 669 ? 20.996 3.791 -50.945 1.00 94.56 669 SER A CA 1
ATOM 5446 C C . SER A 1 669 ? 20.451 4.174 -52.327 1.00 94.56 669 SER A C 1
ATOM 5448 O O . SER A 1 669 ? 20.555 3.400 -53.272 1.00 94.56 669 SER A O 1
ATOM 5450 N N . LEU A 1 670 ? 19.905 5.386 -52.463 1.00 94.81 670 LEU A N 1
ATOM 5451 C CA . LEU A 1 670 ? 19.499 5.991 -53.739 1.00 94.81 670 LEU A CA 1
ATOM 5452 C C . LEU A 1 670 ? 20.651 6.719 -54.462 1.00 94.81 670 LEU A C 1
ATOM 5454 O O . LEU A 1 670 ? 20.389 7.475 -55.395 1.00 94.81 670 LEU A O 1
ATOM 5458 N N . GLU A 1 671 ? 21.897 6.555 -54.003 1.00 94.81 671 GLU A N 1
ATOM 5459 C CA . GLU A 1 671 ? 23.113 7.202 -54.529 1.00 94.81 671 GLU A CA 1
ATOM 5460 C C . GLU A 1 671 ? 23.094 8.748 -54.473 1.00 94.81 671 GLU A C 1
ATOM 5462 O O . GLU A 1 671 ? 23.922 9.440 -55.068 1.00 94.81 671 GLU A O 1
ATOM 5467 N N . ASN A 1 672 ? 22.188 9.331 -53.683 1.00 96.12 672 ASN A N 1
ATOM 5468 C CA . ASN A 1 672 ? 22.085 10.770 -53.438 1.00 96.12 672 ASN A CA 1
ATOM 5469 C C . ASN A 1 672 ? 23.012 11.204 -52.288 1.00 96.12 672 ASN A C 1
ATOM 5471 O O . ASN A 1 672 ? 22.572 11.789 -51.292 1.00 96.12 672 ASN A O 1
ATOM 5475 N N . TYR A 1 673 ? 24.314 10.934 -52.423 1.00 95.62 673 TYR A N 1
ATOM 5476 C CA . TYR A 1 673 ? 25.296 11.066 -51.337 1.00 95.62 673 TYR A CA 1
ATOM 5477 C C . TYR A 1 673 ? 25.370 12.469 -50.714 1.00 95.62 673 TYR A C 1
ATOM 5479 O O . TYR A 1 673 ? 25.527 12.597 -49.502 1.00 95.62 673 TYR A O 1
ATOM 5487 N N . TRP A 1 674 ? 25.193 13.539 -51.497 1.00 95.88 674 TRP A N 1
ATOM 5488 C CA . TRP A 1 674 ? 25.191 14.910 -50.964 1.00 95.88 674 TRP A CA 1
ATOM 5489 C C . TRP A 1 674 ? 24.021 15.185 -50.011 1.00 95.88 674 TRP A C 1
ATOM 5491 O O . TRP A 1 674 ? 24.206 15.852 -48.994 1.00 95.88 674 TRP A O 1
ATOM 5501 N N . GLN A 1 675 ? 22.830 14.658 -50.311 1.00 95.38 675 GLN A N 1
ATOM 5502 C CA . GLN A 1 675 ? 21.675 14.770 -49.414 1.00 95.38 675 GLN A CA 1
ATOM 5503 C C . GLN A 1 675 ? 21.849 13.880 -48.183 1.00 95.38 675 GLN A C 1
ATOM 5505 O O . GLN A 1 675 ? 21.532 14.308 -47.075 1.00 95.38 675 GLN A O 1
ATOM 5510 N N . ALA A 1 676 ? 22.401 12.676 -48.360 1.00 97.31 676 ALA A N 1
ATOM 5511 C CA . ALA A 1 676 ? 22.704 11.781 -47.249 1.00 97.31 676 ALA A CA 1
ATOM 5512 C C . ALA A 1 676 ? 23.649 12.442 -46.233 1.00 97.31 676 ALA A C 1
ATOM 5514 O O . ALA A 1 676 ? 23.362 12.457 -45.038 1.00 97.31 676 ALA A O 1
ATOM 5515 N N . ILE A 1 677 ? 24.721 13.082 -46.715 1.00 97.88 677 ILE A N 1
ATOM 5516 C CA . ILE A 1 677 ? 25.685 13.815 -45.882 1.00 97.88 677 ILE A CA 1
ATOM 5517 C C . ILE A 1 677 ? 25.016 14.947 -45.085 1.00 97.88 677 ILE A C 1
ATOM 5519 O O . ILE A 1 677 ? 25.312 15.101 -43.902 1.00 97.88 677 ILE A O 1
ATOM 5523 N N . ASP A 1 678 ? 24.104 15.720 -45.686 1.00 98.00 678 ASP A N 1
ATOM 5524 C CA . ASP A 1 678 ? 23.366 16.779 -44.974 1.00 98.00 678 ASP A CA 1
ATOM 5525 C C . ASP A 1 678 ? 22.517 16.213 -43.822 1.00 98.00 678 ASP A C 1
ATOM 5527 O O . ASP A 1 678 ? 22.571 16.712 -42.693 1.00 98.00 678 ASP A O 1
ATOM 5531 N N . TYR A 1 679 ? 21.783 15.127 -44.073 1.00 98.19 679 TYR A N 1
ATOM 5532 C CA . TYR A 1 679 ? 21.000 14.449 -43.040 1.00 98.19 679 TYR A CA 1
ATOM 5533 C C . TYR A 1 679 ? 21.871 13.852 -41.933 1.00 98.19 679 TYR A C 1
ATOM 5535 O O . TYR A 1 679 ? 21.555 14.010 -40.750 1.00 98.19 679 TYR A O 1
ATOM 5543 N N . TYR A 1 680 ? 22.993 13.229 -42.288 1.00 98.25 680 TYR A N 1
ATOM 5544 C CA . TYR A 1 680 ? 23.927 12.697 -41.307 1.00 98.25 680 TYR A CA 1
ATOM 5545 C C . TYR A 1 680 ? 24.568 13.790 -40.453 1.00 98.25 680 TYR A C 1
ATOM 5547 O O . TYR A 1 680 ? 24.650 13.614 -39.243 1.00 98.25 680 TYR A O 1
ATOM 5555 N N . HIS A 1 681 ? 24.956 14.943 -41.009 1.00 98.25 681 HIS A N 1
ATOM 5556 C CA . HIS A 1 681 ? 25.461 16.058 -40.192 1.00 98.25 681 HIS A CA 1
ATOM 5557 C C . HIS A 1 681 ? 24.419 16.546 -39.189 1.00 98.25 681 HIS A C 1
ATOM 5559 O O . HIS A 1 681 ? 24.741 16.727 -38.016 1.00 98.25 681 HIS A O 1
ATOM 5565 N N . LYS A 1 682 ? 23.157 16.684 -39.613 1.00 98.06 682 LYS A N 1
ATOM 5566 C CA . LYS A 1 682 ? 22.054 17.036 -38.706 1.00 98.06 682 LYS A CA 1
ATOM 5567 C C . LYS A 1 682 ? 21.897 16.001 -37.591 1.00 98.06 682 LYS A C 1
ATOM 5569 O O . LYS A 1 682 ? 21.794 16.378 -36.429 1.00 98.06 682 LYS A O 1
ATOM 5574 N N . SER A 1 683 ? 21.927 14.709 -37.922 1.00 97.94 683 SER A N 1
ATOM 5575 C CA . SER A 1 683 ? 21.870 13.629 -36.929 1.00 97.94 683 SER A CA 1
ATOM 5576 C C . SER A 1 683 ? 23.067 13.647 -35.971 1.00 97.94 683 SER A C 1
ATOM 5578 O O . SER A 1 683 ? 22.889 13.447 -34.772 1.00 97.94 683 SER A O 1
ATOM 5580 N N . LEU A 1 684 ? 24.275 13.886 -36.487 1.00 97.81 684 LEU A N 1
ATOM 5581 C CA . LEU A 1 684 ? 25.521 13.916 -35.723 1.00 97.81 684 LEU A CA 1
ATOM 5582 C C . LEU A 1 684 ? 25.511 15.036 -34.682 1.00 97.81 684 LEU A C 1
ATOM 5584 O O . LEU A 1 684 ? 25.911 14.815 -33.541 1.00 97.81 684 LEU A O 1
ATOM 5588 N N . THR A 1 685 ? 25.031 16.225 -35.059 1.00 98.00 685 THR A N 1
ATOM 5589 C CA . THR A 1 685 ? 24.873 17.352 -34.133 1.00 98.00 685 THR A CA 1
ATOM 5590 C C . THR A 1 685 ? 23.998 16.966 -32.946 1.00 98.00 685 THR A C 1
ATOM 5592 O O . THR A 1 685 ? 24.399 17.179 -31.806 1.00 98.00 685 THR A O 1
ATOM 5595 N N . ILE A 1 686 ? 22.850 16.330 -33.196 1.00 97.38 686 ILE A N 1
ATOM 5596 C CA . ILE A 1 686 ? 21.933 15.940 -32.122 1.00 97.38 686 ILE A CA 1
ATOM 5597 C C . ILE A 1 686 ? 22.554 14.864 -31.228 1.00 97.38 686 ILE A C 1
ATOM 5599 O O . ILE A 1 686 ? 22.506 15.006 -30.009 1.00 97.38 686 ILE A O 1
ATOM 5603 N N . TYR A 1 687 ? 23.167 13.818 -31.797 1.00 97.44 687 TYR A N 1
ATOM 5604 C CA . TYR A 1 687 ? 23.806 12.770 -30.990 1.00 97.44 687 TYR A CA 1
ATOM 5605 C C . TYR A 1 687 ? 24.927 13.316 -30.097 1.00 97.44 687 TYR A C 1
ATOM 5607 O O . TYR A 1 687 ? 25.024 12.910 -28.941 1.00 97.44 687 TYR A O 1
ATOM 5615 N N . ARG A 1 688 ? 25.697 14.303 -30.575 1.00 96.31 688 ARG A N 1
ATOM 5616 C CA . ARG A 1 688 ? 26.694 15.017 -29.761 1.00 96.31 688 ARG A CA 1
ATOM 5617 C C . ARG A 1 688 ? 26.071 15.830 -28.631 1.00 96.31 688 ARG A C 1
ATOM 5619 O O . ARG A 1 688 ? 26.587 15.811 -27.517 1.00 96.31 688 ARG A O 1
ATOM 5626 N N . GLU A 1 689 ? 24.970 16.530 -28.895 1.00 95.88 689 GLU A N 1
ATOM 5627 C CA . GLU A 1 689 ? 24.257 17.312 -27.877 1.00 95.88 689 GLU A CA 1
ATOM 5628 C C . GLU A 1 689 ? 23.712 16.431 -26.748 1.00 95.88 689 GLU A C 1
ATOM 5630 O O . GLU A 1 689 ? 23.862 16.777 -25.577 1.00 95.88 689 GLU A O 1
ATOM 5635 N N . ILE A 1 690 ? 23.128 15.276 -27.089 1.00 94.50 690 ILE A N 1
ATOM 5636 C CA . ILE A 1 690 ? 22.605 14.320 -26.099 1.00 94.50 690 ILE A CA 1
ATOM 5637 C C . ILE A 1 690 ? 23.673 13.353 -25.565 1.00 94.50 690 ILE A C 1
ATOM 5639 O O . ILE A 1 690 ? 23.345 12.471 -24.778 1.00 94.50 690 ILE A O 1
ATOM 5643 N N . LYS A 1 691 ? 24.936 13.511 -25.987 1.00 93.88 691 LYS A N 1
ATOM 5644 C CA . LYS A 1 691 ? 26.086 12.670 -25.611 1.00 93.88 691 LYS A CA 1
ATOM 5645 C C . LYS A 1 691 ? 25.889 11.170 -25.888 1.00 93.88 691 LYS A C 1
ATOM 5647 O O . LYS A 1 691 ? 26.432 10.327 -25.179 1.00 93.88 691 LYS A O 1
ATOM 5652 N N . ASP A 1 692 ? 25.145 10.826 -26.936 1.00 91.94 692 ASP A N 1
ATOM 5653 C CA . ASP A 1 692 ? 24.972 9.439 -27.377 1.00 91.94 692 ASP A CA 1
ATOM 5654 C C . ASP A 1 692 ? 26.151 9.035 -28.275 1.00 91.94 692 ASP A C 1
ATOM 5656 O O . ASP A 1 692 ? 26.134 9.207 -29.498 1.00 91.94 692 ASP A O 1
ATOM 5660 N N . GLN A 1 693 ? 27.197 8.505 -27.637 1.00 92.25 693 GLN A N 1
ATOM 5661 C CA . GLN A 1 693 ? 28.430 8.070 -28.297 1.00 92.25 693 GLN A CA 1
ATOM 5662 C C . GLN A 1 693 ? 28.187 6.963 -29.338 1.00 92.25 693 GLN A C 1
ATOM 5664 O O . GLN A 1 693 ? 28.828 6.949 -30.390 1.00 92.25 693 GLN A O 1
ATOM 5669 N N . GLY A 1 694 ? 27.240 6.054 -29.088 1.00 91.06 694 GLY A N 1
ATOM 5670 C CA . GLY A 1 694 ? 26.902 4.986 -30.031 1.00 91.06 694 GLY A CA 1
ATOM 5671 C C . GLY A 1 694 ? 26.308 5.543 -31.325 1.00 91.06 694 GLY A C 1
ATOM 5672 O O . GLY A 1 694 ? 26.807 5.257 -32.415 1.00 91.06 694 GLY A O 1
ATOM 5673 N N . GLY A 1 695 ? 25.295 6.407 -31.199 1.00 93.50 695 GLY A N 1
ATOM 5674 C CA . GLY A 1 695 ? 24.679 7.084 -32.342 1.00 93.50 695 GLY A CA 1
ATOM 5675 C C . GLY A 1 695 ? 25.666 7.966 -33.112 1.00 93.50 695 GLY A C 1
ATOM 5676 O O . GLY A 1 695 ? 25.687 7.939 -34.345 1.00 93.50 695 GLY A O 1
ATOM 5677 N N . GLU A 1 696 ? 26.537 8.693 -32.405 1.00 96.56 696 GLU A N 1
ATOM 5678 C CA . GLU A 1 696 ? 27.616 9.473 -33.020 1.00 96.56 696 GLU A CA 1
ATOM 5679 C C . GLU A 1 696 ? 28.545 8.589 -33.868 1.00 96.56 696 GLU A C 1
ATOM 5681 O O . GLU A 1 696 ? 28.813 8.906 -35.032 1.00 96.56 696 GLU A O 1
ATOM 5686 N N . ALA A 1 697 ? 29.014 7.465 -33.322 1.00 95.88 697 ALA A N 1
ATOM 5687 C CA . ALA A 1 697 ? 29.944 6.585 -34.017 1.00 95.88 697 ALA A CA 1
ATOM 5688 C C . ALA A 1 697 ? 29.338 5.932 -35.269 1.00 95.88 697 ALA A C 1
ATOM 5690 O O . ALA A 1 697 ? 30.050 5.745 -36.263 1.00 95.88 697 ALA A O 1
ATOM 5691 N N . GLU A 1 698 ? 28.049 5.584 -35.238 1.00 95.06 698 GLU A N 1
ATOM 5692 C CA . GLU A 1 698 ? 27.322 5.043 -36.392 1.00 95.06 698 GLU A CA 1
ATOM 5693 C C . GLU A 1 698 ? 27.173 6.086 -37.503 1.00 95.06 698 GLU A C 1
ATOM 5695 O O . GLU A 1 698 ? 27.510 5.815 -38.656 1.00 95.06 698 GLU A O 1
ATOM 5700 N N . VAL A 1 699 ? 26.753 7.307 -37.160 1.00 96.88 699 VAL A N 1
ATOM 5701 C CA . VAL A 1 699 ? 26.597 8.390 -38.141 1.00 96.88 699 VAL A CA 1
ATOM 5702 C C . VAL A 1 699 ? 27.940 8.781 -38.760 1.00 96.88 699 VAL A C 1
ATOM 5704 O O . VAL A 1 699 ? 28.022 8.978 -39.971 1.00 96.88 699 VAL A O 1
ATOM 5707 N N . LEU A 1 700 ? 29.014 8.836 -37.966 1.00 97.38 700 LEU A N 1
ATOM 5708 C CA . LEU A 1 700 ? 30.371 9.057 -38.475 1.00 97.38 700 LEU A CA 1
ATOM 5709 C C . LEU A 1 700 ? 30.806 7.953 -39.440 1.00 97.38 700 LEU A C 1
ATOM 5711 O O . LEU A 1 700 ? 31.431 8.241 -40.458 1.00 97.38 700 LEU A O 1
ATOM 5715 N N . ASN A 1 701 ? 30.461 6.697 -39.158 1.00 95.44 701 ASN A N 1
ATOM 5716 C CA . ASN A 1 701 ? 30.751 5.609 -40.080 1.00 95.44 701 ASN A CA 1
ATOM 5717 C C . ASN A 1 701 ? 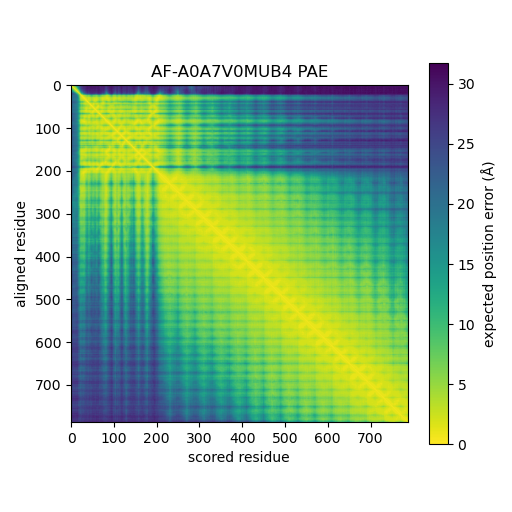29.997 5.778 -41.410 1.00 95.44 701 ASN A C 1
ATOM 5719 O O . ASN A 1 701 ? 30.609 5.634 -42.466 1.00 95.44 701 ASN A O 1
ATOM 5723 N N . ASN A 1 702 ? 28.712 6.136 -41.371 1.00 96.12 702 ASN A N 1
ATOM 5724 C CA . ASN A 1 702 ? 27.896 6.310 -42.579 1.00 96.12 702 ASN A CA 1
ATOM 5725 C C . ASN A 1 702 ? 28.318 7.546 -43.396 1.00 96.12 702 ASN A C 1
ATOM 5727 O O . ASN A 1 702 ? 28.343 7.494 -44.627 1.00 96.12 702 ASN A O 1
ATOM 5731 N N . LEU A 1 703 ? 28.743 8.626 -42.728 1.00 97.25 703 LEU A N 1
ATOM 5732 C CA . LEU A 1 703 ? 29.410 9.764 -43.372 1.00 97.25 703 LEU A CA 1
ATOM 5733 C C . LEU A 1 703 ? 30.686 9.330 -44.094 1.00 97.25 703 LEU A C 1
ATOM 5735 O O . LEU A 1 703 ? 30.903 9.737 -45.233 1.00 97.25 703 LEU A O 1
ATOM 5739 N N . GLY A 1 704 ? 31.507 8.497 -43.448 1.00 96.31 704 GLY A N 1
ATOM 5740 C CA . GLY A 1 704 ? 32.733 7.967 -44.039 1.00 96.31 704 GLY A CA 1
ATOM 5741 C C . GLY A 1 704 ? 32.469 7.200 -45.335 1.00 96.31 704 GLY A C 1
ATOM 5742 O O . GLY A 1 704 ? 33.085 7.508 -46.352 1.00 96.31 704 GLY A O 1
ATOM 5743 N N . LEU A 1 705 ? 31.464 6.317 -45.331 1.00 95.81 705 LEU A N 1
ATOM 5744 C CA . LEU A 1 705 ? 31.038 5.572 -46.522 1.00 95.81 705 LEU A CA 1
ATOM 5745 C C . LEU A 1 705 ? 30.561 6.496 -47.657 1.00 95.81 705 LEU A C 1
ATOM 5747 O O . LEU A 1 705 ? 30.886 6.268 -48.819 1.00 95.81 705 LEU A O 1
ATOM 5751 N N . CYS A 1 706 ? 29.827 7.570 -47.343 1.00 96.25 706 CYS A N 1
ATOM 5752 C CA . CYS A 1 706 ? 29.395 8.538 -48.358 1.00 96.25 706 CYS A CA 1
ATOM 5753 C C . CYS A 1 706 ? 30.569 9.327 -48.952 1.00 96.25 706 CYS A C 1
ATOM 5755 O O . CYS A 1 706 ? 30.601 9.566 -50.158 1.00 96.25 706 CYS A O 1
ATOM 5757 N N . TYR A 1 707 ? 31.538 9.739 -48.128 1.00 96.75 707 TYR A N 1
ATOM 5758 C CA . TYR A 1 707 ? 32.740 10.411 -48.623 1.00 96.75 707 TYR A CA 1
ATOM 5759 C C . TYR A 1 707 ? 33.616 9.472 -49.457 1.00 96.75 707 TYR A C 1
ATOM 5761 O O . TYR A 1 707 ? 34.144 9.906 -50.479 1.00 96.75 707 TYR A O 1
ATOM 5769 N N . GLU A 1 708 ? 33.724 8.196 -49.078 1.00 94.31 708 GLU A N 1
ATOM 5770 C CA . GLU A 1 708 ? 34.401 7.168 -49.875 1.00 94.31 708 GLU A CA 1
ATOM 5771 C C . GLU A 1 708 ? 33.737 7.014 -51.252 1.00 94.31 708 GLU A C 1
ATOM 5773 O O . GLU A 1 708 ? 34.426 7.085 -52.269 1.00 94.31 708 GLU A O 1
ATOM 5778 N N . ALA A 1 709 ? 32.403 6.915 -51.305 1.00 93.88 709 ALA A N 1
ATOM 5779 C CA . ALA A 1 709 ? 31.651 6.841 -52.562 1.00 93.88 709 ALA A CA 1
ATOM 5780 C C . ALA A 1 709 ? 31.841 8.088 -53.451 1.00 93.88 709 ALA A C 1
ATOM 5782 O O . ALA A 1 709 ? 31.880 7.989 -54.677 1.00 93.88 709 ALA A O 1
ATOM 5783 N N . LEU A 1 710 ? 32.028 9.264 -52.843 1.00 95.06 710 LEU A N 1
ATOM 5784 C CA . LEU A 1 710 ? 32.366 10.516 -53.534 1.00 95.06 710 LEU A CA 1
ATOM 5785 C C . LEU A 1 710 ? 33.867 10.672 -53.846 1.00 95.06 710 LEU A C 1
ATOM 5787 O O . LEU A 1 710 ? 34.274 11.713 -54.364 1.00 95.06 710 LEU A O 1
ATOM 5791 N N . SER A 1 711 ? 34.693 9.661 -53.552 1.00 94.50 711 SER A N 1
ATOM 5792 C CA . SER A 1 711 ? 36.158 9.679 -53.700 1.00 94.50 711 SER A CA 1
ATOM 5793 C C . SER A 1 711 ? 36.892 10.733 -52.846 1.00 94.50 711 SER A C 1
ATOM 5795 O O . SER A 1 711 ? 38.058 11.038 -53.102 1.00 94.50 711 SER A O 1
ATOM 5797 N N . ASP A 1 712 ? 36.255 11.278 -51.803 1.00 95.25 712 ASP A N 1
ATOM 5798 C CA . ASP A 1 712 ? 36.875 12.155 -50.795 1.00 95.25 712 ASP A CA 1
ATOM 5799 C C . ASP A 1 712 ? 37.470 11.304 -49.658 1.00 95.25 712 ASP A C 1
ATOM 5801 O O . ASP A 1 712 ? 37.024 11.312 -48.506 1.00 95.25 712 ASP A O 1
ATOM 5805 N N . TYR A 1 713 ? 38.490 10.512 -50.003 1.00 93.81 713 TYR A N 1
ATOM 5806 C CA . TYR A 1 713 ? 39.076 9.515 -49.100 1.00 93.81 713 TYR A CA 1
ATOM 5807 C C . TYR A 1 713 ? 39.672 10.121 -47.825 1.00 93.81 713 TYR A C 1
ATOM 5809 O O . TYR A 1 713 ? 39.695 9.467 -46.785 1.00 93.81 713 TYR A O 1
ATOM 5817 N N . GLN A 1 714 ? 40.139 11.374 -47.872 1.00 93.88 714 GLN A N 1
ATOM 5818 C CA . GLN A 1 714 ? 40.716 12.028 -46.699 1.00 93.88 714 GLN A CA 1
ATOM 5819 C C . GLN A 1 714 ? 39.651 12.266 -45.623 1.00 93.88 714 GLN A C 1
ATOM 5821 O O . GLN A 1 714 ? 39.867 11.918 -44.462 1.00 93.88 714 GLN A O 1
ATOM 5826 N N . ARG A 1 715 ? 38.477 12.792 -46.005 1.00 95.00 715 ARG A N 1
ATOM 5827 C CA . ARG A 1 715 ? 37.360 12.957 -45.065 1.00 95.00 715 ARG A CA 1
ATOM 5828 C C . ARG A 1 715 ? 36.776 11.622 -44.625 1.00 95.00 715 ARG A C 1
ATOM 5830 O O . ARG A 1 715 ? 36.423 11.486 -43.455 1.00 95.00 715 ARG A O 1
ATOM 5837 N N . ALA A 1 716 ? 36.725 10.634 -45.520 1.00 95.88 716 ALA A N 1
ATOM 5838 C CA . ALA A 1 716 ? 36.295 9.283 -45.169 1.00 95.88 716 ALA A CA 1
ATOM 5839 C C . ALA A 1 716 ? 37.167 8.681 -44.052 1.00 95.88 716 ALA A C 1
ATOM 5841 O O . ALA A 1 716 ? 36.647 8.206 -43.039 1.00 95.88 716 ALA A O 1
ATOM 5842 N N . ILE A 1 717 ? 38.495 8.795 -44.176 1.00 96.75 717 ILE A N 1
ATOM 5843 C CA . ILE A 1 717 ? 39.454 8.343 -43.157 1.00 96.75 717 ILE A CA 1
ATOM 5844 C C . ILE A 1 717 ? 39.237 9.063 -41.824 1.00 96.75 717 ILE A C 1
ATOM 5846 O O . ILE A 1 717 ? 39.226 8.411 -40.777 1.00 96.75 717 ILE A O 1
ATOM 5850 N N . ASP A 1 718 ? 39.053 10.384 -41.835 1.00 97.19 718 ASP A N 1
ATOM 5851 C CA . ASP A 1 718 ? 38.840 11.157 -40.607 1.00 97.19 718 ASP A CA 1
ATOM 5852 C C . ASP A 1 718 ? 37.551 10.725 -39.886 1.00 97.19 718 ASP A C 1
ATOM 5854 O O . ASP A 1 718 ? 37.556 10.520 -38.668 1.00 97.19 718 ASP A O 1
ATOM 5858 N N . CYS A 1 719 ? 36.469 10.510 -40.638 1.00 97.12 719 CYS A N 1
ATOM 5859 C CA . CYS A 1 719 ? 35.199 9.998 -40.127 1.00 97.12 719 CYS A CA 1
ATOM 5860 C C . CYS A 1 719 ? 35.334 8.585 -39.534 1.00 97.12 719 CYS A C 1
ATOM 5862 O O . CYS A 1 719 ? 34.939 8.353 -38.387 1.00 97.12 719 CYS A O 1
ATOM 5864 N N . HIS A 1 720 ? 35.944 7.643 -40.262 1.00 97.00 720 HIS A N 1
ATOM 5865 C CA . HIS A 1 720 ? 36.123 6.275 -39.770 1.00 97.00 720 HIS A CA 1
ATOM 5866 C C . HIS A 1 720 ? 37.081 6.194 -38.574 1.00 97.00 720 HIS A C 1
ATOM 5868 O O . HIS A 1 720 ? 36.864 5.369 -37.686 1.00 97.00 720 HIS A O 1
ATOM 5874 N N . ARG A 1 721 ? 38.097 7.066 -38.483 1.00 97.38 721 ARG A N 1
ATOM 5875 C CA . ARG A 1 721 ? 38.979 7.165 -37.304 1.00 97.38 721 ARG A CA 1
ATOM 5876 C C . ARG A 1 721 ? 38.240 7.651 -36.063 1.00 97.38 721 ARG A C 1
ATOM 5878 O O . ARG A 1 721 ? 38.441 7.078 -34.995 1.00 97.38 721 ARG A O 1
ATOM 5885 N N . GLN A 1 722 ? 37.394 8.673 -36.196 1.00 97.31 722 GLN A N 1
ATOM 5886 C CA . GLN A 1 722 ? 36.565 9.145 -35.081 1.00 97.31 722 GLN A CA 1
ATOM 5887 C C . GLN A 1 722 ? 35.589 8.052 -34.631 1.00 97.31 722 GLN A C 1
ATOM 5889 O O . GLN A 1 722 ? 35.553 7.717 -33.451 1.00 97.31 722 GLN A O 1
ATOM 5894 N N . SER A 1 723 ? 34.884 7.415 -35.575 1.00 97.12 723 SER A N 1
ATOM 5895 C CA . SER A 1 723 ? 34.003 6.274 -35.287 1.00 97.12 723 SER A CA 1
ATOM 5896 C C . SER A 1 723 ? 34.749 5.136 -34.579 1.00 97.12 723 SER A C 1
ATOM 5898 O O . SER A 1 723 ? 34.268 4.601 -33.584 1.00 97.12 723 SER A O 1
ATOM 5900 N N . LEU A 1 724 ? 35.953 4.788 -35.047 1.00 97.00 724 LEU A N 1
ATOM 5901 C CA . LEU A 1 724 ? 36.797 3.756 -34.443 1.00 97.00 724 LEU A CA 1
ATOM 5902 C C . LEU A 1 724 ? 37.187 4.088 -32.997 1.00 97.00 724 LEU A C 1
ATOM 5904 O O . LEU A 1 724 ? 37.170 3.203 -32.144 1.00 97.00 724 LEU A O 1
ATOM 5908 N N . ALA A 1 725 ? 37.577 5.337 -32.732 1.00 96.94 725 ALA A N 1
ATOM 5909 C CA . ALA A 1 725 ? 37.958 5.777 -31.394 1.00 96.94 725 ALA A CA 1
ATOM 5910 C C . ALA A 1 725 ? 36.786 5.642 -30.415 1.00 96.94 725 ALA A C 1
ATOM 5912 O O . ALA A 1 725 ? 36.953 5.056 -29.349 1.00 96.94 725 ALA A O 1
ATOM 5913 N N . ILE A 1 726 ? 35.597 6.087 -30.825 1.00 95.31 726 ILE A N 1
ATOM 5914 C CA . ILE A 1 726 ? 34.393 6.010 -29.994 1.00 95.31 726 ILE A CA 1
ATOM 5915 C C . ILE A 1 726 ? 33.968 4.553 -29.776 1.00 95.31 726 ILE A C 1
ATOM 5917 O O . ILE A 1 726 ? 33.703 4.154 -28.649 1.00 95.31 726 ILE A O 1
ATOM 5921 N N . LYS A 1 727 ? 33.970 3.718 -30.823 1.00 95.31 727 LYS A N 1
ATOM 5922 C CA . LYS A 1 727 ? 33.611 2.292 -30.708 1.00 95.31 727 LYS A CA 1
ATOM 5923 C C . LYS A 1 727 ? 34.532 1.518 -29.768 1.00 95.31 727 LYS A C 1
ATOM 5925 O O . LYS A 1 727 ? 34.065 0.644 -29.045 1.00 95.31 727 LYS A O 1
ATOM 5930 N N . ARG A 1 728 ? 35.821 1.871 -29.728 1.00 92.62 728 ARG A N 1
ATOM 5931 C CA . ARG A 1 728 ? 36.762 1.343 -28.727 1.00 92.62 728 ARG A CA 1
ATOM 5932 C C . ARG A 1 728 ? 36.401 1.761 -27.311 1.00 92.62 728 ARG A C 1
ATOM 5934 O O . ARG A 1 728 ? 36.473 0.933 -26.412 1.00 92.62 728 ARG A O 1
ATOM 5941 N N . GLU A 1 729 ? 36.044 3.026 -27.123 1.00 92.75 729 GLU A N 1
ATOM 5942 C CA . GLU A 1 729 ? 35.685 3.581 -25.817 1.00 92.75 729 GLU A CA 1
ATOM 5943 C C . GLU A 1 729 ? 34.427 2.916 -25.245 1.00 92.75 729 GLU A C 1
ATOM 5945 O O . GLU A 1 729 ? 34.427 2.506 -24.089 1.00 92.75 729 GLU A O 1
ATOM 5950 N N . ILE A 1 730 ? 33.398 2.715 -26.075 1.00 89.50 730 ILE A N 1
ATOM 5951 C CA . ILE A 1 730 ? 32.136 2.074 -25.664 1.00 89.50 730 ILE A CA 1
ATOM 5952 C C . ILE A 1 730 ? 32.194 0.534 -25.662 1.00 89.50 730 ILE A C 1
ATOM 5954 O O . ILE A 1 730 ? 31.184 -0.118 -25.402 1.00 89.50 730 ILE A O 1
ATOM 5958 N N . GLY A 1 731 ? 33.347 -0.066 -25.986 1.00 86.88 731 GLY A N 1
ATOM 5959 C CA . GLY A 1 731 ? 33.534 -1.521 -26.005 1.00 86.88 731 GLY A CA 1
ATOM 5960 C C . GLY A 1 731 ? 32.840 -2.266 -27.157 1.00 86.88 731 GLY A C 1
ATOM 5961 O O . GLY A 1 731 ? 32.691 -3.487 -27.092 1.00 86.88 731 GLY A O 1
ATOM 5962 N N . ASP A 1 732 ? 32.434 -1.580 -28.229 1.00 88.62 732 ASP A N 1
ATOM 5963 C CA . ASP A 1 732 ? 31.831 -2.197 -29.416 1.00 88.62 732 ASP A CA 1
ATOM 5964 C C . ASP A 1 732 ? 32.905 -2.846 -30.308 1.00 88.62 732 ASP A C 1
ATOM 5966 O O . ASP A 1 732 ? 33.390 -2.267 -31.284 1.00 88.62 732 ASP A O 1
ATOM 5970 N N . ARG A 1 733 ? 33.292 -4.083 -29.966 1.00 90.75 733 ARG A N 1
ATOM 5971 C CA . ARG A 1 733 ? 34.323 -4.852 -30.690 1.00 90.75 733 ARG A CA 1
ATOM 5972 C C . ARG A 1 733 ? 33.939 -5.133 -32.141 1.00 90.75 733 ARG A C 1
ATOM 5974 O O . ARG A 1 733 ? 34.779 -5.013 -33.033 1.00 90.75 733 ARG A O 1
ATOM 5981 N N . LYS A 1 734 ? 32.673 -5.469 -32.398 1.00 91.12 734 LYS A N 1
ATOM 5982 C CA . LYS A 1 734 ? 32.186 -5.739 -33.758 1.00 91.12 734 LYS A CA 1
ATOM 5983 C C . LYS A 1 734 ? 32.247 -4.471 -34.605 1.00 91.12 734 LYS A C 1
ATOM 5985 O O . LYS A 1 734 ? 32.789 -4.485 -35.712 1.00 91.12 734 LYS A O 1
ATOM 5990 N N . GLY A 1 735 ? 31.765 -3.350 -34.076 1.00 91.56 735 GLY A N 1
ATOM 5991 C CA . GLY A 1 735 ? 31.870 -2.063 -34.742 1.00 91.56 735 GLY A CA 1
ATOM 5992 C C . GLY A 1 735 ? 33.314 -1.613 -34.939 1.00 91.56 735 GLY A C 1
ATOM 5993 O O . GLY A 1 735 ? 33.602 -1.025 -35.983 1.00 91.56 735 GLY A O 1
ATOM 5994 N N . GLU A 1 736 ? 34.208 -1.861 -33.975 1.00 94.19 736 GLU A N 1
ATOM 5995 C CA . GLU A 1 736 ? 35.640 -1.566 -34.091 1.00 94.19 736 GLU A CA 1
ATOM 5996 C C . GLU A 1 736 ? 36.230 -2.269 -35.318 1.00 94.19 736 GLU A C 1
ATOM 5998 O O . GLU A 1 736 ? 36.878 -1.632 -36.153 1.00 94.19 736 GLU A O 1
ATOM 6003 N N . ALA A 1 737 ? 35.957 -3.568 -35.458 1.00 94.88 737 ALA A N 1
ATOM 6004 C CA . ALA A 1 737 ? 36.406 -4.366 -36.590 1.00 94.88 737 ALA A CA 1
ATOM 6005 C C . ALA A 1 737 ? 35.869 -3.819 -37.922 1.00 94.88 737 ALA A C 1
ATOM 6007 O O . ALA A 1 737 ? 36.629 -3.696 -38.887 1.00 94.88 737 ALA A O 1
ATOM 6008 N N . TYR A 1 738 ? 34.599 -3.406 -37.975 1.00 94.31 738 TYR A N 1
ATOM 6009 C CA . TYR A 1 738 ? 34.035 -2.773 -39.170 1.00 94.31 738 TYR A CA 1
ATOM 6010 C C . TYR A 1 738 ? 34.692 -1.437 -39.513 1.00 94.31 738 TYR A C 1
ATOM 6012 O O . TYR A 1 738 ? 35.056 -1.228 -40.669 1.00 94.31 738 TYR A O 1
ATOM 6020 N N . SER A 1 739 ? 34.904 -0.554 -38.535 1.00 95.06 739 SER A N 1
ATOM 6021 C CA . SER A 1 739 ? 35.571 0.728 -38.781 1.00 95.06 739 SER A CA 1
ATOM 6022 C C . SER A 1 739 ? 37.023 0.530 -39.243 1.00 95.06 739 SER A C 1
ATOM 6024 O O . SER A 1 739 ? 37.496 1.275 -40.098 1.00 95.06 739 SER A O 1
ATOM 6026 N N . LEU A 1 740 ? 37.721 -0.504 -38.748 1.00 96.19 740 LEU A N 1
ATOM 6027 C CA . LEU A 1 740 ? 39.043 -0.902 -39.251 1.00 96.19 740 LEU A CA 1
ATOM 6028 C C . LEU A 1 740 ? 38.981 -1.393 -40.704 1.00 96.19 740 LEU A C 1
ATOM 6030 O O . LEU A 1 740 ? 39.807 -0.974 -41.509 1.00 96.19 740 LEU A O 1
ATOM 6034 N N . ASN A 1 741 ? 38.001 -2.226 -41.066 1.00 94.62 741 ASN A N 1
ATOM 6035 C CA . ASN A 1 741 ? 37.813 -2.641 -42.460 1.00 94.62 741 ASN A CA 1
ATOM 6036 C C . ASN A 1 741 ? 37.540 -1.436 -43.372 1.00 94.62 741 ASN A C 1
ATOM 6038 O O . ASN A 1 741 ? 38.168 -1.320 -44.417 1.00 94.62 741 ASN A O 1
ATOM 6042 N N . ASN A 1 742 ? 36.676 -0.504 -42.967 1.00 95.38 742 ASN A N 1
ATOM 6043 C CA . ASN A 1 742 ? 36.364 0.678 -43.777 1.00 95.38 742 ASN A CA 1
ATOM 6044 C C . ASN A 1 742 ? 37.583 1.604 -43.943 1.00 95.38 742 ASN A C 1
ATOM 6046 O O . ASN A 1 742 ? 37.826 2.125 -45.029 1.00 95.38 742 ASN A O 1
ATOM 6050 N N . LEU A 1 743 ? 38.424 1.742 -42.908 1.00 95.88 743 LEU A N 1
ATOM 6051 C CA . LEU A 1 743 ? 39.721 2.416 -43.042 1.00 95.88 743 LEU A CA 1
ATOM 6052 C C . LEU A 1 743 ? 40.632 1.703 -44.043 1.00 95.88 743 LEU A C 1
ATOM 6054 O O . LEU A 1 743 ? 41.252 2.362 -44.876 1.00 95.88 743 LEU A O 1
ATOM 6058 N N . GLY A 1 744 ? 40.698 0.372 -43.983 1.00 95.25 744 GLY A N 1
ATOM 6059 C CA . GLY A 1 744 ? 41.447 -0.426 -44.947 1.00 95.25 744 GLY A CA 1
ATOM 6060 C C . GLY A 1 744 ? 40.965 -0.206 -46.384 1.00 95.25 744 GLY A C 1
ATOM 6061 O O . GLY A 1 744 ? 41.801 0.000 -47.264 1.00 95.25 744 GLY A O 1
ATOM 6062 N N . ASN A 1 745 ? 39.646 -0.143 -46.605 1.00 94.50 745 ASN A N 1
ATOM 6063 C CA . ASN A 1 745 ? 39.050 0.145 -47.915 1.00 94.50 745 ASN A CA 1
ATOM 6064 C C . ASN A 1 745 ? 39.480 1.524 -48.431 1.00 94.50 745 ASN A C 1
ATOM 6066 O O . ASN A 1 745 ? 39.935 1.641 -49.569 1.00 94.50 745 ASN A O 1
ATOM 6070 N N . CYS A 1 746 ? 39.443 2.550 -47.575 1.00 94.62 746 CYS A N 1
ATOM 6071 C CA . CYS A 1 746 ? 39.895 3.894 -47.933 1.00 94.62 746 CYS A CA 1
ATOM 6072 C C . CYS A 1 746 ? 41.380 3.917 -48.341 1.00 94.62 746 CYS A C 1
ATOM 6074 O O . CYS A 1 746 ? 41.736 4.527 -49.350 1.00 94.62 746 CYS A O 1
ATOM 6076 N N . TYR A 1 747 ? 42.257 3.239 -47.589 1.00 94.19 747 TYR A N 1
ATOM 6077 C CA . TYR A 1 747 ? 43.689 3.161 -47.913 1.00 94.19 747 TYR A CA 1
ATOM 6078 C C . TYR A 1 747 ? 43.973 2.342 -49.174 1.00 94.19 747 TYR A C 1
ATOM 6080 O O . TYR A 1 747 ? 44.853 2.713 -49.952 1.00 94.19 747 TYR A O 1
ATOM 6088 N N . ASN A 1 748 ? 43.207 1.275 -49.409 1.00 93.19 748 ASN A N 1
ATOM 6089 C CA . ASN A 1 748 ? 43.277 0.497 -50.641 1.00 93.19 748 ASN A CA 1
ATOM 6090 C C . ASN A 1 748 ? 42.915 1.366 -51.855 1.00 93.19 748 ASN A C 1
ATOM 6092 O O . ASN A 1 748 ? 43.659 1.405 -52.831 1.00 93.19 748 ASN A O 1
ATOM 6096 N N . SER A 1 749 ? 41.830 2.138 -51.755 1.00 91.50 749 SER A N 1
ATOM 6097 C CA . SER A 1 749 ? 41.384 3.067 -52.801 1.00 91.50 749 SER A CA 1
ATOM 6098 C C . SER A 1 749 ? 42.369 4.220 -53.050 1.00 91.50 749 SER A C 1
ATOM 6100 O O . SER A 1 749 ? 42.466 4.720 -54.170 1.00 91.50 749 SER A O 1
ATOM 6102 N N . LEU A 1 750 ? 43.158 4.608 -52.040 1.00 92.06 750 LEU A N 1
ATOM 6103 C CA . LEU A 1 750 ? 44.280 5.552 -52.167 1.00 92.06 750 LEU A CA 1
ATOM 6104 C C . LEU A 1 750 ? 45.563 4.927 -52.754 1.00 92.06 750 LEU A C 1
ATOM 6106 O O . LEU A 1 750 ? 46.510 5.656 -53.055 1.00 92.06 750 LEU A O 1
ATOM 6110 N N . GLY A 1 751 ? 45.621 3.601 -52.905 1.00 90.38 751 GLY A N 1
ATOM 6111 C CA . GLY A 1 751 ? 46.803 2.864 -53.363 1.00 90.38 751 GLY A CA 1
ATOM 6112 C C . GLY A 1 751 ? 47.868 2.614 -52.286 1.00 90.38 751 GLY A C 1
ATOM 6113 O O . GLY A 1 751 ? 48.950 2.119 -52.605 1.00 90.38 751 GLY A O 1
ATOM 6114 N N . ASP A 1 752 ? 47.591 2.920 -51.012 1.00 94.19 752 ASP A N 1
ATOM 6115 C CA . ASP A 1 752 ? 48.459 2.559 -49.880 1.00 94.19 752 ASP A CA 1
ATOM 6116 C C . ASP A 1 752 ? 48.101 1.157 -49.367 1.00 94.19 752 ASP A C 1
ATOM 6118 O O . ASP A 1 752 ? 47.529 0.958 -48.290 1.00 94.19 752 ASP A O 1
ATOM 6122 N N . TYR A 1 753 ? 48.458 0.155 -50.171 1.00 93.75 753 TYR A N 1
ATOM 6123 C CA . TYR A 1 753 ? 48.179 -1.250 -49.871 1.00 93.75 753 TYR A CA 1
ATOM 6124 C C . TYR A 1 753 ? 48.816 -1.712 -48.556 1.00 93.75 753 TYR A C 1
ATOM 6126 O O . TYR A 1 753 ? 48.284 -2.590 -47.880 1.00 93.75 753 TYR A O 1
ATOM 6134 N N . ARG A 1 754 ? 49.942 -1.106 -48.148 1.00 95.19 754 ARG A N 1
ATOM 6135 C CA . ARG A 1 754 ? 50.622 -1.464 -46.899 1.00 95.19 754 ARG A CA 1
ATOM 6136 C C . ARG A 1 754 ? 49.758 -1.115 -45.691 1.00 95.19 754 ARG A C 1
ATOM 6138 O O . ARG A 1 754 ? 49.613 -1.953 -44.803 1.00 95.19 754 ARG A O 1
ATOM 6145 N N . GLN A 1 755 ? 49.203 0.096 -45.652 1.00 93.31 755 GLN A N 1
ATOM 6146 C CA . GLN A 1 755 ? 48.279 0.491 -44.588 1.00 93.31 755 GLN A CA 1
ATOM 6147 C C . GLN A 1 755 ? 46.960 -0.280 -44.674 1.00 93.31 755 GLN A C 1
ATOM 6149 O O . GLN A 1 755 ? 46.465 -0.736 -43.645 1.00 93.31 755 GLN A O 1
ATOM 6154 N N . ALA A 1 756 ? 46.427 -0.502 -45.880 1.00 94.69 756 ALA A N 1
ATOM 6155 C CA . ALA A 1 756 ? 45.200 -1.277 -46.065 1.00 94.69 756 ALA A CA 1
ATOM 6156 C C . ALA A 1 756 ? 45.300 -2.685 -45.450 1.00 94.69 756 ALA A C 1
ATOM 6158 O O . ALA A 1 756 ? 44.457 -3.073 -44.639 1.00 94.69 756 ALA A O 1
ATOM 6159 N N . ILE A 1 757 ? 46.384 -3.411 -45.756 1.00 96.25 757 ILE A N 1
ATOM 6160 C CA . ILE A 1 757 ? 46.663 -4.746 -45.209 1.00 96.25 757 ILE A CA 1
ATOM 6161 C C . ILE A 1 757 ? 46.739 -4.721 -43.676 1.00 96.25 757 ILE A C 1
ATOM 6163 O O . ILE A 1 757 ? 46.176 -5.601 -43.026 1.00 96.25 757 ILE A O 1
ATOM 6167 N N . GLU A 1 758 ? 47.397 -3.720 -43.082 1.00 96.69 758 GLU A N 1
ATOM 6168 C CA . GLU A 1 758 ? 47.501 -3.593 -41.622 1.00 96.69 758 GLU A CA 1
ATOM 6169 C C . GLU A 1 758 ? 46.115 -3.461 -40.967 1.00 96.69 758 GLU A C 1
ATOM 6171 O O . GLU A 1 758 ? 45.802 -4.167 -40.003 1.00 96.69 758 GLU A O 1
ATOM 6176 N N . TYR A 1 759 ? 45.260 -2.589 -41.506 1.00 96.94 759 TYR A N 1
ATOM 6177 C CA . TYR A 1 759 ? 43.909 -2.383 -40.987 1.00 96.94 759 TYR A CA 1
ATOM 6178 C C . TYR A 1 759 ? 43.028 -3.627 -41.140 1.00 96.94 759 TYR A C 1
ATOM 6180 O O . TYR A 1 759 ? 42.353 -4.009 -40.179 1.00 96.94 759 TYR A O 1
ATOM 6188 N N . TYR A 1 760 ? 43.078 -4.309 -42.287 1.00 97.25 760 TYR A N 1
ATOM 6189 C CA . TYR A 1 760 ? 42.316 -5.543 -42.475 1.00 97.25 760 TYR A CA 1
ATOM 6190 C C . TYR A 1 760 ? 42.798 -6.684 -41.575 1.00 97.25 760 TYR A C 1
ATOM 6192 O O . TYR A 1 760 ? 41.970 -7.419 -41.046 1.00 97.25 760 TYR A O 1
ATOM 6200 N N . GLN A 1 761 ? 44.107 -6.826 -41.335 1.00 96.69 761 GLN A N 1
ATOM 6201 C CA . GLN A 1 761 ? 44.633 -7.831 -40.398 1.00 96.69 761 GLN A CA 1
ATOM 6202 C C . GLN A 1 761 ? 44.153 -7.582 -38.965 1.00 96.69 761 GLN A C 1
ATOM 6204 O O . GLN A 1 761 ? 43.807 -8.524 -38.251 1.00 96.69 761 GLN A O 1
ATOM 6209 N N . ARG A 1 762 ? 44.098 -6.314 -38.542 1.00 96.75 762 ARG A N 1
ATOM 6210 C CA . ARG A 1 762 ? 43.564 -5.941 -37.225 1.00 96.75 762 ARG A CA 1
ATOM 6211 C C . ARG A 1 762 ? 42.068 -6.220 -37.126 1.00 96.75 762 ARG A C 1
ATOM 6213 O O . ARG A 1 762 ? 41.636 -6.775 -36.125 1.00 96.75 762 ARG A O 1
ATOM 6220 N N . SER A 1 763 ? 41.300 -5.876 -38.159 1.00 96.56 763 SER A N 1
ATOM 6221 C CA . SER A 1 763 ? 39.871 -6.197 -38.242 1.00 96.56 763 SER A CA 1
ATOM 6222 C C . SER A 1 763 ? 39.627 -7.710 -38.157 1.00 96.56 763 SER A C 1
ATOM 6224 O O . SER A 1 763 ? 38.854 -8.170 -37.319 1.00 96.56 763 SER A O 1
ATOM 6226 N N . LEU A 1 764 ? 40.386 -8.492 -38.933 1.00 96.25 764 LEU A N 1
ATOM 6227 C CA . LEU A 1 764 ? 40.333 -9.952 -38.955 1.00 96.25 764 LEU A CA 1
ATOM 6228 C C . LEU A 1 764 ? 40.583 -10.572 -37.574 1.00 96.25 764 LEU A C 1
ATOM 6230 O O . LEU A 1 764 ? 39.890 -11.507 -37.178 1.00 96.25 764 LEU A O 1
ATOM 6234 N N . ALA A 1 765 ? 41.578 -10.062 -36.845 1.00 96.44 765 ALA A N 1
ATOM 6235 C CA . ALA A 1 765 ? 41.894 -10.544 -35.505 1.00 96.44 765 ALA A CA 1
ATOM 6236 C C . ALA A 1 765 ? 40.713 -10.358 -34.540 1.00 96.44 765 ALA A C 1
ATOM 6238 O O . ALA A 1 765 ? 40.404 -11.275 -33.782 1.00 96.44 765 ALA A O 1
ATOM 6239 N N . ILE A 1 766 ? 40.025 -9.214 -34.613 1.00 95.06 766 ILE A N 1
ATOM 6240 C CA . ILE A 1 766 ? 38.851 -8.942 -33.776 1.00 95.06 766 ILE A CA 1
ATOM 6241 C C . ILE A 1 766 ? 37.672 -9.826 -34.189 1.00 95.06 766 ILE A C 1
ATOM 6243 O O . ILE A 1 766 ? 37.040 -10.418 -33.323 1.00 95.06 766 ILE A O 1
ATOM 6247 N N . PHE A 1 767 ? 37.391 -9.974 -35.489 1.00 96.25 767 PHE A N 1
ATOM 6248 C CA . PHE A 1 767 ? 36.301 -10.847 -35.940 1.00 96.25 767 PHE A CA 1
ATOM 6249 C C . PHE A 1 767 ? 36.498 -12.308 -35.514 1.00 96.25 767 PHE A C 1
ATOM 6251 O O . PHE A 1 767 ? 35.539 -12.952 -35.095 1.00 96.25 767 PHE A O 1
ATOM 6258 N N . ARG A 1 768 ? 37.744 -12.801 -35.508 1.00 93.88 768 ARG A N 1
ATOM 6259 C CA . ARG A 1 768 ? 38.082 -14.118 -34.942 1.00 93.88 768 ARG A CA 1
ATOM 6260 C C . ARG A 1 768 ? 37.871 -14.195 -33.435 1.00 93.88 768 ARG A C 1
ATOM 6262 O O . ARG A 1 768 ? 37.369 -15.201 -32.952 1.00 93.88 768 ARG A O 1
ATOM 6269 N N . GLU A 1 769 ? 38.244 -13.152 -32.698 1.00 93.62 769 GLU A N 1
ATOM 6270 C CA . GLU A 1 769 ? 38.042 -13.076 -31.245 1.00 93.62 769 GLU A CA 1
ATOM 6271 C C . GLU A 1 769 ? 36.556 -13.182 -30.874 1.00 93.62 769 GLU A C 1
ATOM 6273 O O . GLU A 1 769 ? 36.204 -13.909 -29.947 1.00 93.62 769 GLU A O 1
ATOM 6278 N N . ILE A 1 770 ? 35.680 -12.510 -31.628 1.00 90.81 770 ILE A N 1
ATOM 6279 C CA . ILE A 1 770 ? 34.228 -12.515 -31.385 1.00 90.81 770 ILE A CA 1
ATOM 6280 C C . ILE A 1 770 ? 33.476 -13.632 -32.131 1.00 90.81 770 ILE A C 1
ATOM 6282 O O . ILE A 1 770 ? 32.253 -13.691 -32.049 1.00 90.81 770 ILE A O 1
ATOM 6286 N N . ASN A 1 771 ? 34.186 -14.525 -32.832 1.00 89.12 771 ASN A N 1
ATOM 6287 C CA . ASN A 1 771 ? 33.629 -15.607 -33.658 1.00 89.12 771 ASN A CA 1
ATOM 6288 C C . ASN A 1 771 ? 32.612 -15.146 -34.729 1.00 89.12 771 ASN A C 1
ATOM 6290 O O . ASN A 1 771 ? 31.663 -15.867 -35.039 1.00 89.12 771 ASN A O 1
ATOM 6294 N N . ASP A 1 772 ? 32.808 -13.964 -35.318 1.00 88.31 772 ASP A N 1
ATOM 6295 C CA . ASP A 1 772 ? 31.977 -13.453 -36.417 1.00 88.31 772 ASP A CA 1
ATOM 6296 C C . ASP A 1 772 ? 32.541 -13.933 -37.765 1.00 88.31 772 ASP A C 1
ATOM 6298 O O . ASP A 1 772 ? 33.491 -13.363 -38.311 1.00 88.31 772 ASP A O 1
ATOM 6302 N N . GLN A 1 773 ? 31.959 -15.015 -38.286 1.00 90.31 773 GLN A N 1
ATOM 6303 C CA . GLN A 1 773 ? 32.412 -15.672 -39.516 1.00 90.31 773 GLN A CA 1
ATOM 6304 C C . GLN A 1 773 ? 32.224 -14.798 -40.765 1.00 90.31 773 GLN A C 1
ATOM 6306 O O . GLN A 1 773 ? 33.064 -14.830 -41.666 1.00 90.31 773 GLN A O 1
ATOM 6311 N N . ASP A 1 774 ? 31.165 -13.987 -40.811 1.00 87.25 774 ASP A N 1
ATOM 6312 C CA . ASP A 1 774 ? 30.888 -13.096 -41.942 1.00 87.25 774 ASP A CA 1
ATOM 6313 C C . ASP A 1 774 ? 31.883 -11.933 -41.975 1.00 87.25 774 ASP A C 1
ATOM 6315 O O . ASP A 1 774 ? 32.418 -11.574 -43.032 1.00 87.25 774 ASP A O 1
ATOM 6319 N N . GLY A 1 775 ? 32.172 -11.363 -40.802 1.00 89.25 775 GLY A N 1
ATOM 6320 C CA . GLY A 1 775 ? 33.216 -10.362 -40.631 1.00 89.25 775 GLY A CA 1
ATOM 6321 C C . GLY A 1 775 ? 34.598 -10.906 -40.995 1.00 89.25 775 GLY A C 1
ATOM 6322 O O . GLY A 1 775 ? 35.341 -10.251 -41.733 1.00 89.25 775 GLY A O 1
ATOM 6323 N N . GLU A 1 776 ? 34.918 -12.131 -40.557 1.00 92.88 776 GLU A N 1
ATOM 6324 C CA . GLU A 1 776 ? 36.168 -12.815 -40.904 1.00 92.88 776 GLU A CA 1
ATOM 6325 C C . GLU A 1 776 ? 36.315 -12.959 -42.425 1.00 92.88 776 GLU A C 1
ATOM 6327 O O . GLU A 1 776 ? 37.332 -12.555 -42.998 1.00 92.88 776 GLU A O 1
ATOM 6332 N N . ALA A 1 777 ? 35.280 -13.480 -43.091 1.00 93.62 777 ALA A N 1
ATOM 6333 C CA . ALA A 1 777 ? 35.260 -13.652 -44.538 1.00 93.62 777 ALA A CA 1
ATOM 6334 C C . ALA A 1 777 ? 35.447 -12.317 -45.272 1.00 93.62 777 ALA A C 1
ATOM 6336 O O . ALA A 1 777 ? 36.218 -12.242 -46.232 1.00 93.62 777 ALA A O 1
ATOM 6337 N N . ARG A 1 778 ? 34.802 -11.243 -44.797 1.00 93.44 778 ARG A N 1
ATOM 6338 C CA . ARG A 1 778 ? 34.934 -9.899 -45.375 1.00 93.44 778 ARG A CA 1
ATOM 6339 C C . ARG A 1 778 ? 36.363 -9.370 -45.267 1.00 93.44 778 ARG A C 1
ATOM 6341 O O . ARG A 1 778 ? 36.917 -8.922 -46.270 1.00 93.44 778 ARG A O 1
ATOM 6348 N N . SER A 1 779 ? 36.987 -9.459 -44.092 1.00 93.44 779 SER A N 1
ATOM 6349 C CA . SER A 1 779 ? 38.379 -9.025 -43.909 1.00 93.44 779 SER A CA 1
ATOM 6350 C C . SER A 1 779 ? 39.362 -9.861 -44.734 1.00 93.44 779 SER A C 1
ATOM 6352 O O . SER A 1 779 ? 40.297 -9.306 -45.308 1.00 93.44 779 SER A O 1
ATOM 6354 N N . LEU A 1 780 ? 39.150 -11.179 -44.846 1.00 94.06 780 LEU A N 1
ATOM 6355 C CA . LEU A 1 780 ? 39.969 -12.058 -45.691 1.00 94.06 780 LEU A CA 1
ATOM 6356 C C . LEU A 1 780 ? 39.826 -11.731 -47.181 1.00 94.06 780 LEU A C 1
ATOM 6358 O O . LEU A 1 780 ? 40.830 -11.685 -47.890 1.00 94.06 780 LEU A O 1
ATOM 6362 N N . ASN A 1 781 ? 38.606 -11.472 -47.653 1.00 94.88 781 ASN A N 1
ATOM 6363 C CA . ASN A 1 781 ? 38.356 -11.075 -49.037 1.00 94.88 781 ASN A CA 1
ATOM 6364 C C . ASN A 1 781 ? 39.039 -9.741 -49.372 1.00 94.88 781 ASN A C 1
ATOM 6366 O O . ASN A 1 781 ? 39.690 -9.605 -50.409 1.00 94.88 781 ASN A O 1
ATOM 6370 N N . ASN A 1 782 ? 38.948 -8.773 -48.460 1.00 93.19 782 ASN A N 1
ATOM 6371 C CA . ASN A 1 782 ? 39.600 -7.479 -48.610 1.00 93.19 782 ASN A CA 1
ATOM 6372 C C . ASN A 1 782 ? 41.134 -7.601 -48.613 1.00 93.19 782 ASN A C 1
ATOM 6374 O O . ASN A 1 782 ? 41.794 -6.994 -49.454 1.00 93.19 782 ASN A O 1
ATOM 6378 N N . LEU A 1 783 ? 41.705 -8.448 -47.746 1.00 92.50 783 LEU A N 1
ATOM 6379 C CA . LEU A 1 783 ? 43.135 -8.782 -47.777 1.00 92.50 783 LEU A CA 1
ATOM 6380 C C . LEU A 1 783 ? 43.546 -9.408 -49.109 1.00 92.50 783 LEU A C 1
ATOM 6382 O O . LEU A 1 783 ? 44.547 -8.997 -49.686 1.00 92.50 783 LEU A O 1
ATOM 6386 N N . GLY A 1 784 ? 42.768 -10.373 -49.604 1.00 92.31 784 GLY A N 1
ATOM 6387 C CA . GLY A 1 784 ? 43.017 -11.027 -50.888 1.00 92.31 784 GLY A CA 1
ATOM 6388 C C . GLY A 1 784 ? 42.911 -10.084 -52.087 1.00 92.31 784 GLY A C 1
ATOM 6389 O O . GLY A 1 784 ? 43.550 -10.336 -53.095 1.00 92.31 784 GLY A O 1
ATOM 6390 N N . THR A 1 785 ? 42.145 -8.996 -51.973 1.00 89.12 785 THR A N 1
ATOM 6391 C CA . THR A 1 785 ? 42.046 -7.957 -53.012 1.00 89.12 785 THR A CA 1
ATOM 6392 C C . THR A 1 785 ? 43.261 -7.017 -53.009 1.00 89.12 785 THR A C 1
ATOM 6394 O O . THR A 1 785 ? 43.595 -6.452 -54.046 1.00 89.12 785 THR A O 1
ATOM 6397 N N . CYS A 1 786 ? 43.919 -6.828 -51.858 1.00 88.19 786 CYS A N 1
ATOM 6398 C CA . CYS A 1 786 ? 45.109 -5.977 -51.738 1.00 88.19 786 CYS A CA 1
ATOM 6399 C C . CYS A 1 786 ? 46.434 -6.669 -52.079 1.00 88.19 786 CYS A C 1
ATOM 6401 O O . CYS A 1 786 ? 47.390 -5.969 -52.416 1.00 88.19 786 CYS A O 1
ATOM 6403 N N . TYR A 1 787 ? 46.520 -7.990 -51.906 1.00 87.00 787 TYR A N 1
ATOM 6404 C CA . TYR A 1 787 ? 47.683 -8.800 -52.293 1.00 87.00 787 TYR A CA 1
ATOM 6405 C C . TYR A 1 787 ? 47.660 -9.127 -53.783 1.00 87.00 787 TYR A C 1
ATOM 6407 O O . TYR A 1 787 ? 48.759 -9.105 -54.387 1.00 87.00 787 TYR A O 1
#

pLDDT: mean 92.67, std 10.78, range [27.72, 98.38]

=== Feature glossary ===
Reading guide. The protein is described through the following features:

Foldseek 3Di. A 3Di character summarizes, for each residue, the relative orientation of the Cα frame of its nearest spatial neighbor. Because it encodes fold topology rather than chemistry, 3Di alignments detect remote structural similarity that sequence alignment misses.

Contact-map, Ramachandran, and PAE plots. Plot images: a contact map (which residues are close in 3D, as an N×N binary image), a Ramachandran scatter (backbone torsion angles, revealing secondary-structure composition at a glance), and — for AlphaFold structures — a PAE heatmap (pairwise prediction confidence).

Radius of gyration, Cα contacts, bounding box. Radius of gyration (Rg) is the root-mean-square distance of Cα atoms from their centroid — a single number for overall size and compactness. A globular domain of N residues has Rg ≈ 2.2·N^0.38 Å; an extended or disordered chain has a much larger Rg. The Cα contact count is the number of residue pairs whose Cα atoms are within 8 Å and are more than four positions apart in sequence — a standard proxy for tertiary packing density. The bounding box is the smallest axis-aligned box enclosing all Cα atoms.

Secondary structure (8-state, DSSP). Eight-state secondary structure (DSSP): H is the canonical α-helix, G the tighter 3₁₀-helix, I the wider π-helix; E/B are β-structure, T and S are turns and bends, and '-' is everything else. DSSP derives these from the pattern of main-chain N–H···O=C hydrogen bonds, not from the sequence.

B-factor. B-factor (Debye–Waller factor) reflects atomic displacement in the crystal lattice. It is an experimental observable (units Å²), not a prediction; low values mean the atom is pinned down, high values mean it moves or is heterogeneous across the crystal.

pLDDT. pLDDT is the predicted lDDT-Cα score: AlphaFold's confidence that the local environment of each residue (all inter-atomic distances within 15 Å) is correctly placed. It is a per-residue number between 0 and 100, with higher meaning more reliable.

Nearest PDB structures. Nearest PDB neighbors are the top structural matches found by Foldseek when searching this structure against the entire Protein Data Bank. Each hit reports a TM-score (0 to 1; >0.5 almost always implies the same fold) and an E-value. These are *structural* homologs — they may share no detectable sequence similarity.

Solvent-accessible surface area. Accessible surface area quantifies burial. A residue with SASA near zero is packed into the hydrophobic core; one with SASA >100 Å² sits on the surface. Computed here via the Shrake–Rupley numerical algorithm with a 1.4 Å probe.

Rendered structure images. Structure images are PyMOL renders from six orthogonal camera directions. Cartoon representation draws helices as coils and strands as arrows; sticks shows the backbone as bonds; surface shows the solvent-excluded envelope. Rainbow coloring maps sequence position to hue (blue→red, N→C); chain coloring assigns a distinct color per polypeptide.

Backbone torsions (φ/ψ). φ (phi) and ψ (psi) are the two rotatable backbone dihedrals per residue: φ is the C(i-1)–N–Cα–C torsion, ψ is the N–Cα–C–N(i+1) torsion, both in degrees on (−180°, 180°]. α-helical residues cluster near (−60°, −45°); β-strand residues near (−120°, +130°). A Ramachandran plot is simply a scatter of (φ, ψ) for every residue.

Predicted aligned error. Predicted Aligned Error (PAE) is an AlphaFold confidence matrix: entry (i, j) is the expected error in the position of residue j, in ångströms, when the prediction is superimposed on the true structure at residue i. Low PAE within a block of residues means that block is internally rigid and well-predicted; high PAE between two blocks means their relative placement is uncertain even if each block individually is confident.

mmCIF coordinates. Structure coordinates are given as an mmCIF _atom_site loop: one row per atom with element, residue name, chain id, sequence number, and x/y/z position in Å. Only the four main-chain atoms per residue are included here; side chains are omitted to keep the record compact.

InterPro / GO / CATH / organism. Database cross-references. InterPro integrates a dozen domain/family signature databases into unified entries with residue-range hits. GO terms attach function/process/location labels with evidence codes. CATH codes position the fold in a four-level structural taxonomy. Organism is the NCBI-taxonomy species name.

Secondary structure (3-state, P-SEA). SS3 is a coarse helix/strand/coil call (letters a/b/c) made by the P-SEA algorithm from inter-Cα distances and dihedrals. It is less detailed than DSSP but needs only Cα positions.

Sequence. Sequence gives the chain of amino acids in standard one-letter code (A=alanine, C=cysteine, …, Y=tyrosine), read N→C. It is the only feature that is directly encoded by the gene; all structural features are derived from the folded form of this sequence.